Protein AF-R6R7K9-F1 (afdb_monomer)

Mean predicted aligned error: 6.53 Å

Nearest PDB structures (foldseek):
  7tkv-assembly1_B  TM=5.690E-01  e=3.563E-07  Brucella abortus 2308
  2fv0-assembly2_B  TM=6.380E-01  e=2.080E-06  Bacillus sp. GL1
  7tkv-assembly1_A  TM=5.678E-01  e=1.053E-05  Brucella abortus 2308
  3wiw-assembly1_A  TM=5.999E-01  e=1.274E-05  Pedobacter heparinus DSM 2366
  5zig-assembly3_C  TM=6.555E-01  e=5.010E-04  Spirochaeta thermophila DSM 6192

Secondary structure (DSSP, 8-state):
----------------PPPP---------SPTTSSPPPPGGGEEEETTEEEEE-SSEEEEEEEETTEEEEEEEETTT--EEEE-SSSEEEEEEEE-SSS-EEEEEEEE-B-EEEE-SSEEEEEEEEE-TTS-EEEEEEEEEEEETTEEEEEEEEEEEE--TTEEEEEEEEEEEETT----GGGEEEEETTTEEEBSTTPPTTSTTS---SSEEEEEGGGSSSSEEEEEETTT--EEEEEE-S---B-TT-----TT-B-TT-B--EEEEE-SSS-EEEEEES-EEBS--SSSSS-EE-BEE--TT-EEEEEEEEEEE--SSHHHHHHHHHHHHHHHS--------HHHHHHHHHHHHHHH-EEEEETTEEEEEE--S-EETTT---SS---EESSTTT-HHHHHHHHHHHHHHTT-HHHHHHHHHHHHHHTSTTTTSSSSPP-EEEE-SSTTSEEE----EEHHHHHHHHHHHHHHHHHHHHTT---HHHHHHHHHHHHHHHHT--TTS---SEE-TTS-B----SSTTT-TT--TTTTHHHHHHHHHHHHH--HHHHHHHHHHHHHIIIIIIIII-S-B--SSSS-S-B-HHHHHHHHHHHHHHHHHH--HHHHHHHHHHHHHHHHTB--S------SSTTHHHH-TTBTB--TT-EE-STTT-EEESGGGGGHHHHHHHHHHH--HHHHHHHHHHHHHTTTTS-TTSSS--SSTT---SSEE-TTS--B---EE-HHHHHHHHHHHHHHHHHHS-S-GGG--S-HHHHHHHHHHHTTS----

pLDDT: mean 91.7, std 14.49, range [21.94, 98.94]

Solvent-accessible surface area (backbone atoms only — not comparable to full-atom values): 39878 Å² total; per-residue (Å²): 135,84,88,81,88,88,88,86,86,91,89,84,89,84,88,83,86,86,79,93,72,94,70,93,73,84,79,70,81,73,54,94,80,79,56,58,70,43,61,76,85,21,61,44,74,56,95,91,16,52,29,47,45,53,81,60,29,27,41,36,43,46,69,58,96,66,31,40,39,51,29,38,22,35,56,91,75,64,50,59,40,29,29,35,73,56,45,37,34,39,40,39,31,26,71,42,68,102,73,61,66,46,78,47,84,45,73,40,49,27,61,44,78,43,84,54,67,28,38,38,40,34,30,35,74,52,70,47,99,78,59,26,28,35,42,37,41,37,38,39,29,53,76,47,91,46,26,36,31,39,42,39,40,38,35,25,74,35,56,29,92,60,45,44,22,36,25,43,37,42,48,36,30,38,59,85,50,52,53,55,63,82,53,39,36,34,39,28,33,47,53,38,56,46,52,42,77,54,47,43,89,87,18,67,59,40,65,67,96,49,52,50,40,27,39,45,31,62,55,24,12,45,46,39,29,34,46,31,32,72,85,79,22,38,28,47,29,44,29,58,49,67,67,71,50,40,40,72,90,62,79,74,84,58,86,55,43,62,40,76,49,49,36,45,42,10,37,24,38,37,22,52,78,32,33,27,44,35,42,31,40,26,28,36,22,29,70,41,37,97,85,48,100,40,60,40,46,36,19,27,54,50,40,62,77,41,68,52,75,55,37,37,36,42,41,63,49,68,41,94,43,68,65,57,40,50,44,52,47,49,53,56,56,57,73,68,46,84,67,88,69,58,89,61,64,59,68,58,55,44,48,38,35,47,52,44,54,64,70,47,55,47,78,23,42,33,96,88,38,81,52,29,41,42,47,52,39,38,28,32,62,41,71,56,46,56,85,87,38,64,36,42,23,34,10,61,58,33,21,42,31,39,49,20,29,52,30,26,52,51,11,58,78,68,72,34,64,68,45,18,47,55,12,44,47,26,48,53,37,64,34,27,66,80,33,49,66,50,58,35,50,67,54,33,34,35,64,34,68,39,91,72,13,38,47,79,44,94,68,72,40,29,46,57,34,53,44,47,18,47,48,22,43,49,52,38,44,49,50,33,51,72,71,72,44,89,56,65,50,48,50,50,46,50,52,52,46,53,54,48,51,58,72,63,45,42,94,72,26,35,32,55,29,17,20,38,44,79,61,48,71,30,75,67,66,89,49,74,36,56,50,11,79,38,49,67,41,26,33,56,56,20,36,54,26,36,17,47,17,50,56,67,70,44,61,71,32,44,54,48,22,45,37,21,38,50,33,40,45,53,60,30,55,69,66,57,56,51,37,34,26,50,49,74,85,48,58,57,31,38,29,40,57,20,14,46,31,36,22,43,16,20,49,33,39,20,71,78,65,72,43,63,71,28,46,55,51,16,54,43,19,46,48,54,28,51,27,18,23,22,70,56,57,39,54,24,45,66,88,46,79,66,39,69,50,60,52,57,27,54,85,20,43,42,22,23,32,17,44,49,34,43,61,72,47,22,23,30,50,68,49,24,47,44,22,43,64,32,36,48,48,16,56,74,71,69,46,62,68,31,44,54,50,16,53,34,26,66,25,25,27,48,39,49,28,24,74,85,51,84,60,62,39,69,43,35,53,42,37,60,30,64,24,32,50,48,80,47,42,68,49,54,78,45,28,28,42,44,28,65,44,39,25,65,37,52,30,32,50,55,35,24,75,43,69,79,40,64,44,79,89,73,63,81,72,54,71,67,58,49,34,52,31,51,61,71,39,58,64,71,25,61,79,124

Foldseek 3Di:
DDDDDDDDDDDDDDDDDDDDDDDDDPPPVPDPPNADFADPVQFDQDPNFTWGDFDFWIWTFDDDPLFTKIFIATPVPRHGFKIWDLFKKKWWWFDDPPDGIDIDIWGHTFNDWDQDRFGIKTWDWTADPQGWIKIKIWDWGDLDGQKIKIKIKIAGAGFDPGGWFMKMKGKMFGPVQDLDLVQKFKDFQQAHGGALPQFDPPFQRVDPPDQKFKDWQLLWLFAKMKIAGQPQRKIKMKGWAQQPAFPDVPLDPDAAAAAPRGRTKIWIWGRPPGTIIMIMPPYKGPQQDLSDGGIGDYTYTSDHRDMDITMMMIRIDRDNDSLVSLLRNLLVSLVRYDFDQDDAPLVLLLVLLLVVQLVQKDFAAEPNDTQAIWGAQWAFPFARDRPVGRKAFLFDQRVGLLSLLSQLLVCVVVVNPSSNVSSVRNLCNCLDCLQVVFLAGQGMFDAHNDPNRGDGDDDWAFLRSRLSNLVSLLSSCLSCVLVVHDDVSSVVNNVSNLVLQLVQQDPQLFDFGTHHSNSHFPPDCVPLLQNRRDRLQLLSLQLSLLLVCQQPVDCSSVVSLLSSLVCCLPCPCPPVVFHFNQHSRHRGHGWLNSLQSLLLSLLQNCLSPVDCSSLSSNSSSLSSNSRQFNQHKDAQDEPDPVCLLAPLRNPILSGQWGAGTRGNRFTGLLLLQCLLSLVLSCLVPVDCSSVVSSSSSLGSSLSQFLSVCPSVGPGRLFGFARFDRSSSYTDGPSIGTSVSSSSNNVSLVVCCQQQVGSDPVPGDDDSVVSSVSVSVCRSVNHND

Sequence (784 aa):
MKKSTLLLSTFLLMGCSYSSTSNNATSNIYKEGELPTAPQEAFQIINNNYSLVSKNYELIFENDNNVYEVHIAKKENHNTLYKTINSIQINIRDKGGLIGYNEKKYTSSYNSITQTSYGYLLSSTISSQKGSKFLIEDAYYILKEDIFALQRKITVAEANPNDYGFASQIRFFEASLSNKYTDFDYFIPSILYKDSSNMPGGAICSNLDLNQVYVKETRMGLPMVMAHNKNNFNTLALTHLNPQISTGNCTSSGLGETNNDIQYGSLGLDITPNVGVGFIYPSSEFPNSYDANGPISRYNEIKKDYYQEYSLSLIASNKQTYNDAMVYSYQQAYQQEARKIYDMDIDEIYKQNIDLFSSEYREYKSNNNIVSAGFPWALDLPDGKNTEGVSFQMGFVGQQIPASYHLFRYGTLNNDQTIAKKGENILDFWSSDKINANYFPYVWWNPSNNTNGGSVHQYSCFLRCMIDGMEGMIDAYIFAKQQNIDKPSWYNMIIKFANNLVNVQNVDGSFYRAYKTSGEVESDTSDYKTQGKSKLNTPIAVRFLGKMYELTNENKYKDAALKASEYCYNEIYQKLCKYVGGTPDNANVVDKEASVYAMYCFNTAYTLSNDEKYLKASEHAAVNALSWTYVYDYAVPNLTDEDKLINPFSSGGVIGFSIIATGHSSADNYSAYTYFETYRLYLLTGNEFYKNAALLLQNNTKLSTDYDGRLGYKYKAMMPEATRVSDFRFTSTNTWLPWSGVANIEPMIDFFDAFSTKDIYKLKDDFNTQKNKIQAYGCGGKLK

Structure (mmCIF, N/CA/C/O backbone):
data_AF-R6R7K9-F1
#
_entry.id   AF-R6R7K9-F1
#
loop_
_atom_site.group_PDB
_atom_site.id
_atom_site.type_symbol
_atom_site.label_atom_id
_atom_site.label_alt_id
_atom_site.label_comp_id
_atom_site.label_asym_id
_atom_site.label_entity_id
_atom_site.label_seq_id
_atom_site.pdbx_PDB_ins_code
_atom_site.Cartn_x
_atom_site.Cartn_y
_atom_site.Cartn_z
_atom_site.occupancy
_atom_site.B_iso_or_equiv
_atom_site.auth_seq_id
_atom_site.auth_comp_id
_atom_site.auth_asym_id
_atom_site.auth_atom_id
_atom_site.pdbx_PDB_model_num
ATOM 1 N N . MET A 1 1 ? -64.870 9.428 -30.004 1.00 29.80 1 MET A N 1
ATOM 2 C CA . MET A 1 1 ? -65.850 8.317 -30.050 1.00 29.80 1 MET A CA 1
ATOM 3 C C . MET A 1 1 ? -65.217 7.077 -29.423 1.00 29.80 1 MET A C 1
ATOM 5 O O . MET A 1 1 ? -64.169 6.690 -29.906 1.00 29.80 1 MET A O 1
ATOM 9 N N . LYS A 1 2 ? -65.880 6.508 -28.393 1.00 26.27 2 LYS A N 1
ATOM 10 C CA . LYS A 1 2 ? -65.670 5.209 -27.685 1.00 26.27 2 LYS A CA 1
ATOM 11 C C . LYS A 1 2 ? -64.304 4.988 -26.983 1.00 26.27 2 LYS A C 1
ATOM 13 O O . LYS A 1 2 ? -63.290 4.943 -27.653 1.00 26.27 2 LYS A O 1
ATOM 18 N N . LYS A 1 3 ? -64.267 5.039 -25.631 1.00 25.11 3 LYS A N 1
ATOM 19 C CA . LYS A 1 3 ? -64.401 3.943 -24.603 1.00 25.11 3 LYS A CA 1
ATOM 20 C C . LYS A 1 3 ? -63.038 3.246 -24.368 1.00 25.11 3 LYS A C 1
ATOM 22 O O . LYS A 1 3 ? -62.345 3.038 -25.343 1.00 25.11 3 LYS A O 1
ATOM 27 N N . SER A 1 4 ? -62.554 2.861 -23.181 1.00 24.61 4 SER A N 1
ATOM 28 C CA . SER A 1 4 ? -63.130 2.483 -21.868 1.00 24.61 4 SER A CA 1
ATOM 29 C C . SER A 1 4 ? -61.947 2.208 -20.903 1.00 24.61 4 SER A C 1
ATOM 31 O O . SER A 1 4 ? -60.983 1.593 -21.335 1.00 24.61 4 SER A O 1
ATOM 33 N N . THR A 1 5 ? -61.910 2.784 -19.695 1.00 26.17 5 THR A N 1
ATOM 34 C CA . THR A 1 5 ? -62.205 2.164 -18.372 1.00 26.17 5 THR A CA 1
ATOM 35 C C . THR A 1 5 ? -60.967 1.694 -17.587 1.00 26.17 5 THR A C 1
ATOM 37 O O . THR A 1 5 ? -60.351 0.684 -17.903 1.00 26.17 5 THR A O 1
ATOM 40 N N . LEU A 1 6 ? -60.682 2.442 -16.514 1.00 22.09 6 LEU A N 1
ATOM 41 C CA . LEU A 1 6 ? -59.818 2.131 -15.372 1.00 22.09 6 LEU A CA 1
ATOM 42 C C . LEU A 1 6 ? -60.687 1.449 -14.293 1.00 22.09 6 LEU A C 1
ATOM 44 O O . LEU A 1 6 ? -61.818 1.891 -14.081 1.00 22.09 6 LEU A O 1
ATOM 48 N N . LEU A 1 7 ? -60.188 0.413 -13.614 1.00 21.94 7 LEU A N 1
ATOM 49 C CA . LEU A 1 7 ? -60.880 -0.240 -12.495 1.00 21.94 7 LEU A CA 1
ATOM 50 C C . LEU A 1 7 ? -59.964 -0.288 -11.266 1.00 21.94 7 LEU A C 1
ATOM 52 O O . LEU A 1 7 ? -58.849 -0.799 -11.323 1.00 21.94 7 LEU A O 1
ATOM 56 N N . LEU A 1 8 ? -60.481 0.287 -10.182 1.00 22.22 8 LEU A N 1
ATOM 57 C CA . LEU A 1 8 ? -59.973 0.323 -8.815 1.00 22.22 8 LEU A CA 1
ATOM 58 C C . LEU A 1 8 ? -60.866 -0.610 -7.974 1.00 22.22 8 LEU A C 1
ATOM 60 O O . LEU A 1 8 ? -62.086 -0.506 -8.096 1.00 22.22 8 LEU A O 1
ATOM 64 N N . SER A 1 9 ? -60.296 -1.436 -7.090 1.00 22.00 9 SER A N 1
ATOM 65 C CA . SER A 1 9 ? -60.970 -1.943 -5.874 1.00 22.00 9 SER A CA 1
ATOM 66 C C . SER A 1 9 ? -59.962 -2.685 -4.972 1.00 22.00 9 SER A C 1
ATOM 68 O O . SER A 1 9 ? -59.305 -3.582 -5.489 1.00 22.00 9 SER A O 1
ATOM 70 N N . THR A 1 10 ? -59.603 -2.268 -3.746 1.00 22.38 10 THR A N 1
ATOM 71 C CA . THR A 1 10 ? -60.271 -2.199 -2.406 1.00 22.38 10 THR A CA 1
ATOM 72 C C . THR A 1 10 ? -59.859 -3.368 -1.491 1.00 22.38 10 THR A C 1
ATOM 74 O O . THR A 1 10 ? -59.780 -4.489 -1.974 1.00 22.38 10 THR A O 1
ATOM 77 N N . PHE A 1 11 ? -59.696 -3.063 -0.185 1.00 22.81 11 PHE A N 1
ATOM 78 C CA . PHE A 1 11 ? -59.807 -3.879 1.058 1.00 22.81 11 PHE A CA 1
ATOM 79 C C . PHE A 1 11 ? -58.537 -3.795 1.939 1.00 22.81 11 PHE A C 1
ATOM 81 O O . PHE A 1 11 ? -57.441 -3.902 1.415 1.00 22.81 11 PHE A O 1
ATOM 88 N N . LEU A 1 12 ? -58.551 -3.612 3.268 1.00 22.55 12 LEU A N 1
ATOM 89 C CA . LEU A 1 12 ? -59.590 -3.477 4.305 1.00 22.55 12 LEU A CA 1
ATOM 90 C C . LEU A 1 12 ? -58.898 -2.895 5.565 1.00 22.55 12 LEU A C 1
ATOM 92 O O . LEU A 1 12 ? -57.784 -3.296 5.888 1.00 22.55 12 LEU A O 1
ATOM 96 N N . LEU A 1 13 ? -59.555 -1.977 6.280 1.00 23.38 13 LEU A N 1
ATOM 97 C CA . LEU A 1 13 ? -59.165 -1.486 7.611 1.00 23.38 13 LEU A CA 1
ATOM 98 C C . LEU A 1 13 ? -59.845 -2.343 8.688 1.00 23.38 13 LEU A C 1
ATOM 100 O O . LEU A 1 13 ? -61.069 -2.446 8.685 1.00 23.38 13 LEU A O 1
ATOM 104 N N . MET A 1 14 ? -59.083 -2.863 9.651 1.00 23.19 14 MET A N 1
ATOM 105 C CA . MET A 1 14 ? -59.579 -3.214 10.987 1.00 23.19 14 MET A CA 1
ATOM 106 C C . MET A 1 14 ? -58.491 -2.892 12.011 1.00 23.19 14 MET A C 1
ATOM 108 O O . MET A 1 14 ? -57.389 -3.427 11.950 1.00 23.19 14 MET A O 1
ATOM 112 N N . GLY A 1 15 ? -58.804 -1.975 12.925 1.00 22.80 15 GLY A N 1
ATOM 113 C CA . GLY A 1 15 ? -57.980 -1.675 14.089 1.00 22.80 15 GLY A CA 1
ATOM 114 C C . GLY A 1 15 ? -58.385 -2.523 15.289 1.00 22.80 15 GLY A C 1
ATOM 115 O O . GLY A 1 15 ? -59.549 -2.889 15.413 1.00 22.80 15 GLY A O 1
ATOM 116 N N . CYS A 1 16 ? -57.439 -2.746 16.201 1.00 22.03 16 CYS A N 1
ATOM 117 C CA . CYS A 1 16 ? -57.715 -3.053 17.600 1.00 22.03 16 CYS A CA 1
ATOM 118 C C . CYS A 1 16 ? -56.645 -2.413 18.500 1.00 22.03 16 CYS A C 1
ATOM 120 O O . CYS A 1 16 ? -55.462 -2.364 18.178 1.00 22.03 16 CYS A O 1
ATOM 122 N N . SER A 1 17 ? -57.141 -1.895 19.617 1.00 22.34 17 SER A N 1
ATOM 123 C CA . SER A 1 17 ? -56.509 -1.202 20.739 1.00 22.34 17 SER A CA 1
ATOM 124 C C . SER A 1 17 ? -55.350 -1.946 21.411 1.00 22.34 17 SER A C 1
ATOM 126 O O . SER A 1 17 ? -55.472 -3.139 21.677 1.00 22.34 17 SER A O 1
ATOM 128 N N . TYR A 1 18 ? -54.308 -1.215 21.824 1.00 25.20 18 TYR A N 1
ATOM 129 C CA . TYR A 1 18 ? -53.301 -1.708 22.771 1.00 25.20 18 TYR A CA 1
ATOM 130 C C . TYR A 1 18 ? -53.616 -1.244 24.196 1.00 25.20 18 TYR A C 1
ATOM 132 O O . TYR A 1 18 ? -53.635 -0.051 24.497 1.00 25.20 18 TYR A O 1
ATOM 140 N N . SER A 1 19 ? -53.868 -2.220 25.067 1.00 22.77 19 SER A N 1
ATOM 141 C CA . SER A 1 19 ? -53.932 -2.078 26.518 1.00 22.77 19 SER A CA 1
ATOM 142 C C . SER A 1 19 ? -52.530 -1.964 27.116 1.00 22.77 19 SER A C 1
ATOM 144 O O . SER A 1 19 ? -51.626 -2.715 26.754 1.00 22.77 19 SER A O 1
ATOM 146 N N . SER A 1 20 ? -52.377 -1.064 28.083 1.00 29.73 20 SER A N 1
ATOM 147 C CA . SER A 1 20 ? -51.209 -0.934 28.948 1.00 29.73 20 SER A CA 1
ATOM 148 C C . SER A 1 20 ? -51.071 -2.133 29.892 1.00 29.73 20 SER A C 1
ATOM 150 O O . SER A 1 20 ? -51.911 -2.316 30.774 1.00 29.73 20 SER A O 1
ATOM 152 N N . THR A 1 21 ? -49.978 -2.882 29.774 1.00 23.17 21 THR A N 1
ATOM 153 C CA . THR A 1 21 ? -49.473 -3.765 30.835 1.00 23.17 21 THR A CA 1
ATOM 154 C C . THR A 1 21 ? -47.952 -3.723 30.841 1.00 23.17 21 THR A C 1
ATOM 156 O O . THR A 1 21 ? -47.311 -4.033 29.840 1.00 23.17 21 THR A O 1
ATOM 159 N N . SER A 1 22 ? -47.392 -3.326 31.982 1.00 32.66 22 SER A N 1
ATOM 160 C CA . SER A 1 22 ? -45.985 -3.474 32.342 1.00 32.66 22 SER A CA 1
ATOM 161 C C . SER A 1 22 ? -45.551 -4.933 32.214 1.00 32.66 22 SER A C 1
ATOM 163 O O . SER A 1 22 ? -46.170 -5.784 32.847 1.00 32.66 22 SER A O 1
ATOM 165 N N . ASN A 1 23 ? -44.496 -5.212 31.451 1.00 22.92 23 ASN A N 1
ATOM 166 C CA . ASN A 1 23 ? -43.717 -6.445 31.552 1.00 22.92 23 ASN A CA 1
ATOM 167 C C . ASN A 1 23 ? -42.326 -6.218 30.952 1.00 22.92 23 ASN A C 1
ATOM 169 O O . ASN A 1 23 ? -42.195 -5.605 29.895 1.00 22.92 23 ASN A O 1
ATOM 173 N N . ASN A 1 24 ? -41.310 -6.705 31.664 1.00 29.17 24 ASN A N 1
ATOM 174 C CA . ASN A 1 24 ? -39.905 -6.731 31.271 1.00 29.17 24 ASN A CA 1
ATOM 175 C C . ASN A 1 24 ? -39.753 -7.300 29.852 1.00 29.17 24 ASN A C 1
ATOM 177 O O . ASN A 1 24 ? -39.893 -8.504 29.654 1.00 29.17 24 ASN A O 1
ATOM 181 N N . ALA A 1 25 ? -39.481 -6.439 28.873 1.00 25.78 25 ALA A N 1
ATOM 182 C CA . ALA A 1 25 ? -39.118 -6.848 27.527 1.00 25.78 25 ALA A CA 1
ATOM 183 C C . ALA A 1 25 ? -37.592 -6.829 27.427 1.00 25.78 25 ALA A C 1
ATOM 185 O O . ALA A 1 25 ? -36.982 -5.766 27.357 1.00 25.78 25 ALA A O 1
ATOM 186 N N . THR A 1 26 ? -36.982 -8.011 27.443 1.00 32.56 26 THR A N 1
ATOM 187 C CA . THR A 1 26 ? -35.664 -8.229 26.851 1.00 32.56 26 THR A CA 1
ATOM 188 C C . THR A 1 26 ? -35.765 -7.857 25.372 1.00 32.56 26 THR A C 1
ATOM 190 O O . THR A 1 26 ? -36.375 -8.577 24.579 1.00 32.56 26 THR A O 1
ATOM 193 N N . SER A 1 27 ? -35.241 -6.692 25.000 1.00 36.59 27 SER A N 1
ATOM 194 C CA . SER A 1 27 ? -35.091 -6.294 23.606 1.00 36.59 27 SER A CA 1
ATOM 195 C C . SER A 1 27 ? -33.985 -7.141 22.973 1.00 36.59 27 SER A C 1
ATOM 197 O O . SER A 1 27 ? -32.820 -6.784 22.974 1.00 36.59 27 SER A O 1
ATOM 199 N N . ASN A 1 28 ? -34.330 -8.304 22.423 1.00 41.72 28 ASN A N 1
ATOM 200 C CA . ASN A 1 28 ? -33.434 -8.981 21.483 1.00 41.72 28 ASN A CA 1
ATOM 201 C C . ASN A 1 28 ? -33.627 -8.325 20.114 1.00 41.72 28 ASN A C 1
ATOM 203 O O . ASN A 1 28 ? -34.445 -8.780 19.315 1.00 41.72 28 ASN A O 1
ATOM 207 N N . ILE A 1 29 ? -32.943 -7.201 19.878 1.00 51.72 29 ILE A N 1
ATOM 208 C CA . ILE A 1 29 ? -33.009 -6.513 18.581 1.00 51.72 29 ILE A CA 1
ATOM 209 C C . ILE A 1 29 ? -32.295 -7.320 17.487 1.00 51.72 29 ILE A C 1
ATOM 211 O O . ILE A 1 29 ? -32.762 -7.323 16.349 1.00 51.72 29 ILE A O 1
ATOM 215 N N . TYR A 1 30 ? -31.234 -8.052 17.837 1.00 60.97 30 TYR A N 1
ATOM 216 C CA . TYR A 1 30 ? -30.593 -9.015 16.942 1.00 60.97 30 TYR A CA 1
ATOM 217 C C . TYR A 1 30 ? -31.401 -10.313 16.941 1.00 60.97 30 TYR A C 1
ATOM 219 O O . TYR A 1 30 ? -31.568 -10.952 17.987 1.00 60.97 30 TYR A O 1
ATOM 227 N N . LYS A 1 31 ? -31.948 -10.694 15.785 1.00 54.72 31 LYS A N 1
ATOM 228 C CA . LYS A 1 31 ? -32.732 -11.932 15.676 1.00 54.72 31 LYS A CA 1
ATOM 229 C C . LYS A 1 31 ? -31.805 -13.143 15.757 1.00 54.72 31 LYS A C 1
ATOM 231 O O . LYS A 1 31 ? -30.668 -13.107 15.285 1.00 54.72 31 LYS A O 1
ATOM 236 N N . GLU A 1 32 ? -32.306 -14.247 16.313 1.00 51.91 32 GLU A N 1
ATOM 237 C CA . GLU A 1 32 ? -31.607 -15.534 16.229 1.00 51.91 32 GLU A CA 1
ATOM 238 C C . GLU A 1 32 ? -31.271 -15.850 14.761 1.00 51.91 32 GLU A C 1
ATOM 240 O O . GLU A 1 32 ? -32.150 -15.845 13.899 1.00 51.91 32 GLU A O 1
ATOM 245 N N . GLY A 1 33 ? -29.988 -16.105 14.484 1.00 60.41 33 GLY A N 1
ATOM 246 C CA . GLY A 1 33 ? -29.475 -16.417 13.147 1.00 60.41 33 GLY A CA 1
ATOM 247 C C . GLY A 1 33 ? -28.822 -15.256 12.384 1.00 60.41 33 GLY A C 1
ATOM 248 O O . GLY A 1 33 ? -28.247 -15.511 11.331 1.00 60.41 33 GLY A O 1
ATOM 249 N N . GLU A 1 34 ? -28.857 -14.016 12.890 1.00 77.81 34 GLU A N 1
ATOM 250 C CA . GLU A 1 34 ? -28.167 -12.873 12.252 1.00 77.81 34 GLU A CA 1
ATOM 251 C C . GLU A 1 34 ? -26.658 -12.826 12.563 1.00 77.81 34 GLU A C 1
ATOM 253 O O . GLU A 1 34 ? -25.881 -12.298 11.769 1.00 77.81 34 GLU A O 1
ATOM 258 N N . LEU A 1 35 ? -26.234 -13.420 13.684 1.00 88.75 35 LEU A N 1
ATOM 259 C CA . LEU A 1 35 ? -24.838 -13.505 14.125 1.00 88.75 35 LEU A CA 1
ATOM 260 C C . LEU A 1 35 ? -24.335 -14.960 14.169 1.00 88.75 35 LEU A C 1
ATOM 262 O O . LEU A 1 35 ? -25.142 -15.877 14.367 1.00 88.75 35 LEU A O 1
ATOM 266 N N . PRO A 1 36 ? -23.012 -15.200 14.027 1.00 90.62 36 PRO A N 1
ATOM 267 C CA . PRO A 1 36 ? -22.434 -16.536 14.142 1.00 90.62 36 PRO A CA 1
ATOM 268 C C . PRO A 1 36 ? -22.777 -17.182 15.487 1.00 90.62 36 PRO A C 1
ATOM 270 O O . PRO A 1 36 ? -22.616 -16.569 16.539 1.00 90.62 36 PRO A O 1
ATOM 2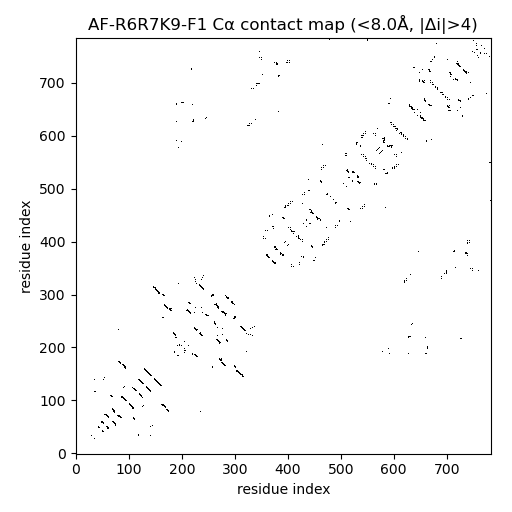73 N N . THR A 1 37 ? -23.238 -18.433 15.461 1.00 93.12 37 THR A N 1
ATOM 274 C CA . THR A 1 37 ? -23.493 -19.194 16.693 1.00 93.12 37 THR A CA 1
ATOM 275 C C . THR A 1 37 ? -22.168 -19.549 17.358 1.00 93.12 37 THR A C 1
ATOM 277 O O . THR A 1 37 ? -21.277 -20.099 16.708 1.00 93.12 37 THR A O 1
ATOM 280 N N . ALA A 1 38 ? -22.042 -19.260 18.652 1.00 94.00 38 ALA A N 1
ATOM 281 C CA . ALA A 1 38 ? -20.866 -19.641 19.418 1.00 94.00 38 ALA A CA 1
ATOM 282 C C . ALA A 1 38 ? -20.934 -21.135 19.795 1.00 94.00 38 ALA A C 1
ATOM 284 O O . ALA A 1 38 ? -22.012 -21.631 20.139 1.00 94.00 38 ALA A O 1
ATOM 285 N N . PRO A 1 39 ? -19.803 -21.866 19.769 1.00 94.00 39 PRO A N 1
ATOM 286 C CA . PRO A 1 39 ? -19.745 -23.233 20.281 1.00 94.00 39 PRO A CA 1
ATOM 287 C C . PRO A 1 39 ? -20.164 -23.289 21.753 1.00 94.00 39 PRO A C 1
ATOM 289 O O . PRO A 1 39 ? -19.859 -22.379 22.524 1.00 94.00 39 PRO A O 1
ATOM 292 N N . GLN A 1 40 ? -20.835 -24.360 22.176 1.00 93.50 40 GLN A N 1
ATOM 293 C CA . GLN A 1 40 ? -21.347 -24.462 23.547 1.00 93.50 40 GLN A CA 1
ATOM 294 C C . GLN A 1 40 ? -20.214 -24.421 24.590 1.00 93.50 40 GLN A C 1
ATOM 296 O O . GLN A 1 40 ? -20.369 -23.836 25.659 1.00 93.50 40 GLN A O 1
ATOM 301 N N . GLU A 1 41 ? -19.057 -24.987 24.259 1.00 95.38 41 GLU A N 1
ATOM 302 C CA . GLU A 1 41 ? -17.836 -24.996 25.068 1.00 95.38 41 GLU A CA 1
ATOM 303 C C . GLU A 1 41 ? -17.158 -23.621 25.213 1.00 95.38 41 GLU A C 1
ATOM 305 O O . GLU A 1 41 ? -16.277 -23.453 26.065 1.00 95.38 41 GLU A O 1
ATOM 310 N N . ALA A 1 42 ? -17.555 -22.640 24.394 1.00 97.06 42 ALA A N 1
ATOM 311 C CA . ALA A 1 42 ? -17.047 -21.277 24.479 1.00 97.06 42 ALA A CA 1
ATOM 312 C C . ALA A 1 42 ? -17.622 -20.524 25.688 1.00 97.06 42 ALA A C 1
ATOM 314 O O . ALA A 1 42 ? -16.985 -19.608 26.200 1.00 97.06 42 ALA A O 1
ATOM 315 N N . PHE A 1 43 ? -18.808 -20.902 26.166 1.00 97.94 43 PHE A N 1
ATOM 316 C CA . PHE A 1 43 ? -19.448 -20.260 27.312 1.00 97.94 43 PHE A CA 1
ATOM 317 C C . PHE A 1 43 ? -18.877 -20.820 28.614 1.00 97.94 43 PHE A C 1
ATOM 319 O O . PHE A 1 43 ? -19.095 -21.985 28.949 1.00 97.94 43 PHE A O 1
ATOM 326 N N . GLN A 1 44 ? -18.148 -19.992 29.362 1.00 97.06 44 GLN A N 1
ATOM 327 C CA . GLN A 1 44 ? -17.514 -20.398 30.618 1.00 97.06 44 GLN A CA 1
ATOM 328 C C . GLN A 1 44 ? -17.770 -19.382 31.731 1.00 97.06 44 GLN A C 1
ATOM 330 O O . GLN A 1 44 ? -18.140 -18.239 31.472 1.00 97.06 44 GLN A O 1
ATOM 335 N N . ILE A 1 45 ? -17.567 -19.814 32.977 1.00 95.19 45 ILE A N 1
ATOM 336 C CA . ILE A 1 45 ? -17.536 -18.935 34.149 1.00 95.19 45 ILE A CA 1
ATOM 337 C C . ILE A 1 45 ? -16.116 -18.965 34.706 1.00 95.19 45 ILE A C 1
ATOM 339 O O . ILE A 1 45 ? -15.644 -20.015 35.141 1.00 95.19 45 ILE A O 1
ATOM 343 N N . ILE A 1 46 ? -15.440 -17.818 34.696 1.00 89.56 46 ILE A N 1
ATOM 344 C CA . ILE A 1 46 ? -14.037 -17.674 35.099 1.00 89.56 46 ILE A CA 1
ATOM 345 C C . ILE A 1 46 ? -13.971 -16.620 36.195 1.00 89.56 46 ILE A C 1
ATOM 347 O O . ILE A 1 46 ? -14.398 -15.486 35.999 1.00 89.56 46 ILE A O 1
ATOM 351 N N . ASN A 1 47 ? -13.458 -16.987 37.371 1.00 89.06 47 ASN A N 1
ATOM 352 C CA . ASN A 1 47 ? -13.396 -16.098 38.540 1.00 89.06 47 ASN A CA 1
ATOM 353 C C . ASN A 1 47 ? -14.753 -15.440 38.874 1.00 89.06 47 ASN A C 1
ATOM 355 O O . ASN A 1 47 ? -14.807 -14.260 39.200 1.00 89.06 47 ASN A O 1
ATOM 359 N N . ASN A 1 48 ? -15.845 -16.211 38.785 1.00 91.94 48 ASN A N 1
ATOM 360 C CA . ASN A 1 48 ? -17.239 -15.764 38.953 1.00 91.94 48 ASN A CA 1
ATOM 361 C C . ASN A 1 48 ? -17.756 -14.765 37.900 1.00 91.94 48 ASN A C 1
ATOM 363 O O . ASN A 1 48 ? -18.845 -14.222 38.070 1.00 91.94 48 ASN A O 1
ATOM 367 N N . ASN A 1 49 ? -17.024 -14.559 36.807 1.00 95.62 49 ASN A N 1
ATOM 368 C CA . ASN A 1 49 ? -17.443 -13.726 35.686 1.00 95.62 49 ASN A CA 1
ATOM 369 C C . ASN A 1 49 ? -17.870 -14.593 34.505 1.00 95.62 49 ASN A C 1
ATOM 371 O O . ASN A 1 49 ? -17.308 -15.668 34.283 1.00 95.62 49 ASN A O 1
ATOM 375 N N . TYR A 1 50 ? -18.848 -14.120 33.735 1.00 96.94 50 TYR A N 1
ATOM 376 C CA . TYR A 1 50 ? -19.175 -14.738 32.455 1.00 96.94 50 TYR A CA 1
ATOM 377 C C . TYR A 1 50 ? -18.008 -14.547 31.490 1.00 96.94 50 TYR A C 1
ATOM 379 O O . TYR A 1 50 ? -17.414 -13.469 31.442 1.00 96.94 50 TYR A O 1
ATOM 387 N N . SER A 1 51 ? -17.721 -15.571 30.693 1.00 97.62 51 SER A N 1
ATOM 388 C CA . SER A 1 51 ? -16.670 -15.526 29.685 1.00 97.62 51 SER A CA 1
ATOM 389 C C . SER A 1 51 ? -17.112 -16.161 28.375 1.00 97.62 51 SER A C 1
ATOM 391 O O . SER A 1 51 ? -17.923 -17.094 28.347 1.00 97.62 51 SER A O 1
ATOM 393 N N . LEU A 1 52 ? -16.540 -15.647 27.289 1.00 97.88 52 LEU A N 1
ATOM 394 C CA . LEU A 1 52 ? -16.652 -16.177 25.937 1.00 97.88 52 LEU A CA 1
ATOM 395 C C . LEU A 1 52 ? -15.248 -16.549 25.443 1.00 97.88 52 LEU A C 1
ATOM 397 O O . LEU A 1 52 ? -14.424 -15.684 25.146 1.00 97.88 52 LEU A O 1
ATOM 401 N N . VAL A 1 53 ? -14.969 -17.847 25.415 1.00 97.69 53 VAL A N 1
ATOM 402 C CA . VAL A 1 53 ? -13.628 -18.421 25.294 1.00 97.69 53 VAL A CA 1
ATOM 403 C C . VAL A 1 53 ? -13.395 -18.970 23.891 1.00 97.69 53 VAL A C 1
ATOM 405 O O . VAL A 1 53 ? -14.205 -19.724 23.359 1.00 97.69 53 VAL A O 1
ATOM 408 N N . SER A 1 54 ? -12.247 -18.628 23.314 1.00 96.56 54 SER A N 1
ATOM 409 C CA . SER A 1 54 ? -11.764 -19.155 22.039 1.00 96.56 54 SER A CA 1
ATOM 410 C C . SER A 1 54 ? -10.565 -20.101 22.275 1.00 96.56 54 SER A C 1
ATOM 412 O O . SER A 1 54 ? -10.471 -20.789 23.301 1.00 96.56 54 SER A O 1
ATOM 414 N N . LYS A 1 55 ? -9.643 -20.214 21.321 1.00 96.19 55 LYS A N 1
ATOM 415 C CA . LYS A 1 55 ? -8.465 -21.070 21.387 1.00 96.19 55 LYS A CA 1
ATOM 416 C C . LYS A 1 55 ? -7.396 -20.508 22.315 1.00 96.19 55 LYS A C 1
ATOM 418 O O . LYS A 1 55 ? -7.033 -21.208 23.256 1.00 96.19 55 LYS A O 1
ATOM 423 N N . ASN A 1 56 ? -6.917 -19.288 22.077 1.00 97.44 56 ASN A N 1
ATOM 424 C CA . ASN A 1 56 ? -5.838 -18.663 22.856 1.00 97.44 56 ASN A CA 1
ATOM 425 C C . ASN A 1 56 ? -6.303 -17.455 23.676 1.00 97.44 56 ASN A C 1
ATOM 427 O O . ASN A 1 56 ? -5.634 -17.072 24.640 1.00 97.44 56 ASN A O 1
ATOM 431 N N . TYR A 1 57 ? -7.440 -16.863 23.313 1.00 98.12 57 TYR A N 1
ATOM 432 C CA . TYR A 1 57 ? -7.971 -15.662 23.951 1.00 98.12 57 TYR A CA 1
ATOM 433 C C . TYR A 1 57 ? -9.418 -15.855 24.400 1.00 98.12 57 TYR A C 1
ATOM 435 O O . TYR A 1 57 ? -10.096 -16.802 23.996 1.00 98.12 57 TYR A O 1
ATOM 443 N N . GLU A 1 58 ? -9.886 -14.942 25.238 1.00 98.06 58 GLU A N 1
ATOM 444 C CA . GLU A 1 58 ? -11.246 -14.918 25.768 1.00 98.06 58 GLU A CA 1
ATOM 445 C C . GLU A 1 58 ? -11.715 -13.483 26.023 1.00 98.06 58 GLU A C 1
ATOM 447 O O . GLU A 1 58 ? -10.903 -12.594 26.300 1.00 98.06 58 GLU A O 1
ATOM 452 N N . LEU A 1 59 ? -13.029 -13.275 25.948 1.00 98.06 59 LEU A N 1
ATOM 453 C CA . LEU A 1 59 ? -13.684 -12.120 26.549 1.00 98.06 59 LEU A CA 1
ATOM 454 C C . LEU A 1 59 ? -14.153 -12.495 27.952 1.00 98.06 59 LEU A C 1
ATOM 456 O O . LEU A 1 59 ? -14.819 -13.516 28.112 1.00 98.06 59 LEU A O 1
ATOM 460 N N . ILE A 1 60 ? -13.842 -11.664 28.942 1.00 97.75 60 ILE A N 1
ATOM 461 C CA . ILE A 1 60 ? -14.355 -11.770 30.311 1.00 97.75 60 ILE A CA 1
ATOM 462 C C . ILE A 1 60 ? -15.267 -10.568 30.553 1.00 97.75 60 ILE A C 1
ATOM 464 O O . ILE A 1 60 ? -14.865 -9.426 30.328 1.00 97.75 60 ILE A O 1
ATOM 468 N N . PHE A 1 61 ? -16.487 -10.825 31.012 1.00 96.94 61 PHE A N 1
ATOM 469 C CA . PHE A 1 61 ? -17.463 -9.808 31.394 1.00 96.94 61 PHE A CA 1
ATOM 470 C C . PHE A 1 61 ? -17.386 -9.616 32.911 1.00 96.94 61 PHE A C 1
ATOM 472 O O . PHE A 1 61 ? -18.113 -10.267 33.665 1.00 96.94 61 PHE A O 1
ATOM 479 N N . GLU A 1 62 ? -16.436 -8.787 33.352 1.00 94.94 62 GLU A N 1
ATOM 480 C CA . GLU A 1 62 ? -16.163 -8.546 34.771 1.00 94.94 62 GLU A CA 1
ATOM 481 C C . GLU A 1 62 ? -17.343 -7.825 35.421 1.00 94.94 62 GLU A C 1
ATOM 483 O O . GLU A 1 62 ? -17.752 -6.771 34.942 1.00 94.94 62 GLU A O 1
ATOM 488 N N . ASN A 1 63 ? -17.884 -8.399 36.497 1.00 92.44 63 ASN A N 1
ATOM 489 C CA . ASN A 1 63 ? -18.998 -7.836 37.252 1.00 92.44 63 ASN A CA 1
ATOM 490 C C . ASN A 1 63 ? -18.508 -7.190 38.555 1.00 92.44 63 ASN A C 1
ATOM 492 O O . ASN A 1 63 ? -18.029 -7.883 39.455 1.00 92.44 63 ASN A O 1
ATOM 496 N N . ASP A 1 64 ? -18.724 -5.886 38.690 1.00 88.69 64 ASP A N 1
ATOM 497 C CA . ASP A 1 64 ? -18.582 -5.147 39.942 1.00 88.69 64 ASP A CA 1
ATOM 498 C C . ASP A 1 64 ? -19.928 -4.507 40.309 1.00 88.69 64 ASP A C 1
ATOM 500 O O . ASP A 1 64 ? -20.409 -3.599 39.639 1.00 88.69 64 ASP A O 1
ATOM 504 N N . ASN A 1 65 ? -20.572 -4.983 41.378 1.00 87.00 65 ASN A N 1
ATOM 505 C CA . ASN A 1 65 ? -21.837 -4.429 41.883 1.00 87.00 65 ASN A CA 1
ATOM 506 C C . ASN A 1 65 ? -22.967 -4.315 40.828 1.00 87.00 65 ASN A C 1
ATOM 508 O O . ASN A 1 65 ? -23.709 -3.330 40.807 1.00 87.00 65 ASN A O 1
ATOM 512 N N . ASN A 1 66 ? -23.145 -5.351 39.995 1.00 82.88 66 ASN A N 1
ATOM 513 C CA . ASN A 1 66 ? -24.096 -5.405 38.867 1.00 82.88 66 ASN A CA 1
ATOM 514 C C . ASN A 1 66 ? -23.775 -4.430 37.728 1.00 82.88 66 ASN A C 1
ATOM 516 O O . ASN A 1 66 ? -24.655 -4.068 36.942 1.00 82.88 66 ASN A O 1
ATOM 520 N N . VAL A 1 67 ? -22.519 -4.015 37.644 1.00 90.88 67 VAL A N 1
ATOM 521 C CA . VAL A 1 67 ? -21.976 -3.242 36.542 1.00 90.88 67 VAL A CA 1
ATOM 522 C C . VAL A 1 67 ? -20.952 -4.103 35.819 1.00 90.88 67 VAL A C 1
ATOM 524 O O . VAL A 1 67 ? -20.077 -4.677 36.461 1.00 90.88 67 VAL A O 1
ATOM 527 N N . TYR A 1 68 ? -21.065 -4.200 34.495 1.00 94.06 68 TYR A N 1
ATOM 528 C CA . TYR A 1 68 ? -20.188 -5.039 33.685 1.00 94.06 68 TYR A CA 1
ATOM 529 C C . TYR A 1 68 ? -19.215 -4.207 32.846 1.00 94.06 68 TYR A C 1
ATOM 531 O O . TYR A 1 68 ? -19.613 -3.238 32.188 1.00 94.06 68 TYR A O 1
ATOM 539 N N . GLU A 1 69 ? -17.955 -4.636 32.835 1.00 93.94 69 GLU A N 1
ATOM 540 C CA . GLU A 1 69 ? -16.899 -4.190 31.923 1.00 93.94 69 GLU A CA 1
ATOM 541 C C . GLU A 1 69 ? -16.374 -5.386 31.116 1.00 93.94 69 GLU A C 1
ATOM 543 O O . GLU A 1 69 ? -16.499 -6.543 31.521 1.00 93.94 69 GLU A O 1
ATOM 548 N N . VAL A 1 70 ? -15.802 -5.118 29.943 1.00 96.50 70 VAL A N 1
ATOM 549 C CA . VAL A 1 70 ? -15.345 -6.149 29.008 1.00 96.50 70 VAL A CA 1
ATOM 550 C C . VAL A 1 70 ? -13.830 -6.173 28.959 1.00 96.50 70 VAL A C 1
ATOM 552 O O . VAL A 1 70 ? -13.173 -5.185 28.623 1.00 96.50 70 VAL A O 1
ATOM 555 N N . HIS A 1 71 ? -13.270 -7.329 29.286 1.00 97.00 71 HIS A N 1
ATOM 556 C CA . HIS A 1 71 ? -11.841 -7.595 29.280 1.00 97.00 71 HIS A CA 1
ATOM 557 C C . HIS A 1 71 ? -11.509 -8.575 28.161 1.00 97.00 71 HIS A C 1
ATOM 559 O O . HIS A 1 71 ? -12.207 -9.562 27.961 1.00 97.00 71 HIS A O 1
ATOM 565 N N . ILE A 1 72 ? -10.407 -8.328 27.464 1.00 97.88 72 ILE A N 1
ATOM 566 C CA . ILE A 1 72 ? -9.803 -9.253 26.509 1.00 97.88 72 ILE A CA 1
ATOM 567 C C . ILE A 1 72 ? -8.610 -9.884 27.215 1.00 97.88 72 ILE A C 1
ATOM 569 O O . ILE A 1 72 ? -7.692 -9.163 27.612 1.00 97.88 72 ILE A O 1
ATOM 573 N N . ALA A 1 73 ? -8.609 -11.202 27.383 1.00 97.69 73 ALA A N 1
ATOM 574 C CA . ALA A 1 73 ? -7.610 -11.916 28.172 1.00 97.69 73 ALA A CA 1
ATOM 575 C C . ALA A 1 73 ? -6.992 -13.103 27.420 1.00 97.69 73 ALA A C 1
ATOM 577 O O . ALA A 1 73 ? -7.528 -13.593 26.425 1.00 97.69 73 ALA A O 1
ATOM 578 N N . LYS A 1 74 ? -5.826 -13.558 27.893 1.00 96.81 74 LYS A N 1
ATOM 579 C CA . LYS A 1 74 ? -5.219 -14.834 27.485 1.00 96.81 74 LYS A CA 1
ATOM 580 C C . LYS A 1 74 ? -5.940 -15.974 28.191 1.00 96.81 74 LYS A C 1
ATOM 582 O O . LYS A 1 74 ? -5.985 -15.990 29.414 1.00 96.81 74 LYS A O 1
ATOM 587 N N . LYS A 1 75 ? -6.376 -16.981 27.439 1.00 95.94 75 LYS A N 1
ATOM 588 C CA . LYS A 1 75 ? -7.060 -18.159 27.990 1.00 95.94 75 LYS A CA 1
ATOM 589 C C . LYS A 1 75 ? -6.200 -18.959 28.974 1.00 95.94 75 LYS A C 1
ATOM 591 O O . LYS A 1 75 ? -6.714 -19.498 29.940 1.00 95.94 75 LYS A O 1
ATOM 596 N N . GLU A 1 76 ? -4.894 -19.066 28.720 1.00 94.88 76 GLU A N 1
ATOM 597 C CA . GLU A 1 76 ? -3.990 -19.922 29.508 1.00 94.88 76 GLU A CA 1
ATOM 598 C C . GLU A 1 76 ? -3.914 -19.520 30.990 1.00 94.88 76 GLU A C 1
ATOM 600 O O . GLU A 1 76 ? -3.754 -20.375 31.857 1.00 94.88 76 GLU A O 1
ATOM 605 N N . ASN A 1 77 ? -4.001 -18.221 31.281 1.00 94.19 77 ASN A N 1
ATOM 606 C CA . ASN A 1 77 ? -3.779 -17.675 32.622 1.00 94.19 77 ASN A CA 1
ATOM 607 C C . ASN A 1 77 ? -4.783 -16.589 33.029 1.00 94.19 77 ASN A C 1
ATOM 609 O O . ASN A 1 77 ? -4.623 -15.996 34.092 1.00 94.19 77 ASN A O 1
ATOM 613 N N . HIS A 1 78 ? -5.783 -16.310 32.192 1.00 94.69 78 HIS A N 1
ATOM 614 C CA . HIS A 1 78 ? -6.806 -15.280 32.392 1.00 94.69 78 HIS A CA 1
ATOM 615 C C . HIS A 1 78 ? -6.240 -13.862 32.574 1.00 94.69 78 HIS A C 1
ATOM 617 O O . HIS A 1 78 ? -6.921 -12.958 33.064 1.00 94.69 78 HIS A O 1
ATOM 623 N N . ASN A 1 79 ? -4.986 -13.630 32.163 1.00 94.62 79 ASN A N 1
ATOM 624 C CA . ASN A 1 79 ? -4.375 -12.310 32.248 1.00 94.62 79 ASN A CA 1
ATOM 625 C C . ASN A 1 79 ? -5.021 -11.384 31.222 1.00 94.62 79 ASN A C 1
ATOM 627 O O . ASN A 1 79 ? -4.996 -11.660 30.020 1.00 94.62 79 ASN A O 1
ATOM 631 N N . THR A 1 80 ? -5.557 -10.263 31.701 1.00 96.62 80 THR A N 1
ATOM 632 C CA . THR A 1 80 ? -6.142 -9.221 30.855 1.00 96.62 80 THR A CA 1
ATOM 633 C C . THR A 1 80 ? -5.054 -8.526 30.035 1.00 96.62 80 THR A C 1
ATOM 635 O O . THR A 1 80 ? -4.006 -8.153 30.558 1.00 96.62 80 THR A O 1
ATOM 638 N N . LEU A 1 81 ? -5.315 -8.358 28.741 1.00 97.31 81 LEU A N 1
ATOM 639 C CA . LEU A 1 81 ? -4.490 -7.616 27.787 1.00 97.31 81 LEU A CA 1
ATOM 640 C C . LEU A 1 81 ? -5.033 -6.200 27.636 1.00 97.31 81 LEU A C 1
ATOM 642 O O . LEU A 1 81 ? -4.287 -5.232 27.749 1.00 97.31 81 LEU A O 1
ATOM 646 N N . TYR A 1 82 ? -6.338 -6.098 27.393 1.00 97.50 82 TYR A N 1
ATOM 647 C CA . TYR A 1 82 ? -7.055 -4.843 27.214 1.00 97.50 82 TYR A CA 1
ATOM 648 C C . TYR A 1 82 ? -8.402 -4.907 27.921 1.00 97.50 82 TYR A C 1
ATOM 650 O O . TYR A 1 82 ? -9.000 -5.977 28.016 1.00 97.50 82 TYR A O 1
ATOM 658 N N . LYS A 1 83 ? -8.893 -3.762 28.387 1.00 95.81 83 LYS A N 1
ATOM 659 C CA . LYS A 1 83 ? -10.196 -3.650 29.039 1.00 95.81 83 LYS A CA 1
ATOM 660 C C . LYS A 1 83 ? -10.894 -2.341 28.730 1.00 95.81 83 LYS A C 1
ATOM 662 O O . LYS A 1 83 ? -10.254 -1.318 28.479 1.00 95.81 83 LYS A O 1
ATOM 667 N N . THR A 1 84 ? -12.210 -2.369 28.781 1.00 93.75 84 THR A N 1
ATOM 668 C CA . THR A 1 84 ? -13.026 -1.161 28.794 1.00 93.75 84 THR A CA 1
ATOM 669 C C . THR A 1 84 ? -12.980 -0.489 30.172 1.00 93.75 84 THR A C 1
ATOM 671 O O . THR A 1 84 ? -12.728 -1.130 31.191 1.00 93.75 84 THR A O 1
ATOM 674 N N . ILE A 1 85 ? -13.181 0.831 30.206 1.00 86.62 85 ILE A N 1
ATOM 675 C CA . ILE A 1 85 ? -13.368 1.605 31.443 1.00 86.62 85 ILE A CA 1
ATOM 676 C C . ILE A 1 85 ? -14.478 2.614 31.174 1.00 86.62 85 ILE A C 1
ATOM 678 O O . ILE A 1 85 ? -14.277 3.537 30.377 1.00 86.62 85 ILE A O 1
ATOM 682 N N . ASN A 1 86 ? -15.630 2.461 31.832 1.00 82.06 86 ASN A N 1
ATOM 683 C CA . ASN A 1 86 ? -16.862 3.145 31.443 1.00 82.06 86 ASN A CA 1
ATOM 684 C C . ASN A 1 86 ? -17.141 2.903 29.950 1.00 82.06 86 ASN A C 1
ATOM 686 O O . ASN A 1 86 ? -17.097 3.835 29.137 1.00 82.06 86 ASN A O 1
ATOM 690 N N . SER A 1 87 ? -17.328 1.619 29.616 1.00 73.94 87 SER A N 1
ATOM 691 C CA . SER A 1 87 ? -17.459 1.030 28.268 1.00 73.94 87 SER A CA 1
ATOM 692 C C . SER A 1 87 ? -18.232 1.848 27.232 1.00 73.94 87 SER A C 1
ATOM 694 O O . SER A 1 87 ? -17.965 1.752 26.030 1.00 73.94 87 SER A O 1
ATOM 696 N N . ILE A 1 88 ? -19.218 2.626 27.673 1.00 85.75 88 ILE A N 1
ATOM 697 C CA . ILE A 1 88 ? -20.097 3.397 26.805 1.00 85.75 88 ILE A CA 1
ATOM 698 C C . ILE A 1 88 ? -19.851 4.877 27.053 1.00 85.75 88 ILE A C 1
ATOM 700 O O . ILE A 1 88 ? -20.022 5.371 28.171 1.00 85.75 88 ILE A O 1
ATOM 704 N N . GLN A 1 89 ? -19.520 5.608 25.989 1.00 93.12 89 GLN A N 1
ATOM 705 C CA . GLN A 1 89 ? -19.465 7.064 26.026 1.00 93.12 89 GLN A CA 1
ATOM 706 C C . GLN A 1 89 ? -20.348 7.644 24.924 1.00 93.12 89 GLN A C 1
ATOM 708 O O . GLN A 1 89 ? -20.278 7.220 23.771 1.00 93.12 89 GLN A O 1
ATOM 713 N N . ILE A 1 90 ? -21.173 8.621 25.290 1.00 95.12 90 ILE A N 1
ATOM 714 C CA . ILE A 1 90 ? -21.971 9.419 24.362 1.00 95.12 90 ILE A CA 1
ATOM 715 C C . ILE A 1 90 ? -21.597 10.8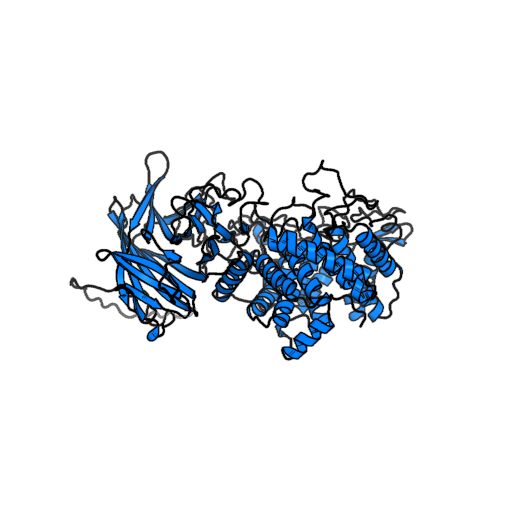80 24.581 1.00 95.12 90 ILE A C 1
ATOM 717 O O . ILE A 1 90 ? -21.743 11.417 25.682 1.00 95.12 90 ILE A O 1
ATOM 721 N N . ASN A 1 91 ? -21.118 11.529 23.527 1.00 94.38 91 ASN A N 1
ATOM 722 C CA . ASN A 1 91 ? -20.933 12.971 23.506 1.00 94.38 91 ASN A CA 1
ATOM 723 C C . ASN A 1 91 ? -22.202 13.603 22.964 1.00 94.38 91 ASN A C 1
ATOM 725 O O . ASN A 1 91 ? -22.597 13.322 21.836 1.00 94.38 91 ASN A O 1
ATOM 729 N N . ILE A 1 92 ? -22.833 14.444 23.777 1.00 93.75 92 ILE A N 1
ATOM 730 C CA . ILE A 1 92 ? -24.037 15.180 23.409 1.00 93.75 92 ILE A CA 1
ATOM 731 C C . ILE A 1 92 ? -23.652 16.622 23.146 1.00 93.75 92 ILE A C 1
ATOM 733 O O . ILE A 1 92 ? -23.020 17.280 23.975 1.00 93.75 92 ILE A O 1
ATOM 737 N N . ARG A 1 93 ? -24.087 17.108 21.994 1.00 89.88 93 ARG A N 1
ATOM 738 C CA . ARG A 1 93 ? -23.980 18.487 21.567 1.00 89.88 93 ARG A CA 1
ATOM 739 C C . ARG A 1 93 ? -25.315 19.178 21.775 1.00 89.88 93 ARG A C 1
ATOM 741 O O . ARG A 1 93 ? -26.329 18.728 21.244 1.00 89.88 93 ARG A O 1
ATOM 748 N N . ASP A 1 94 ? -25.320 20.281 22.508 1.00 85.69 94 ASP A N 1
ATOM 749 C CA . ASP A 1 94 ? -26.503 21.110 22.692 1.00 85.69 94 ASP A CA 1
ATOM 750 C C . ASP A 1 94 ? -26.464 22.409 21.887 1.00 85.69 94 ASP A C 1
ATOM 752 O O . ASP A 1 94 ? -25.399 22.905 21.517 1.00 85.69 94 ASP A O 1
ATOM 756 N N . LYS A 1 95 ? -27.651 22.964 21.608 1.00 71.56 95 LYS A N 1
ATOM 757 C CA . LYS A 1 95 ? -27.767 24.342 21.122 1.00 71.56 95 LYS A CA 1
ATOM 758 C C . LYS A 1 95 ? -27.317 25.247 22.269 1.00 71.56 95 LYS A C 1
ATOM 760 O O . LYS A 1 95 ? -28.019 25.352 23.276 1.00 71.56 95 LYS A O 1
ATOM 765 N N . GLY A 1 96 ? -26.124 25.820 22.146 1.00 64.88 96 GLY A N 1
ATOM 766 C CA . GLY A 1 96 ? -25.579 26.737 23.136 1.00 64.88 96 GLY A CA 1
ATOM 767 C C . GLY A 1 96 ? -26.329 28.071 23.160 1.00 64.88 96 GLY A C 1
ATOM 768 O O . GLY A 1 96 ? -27.433 28.208 22.633 1.00 64.88 96 GLY A O 1
ATOM 769 N N . GLY A 1 97 ? -25.726 29.072 23.805 1.00 57.47 97 GLY A N 1
ATOM 770 C CA . GLY A 1 97 ? -26.231 30.449 23.788 1.00 57.47 97 GLY A CA 1
ATOM 771 C C . GLY A 1 97 ? -25.983 31.155 22.445 1.00 57.47 97 GLY A C 1
ATOM 772 O O . GLY A 1 97 ? -25.851 30.527 21.404 1.00 57.47 97 GLY A O 1
ATOM 773 N N . LEU A 1 98 ? -25.851 32.485 22.465 1.00 48.00 98 LEU A N 1
ATOM 774 C CA . LEU A 1 98 ? -25.621 33.329 21.274 1.00 48.00 98 LEU A CA 1
ATOM 775 C C . LEU A 1 98 ? -24.353 32.991 20.450 1.00 48.00 98 LEU A C 1
ATOM 777 O O . LEU A 1 98 ? -24.190 33.533 19.361 1.00 48.00 98 LEU A O 1
ATOM 781 N N . ILE A 1 99 ? -23.460 32.122 20.945 1.00 48.28 99 ILE A N 1
ATOM 782 C CA . ILE A 1 99 ? -22.203 31.731 20.291 1.00 48.28 99 ILE A CA 1
ATOM 783 C C . ILE A 1 99 ? -22.054 30.200 20.353 1.00 48.28 99 ILE A C 1
ATOM 785 O O . ILE A 1 99 ? -21.567 29.657 21.340 1.00 48.28 99 ILE A O 1
ATOM 789 N N . GLY A 1 100 ? -22.456 29.503 19.288 1.00 66.06 100 GLY A N 1
ATOM 790 C CA . GLY A 1 100 ? -22.089 28.102 19.040 1.00 66.06 100 GLY A CA 1
ATOM 791 C C . GLY A 1 100 ? -22.836 27.029 19.845 1.00 66.06 100 GLY A C 1
ATOM 792 O O . GLY A 1 100 ? -23.936 27.232 20.352 1.00 66.06 100 GLY A O 1
ATOM 793 N N . TYR A 1 101 ? -22.232 25.842 19.901 1.00 74.69 101 TYR A N 1
ATOM 794 C CA . TYR A 1 101 ? -22.769 24.638 20.538 1.00 74.69 101 TYR A CA 1
ATOM 795 C C . TYR A 1 101 ? -21.901 24.256 21.742 1.00 74.69 101 TYR A C 1
ATOM 797 O O . TYR A 1 101 ? -20.681 24.406 21.656 1.00 74.69 101 TYR A O 1
ATOM 805 N N . ASN A 1 102 ? -22.487 23.728 22.824 1.00 82.62 102 ASN A N 1
ATOM 806 C CA . ASN A 1 102 ? -21.698 23.110 23.897 1.00 82.62 102 ASN A CA 1
ATOM 807 C C . ASN A 1 102 ? -21.698 21.593 23.742 1.00 82.62 102 ASN A C 1
ATOM 809 O O . ASN A 1 102 ? -22.694 20.999 23.336 1.00 82.62 102 ASN A O 1
ATOM 813 N N . GLU A 1 103 ? -20.597 20.963 24.131 1.00 88.06 103 GLU A N 1
ATOM 814 C CA . GLU A 1 103 ? -20.449 19.512 24.100 1.00 88.06 103 GLU A CA 1
ATOM 815 C C . GLU A 1 103 ? -20.245 18.989 25.521 1.00 88.06 103 GLU A C 1
ATOM 817 O O . GLU A 1 103 ? -19.464 19.539 26.302 1.00 88.06 103 GLU A O 1
ATOM 822 N N . LYS A 1 104 ? -20.972 17.929 25.874 1.00 91.88 104 LYS A N 1
ATOM 823 C CA . LYS A 1 104 ? -20.858 17.246 27.163 1.00 91.88 104 LYS A CA 1
ATOM 824 C C . LYS A 1 104 ? -20.710 15.751 26.948 1.00 91.88 104 LYS A C 1
ATOM 826 O O . LYS A 1 104 ? -21.483 15.139 26.214 1.00 91.88 104 LYS A O 1
ATOM 831 N N . LYS A 1 105 ? -19.740 15.168 27.649 1.00 93.44 105 LYS A N 1
ATOM 832 C CA . LYS A 1 105 ? -19.528 13.724 27.691 1.00 93.44 105 LYS A CA 1
ATOM 833 C C . LYS A 1 105 ? -20.403 13.090 28.766 1.00 93.44 105 LYS A C 1
ATOM 835 O O . LYS A 1 105 ? -20.380 13.528 29.916 1.00 93.44 105 LYS A O 1
ATOM 840 N N . TYR A 1 106 ? -21.098 12.025 28.397 1.00 95.06 106 TYR A N 1
ATOM 841 C CA . TYR A 1 106 ? -21.831 11.143 29.295 1.00 95.06 106 TYR A CA 1
ATOM 842 C C . TYR A 1 106 ? -21.240 9.744 29.185 1.00 95.06 106 TYR A C 1
ATOM 844 O O . TYR A 1 106 ? -20.979 9.268 28.082 1.00 95.06 106 TYR A O 1
ATOM 852 N N . THR A 1 107 ? -21.008 9.096 30.320 1.00 93.12 107 THR A N 1
ATOM 853 C CA . THR A 1 107 ? -20.420 7.757 30.364 1.00 93.12 107 THR A CA 1
ATOM 854 C C . THR A 1 107 ? -21.287 6.824 31.188 1.00 93.12 107 THR A C 1
ATOM 856 O O . THR A 1 107 ? -21.908 7.255 32.158 1.00 93.12 107 THR A O 1
ATOM 859 N N . SER A 1 108 ? -21.315 5.556 30.806 1.00 89.62 108 SER A N 1
ATOM 860 C CA . SER A 1 108 ? -21.959 4.489 31.564 1.00 89.62 108 SER A CA 1
ATOM 861 C C . SER A 1 108 ? -21.215 3.178 31.332 1.00 89.62 108 SER A C 1
ATOM 863 O O . SER A 1 108 ? -20.455 3.032 30.372 1.00 89.62 108 SER A O 1
ATOM 865 N N . SER A 1 109 ? -21.481 2.223 32.202 1.00 90.88 109 SER A N 1
ATOM 866 C CA . SER A 1 109 ? -21.089 0.828 32.051 1.00 90.88 109 SER A CA 1
ATOM 867 C C . SER A 1 109 ? -22.352 -0.009 31.820 1.00 90.88 109 SER A C 1
ATOM 869 O O . SER A 1 109 ? -23.479 0.501 31.910 1.00 90.88 109 SER A O 1
ATOM 871 N N . TYR A 1 110 ? -22.207 -1.284 31.471 1.00 94.50 110 TYR A N 1
ATOM 872 C CA . TYR A 1 110 ? -23.376 -2.137 31.256 1.00 94.50 110 TYR A CA 1
ATOM 873 C C . TYR A 1 110 ? -24.017 -2.505 32.591 1.00 94.50 110 TYR A C 1
ATOM 875 O O . TYR A 1 110 ? -23.314 -2.753 33.562 1.00 94.50 110 TYR A O 1
ATOM 883 N N . ASN A 1 111 ? -25.345 -2.550 32.646 1.00 92.81 111 ASN A N 1
ATOM 884 C CA . ASN A 1 111 ? -26.094 -2.904 33.861 1.00 92.81 111 ASN A CA 1
ATOM 885 C C . ASN A 1 111 ? -26.924 -4.186 33.700 1.00 92.81 111 ASN A C 1
ATOM 887 O O . ASN A 1 111 ? -27.603 -4.617 34.629 1.00 92.81 111 ASN A O 1
ATOM 891 N N . SER A 1 112 ? -26.860 -4.802 32.520 1.00 94.50 112 SER A N 1
ATOM 892 C CA . SER A 1 112 ? -27.494 -6.074 32.204 1.00 94.50 112 SER A CA 1
ATOM 893 C C . SER A 1 112 ? -26.616 -6.856 31.236 1.00 94.50 112 SER A C 1
ATOM 895 O O . SER A 1 112 ? -25.994 -6.272 30.344 1.00 94.50 112 SER A O 1
ATOM 897 N N . ILE A 1 113 ? -26.607 -8.174 31.410 1.00 95.44 113 ILE A N 1
ATOM 898 C CA . ILE A 1 113 ? -25.977 -9.145 30.522 1.00 95.44 113 ILE A CA 1
ATOM 899 C C . ILE A 1 113 ? -26.944 -10.310 30.313 1.00 95.44 113 ILE A C 1
ATOM 901 O O . ILE A 1 113 ? -27.558 -10.800 31.261 1.00 95.44 113 ILE A O 1
ATOM 905 N N . THR A 1 114 ? -27.102 -10.749 29.070 1.00 95.31 114 THR A N 1
ATOM 906 C CA . THR A 1 114 ? -27.941 -11.892 28.699 1.00 95.31 114 THR A CA 1
ATOM 907 C C . THR A 1 114 ? -27.151 -12.814 27.787 1.00 95.31 114 THR A C 1
ATOM 909 O O . THR A 1 114 ? -26.601 -12.371 26.782 1.00 95.31 114 THR A O 1
ATOM 912 N N . GLN A 1 115 ? -27.088 -14.100 28.128 1.00 95.25 115 GLN A N 1
ATOM 913 C CA . GLN A 1 115 ? -26.503 -15.107 27.248 1.00 95.25 115 GLN A CA 1
ATOM 914 C C . GLN A 1 115 ? -27.432 -15.364 26.052 1.00 95.25 115 GLN A C 1
ATOM 916 O O . GLN A 1 115 ? -28.643 -15.514 26.219 1.00 95.25 115 GLN A O 1
ATOM 921 N N . THR A 1 116 ? -26.862 -15.438 24.853 1.00 94.38 116 THR A N 1
ATOM 922 C CA . THR A 1 116 ? -27.555 -15.706 23.585 1.00 94.38 116 THR A CA 1
ATOM 923 C C . THR A 1 116 ? -26.893 -16.882 22.855 1.00 94.38 116 THR A C 1
ATOM 925 O O . THR A 1 116 ? -25.903 -17.442 23.327 1.00 94.38 116 THR A O 1
ATOM 928 N N . SER A 1 117 ? -27.410 -17.269 21.684 1.00 93.00 117 SER A N 1
ATOM 929 C CA . SER A 1 117 ? -26.773 -18.300 20.850 1.00 93.00 117 SER A CA 1
ATOM 930 C C . SER A 1 117 ? -25.422 -17.864 20.264 1.00 93.00 117 SER A C 1
ATOM 932 O O . SER A 1 117 ? -24.570 -18.707 19.997 1.00 93.00 117 SER A O 1
ATOM 934 N N . TYR A 1 118 ? -25.208 -16.561 20.056 1.00 93.75 118 TYR A N 1
ATOM 935 C CA . TYR A 1 118 ? -23.981 -16.018 19.463 1.00 93.75 118 TYR A CA 1
ATOM 936 C C . TYR A 1 118 ? -22.906 -15.654 20.498 1.00 93.75 118 TYR A C 1
ATOM 938 O O . TYR A 1 118 ? -21.745 -15.457 20.144 1.00 93.75 118 TYR A O 1
ATOM 946 N N . GLY A 1 119 ? -23.280 -15.515 21.771 1.00 96.12 119 GLY A N 1
ATOM 947 C CA . GLY A 1 119 ? -22.410 -14.967 22.806 1.00 96.12 119 GLY A CA 1
ATOM 948 C C . GLY A 1 119 ? -23.217 -14.259 23.889 1.00 96.12 119 GLY A C 1
ATOM 949 O O . GLY A 1 119 ? -24.109 -14.857 24.489 1.00 96.12 119 GLY A O 1
ATOM 950 N N . TYR A 1 120 ? -22.909 -12.991 24.152 1.00 96.44 120 TYR A N 1
ATOM 951 C CA . TYR A 1 120 ? -23.585 -12.216 25.194 1.00 96.44 120 TYR A CA 1
ATOM 952 C C . TYR A 1 120 ? -24.103 -10.884 24.655 1.00 96.44 120 TYR A C 1
ATOM 954 O O . TYR A 1 120 ? -23.413 -10.179 23.919 1.00 96.44 120 TYR A O 1
ATOM 962 N N . LEU A 1 121 ? -25.328 -10.540 25.045 1.00 96.44 121 LEU A N 1
ATOM 963 C CA . LEU A 1 121 ? -25.930 -9.228 24.850 1.00 96.44 121 LEU A CA 1
ATOM 964 C C . LEU A 1 121 ? -25.775 -8.421 26.136 1.00 96.44 121 LEU A C 1
ATOM 966 O O . LEU A 1 121 ? -26.298 -8.818 27.178 1.00 96.44 121 LEU A O 1
ATOM 970 N N . LEU A 1 122 ? -25.073 -7.297 26.060 1.00 95.88 122 LEU A N 1
ATOM 971 C CA . LEU A 1 122 ? -24.938 -6.359 27.164 1.00 95.88 122 LEU A CA 1
ATOM 972 C C . LEU A 1 122 ? -25.749 -5.101 26.864 1.00 95.88 122 LEU A C 1
ATOM 974 O O . LEU A 1 122 ? -25.777 -4.635 25.727 1.00 95.88 122 LEU A O 1
ATOM 978 N N . SER A 1 123 ? -26.404 -4.537 27.878 1.00 95.12 123 SER A N 1
ATOM 979 C CA . SER A 1 123 ? -27.212 -3.329 27.698 1.00 95.12 123 SER A CA 1
ATOM 980 C C . SER A 1 123 ? -26.983 -2.284 28.785 1.00 95.12 123 SER A C 1
ATOM 982 O O . SER A 1 123 ? -26.588 -2.594 29.913 1.00 95.12 123 SER A O 1
ATOM 984 N N . SER A 1 124 ? -27.240 -1.025 28.439 1.00 94.81 124 SER A N 1
ATOM 985 C CA . SER A 1 124 ? -27.221 0.106 29.366 1.00 94.81 124 SER A CA 1
ATOM 986 C C . SER A 1 124 ? -28.179 1.202 28.910 1.00 94.81 124 SER A C 1
ATOM 988 O O . SER A 1 124 ? -28.717 1.184 27.803 1.00 94.81 124 SER A O 1
ATOM 990 N N . THR A 1 125 ? -28.388 2.197 29.765 1.00 95.25 125 THR A N 1
ATOM 991 C CA . THR A 1 125 ? -29.131 3.410 29.421 1.00 95.25 125 THR A CA 1
ATOM 992 C C . THR A 1 125 ? -28.356 4.631 29.886 1.00 95.25 125 THR A C 1
ATOM 994 O O . THR A 1 125 ? -27.943 4.706 31.041 1.00 95.25 125 THR A O 1
ATOM 997 N N . ILE A 1 126 ? -28.194 5.612 29.000 1.00 95.56 126 ILE A N 1
ATOM 998 C CA . ILE A 1 126 ? -27.623 6.922 29.328 1.00 95.56 126 ILE A CA 1
ATOM 999 C C . ILE A 1 126 ? -28.735 7.964 29.262 1.00 95.56 126 ILE A C 1
ATOM 1001 O O . ILE A 1 126 ? -29.478 8.026 28.286 1.00 95.56 126 ILE A O 1
ATOM 1005 N N . SER A 1 127 ? -28.842 8.796 30.299 1.00 95.56 127 SER A N 1
ATOM 1006 C CA . SER A 1 127 ? -29.737 9.957 30.318 1.00 95.56 127 SER A CA 1
ATOM 1007 C C . SER A 1 127 ? -28.922 11.247 30.298 1.00 95.56 127 SER A C 1
ATOM 1009 O O . SER A 1 127 ? -28.002 11.418 31.101 1.00 95.56 127 SER A O 1
ATOM 1011 N N . SER A 1 128 ? -29.264 12.166 29.398 1.00 94.62 128 SER A N 1
ATOM 1012 C CA . SER A 1 128 ? -28.694 13.510 29.393 1.00 94.62 128 SER A CA 1
ATOM 1013 C C . SER A 1 128 ? -29.231 14.326 30.572 1.00 94.62 128 SER A C 1
ATOM 1015 O O . SER A 1 128 ? -30.295 14.041 31.124 1.00 94.62 128 SER A O 1
ATOM 1017 N N . GLN A 1 129 ? -28.541 15.415 30.920 1.00 91.94 129 GLN A N 1
ATOM 1018 C CA . GLN A 1 129 ? -29.036 16.351 31.943 1.00 91.94 129 GLN A CA 1
ATOM 1019 C C . GLN A 1 129 ? -30.373 17.007 31.557 1.00 91.94 129 GLN A C 1
ATOM 1021 O O . GLN A 1 129 ? -31.103 17.459 32.435 1.00 91.94 129 GLN A O 1
ATOM 1026 N N . LYS A 1 130 ? -30.689 17.078 30.257 1.00 92.00 130 LYS A N 1
ATOM 1027 C CA . LYS A 1 130 ? -31.927 17.674 29.735 1.00 92.00 130 LYS A CA 1
ATOM 1028 C C . LYS A 1 130 ? -33.033 16.637 29.512 1.00 92.00 130 LYS A C 1
ATOM 1030 O O . LYS A 1 130 ? -34.140 17.011 29.137 1.00 92.00 130 LYS A O 1
ATOM 1035 N N . GLY A 1 131 ? -32.765 15.357 29.769 1.00 93.94 131 GLY A N 1
ATOM 1036 C CA . GLY A 1 131 ? -33.763 14.289 29.723 1.00 93.94 131 GLY A CA 1
ATOM 1037 C C . GLY A 1 131 ? -33.848 13.517 28.406 1.00 93.94 131 GLY A C 1
ATOM 1038 O O . GLY A 1 131 ? -34.772 12.727 28.258 1.00 93.94 131 GLY A O 1
ATOM 1039 N N . SER A 1 132 ? -32.912 13.691 27.466 1.00 96.94 132 SER A N 1
ATOM 1040 C CA . SER A 1 132 ? -32.780 12.732 26.357 1.00 96.94 132 SER A CA 1
ATOM 1041 C C . SER A 1 132 ? -32.286 11.391 26.899 1.00 96.94 132 SER A C 1
ATOM 1043 O O . SER A 1 132 ? -31.425 11.375 27.781 1.00 96.94 132 SER A O 1
ATOM 1045 N N . LYS A 1 133 ? -32.795 10.272 26.379 1.00 97.69 133 LYS A N 1
ATOM 1046 C CA . LYS A 1 133 ? -32.423 8.918 26.812 1.00 97.69 133 LYS A CA 1
ATOM 1047 C C . LYS A 1 133 ? -31.954 8.076 25.639 1.00 97.69 133 LYS A C 1
ATOM 1049 O O . LYS A 1 133 ? -32.619 8.017 24.607 1.00 97.69 133 LYS A O 1
ATOM 1054 N N . PHE A 1 134 ? -30.847 7.380 25.851 1.00 97.69 134 PHE A N 1
ATOM 1055 C CA . PHE A 1 134 ? -30.206 6.502 24.882 1.00 97.69 134 PHE A CA 1
ATOM 1056 C C . PHE A 1 134 ? -30.209 5.084 25.439 1.00 97.69 134 PHE A C 1
ATOM 1058 O O . PHE A 1 134 ? -29.681 4.863 26.530 1.00 97.69 134 PHE A O 1
ATOM 1065 N N . LEU A 1 135 ? -30.806 4.149 24.706 1.00 96.88 135 LEU A N 1
ATOM 1066 C CA . LEU A 1 135 ? -30.704 2.716 24.964 1.00 96.88 135 LEU A CA 1
ATOM 1067 C C . LEU A 1 135 ? -29.510 2.180 24.178 1.00 96.88 135 LEU A C 1
ATOM 1069 O O . LEU A 1 135 ? -29.434 2.411 22.973 1.00 96.88 135 LEU A O 1
ATOM 1073 N N . ILE A 1 136 ? -28.588 1.507 24.859 1.00 95.94 136 ILE A N 1
ATOM 1074 C CA . ILE A 1 136 ? -27.374 0.950 24.262 1.00 95.94 136 ILE A CA 1
ATOM 1075 C C . ILE A 1 136 ? -27.409 -0.562 24.409 1.00 95.94 136 ILE A C 1
ATOM 1077 O O . ILE A 1 136 ? -27.652 -1.057 25.512 1.00 95.94 136 ILE A O 1
ATOM 1081 N N . GLU A 1 137 ? -27.139 -1.258 23.312 1.00 95.75 137 GLU A N 1
ATOM 1082 C CA . GLU A 1 137 ? -27.124 -2.713 23.218 1.00 95.75 137 GLU A CA 1
ATOM 1083 C C . GLU A 1 137 ? -25.916 -3.179 22.407 1.00 95.75 137 GLU A C 1
ATOM 1085 O O . GLU A 1 137 ? -25.767 -2.848 21.228 1.00 95.75 137 GLU A O 1
ATOM 1090 N N . ASP A 1 138 ? -25.081 -3.986 23.049 1.00 96.12 138 ASP A N 1
ATOM 1091 C CA . ASP A 1 138 ? -23.798 -4.442 22.539 1.00 96.12 138 ASP A CA 1
ATOM 1092 C C . ASP A 1 138 ? -23.779 -5.975 22.532 1.00 96.12 138 ASP A C 1
ATOM 1094 O O . ASP A 1 138 ? -23.770 -6.629 23.578 1.00 96.12 138 ASP A O 1
ATOM 1098 N N . ALA A 1 139 ? -23.800 -6.559 21.335 1.00 96.62 139 ALA A N 1
ATOM 1099 C CA . ALA A 1 139 ? -23.675 -7.992 21.119 1.00 96.62 139 ALA A CA 1
ATOM 1100 C C . ALA A 1 139 ? -22.200 -8.365 20.954 1.00 96.62 139 ALA A C 1
ATOM 1102 O O . ALA A 1 139 ? -21.580 -8.016 19.949 1.00 96.62 139 ALA A O 1
ATOM 1103 N N . TYR A 1 140 ? -21.651 -9.097 21.922 1.00 97.50 140 TYR A N 1
ATOM 1104 C CA . TYR A 1 140 ? -20.298 -9.645 21.866 1.00 97.50 140 TYR A CA 1
ATOM 1105 C C . TYR A 1 140 ? -20.338 -11.111 21.432 1.00 97.50 140 TYR A C 1
ATOM 1107 O O . TYR A 1 140 ? -21.049 -11.919 22.034 1.00 97.50 140 TYR A O 1
ATOM 1115 N N . TYR A 1 141 ? -19.567 -11.454 20.400 1.00 96.75 141 TYR A N 1
ATOM 1116 C CA . TYR A 1 141 ? -19.564 -12.786 19.791 1.00 96.75 141 TYR A CA 1
ATOM 1117 C C . TYR A 1 141 ? -18.179 -13.191 19.273 1.00 96.75 141 TYR A C 1
ATOM 1119 O O . TYR A 1 141 ? -17.278 -12.361 19.121 1.00 96.75 141 TYR A O 1
ATOM 1127 N N . ILE A 1 142 ? -18.006 -14.488 19.006 1.00 96.50 142 ILE A N 1
ATOM 1128 C CA . ILE A 1 142 ? -16.818 -15.021 18.328 1.00 96.50 142 ILE A CA 1
ATOM 1129 C C . ILE A 1 142 ? -17.053 -14.893 16.824 1.00 96.50 142 ILE A C 1
ATOM 1131 O O . ILE A 1 142 ? -17.915 -15.571 16.270 1.00 96.50 142 ILE A O 1
ATOM 1135 N N . LEU A 1 143 ? -16.289 -14.024 16.165 1.00 93.81 143 LEU A N 1
ATOM 1136 C CA . LEU A 1 143 ? -16.356 -13.857 14.713 1.00 93.81 143 LEU A CA 1
ATOM 1137 C C . LEU A 1 143 ? -15.620 -14.999 14.002 1.00 93.81 143 LEU A C 1
ATOM 1139 O O . LEU A 1 143 ? -16.103 -15.551 13.015 1.00 93.81 143 LEU A O 1
ATOM 1143 N N . LYS A 1 144 ? -14.447 -15.361 14.528 1.00 93.19 144 LYS A N 1
ATOM 1144 C CA . LYS A 1 144 ? -13.597 -16.466 14.069 1.00 93.19 144 LYS A CA 1
ATOM 1145 C C . LYS A 1 144 ? -12.721 -16.931 15.234 1.00 93.19 144 LYS A C 1
ATOM 1147 O O . LYS A 1 144 ? -12.669 -16.266 16.263 1.00 93.19 144 LYS A O 1
ATOM 1152 N N . GLU A 1 145 ? -12.014 -18.050 15.074 1.00 93.75 145 GLU A N 1
ATOM 1153 C CA . GLU A 1 145 ? -10.985 -18.477 16.032 1.00 93.75 145 GLU A CA 1
ATOM 1154 C C . GLU A 1 145 ? -10.085 -17.288 16.417 1.00 93.75 145 GLU A C 1
ATOM 1156 O O . GLU A 1 145 ? -9.408 -16.707 15.572 1.00 93.75 145 GLU A O 1
ATOM 1161 N N . ASP A 1 146 ? -10.124 -16.934 17.701 1.00 94.44 146 ASP A N 1
ATOM 1162 C CA . ASP A 1 146 ? -9.346 -15.887 18.376 1.00 94.44 146 ASP A CA 1
ATOM 1163 C C . ASP A 1 146 ? -9.629 -14.446 17.936 1.00 94.44 146 ASP A C 1
ATOM 1165 O O . ASP A 1 146 ? -8.904 -13.520 18.308 1.00 94.44 146 ASP A O 1
ATOM 1169 N N . ILE A 1 147 ? -10.724 -14.247 17.206 1.00 96.50 147 ILE A N 1
ATOM 1170 C CA . ILE A 1 147 ? -11.217 -12.937 16.798 1.00 96.50 147 ILE A CA 1
ATOM 1171 C C . ILE A 1 147 ? -12.623 -12.766 17.351 1.00 96.50 147 ILE A C 1
ATOM 1173 O O . ILE A 1 147 ? -13.554 -13.487 16.981 1.00 96.50 147 ILE A O 1
ATOM 1177 N N . PHE A 1 148 ? -12.777 -11.774 18.217 1.00 97.88 148 PHE A N 1
ATOM 1178 C CA . PHE A 1 148 ? -14.075 -11.397 18.752 1.00 97.88 148 PHE A CA 1
ATOM 1179 C C . PHE A 1 148 ? -14.633 -10.214 17.980 1.00 97.88 148 PHE A C 1
ATOM 1181 O O . PHE A 1 148 ? -13.892 -9.464 17.346 1.00 97.88 148 PHE A O 1
ATOM 1188 N N . ALA A 1 149 ? -15.937 -10.021 18.065 1.00 96.81 149 ALA A N 1
ATOM 1189 C CA . ALA A 1 149 ? -16.582 -8.851 17.514 1.00 96.81 149 ALA A CA 1
ATOM 1190 C C . ALA A 1 149 ? -17.628 -8.298 18.473 1.00 96.81 149 ALA A C 1
ATOM 1192 O O . ALA A 1 149 ? -18.138 -8.992 19.356 1.00 96.81 149 ALA A O 1
ATOM 1193 N N . LEU A 1 150 ? -17.904 -7.017 18.277 1.00 95.31 150 LEU A N 1
ATOM 1194 C CA . LEU A 1 150 ? -18.952 -6.256 18.920 1.00 95.31 150 LEU A CA 1
ATOM 1195 C C . LEU A 1 150 ? -19.876 -5.717 17.831 1.00 95.31 150 LEU A C 1
ATOM 1197 O O . LEU A 1 150 ? -19.409 -4.970 16.978 1.00 95.31 150 LEU A O 1
ATOM 1201 N N . GLN A 1 151 ? -21.171 -6.012 17.893 1.00 95.81 151 GLN A N 1
ATOM 1202 C CA . GLN A 1 151 ? -22.189 -5.264 17.154 1.00 95.81 151 GLN A CA 1
ATOM 1203 C C . GLN A 1 151 ? -22.952 -4.370 18.128 1.00 95.81 151 GLN A C 1
ATOM 1205 O O . GLN A 1 151 ? -23.574 -4.855 19.075 1.00 95.81 151 GLN A O 1
ATOM 1210 N N . ARG A 1 152 ? -22.875 -3.057 17.916 1.00 95.50 152 ARG A N 1
ATOM 1211 C CA . ARG A 1 152 ? -23.490 -2.053 18.783 1.00 95.50 152 ARG A CA 1
ATOM 1212 C C . ARG A 1 152 ? -24.683 -1.415 18.099 1.00 95.50 152 ARG A C 1
ATOM 1214 O O . ARG A 1 152 ? -24.584 -0.986 16.950 1.00 95.50 152 ARG A O 1
ATOM 1221 N N . LYS A 1 153 ? -25.747 -1.229 18.876 1.00 96.06 153 LYS A N 1
ATOM 1222 C CA . LYS A 1 153 ? -26.900 -0.411 18.525 1.00 96.06 153 LYS A CA 1
ATOM 1223 C C . LYS A 1 153 ? -27.195 0.592 19.631 1.00 96.06 153 LYS A C 1
ATOM 1225 O O . LYS A 1 153 ? -27.272 0.240 20.805 1.00 96.06 153 LYS A O 1
ATOM 1230 N N . ILE A 1 154 ? -27.368 1.854 19.249 1.00 96.50 154 ILE A N 1
ATOM 1231 C CA . ILE A 1 154 ? -27.767 2.928 20.162 1.00 96.50 154 ILE A CA 1
ATOM 1232 C C . ILE A 1 154 ? -29.053 3.538 19.642 1.00 96.50 154 ILE A C 1
ATOM 1234 O O . ILE A 1 154 ? -29.038 4.145 18.578 1.00 96.50 154 ILE A O 1
ATOM 1238 N N . THR A 1 155 ? -30.137 3.424 20.403 1.00 97.56 155 THR A N 1
ATOM 1239 C CA . THR A 1 155 ? -31.453 3.967 20.044 1.00 97.56 155 THR A CA 1
ATOM 1240 C C . THR A 1 155 ? -31.791 5.173 20.916 1.00 97.56 155 THR A C 1
ATOM 1242 O O . THR A 1 155 ? -31.705 5.112 22.145 1.00 97.56 155 THR A O 1
ATOM 1245 N N . VAL A 1 156 ? -32.224 6.272 20.297 1.00 97.88 156 VAL A N 1
ATOM 1246 C CA . VAL A 1 156 ? -32.728 7.457 21.002 1.00 97.88 156 VAL A CA 1
ATOM 1247 C C . VAL A 1 156 ? -34.165 7.188 21.465 1.00 97.88 156 VAL A C 1
ATOM 1249 O O . VAL A 1 156 ? -35.126 7.378 20.720 1.00 97.88 156 VAL A O 1
ATOM 1252 N N . ALA A 1 157 ? -34.324 6.736 22.708 1.00 97.44 157 ALA A N 1
ATOM 1253 C CA . ALA A 1 157 ? -35.624 6.400 23.292 1.00 97.44 157 ALA A CA 1
ATOM 1254 C C . ALA A 1 157 ? -36.455 7.650 23.639 1.00 97.44 157 ALA A C 1
ATOM 1256 O O . ALA A 1 157 ? -37.674 7.681 23.448 1.00 97.44 157 ALA A O 1
ATOM 1257 N N . GLU A 1 158 ? -35.791 8.700 24.127 1.00 97.50 158 GLU A N 1
ATOM 1258 C CA . GLU A 1 158 ? -36.387 10.008 24.417 1.00 97.50 158 GLU A CA 1
ATOM 1259 C C . GLU A 1 158 ? -35.459 11.108 23.890 1.00 97.50 158 GLU A C 1
ATOM 1261 O O . GLU A 1 158 ? -34.243 11.021 24.052 1.00 97.50 158 GLU A O 1
ATOM 1266 N N . ALA A 1 159 ? -36.022 12.149 23.273 1.00 96.19 159 ALA A N 1
ATOM 1267 C CA . ALA A 1 159 ? -35.265 13.260 22.699 1.00 96.19 159 ALA A CA 1
ATOM 1268 C C . ALA A 1 159 ? -35.746 14.593 23.281 1.00 96.19 159 ALA A C 1
ATOM 1270 O O . ALA A 1 159 ? -36.922 14.945 23.156 1.00 96.19 159 ALA A O 1
ATOM 1271 N N . ASN A 1 160 ? -34.838 15.350 23.898 1.00 94.25 160 ASN A N 1
ATOM 1272 C CA . ASN A 1 160 ? -35.092 16.725 24.305 1.00 94.25 160 ASN A CA 1
ATOM 1273 C C . ASN A 1 160 ? -34.700 17.688 23.167 1.00 94.25 160 ASN A C 1
ATOM 1275 O O . ASN A 1 160 ? -33.566 17.614 22.704 1.00 94.25 160 ASN A O 1
ATOM 1279 N N . PRO A 1 161 ? -35.549 18.657 22.769 1.00 87.69 161 PRO A N 1
ATOM 1280 C CA . PRO A 1 161 ? -35.243 19.601 21.683 1.00 87.69 161 PRO A CA 1
ATOM 1281 C C . PRO A 1 161 ? -33.976 20.456 21.864 1.00 87.69 161 PRO A C 1
ATOM 1283 O O . PRO A 1 161 ? -33.498 21.063 20.902 1.00 87.69 161 PRO A O 1
ATOM 1286 N N . ASN A 1 162 ? -33.463 20.559 23.094 1.00 88.81 162 ASN A N 1
ATOM 1287 C CA . ASN A 1 162 ? -32.244 21.299 23.413 1.00 88.81 162 ASN A CA 1
ATOM 1288 C C . ASN A 1 162 ? -30.973 20.444 23.342 1.00 88.81 162 ASN A C 1
ATOM 1290 O O . ASN A 1 162 ? -29.886 21.019 23.391 1.00 88.81 162 ASN A O 1
ATOM 1294 N N . ASP A 1 163 ? -31.089 19.120 23.256 1.00 92.00 163 ASP A N 1
ATOM 1295 C CA . ASP A 1 163 ? -29.981 18.246 22.883 1.00 92.00 163 ASP A CA 1
ATOM 1296 C C . ASP A 1 163 ? -30.063 18.044 21.367 1.00 92.00 163 ASP A C 1
ATOM 1298 O O . ASP A 1 163 ? -31.066 17.570 20.845 1.00 92.00 163 ASP A O 1
ATOM 1302 N N . TYR A 1 164 ? -29.042 18.488 20.640 1.00 90.44 164 TYR A N 1
ATOM 1303 C CA . TYR A 1 164 ? -29.108 18.624 19.186 1.00 90.44 164 TYR A CA 1
ATOM 1304 C C . TYR A 1 164 ? -28.508 17.429 18.455 1.00 90.44 164 TYR A C 1
ATOM 1306 O O . TYR A 1 164 ? -29.137 16.874 17.556 1.00 90.44 164 TYR A O 1
ATOM 1314 N N . GLY A 1 165 ? -27.300 17.029 18.847 1.00 93.94 165 GLY A N 1
ATOM 1315 C CA . GLY A 1 165 ? -26.573 15.955 18.187 1.00 93.94 165 GLY A CA 1
ATOM 1316 C C . GLY A 1 165 ? -25.854 15.047 19.169 1.00 93.94 165 GLY A C 1
ATOM 1317 O O . GLY A 1 165 ? -25.530 15.468 20.278 1.00 93.94 165 GLY A O 1
ATOM 1318 N N . PHE A 1 166 ? -25.596 13.808 18.766 1.00 96.00 166 PHE A N 1
ATOM 1319 C CA . PHE A 1 166 ? -24.823 12.853 19.547 1.00 96.00 166 PHE A CA 1
ATOM 1320 C C . PHE A 1 166 ? -23.797 12.096 18.702 1.00 96.00 166 PHE A C 1
ATOM 1322 O O . PHE A 1 166 ? -23.972 11.898 17.499 1.00 96.00 166 PHE A O 1
ATOM 1329 N N . ALA A 1 167 ? -22.707 11.713 19.359 1.00 96.12 167 ALA A N 1
ATOM 1330 C CA . ALA A 1 167 ? -21.696 10.803 18.844 1.00 96.12 167 ALA A CA 1
ATOM 1331 C C . ALA A 1 167 ? -21.406 9.737 19.905 1.00 96.12 167 ALA A C 1
ATOM 1333 O O . ALA A 1 167 ? -21.291 10.059 21.092 1.00 96.12 167 ALA A O 1
ATOM 1334 N N . SER A 1 168 ? -21.288 8.480 19.493 1.00 96.25 168 SER A N 1
ATOM 1335 C CA . SER A 1 168 ? -20.990 7.353 20.371 1.00 96.25 168 SER A CA 1
ATOM 1336 C C . SER A 1 168 ? -19.530 6.952 20.289 1.00 96.25 168 SER A C 1
ATOM 1338 O O . SER A 1 168 ? -18.874 7.135 19.263 1.00 96.25 168 SER A O 1
ATOM 1340 N N . GLN A 1 169 ? -19.008 6.398 21.381 1.00 95.12 169 GLN A N 1
ATOM 1341 C CA . GLN A 1 169 ? -17.622 5.958 21.453 1.00 95.12 169 GLN A CA 1
ATOM 1342 C C . GLN A 1 169 ? -17.488 4.671 22.269 1.00 95.12 169 GLN A C 1
ATOM 1344 O O . GLN A 1 169 ? -18.256 4.415 23.205 1.00 95.12 169 GLN A O 1
ATOM 1349 N N . ILE A 1 170 ? -16.497 3.861 21.908 1.00 94.94 170 ILE A N 1
ATOM 1350 C CA . ILE A 1 170 ? -16.030 2.708 22.685 1.00 94.94 170 ILE A CA 1
ATOM 1351 C C . ILE A 1 170 ? -14.505 2.680 22.677 1.00 94.94 170 ILE A C 1
ATOM 1353 O O . ILE A 1 170 ? -13.884 3.048 21.678 1.00 94.94 170 ILE A O 1
ATOM 1357 N N . ARG A 1 171 ? -13.912 2.291 23.810 1.00 94.19 171 ARG A N 1
ATOM 1358 C CA . ARG A 1 171 ? -12.465 2.329 24.036 1.00 94.19 171 ARG A CA 1
ATOM 1359 C C . ARG A 1 171 ? -12.001 1.113 24.811 1.00 94.19 171 ARG A C 1
ATOM 1361 O O . ARG A 1 171 ? -12.655 0.704 25.769 1.00 94.19 171 ARG A O 1
ATOM 1368 N N . PHE A 1 172 ? -10.842 0.608 24.421 1.00 96.12 172 PHE A N 1
ATOM 1369 C CA . PHE A 1 172 ? -10.147 -0.486 25.078 1.00 96.12 172 PHE A CA 1
ATOM 1370 C C . PHE A 1 172 ? -8.751 -0.009 25.465 1.00 96.12 172 PHE A C 1
ATOM 1372 O O . PHE A 1 172 ? -7.939 0.325 24.602 1.00 96.12 172 PHE A O 1
ATOM 1379 N N . PHE A 1 173 ? -8.475 0.023 26.762 1.00 96.62 173 PHE A N 1
ATOM 1380 C CA . PHE A 1 173 ? -7.200 0.448 27.331 1.00 96.62 173 PHE A CA 1
ATOM 1381 C C . PHE A 1 173 ? -6.332 -0.761 27.642 1.00 96.62 173 PHE A C 1
ATOM 1383 O O . PHE A 1 173 ? -6.848 -1.791 28.077 1.00 96.62 173 PHE A O 1
ATOM 1390 N N . GLU A 1 174 ? -5.023 -0.642 27.438 1.00 96.38 174 GLU A N 1
ATOM 1391 C CA . GLU A 1 174 ? -4.097 -1.723 27.774 1.00 96.38 174 GLU A CA 1
ATOM 1392 C C . GLU A 1 174 ? -4.058 -1.937 29.297 1.00 96.38 174 GLU A C 1
ATOM 1394 O O . GLU A 1 174 ? -4.123 -0.991 30.084 1.00 96.38 174 GLU A O 1
ATOM 1399 N N . ALA A 1 175 ? -3.995 -3.198 29.725 1.00 93.62 175 ALA A N 1
ATOM 1400 C CA . ALA A 1 175 ? -4.237 -3.605 31.105 1.00 93.62 175 ALA A CA 1
ATOM 1401 C C . ALA A 1 175 ? -3.256 -3.024 32.135 1.00 93.62 175 ALA A C 1
ATOM 1403 O O . ALA A 1 175 ? -3.648 -2.834 33.288 1.00 93.62 175 ALA A O 1
ATOM 1404 N N . SER A 1 176 ? -2.011 -2.723 31.746 1.00 88.81 176 SER A N 1
ATOM 1405 C CA . SER A 1 176 ? -1.039 -2.074 32.636 1.00 88.81 176 SER A CA 1
ATOM 1406 C C . SER A 1 176 ? -1.395 -0.621 32.941 1.00 88.81 176 SER A C 1
ATOM 1408 O O . SER A 1 176 ? -0.848 -0.058 33.888 1.00 88.81 176 SER A O 1
ATOM 1410 N N . LEU A 1 177 ? -2.304 -0.024 32.157 1.00 85.75 177 LEU A N 1
ATOM 1411 C CA . LEU A 1 177 ? -2.697 1.379 32.254 1.00 85.75 177 LEU A CA 1
ATOM 1412 C C . LEU A 1 177 ? -1.479 2.318 32.166 1.00 85.75 177 LEU A C 1
ATOM 1414 O O . LEU A 1 177 ? -1.414 3.345 32.840 1.00 85.75 177 LEU A O 1
ATOM 1418 N N . SER A 1 178 ? -0.489 1.956 31.337 1.00 88.50 178 SER A N 1
ATOM 1419 C CA . SER A 1 178 ? 0.613 2.867 31.024 1.00 88.50 178 SER A CA 1
ATOM 1420 C C . SER A 1 178 ? 0.073 4.116 30.329 1.00 88.50 178 SER A C 1
ATOM 1422 O O . SER A 1 178 ? -0.752 4.044 29.415 1.00 88.50 178 SER A O 1
ATOM 1424 N N . ASN A 1 179 ? 0.575 5.267 30.767 1.00 83.75 179 ASN A N 1
ATOM 1425 C CA . ASN A 1 179 ? 0.268 6.588 30.227 1.00 83.75 179 ASN A CA 1
ATOM 1426 C C . ASN A 1 179 ? 1.382 7.127 29.315 1.00 83.75 179 ASN A C 1
ATOM 1428 O O . ASN A 1 179 ? 1.352 8.286 28.904 1.00 83.75 179 ASN A O 1
ATOM 1432 N N . LYS A 1 180 ? 2.399 6.306 29.027 1.00 92.31 180 LYS A N 1
ATOM 1433 C CA . LYS A 1 180 ? 3.548 6.686 28.205 1.00 92.31 180 LYS A CA 1
ATOM 1434 C C . LYS A 1 180 ? 3.366 6.146 26.800 1.00 92.31 180 LYS A C 1
ATOM 1436 O O . LYS A 1 180 ? 3.572 4.959 26.555 1.00 92.31 180 LYS A O 1
ATOM 1441 N N . TYR A 1 181 ? 3.081 7.031 25.849 1.00 92.88 181 TYR A N 1
ATOM 1442 C CA . TYR A 1 181 ? 2.924 6.623 24.452 1.00 92.88 181 TYR A CA 1
ATOM 1443 C C . TYR A 1 181 ? 4.174 5.931 23.880 1.00 92.88 181 TYR A C 1
ATOM 1445 O O . TYR A 1 181 ? 4.057 5.127 22.959 1.00 92.88 181 TYR A O 1
ATOM 1453 N N . THR A 1 182 ? 5.366 6.198 24.424 1.00 95.69 182 THR A N 1
ATOM 1454 C CA . THR A 1 182 ? 6.627 5.587 23.980 1.00 95.69 182 THR A CA 1
ATOM 1455 C C . THR A 1 182 ? 6.775 4.116 24.364 1.00 95.69 182 THR A C 1
ATOM 1457 O O . THR A 1 182 ? 7.605 3.430 23.764 1.00 95.69 182 THR A O 1
ATOM 1460 N N . ASP A 1 183 ? 5.979 3.610 25.311 1.00 96.38 183 ASP A N 1
ATOM 1461 C CA . ASP A 1 183 ? 5.974 2.189 25.695 1.00 96.38 183 ASP A CA 1
ATOM 1462 C C . ASP A 1 183 ? 5.323 1.297 24.623 1.00 96.38 183 ASP A C 1
ATOM 1464 O O . ASP A 1 183 ? 5.352 0.071 24.729 1.00 96.38 183 ASP A O 1
ATOM 1468 N N . PHE A 1 184 ? 4.761 1.898 23.571 1.00 97.88 184 PHE A N 1
ATOM 1469 C CA . PHE A 1 184 ? 4.000 1.210 22.538 1.00 97.88 184 PHE A CA 1
ATOM 1470 C C . PHE A 1 184 ? 4.533 1.500 21.137 1.00 97.88 184 PHE A C 1
ATOM 1472 O O . PHE A 1 184 ? 5.175 2.525 20.888 1.00 97.88 184 PHE A O 1
ATOM 1479 N N . ASP A 1 185 ? 4.266 0.565 20.233 1.00 98.06 185 ASP A N 1
ATOM 1480 C CA . ASP A 1 185 ? 4.320 0.756 18.789 1.00 98.06 185 ASP A CA 1
ATOM 1481 C C . ASP A 1 185 ? 2.898 0.716 18.216 1.00 98.06 185 ASP A C 1
ATOM 1483 O O . ASP A 1 185 ? 2.036 -0.021 18.704 1.00 98.06 185 ASP A O 1
ATOM 1487 N N . TYR A 1 186 ? 2.653 1.503 17.173 1.00 98.44 186 TYR A N 1
ATOM 1488 C CA . TYR A 1 186 ? 1.311 1.755 16.656 1.00 98.44 186 TYR A CA 1
ATOM 1489 C C . TYR A 1 186 ? 1.202 1.461 15.171 1.00 98.44 186 TYR A C 1
ATOM 1491 O O . TYR A 1 186 ? 2.163 1.626 14.421 1.00 98.44 186 TYR A O 1
ATOM 1499 N N . PHE A 1 187 ? 0.006 1.087 14.732 1.00 98.75 187 PHE A N 1
ATOM 1500 C CA . PHE A 1 187 ? -0.290 0.952 13.314 1.00 98.75 187 PHE A CA 1
ATOM 1501 C C . PHE A 1 187 ? -1.691 1.472 12.996 1.00 98.75 187 PHE A C 1
ATOM 1503 O O . PHE A 1 187 ? -2.674 1.049 13.603 1.00 98.75 187 PHE A O 1
ATOM 1510 N N . ILE A 1 188 ? -1.759 2.397 12.042 1.00 98.31 188 ILE A N 1
ATOM 1511 C CA . ILE A 1 188 ? -2.985 2.879 11.403 1.00 98.31 188 ILE A CA 1
ATOM 1512 C C . ILE A 1 188 ? -2.683 2.878 9.899 1.00 98.31 188 ILE A C 1
ATOM 1514 O O . ILE A 1 188 ? -1.809 3.650 9.483 1.00 98.31 188 ILE A O 1
ATOM 1518 N N . PRO A 1 189 ? -3.338 2.024 9.087 1.00 97.69 189 PRO A N 1
ATOM 1519 C CA . PRO A 1 189 ? -3.091 1.936 7.649 1.00 97.69 189 PRO A CA 1
ATOM 1520 C C . PRO A 1 189 ? -3.078 3.313 6.991 1.00 97.69 189 PRO A C 1
ATOM 1522 O O . PRO A 1 189 ? -3.925 4.143 7.313 1.00 97.69 189 PRO A O 1
ATOM 1525 N N . SER A 1 190 ? -2.079 3.551 6.134 1.00 96.00 190 SER A N 1
ATOM 1526 C CA . SER A 1 190 ? -1.755 4.824 5.456 1.00 96.00 190 SER A CA 1
ATOM 1527 C C . SER A 1 190 ? -1.464 6.055 6.324 1.00 96.00 190 SER A C 1
ATOM 1529 O O . SER A 1 190 ? -1.144 7.112 5.780 1.00 96.00 190 SER A O 1
ATOM 1531 N N . ILE A 1 191 ? -1.510 5.945 7.653 1.00 95.94 191 ILE A N 1
ATOM 1532 C CA . ILE A 1 191 ? -1.365 7.094 8.558 1.00 95.94 191 ILE A CA 1
ATOM 1533 C C . ILE A 1 191 ? -0.140 6.972 9.455 1.00 95.94 191 ILE A C 1
ATOM 1535 O O . ILE A 1 191 ? 0.660 7.900 9.518 1.00 95.94 191 ILE A O 1
ATOM 1539 N N . LEU A 1 192 ? 0.009 5.853 10.163 1.00 96.75 192 LEU A N 1
ATOM 1540 C CA . LEU A 1 192 ? 1.025 5.689 11.197 1.00 96.75 192 LEU A CA 1
ATOM 1541 C C . LEU A 1 192 ? 1.616 4.285 11.132 1.00 96.75 192 LEU A C 1
ATOM 1543 O O . LEU A 1 192 ? 0.891 3.298 11.235 1.00 96.75 192 LEU A O 1
ATOM 1547 N N . TYR A 1 193 ? 2.940 4.214 11.014 1.00 97.62 193 TYR A N 1
ATOM 1548 C CA . TYR A 1 193 ? 3.696 2.966 11.024 1.00 97.62 193 TYR A CA 1
ATOM 1549 C C . TYR A 1 193 ? 4.754 3.041 12.118 1.00 97.62 193 TYR A C 1
ATOM 1551 O O . TYR A 1 193 ? 5.694 3.839 12.024 1.00 97.62 193 TYR A O 1
ATOM 1559 N N . LYS A 1 194 ? 4.586 2.202 13.143 1.00 97.38 194 LYS A N 1
ATOM 1560 C CA . LYS A 1 194 ? 5.379 2.095 14.371 1.00 97.38 194 LYS A CA 1
ATOM 1561 C C . LYS A 1 194 ? 5.319 3.325 15.283 1.00 97.38 194 LYS A C 1
ATOM 1563 O O . LYS A 1 194 ? 4.902 3.210 16.432 1.00 97.38 194 LYS A O 1
ATOM 1568 N N . ASP A 1 195 ? 5.728 4.486 14.782 1.00 96.25 195 ASP A N 1
ATOM 1569 C CA . ASP A 1 195 ? 5.832 5.756 15.510 1.00 96.25 195 ASP A CA 1
ATOM 1570 C C . ASP A 1 195 ? 5.812 6.962 14.543 1.00 96.25 195 ASP A C 1
ATOM 1572 O O . ASP A 1 195 ? 5.778 6.788 13.322 1.00 96.25 195 ASP A O 1
ATOM 1576 N N . SER A 1 196 ? 5.863 8.185 15.083 1.00 95.06 196 SER A N 1
ATOM 1577 C CA . SER A 1 196 ? 5.790 9.445 14.322 1.00 95.06 196 SER A CA 1
ATOM 1578 C C . SER A 1 196 ? 7.059 9.829 13.548 1.00 95.06 196 SER A C 1
ATOM 1580 O O . SER A 1 196 ? 7.067 10.856 12.866 1.00 95.06 196 SER A O 1
ATOM 1582 N N . SER A 1 197 ? 8.158 9.072 13.650 1.00 94.38 197 SER A N 1
ATOM 1583 C CA . SER A 1 197 ? 9.374 9.399 12.893 1.00 94.38 197 SER A CA 1
ATOM 1584 C C . SER A 1 197 ? 9.135 9.268 11.386 1.00 94.38 197 SER A C 1
ATOM 1586 O O . SER A 1 197 ? 8.383 8.396 10.941 1.00 94.38 197 SER A O 1
ATOM 1588 N N . ASN A 1 198 ? 9.776 10.147 10.605 1.00 92.69 198 ASN A N 1
ATOM 1589 C CA . ASN A 1 198 ? 9.625 10.265 9.145 1.00 92.69 198 ASN A CA 1
ATOM 1590 C C . ASN A 1 198 ? 8.228 10.695 8.656 1.00 92.69 198 ASN A C 1
ATOM 1592 O O . ASN A 1 198 ? 7.949 10.616 7.460 1.00 92.69 198 ASN A O 1
ATOM 1596 N N . MET A 1 199 ? 7.371 11.195 9.550 1.00 91.25 199 MET A N 1
ATOM 1597 C CA . MET A 1 199 ? 6.129 11.857 9.159 1.00 91.25 199 MET A CA 1
ATOM 1598 C C . MET A 1 199 ? 6.369 13.343 8.864 1.00 91.25 199 MET A C 1
ATOM 1600 O O . MET A 1 199 ? 7.131 13.994 9.587 1.00 91.25 199 MET A O 1
ATOM 1604 N N . PRO A 1 200 ? 5.722 13.916 7.834 1.00 88.81 200 PRO A N 1
ATOM 1605 C CA . PRO A 1 200 ? 5.814 15.345 7.578 1.00 88.81 200 PRO A CA 1
ATOM 1606 C C . PRO A 1 200 ? 5.144 16.149 8.699 1.00 88.81 200 PRO A C 1
ATOM 1608 O O . PRO A 1 200 ? 4.177 15.710 9.327 1.00 88.81 200 PRO A O 1
ATOM 1611 N N . GLY A 1 201 ? 5.661 17.355 8.947 1.00 86.44 201 GLY A N 1
ATOM 1612 C CA . GLY A 1 201 ? 5.107 18.254 9.956 1.00 86.44 201 GLY A CA 1
ATOM 1613 C C . GLY A 1 201 ? 3.645 18.603 9.665 1.00 86.44 201 GLY A C 1
ATOM 1614 O O . GLY A 1 201 ? 3.298 18.931 8.534 1.00 86.44 201 GLY A O 1
ATOM 1615 N N . GLY A 1 202 ? 2.792 18.531 10.689 1.00 84.31 202 GLY A N 1
ATOM 1616 C CA . GLY A 1 202 ? 1.360 18.824 10.574 1.00 84.31 202 GLY A CA 1
ATOM 1617 C C . GLY A 1 202 ? 0.498 17.641 10.123 1.00 84.31 202 GLY A C 1
ATOM 1618 O O . GLY A 1 202 ? -0.727 17.752 10.157 1.00 84.31 202 GLY A O 1
ATOM 1619 N N . ALA A 1 203 ? 1.096 16.502 9.755 1.00 89.69 203 ALA A N 1
ATOM 1620 C CA . ALA A 1 203 ? 0.337 15.284 9.504 1.00 89.69 203 ALA A CA 1
ATOM 1621 C C . ALA A 1 203 ? -0.378 14.796 10.777 1.00 89.69 203 ALA A C 1
ATOM 1623 O O . ALA A 1 203 ? 0.134 14.938 11.890 1.00 89.69 203 ALA A O 1
ATOM 1624 N N . ILE A 1 204 ? -1.546 14.164 10.628 1.00 90.44 204 ILE A N 1
ATOM 1625 C CA . ILE A 1 204 ? -2.166 13.449 11.747 1.00 90.44 204 ILE A CA 1
ATOM 1626 C C . ILE A 1 204 ? -1.188 12.358 12.203 1.00 90.44 204 ILE A C 1
ATOM 1628 O O . ILE A 1 204 ? -0.528 11.746 11.371 1.00 90.44 204 ILE A O 1
ATOM 1632 N N . CYS A 1 205 ? -1.043 12.161 13.515 1.00 92.50 205 CYS A N 1
ATOM 1633 C CA . CYS A 1 205 ? -0.024 11.300 14.132 1.00 92.50 205 CYS A CA 1
ATOM 1634 C C . CYS A 1 205 ? 1.442 11.759 13.991 1.00 92.50 205 CYS A C 1
ATOM 1636 O O . CYS A 1 205 ? 2.320 11.055 14.490 1.00 92.50 205 CYS A O 1
ATOM 1638 N N . SER A 1 206 ? 1.753 12.938 13.423 1.00 92.06 206 SER A N 1
ATOM 1639 C CA . SER A 1 206 ? 3.136 13.464 13.433 1.00 92.06 206 SER A CA 1
ATOM 1640 C C . SER A 1 206 ? 3.629 13.838 14.841 1.00 92.06 206 SER A C 1
ATOM 1642 O O . SER A 1 206 ? 4.813 14.095 15.035 1.00 92.06 206 SER A O 1
ATOM 1644 N N . ASN A 1 207 ? 2.717 13.898 15.815 1.00 91.62 207 ASN A N 1
ATOM 1645 C CA . ASN A 1 207 ? 2.992 13.999 17.243 1.00 91.62 207 ASN A CA 1
ATOM 1646 C C . ASN A 1 207 ? 2.061 13.035 17.996 1.00 91.62 207 ASN A C 1
ATOM 1648 O O . ASN A 1 207 ? 0.855 13.038 17.747 1.00 91.62 207 ASN A O 1
ATOM 1652 N N . LEU A 1 208 ? 2.618 12.241 18.911 1.00 92.56 208 LEU A N 1
ATOM 1653 C CA . LEU A 1 208 ? 1.879 11.334 19.799 1.00 92.56 208 LEU A CA 1
ATOM 1654 C C . LEU A 1 208 ? 1.938 11.772 21.270 1.00 92.56 208 LEU A C 1
ATOM 1656 O O . LEU A 1 208 ? 1.299 11.155 22.113 1.00 92.56 208 LEU A O 1
ATOM 1660 N N . ASP A 1 209 ? 2.641 12.855 21.598 1.00 92.50 209 ASP A N 1
ATOM 1661 C CA . ASP A 1 209 ? 2.578 13.472 22.926 1.00 92.50 209 ASP A CA 1
ATOM 1662 C C . ASP A 1 209 ? 1.312 14.340 23.045 1.00 92.50 209 ASP A C 1
ATOM 1664 O O . ASP A 1 209 ? 1.348 15.571 23.005 1.00 92.50 209 ASP A O 1
ATOM 1668 N N . LEU A 1 210 ? 0.159 13.671 23.039 1.00 90.88 210 LEU A N 1
ATOM 1669 C CA . LEU A 1 210 ? -1.187 14.244 23.016 1.00 90.88 210 LEU A CA 1
ATOM 1670 C C . LEU A 1 210 ? -2.112 13.423 23.921 1.00 90.88 210 LEU A C 1
ATOM 1672 O O . LEU A 1 210 ? -1.770 12.326 24.343 1.00 90.88 210 LEU A O 1
ATOM 1676 N N . ASN A 1 211 ? -3.324 13.919 24.191 1.00 92.31 211 ASN A N 1
ATOM 1677 C CA . ASN A 1 211 ? -4.314 13.138 24.944 1.00 92.31 211 ASN A CA 1
ATOM 1678 C C . ASN A 1 211 ? -4.910 11.996 24.113 1.00 92.31 211 ASN A C 1
ATOM 1680 O O . ASN A 1 211 ? -5.150 10.910 24.635 1.00 92.31 211 ASN A O 1
ATOM 1684 N N . GLN A 1 212 ? -5.180 12.269 22.837 1.00 92.75 212 GLN A N 1
ATOM 1685 C CA . GLN A 1 212 ? -5.816 11.346 21.908 1.00 92.75 212 GLN A CA 1
ATOM 1686 C C . GLN A 1 212 ? -5.508 11.747 20.465 1.00 92.75 212 GLN A C 1
ATOM 1688 O O . GLN A 1 212 ? -5.310 12.932 20.173 1.00 92.75 212 GLN A O 1
ATOM 1693 N N . VAL A 1 213 ? -5.536 10.770 19.565 1.00 95.06 213 VAL A N 1
ATOM 1694 C CA . VAL A 1 213 ? -5.420 10.966 18.119 1.00 95.06 213 VAL A CA 1
ATOM 1695 C C . VAL A 1 213 ? -6.459 10.090 17.441 1.00 95.06 213 VAL A C 1
ATOM 1697 O O . VAL A 1 213 ? -6.447 8.881 17.628 1.00 95.06 213 VAL A O 1
ATOM 1700 N N . TYR A 1 214 ? -7.357 10.686 16.665 1.00 96.00 214 TYR A N 1
ATOM 1701 C CA . TYR A 1 214 ? -8.400 9.960 15.940 1.00 96.00 214 TYR A CA 1
ATOM 1702 C C . TYR A 1 214 ? -8.408 10.403 14.492 1.00 96.00 214 TYR A C 1
ATOM 1704 O O . TYR A 1 214 ? -8.214 11.584 14.198 1.00 96.00 214 TYR A O 1
ATOM 1712 N N . VAL A 1 215 ? -8.630 9.443 13.606 1.00 95.44 215 VAL A N 1
ATOM 1713 C CA . VAL A 1 215 ? -8.531 9.623 12.166 1.00 95.44 215 VAL A CA 1
ATOM 1714 C C . VAL A 1 215 ? -9.806 9.100 11.526 1.00 95.44 215 VAL A C 1
ATOM 1716 O O . VAL A 1 215 ? -10.284 8.014 11.866 1.00 95.44 215 VAL A O 1
ATOM 1719 N N . LYS A 1 216 ? -10.348 9.873 10.587 1.00 94.38 216 LYS A N 1
ATOM 1720 C CA . LYS A 1 216 ? -11.499 9.475 9.781 1.00 94.38 216 LYS A CA 1
ATOM 1721 C C . LYS A 1 216 ? -11.163 8.224 8.973 1.00 94.38 216 LYS A C 1
ATOM 1723 O O . LYS A 1 216 ? -10.106 8.149 8.347 1.00 94.38 216 LYS A O 1
ATOM 1728 N N . GLU A 1 217 ? -12.070 7.255 8.948 1.00 94.50 217 GLU A N 1
ATOM 1729 C CA . GLU A 1 217 ? -11.796 5.956 8.324 1.00 94.50 217 GLU A CA 1
ATOM 1730 C C . GLU A 1 217 ? -11.504 6.030 6.822 1.00 94.50 217 GLU A C 1
ATOM 1732 O O . GLU A 1 217 ? -10.680 5.270 6.332 1.00 94.50 217 GLU A O 1
ATOM 1737 N N . THR A 1 218 ? -12.064 7.005 6.099 1.00 94.50 218 THR A N 1
ATOM 1738 C CA . THR A 1 218 ? -11.759 7.247 4.678 1.00 94.50 218 THR A CA 1
ATOM 1739 C C . THR A 1 218 ? -10.341 7.749 4.410 1.00 94.50 218 THR A C 1
ATOM 1741 O O . THR A 1 218 ? -9.995 7.951 3.253 1.00 94.50 218 THR A O 1
ATOM 1744 N N . ARG A 1 219 ? -9.508 7.955 5.437 1.00 94.88 219 ARG A N 1
ATOM 1745 C CA . ARG A 1 219 ? -8.066 8.218 5.290 1.00 94.88 219 ARG A CA 1
ATOM 1746 C C . ARG A 1 219 ? -7.204 6.964 5.471 1.00 94.88 219 ARG A C 1
ATOM 1748 O O . ARG A 1 219 ? -5.977 7.078 5.466 1.00 94.88 219 ARG A O 1
ATOM 1755 N N . MET A 1 220 ? -7.824 5.802 5.667 1.00 95.88 220 MET A N 1
ATOM 1756 C CA . MET A 1 220 ? -7.162 4.521 5.904 1.00 95.88 220 MET A CA 1
ATOM 1757 C C . MET A 1 220 ? -7.412 3.587 4.722 1.00 95.88 220 MET A C 1
ATOM 1759 O O . MET A 1 220 ? -8.538 3.491 4.248 1.00 95.88 220 MET A O 1
ATOM 1763 N N . GLY A 1 221 ? -6.407 2.832 4.272 1.00 95.75 221 GLY A N 1
ATOM 1764 C CA . GLY A 1 221 ? -6.646 1.776 3.275 1.00 95.75 221 GLY A CA 1
ATOM 1765 C C . GLY A 1 221 ? -7.563 0.658 3.803 1.00 95.75 221 GLY A C 1
ATOM 1766 O O . GLY A 1 221 ? -8.388 0.101 3.080 1.00 95.75 221 GLY A O 1
ATOM 1767 N N . LEU A 1 222 ? -7.478 0.377 5.105 1.00 96.31 222 LEU A N 1
ATOM 1768 C CA . LEU A 1 222 ? -8.390 -0.488 5.854 1.00 96.31 222 LEU A CA 1
ATOM 1769 C C . LEU A 1 222 ? -8.736 0.226 7.174 1.00 96.31 222 LEU A C 1
ATOM 1771 O O . LEU A 1 222 ? -7.796 0.609 7.872 1.00 96.31 222 LEU A O 1
ATOM 1775 N N . PRO A 1 223 ? -10.018 0.410 7.549 1.00 97.06 223 PRO A N 1
ATOM 1776 C CA . PRO A 1 223 ? -10.417 1.080 8.789 1.00 97.06 223 PRO A CA 1
ATOM 1777 C C . PRO A 1 223 ? -10.004 0.316 10.054 1.00 97.06 223 PRO A C 1
ATOM 1779 O O . PRO A 1 223 ? -10.802 -0.399 10.658 1.00 97.06 223 PRO A O 1
ATOM 1782 N N . MET A 1 224 ? -8.747 0.463 10.478 1.00 97.88 224 MET A N 1
ATOM 1783 C CA . MET A 1 224 ? -8.217 -0.178 11.680 1.00 97.88 224 MET A CA 1
ATOM 1784 C C . MET A 1 224 ? -7.208 0.691 12.435 1.00 97.88 224 MET A C 1
ATOM 1786 O O . MET A 1 224 ? -6.531 1.547 11.868 1.00 97.88 224 MET A O 1
ATOM 1790 N N . VAL A 1 225 ? -7.057 0.395 13.723 1.00 98.75 225 VAL A N 1
ATOM 1791 C CA . VAL A 1 225 ? -5.999 0.921 14.590 1.00 98.75 225 VAL A CA 1
ATOM 1792 C C . VAL A 1 225 ? -5.436 -0.211 15.441 1.00 98.75 225 VAL A C 1
ATOM 1794 O O . VAL A 1 225 ? -6.180 -1.081 15.887 1.00 98.75 225 VAL A O 1
ATOM 1797 N N . MET A 1 226 ? -4.128 -0.206 15.677 1.00 98.75 226 MET A N 1
ATOM 1798 C CA . MET A 1 226 ? -3.431 -1.170 16.524 1.00 98.75 226 MET A CA 1
ATOM 1799 C C . MET A 1 226 ? -2.513 -0.451 17.509 1.00 98.75 226 MET A C 1
ATOM 1801 O O . MET A 1 226 ? -1.775 0.460 17.124 1.00 98.75 226 MET A O 1
ATOM 1805 N N . ALA A 1 227 ? -2.505 -0.929 18.752 1.00 98.44 227 ALA A N 1
ATOM 1806 C CA . ALA A 1 227 ? -1.485 -0.611 19.745 1.00 98.44 227 ALA A CA 1
ATOM 1807 C C . ALA A 1 227 ? -0.788 -1.906 20.191 1.00 98.44 227 ALA A C 1
ATOM 1809 O O . ALA A 1 227 ? -1.452 -2.903 20.476 1.00 98.44 227 ALA A O 1
ATOM 1810 N N . HIS A 1 228 ? 0.544 -1.887 20.232 1.00 98.25 228 HIS A N 1
ATOM 1811 C CA . HIS A 1 228 ? 1.405 -3.002 20.624 1.00 98.25 228 HIS A CA 1
ATOM 1812 C C . HIS A 1 228 ? 2.336 -2.561 21.758 1.00 98.25 228 HIS A C 1
ATOM 1814 O O . HIS A 1 228 ? 3.194 -1.705 21.553 1.00 98.25 228 HIS A O 1
ATOM 1820 N N . ASN A 1 229 ? 2.175 -3.121 22.956 1.00 97.81 229 ASN A N 1
ATOM 1821 C CA . ASN A 1 229 ? 3.006 -2.789 24.114 1.00 97.81 229 ASN A CA 1
ATOM 1822 C C . ASN A 1 229 ? 4.378 -3.481 24.017 1.00 97.81 229 ASN A C 1
ATOM 1824 O O . ASN A 1 229 ? 4.460 -4.707 23.979 1.00 97.81 229 ASN A O 1
ATOM 1828 N N . LYS A 1 230 ? 5.466 -2.706 24.040 1.00 96.12 230 LYS A N 1
ATOM 1829 C CA . LYS A 1 230 ? 6.846 -3.203 23.871 1.00 96.12 230 LYS A CA 1
ATOM 1830 C C . LYS A 1 230 ? 7.346 -4.043 25.045 1.00 96.12 230 LYS A C 1
ATOM 1832 O O . LYS A 1 230 ? 8.275 -4.828 24.882 1.00 96.12 230 LYS A O 1
ATOM 1837 N N . ASN A 1 231 ? 6.768 -3.849 26.229 1.00 94.94 231 ASN A N 1
ATOM 1838 C CA . ASN A 1 231 ? 7.257 -4.435 27.475 1.00 94.94 231 ASN A CA 1
ATOM 1839 C C . ASN A 1 231 ? 6.620 -5.799 27.764 1.00 94.94 231 ASN A C 1
ATOM 1841 O O . ASN A 1 231 ? 7.281 -6.682 28.305 1.00 94.94 231 ASN A O 1
ATOM 1845 N N . ASN A 1 232 ? 5.337 -5.971 27.431 1.00 95.06 232 ASN A N 1
ATOM 1846 C CA . ASN A 1 232 ? 4.580 -7.200 27.712 1.00 95.06 232 ASN A CA 1
ATOM 1847 C C . ASN A 1 232 ? 3.974 -7.861 26.455 1.00 95.06 232 ASN A C 1
ATOM 1849 O O . ASN A 1 232 ? 3.321 -8.907 26.552 1.00 95.06 232 ASN A O 1
ATOM 1853 N N . PHE A 1 233 ? 4.194 -7.259 25.283 1.00 97.12 233 PHE A N 1
ATOM 1854 C CA . PHE A 1 233 ? 3.733 -7.704 23.967 1.00 97.12 233 PHE A CA 1
ATOM 1855 C C . PHE A 1 233 ? 2.213 -7.724 23.779 1.00 97.12 233 PHE A C 1
ATOM 1857 O O . PHE A 1 233 ? 1.727 -8.189 22.746 1.00 97.12 233 PHE A O 1
ATOM 1864 N N . ASN A 1 234 ? 1.437 -7.227 24.746 1.00 97.50 234 ASN A N 1
ATOM 1865 C CA . ASN A 1 234 ? -0.011 -7.132 24.625 1.00 97.50 234 ASN A CA 1
ATOM 1866 C C . ASN A 1 234 ? -0.358 -6.268 23.415 1.00 97.50 234 ASN A C 1
ATOM 1868 O O . ASN A 1 234 ? 0.138 -5.152 23.264 1.00 97.50 234 ASN A O 1
ATOM 1872 N N . THR A 1 235 ? -1.188 -6.820 22.537 1.00 98.38 235 THR A N 1
ATOM 1873 C CA . THR A 1 235 ? -1.591 -6.164 21.298 1.00 98.38 235 THR A CA 1
ATOM 1874 C C . THR A 1 235 ? -3.091 -6.280 21.131 1.00 98.38 235 THR A C 1
ATOM 1876 O O . THR A 1 235 ? -3.643 -7.375 21.271 1.00 98.38 235 THR A O 1
ATOM 1879 N N . LEU A 1 236 ? -3.721 -5.169 20.772 1.00 98.62 236 LEU A N 1
ATOM 1880 C CA . LEU A 1 236 ? -5.092 -5.146 20.289 1.00 98.62 236 LEU A CA 1
ATOM 1881 C C . LEU A 1 236 ? -5.151 -4.315 19.014 1.00 98.62 236 LEU A C 1
ATOM 1883 O O . LEU A 1 236 ? -4.705 -3.164 18.996 1.00 98.62 236 LEU A O 1
ATOM 1887 N N . ALA A 1 237 ? -5.723 -4.906 17.970 1.00 98.50 237 ALA A N 1
ATOM 1888 C CA . ALA A 1 237 ? -6.214 -4.169 16.823 1.00 98.50 237 ALA A CA 1
ATOM 1889 C C . ALA A 1 237 ? -7.746 -4.098 16.854 1.00 98.50 237 ALA A C 1
ATOM 1891 O O . ALA A 1 237 ? -8.423 -5.092 17.126 1.00 98.50 237 ALA A O 1
ATOM 1892 N N . LEU A 1 238 ? -8.263 -2.904 16.582 1.00 98.06 238 LEU A N 1
ATOM 1893 C CA . LEU A 1 238 ? -9.680 -2.593 16.446 1.00 98.06 238 LEU A CA 1
ATOM 1894 C C . LEU A 1 238 ? -9.962 -2.276 14.976 1.00 98.06 238 LEU A C 1
ATOM 1896 O O . LEU A 1 238 ? -9.206 -1.520 14.365 1.00 98.06 238 LEU A O 1
ATOM 1900 N N . THR A 1 239 ? -11.021 -2.842 14.402 1.00 97.62 239 THR A N 1
ATOM 1901 C CA . THR A 1 239 ? -11.389 -2.654 12.984 1.00 97.62 239 THR A CA 1
ATOM 1902 C C . THR A 1 239 ? -12.884 -2.397 12.851 1.00 97.62 239 THR A C 1
ATOM 1904 O O . THR A 1 239 ? -13.656 -3.069 13.530 1.00 97.62 239 THR A O 1
ATOM 1907 N N . HIS A 1 240 ? -13.299 -1.457 11.997 1.00 96.31 240 HIS A N 1
ATOM 1908 C CA . HIS A 1 240 ? -14.714 -1.263 11.655 1.00 96.31 240 HIS A CA 1
ATOM 1909 C C . HIS A 1 240 ? -15.124 -2.268 10.573 1.00 96.31 240 HIS A C 1
ATOM 1911 O O . HIS A 1 240 ? -14.624 -2.189 9.458 1.00 96.31 240 HIS A O 1
ATOM 1917 N N . LEU A 1 241 ? -16.005 -3.209 10.929 1.00 92.88 241 LEU A N 1
ATOM 1918 C CA . LEU A 1 241 ? -16.426 -4.321 10.078 1.00 92.88 241 LEU A CA 1
ATOM 1919 C C . LEU A 1 241 ? -17.507 -3.909 9.079 1.00 92.88 241 LEU A C 1
ATOM 1921 O O . LEU A 1 241 ? -18.554 -3.396 9.474 1.00 92.88 241 LEU A O 1
ATOM 1925 N N . ASN A 1 242 ? -17.294 -4.254 7.809 1.00 86.56 242 ASN A N 1
ATOM 1926 C CA . ASN A 1 242 ? -18.205 -4.041 6.684 1.00 86.56 242 ASN A CA 1
ATOM 1927 C C . ASN A 1 242 ? -18.748 -2.601 6.620 1.00 86.56 242 ASN A C 1
ATOM 1929 O O . ASN A 1 242 ? -19.972 -2.410 6.561 1.00 86.56 242 ASN A O 1
ATOM 1933 N N . PRO A 1 243 ? -17.868 -1.582 6.643 1.00 89.00 243 PRO A N 1
ATOM 1934 C CA . PRO A 1 243 ? -18.274 -0.194 6.797 1.00 89.00 243 PRO A CA 1
ATOM 1935 C C . PRO A 1 243 ? -19.176 0.236 5.630 1.00 89.00 243 PRO A C 1
ATOM 1937 O O . PRO A 1 243 ? -18.824 0.084 4.460 1.00 89.00 243 PRO A O 1
ATOM 1940 N N . GLN A 1 244 ? -20.354 0.776 5.951 1.00 87.06 244 GLN A N 1
ATOM 1941 C CA . GLN A 1 244 ? -21.320 1.296 4.974 1.00 87.06 244 GLN A CA 1
ATOM 1942 C C . GLN A 1 244 ? -21.167 2.809 4.852 1.00 87.06 244 GLN A C 1
ATOM 1944 O O . GLN A 1 244 ? -21.954 3.584 5.387 1.00 87.06 244 GLN A O 1
ATOM 1949 N N . ILE A 1 245 ? -20.094 3.216 4.182 1.00 92.25 245 ILE A N 1
ATOM 1950 C CA . ILE A 1 245 ? -19.653 4.607 4.153 1.00 92.25 245 ILE A CA 1
ATOM 1951 C C . ILE A 1 245 ? -20.550 5.447 3.251 1.00 92.25 245 ILE A C 1
ATOM 1953 O O . ILE A 1 245 ? -20.618 5.239 2.039 1.00 92.25 245 ILE A O 1
ATOM 1957 N N . SER A 1 246 ? -21.182 6.457 3.843 1.00 90.31 246 SER A N 1
ATOM 1958 C CA . SER A 1 246 ? -21.984 7.436 3.118 1.00 90.31 246 SER A CA 1
ATOM 1959 C C . SER A 1 246 ? -21.885 8.819 3.744 1.00 90.31 246 SER A C 1
ATOM 1961 O O . SER A 1 246 ? -21.697 8.981 4.949 1.00 90.31 246 SER A O 1
ATOM 1963 N N . THR A 1 247 ? -22.033 9.827 2.896 1.00 87.31 247 THR A N 1
ATOM 1964 C CA . THR A 1 247 ? -22.215 11.221 3.298 1.00 87.31 247 THR A CA 1
ATOM 1965 C C . THR A 1 247 ? -23.573 11.770 2.841 1.00 87.31 247 THR A C 1
ATOM 1967 O O . THR A 1 247 ? -23.846 12.955 3.019 1.00 87.31 247 THR A O 1
ATOM 1970 N N . GLY A 1 248 ? -24.417 10.928 2.226 1.00 85.00 248 GLY A N 1
ATOM 1971 C CA . GLY A 1 248 ? -25.673 11.314 1.578 1.00 85.00 248 GLY A CA 1
ATOM 1972 C C . GLY A 1 248 ? -25.531 12.595 0.755 1.00 85.00 248 GLY A C 1
ATOM 1973 O O . GLY A 1 248 ? -24.638 12.707 -0.082 1.00 85.00 248 GLY A O 1
ATOM 1974 N N . ASN A 1 249 ? -26.384 13.583 1.030 1.00 74.31 249 ASN A N 1
ATOM 1975 C CA . ASN A 1 249 ? -26.306 14.904 0.390 1.00 74.31 249 ASN A CA 1
ATOM 1976 C C . ASN A 1 249 ? -25.461 15.917 1.187 1.00 74.31 249 ASN A C 1
ATOM 1978 O O . ASN A 1 249 ? -25.385 17.094 0.831 1.00 74.31 249 ASN A O 1
ATOM 1982 N N . CYS A 1 250 ? -24.842 15.484 2.284 1.00 73.44 250 CYS A N 1
ATOM 1983 C CA . CYS A 1 250 ? -24.090 16.328 3.197 1.00 73.44 250 CYS A CA 1
ATOM 1984 C C . CYS A 1 250 ? -22.663 16.564 2.684 1.00 73.44 250 CYS A C 1
ATOM 1986 O O . CYS A 1 250 ? -21.717 15.947 3.150 1.00 73.44 250 CYS A O 1
ATOM 1988 N N . THR A 1 251 ? -22.476 17.473 1.729 1.00 62.38 251 THR A N 1
ATOM 1989 C CA . THR A 1 251 ? -21.139 17.809 1.189 1.00 62.38 251 THR A CA 1
ATOM 1990 C C . THR A 1 251 ? -20.410 18.914 1.980 1.00 62.38 251 THR A C 1
ATOM 1992 O O . THR A 1 251 ? -19.289 19.325 1.637 1.00 62.38 251 THR A O 1
ATOM 1995 N N . SER A 1 252 ? -21.027 19.423 3.055 1.00 54.53 252 SER A N 1
ATOM 1996 C CA . SER A 1 252 ? -20.479 20.494 3.888 1.00 54.53 252 SER A CA 1
ATOM 1997 C C . SER A 1 252 ? -19.302 20.015 4.746 1.00 54.53 252 SER A C 1
ATOM 1999 O O . SER A 1 252 ? -19.336 18.988 5.417 1.00 54.53 252 SER A O 1
ATOM 2001 N N . SER A 1 253 ? -18.243 20.825 4.782 1.00 53.53 253 SER A N 1
ATOM 2002 C CA . SER A 1 253 ? -17.093 20.653 5.685 1.00 53.53 253 SER A CA 1
ATOM 2003 C C . SER A 1 253 ? -17.249 21.465 6.976 1.00 53.53 253 SER A C 1
ATOM 2005 O O . SER A 1 253 ? -16.256 21.758 7.639 1.00 53.53 253 SER A O 1
ATOM 2007 N N . GLY A 1 254 ? -18.473 21.878 7.324 1.00 55.16 254 GLY A N 1
ATOM 2008 C CA . GLY A 1 254 ? -18.736 22.776 8.451 1.00 55.16 254 GLY A CA 1
ATOM 2009 C C . GLY A 1 254 ? -18.207 22.219 9.774 1.00 55.16 254 GLY A C 1
ATOM 2010 O O . GLY A 1 254 ? -18.213 21.011 9.993 1.00 55.16 254 GLY A O 1
ATOM 2011 N N . LEU A 1 255 ? -17.729 23.078 10.675 1.00 61.16 255 LEU A N 1
ATOM 2012 C CA . LEU A 1 255 ? -17.281 22.651 12.005 1.00 61.16 255 LEU A CA 1
ATOM 2013 C C . LEU A 1 255 ? -18.470 22.085 12.802 1.00 61.16 255 LEU A C 1
ATOM 2015 O O . LEU A 1 255 ? -19.438 22.795 13.080 1.00 61.16 255 LEU A O 1
ATOM 2019 N N . GLY A 1 256 ? -18.393 20.809 13.192 1.00 70.06 256 GLY A N 1
ATOM 2020 C CA . GLY A 1 256 ? -19.439 20.179 13.998 1.00 70.06 256 GLY A CA 1
ATOM 2021 C C . GLY A 1 256 ? -20.723 19.843 13.235 1.00 70.06 256 GLY A C 1
ATOM 2022 O O . GLY A 1 256 ? -21.797 20.021 13.788 1.00 70.06 256 GLY A O 1
ATOM 2023 N N . GLU A 1 257 ? -20.677 19.418 11.975 1.00 84.00 257 GLU A N 1
ATOM 2024 C CA . GLU A 1 257 ? -21.891 19.022 11.238 1.00 84.00 257 GLU A CA 1
ATOM 2025 C C . GLU A 1 257 ? -22.742 18.000 12.028 1.00 84.00 257 GLU A C 1
ATOM 2027 O O . GLU A 1 257 ? -22.201 17.074 12.639 1.00 84.00 257 GLU A O 1
ATOM 2032 N N . THR A 1 258 ? -24.063 18.203 12.067 1.00 89.31 258 THR A N 1
ATOM 2033 C CA . THR A 1 258 ? -25.019 17.298 12.730 1.00 89.31 258 THR A CA 1
ATOM 2034 C C . THR A 1 258 ? -26.017 16.816 11.692 1.00 89.31 258 THR A C 1
ATOM 2036 O O . THR A 1 258 ? -26.902 17.575 11.311 1.00 89.31 258 THR A O 1
ATOM 2039 N N . ASN A 1 259 ? -25.838 15.591 11.203 1.00 90.25 259 ASN A N 1
ATOM 2040 C CA . ASN A 1 259 ? -26.617 15.052 10.095 1.00 90.25 259 ASN A CA 1
ATOM 2041 C C . ASN A 1 259 ? -26.657 13.516 10.160 1.00 90.25 259 ASN A C 1
ATOM 2043 O O . ASN A 1 259 ? -25.650 12.870 10.443 1.00 90.25 259 ASN A O 1
ATOM 2047 N N . ASN A 1 260 ? -27.827 12.934 9.907 1.00 91.69 260 ASN A N 1
ATOM 2048 C CA . ASN A 1 260 ? -28.064 11.488 9.922 1.00 91.69 260 ASN A CA 1
ATOM 2049 C C . ASN A 1 260 ? -27.603 10.774 8.638 1.00 91.69 260 ASN A C 1
ATOM 2051 O O . ASN A 1 260 ? -27.447 9.558 8.645 1.00 91.69 260 ASN A O 1
ATOM 2055 N N . ASP A 1 261 ? -27.352 11.519 7.558 1.00 90.38 261 ASP A N 1
ATOM 2056 C CA . ASP A 1 261 ? -26.788 10.999 6.304 1.00 90.38 261 ASP A CA 1
ATOM 2057 C C . ASP A 1 261 ? -25.299 10.629 6.434 1.00 90.38 261 ASP A C 1
ATOM 2059 O O . ASP A 1 261 ? -24.746 9.939 5.578 1.00 90.38 261 ASP A O 1
ATOM 2063 N N . ILE A 1 262 ? -24.634 11.114 7.487 1.00 91.31 262 ILE A N 1
ATOM 2064 C CA . ILE A 1 262 ? -23.222 10.851 7.763 1.00 91.31 262 ILE A CA 1
ATOM 2065 C C . ILE A 1 262 ? -23.100 9.469 8.401 1.00 91.31 262 ILE A C 1
ATOM 2067 O O . ILE A 1 262 ? -23.450 9.283 9.569 1.00 91.31 262 ILE A O 1
ATOM 2071 N N . GLN A 1 263 ? -22.561 8.529 7.629 1.00 92.75 263 GLN A N 1
ATOM 2072 C CA . GLN A 1 263 ? -22.412 7.124 7.991 1.00 92.75 263 GLN A CA 1
ATOM 2073 C C . GLN A 1 263 ? -20.965 6.659 7.833 1.00 92.75 263 GLN A C 1
ATOM 2075 O O . GLN A 1 263 ? -20.681 5.706 7.123 1.00 92.75 263 GLN A O 1
ATOM 2080 N N . TYR A 1 264 ? -20.027 7.347 8.468 1.00 94.06 264 TYR A N 1
ATOM 2081 C CA . TYR A 1 264 ? -18.630 6.924 8.502 1.00 94.06 264 TYR A CA 1
ATOM 2082 C C . TYR A 1 264 ? -18.026 7.224 9.859 1.00 94.06 264 TYR A C 1
ATOM 2084 O O . TYR A 1 264 ? -18.402 8.235 10.443 1.00 94.06 264 TYR A O 1
ATOM 2092 N N . GLY A 1 265 ? -17.123 6.344 10.291 1.00 96.00 265 GLY A N 1
ATOM 2093 C CA . GLY A 1 265 ? -16.411 6.272 11.565 1.00 96.00 265 GLY A CA 1
ATOM 2094 C C . GLY A 1 265 ? -15.123 7.098 11.681 1.00 96.00 265 GLY A C 1
ATOM 2095 O O . GLY A 1 265 ? -14.575 7.619 10.701 1.00 96.00 265 GLY A O 1
ATOM 2096 N N . SER A 1 266 ? -14.560 7.101 12.892 1.00 97.19 266 SER A N 1
ATOM 2097 C CA . SER A 1 266 ? -13.134 7.354 13.131 1.00 97.19 266 SER A CA 1
ATOM 2098 C C . SER A 1 266 ? -12.523 6.308 14.058 1.00 97.19 266 SER A C 1
ATOM 2100 O O . SER A 1 266 ? -13.106 5.988 15.094 1.00 97.19 266 SER A O 1
ATOM 2102 N N . LEU A 1 267 ? -11.310 5.848 13.740 1.00 97.88 267 LEU A N 1
ATOM 2103 C CA . LEU A 1 267 ? -10.493 5.011 14.628 1.00 97.88 267 LEU A CA 1
ATOM 2104 C C . LEU A 1 267 ? -9.302 5.796 15.160 1.00 97.88 267 LEU A C 1
ATOM 2106 O O . LEU A 1 267 ? -8.801 6.711 14.501 1.00 97.88 267 LEU A O 1
ATOM 2110 N N . GLY A 1 268 ? -8.842 5.447 16.355 1.00 96.94 268 GLY A N 1
ATOM 2111 C CA . GLY A 1 268 ? -7.781 6.209 16.986 1.00 96.94 268 GLY A CA 1
ATOM 2112 C C . GLY A 1 268 ? -7.178 5.594 18.231 1.00 96.94 268 GLY A C 1
ATOM 2113 O O . GLY A 1 268 ? -7.494 4.473 18.635 1.00 96.94 268 GLY A O 1
ATOM 2114 N N . LEU A 1 269 ? -6.284 6.381 18.811 1.00 96.12 269 LEU A N 1
ATOM 2115 C CA . LEU A 1 269 ? -5.515 6.098 20.003 1.00 96.12 269 LEU A CA 1
ATOM 2116 C C . LEU A 1 269 ? -5.950 7.060 21.108 1.00 96.12 269 LEU A C 1
ATOM 2118 O O . LEU A 1 269 ? -5.882 8.280 20.940 1.00 96.12 269 LEU A O 1
ATOM 2122 N N . ASP A 1 270 ? -6.341 6.513 22.251 1.00 94.25 270 ASP A N 1
ATOM 2123 C CA . ASP A 1 270 ? -6.282 7.245 23.512 1.00 94.25 270 ASP A CA 1
ATOM 2124 C C . ASP A 1 270 ? -4.858 7.088 24.059 1.00 94.25 270 ASP A C 1
ATOM 2126 O O . ASP A 1 270 ? -4.260 6.021 23.937 1.00 94.25 270 ASP A O 1
ATOM 2130 N N . ILE A 1 271 ? -4.297 8.155 24.621 1.00 92.00 271 ILE A N 1
ATOM 2131 C CA . ILE A 1 271 ? -2.915 8.178 25.123 1.00 92.00 271 ILE A CA 1
ATOM 2132 C C . ILE A 1 271 ? -2.900 8.560 26.603 1.00 92.00 271 ILE A C 1
ATOM 2134 O O . ILE A 1 271 ? -2.242 7.907 27.410 1.00 92.00 271 ILE A O 1
ATOM 2138 N N . THR A 1 272 ? -3.675 9.586 26.971 1.00 84.81 272 THR A N 1
ATOM 2139 C CA . THR A 1 272 ? -3.818 10.056 28.356 1.00 84.81 272 THR A CA 1
ATOM 2140 C C . THR A 1 272 ? -5.284 9.939 28.805 1.00 84.81 272 THR A C 1
ATOM 2142 O O . THR A 1 272 ? -6.172 10.386 28.079 1.00 84.81 272 THR A O 1
ATOM 2145 N N . PRO A 1 273 ? -5.581 9.392 30.004 1.00 85.44 273 PRO A N 1
ATOM 2146 C CA . PRO A 1 273 ? -4.629 8.940 31.017 1.00 85.44 273 PRO A CA 1
ATOM 2147 C C . PRO A 1 273 ? -3.976 7.591 30.718 1.00 85.44 273 PRO A C 1
ATOM 2149 O O . PRO A 1 273 ? -2.971 7.313 31.346 1.00 85.44 273 PRO A O 1
ATOM 2152 N N . ASN A 1 274 ? -4.504 6.777 29.803 1.00 92.38 274 ASN A N 1
ATOM 2153 C CA . ASN A 1 274 ? -3.967 5.447 29.514 1.00 92.38 274 ASN A CA 1
ATOM 2154 C C . ASN A 1 274 ? -3.951 5.206 28.007 1.00 92.38 274 ASN A C 1
ATOM 2156 O O . ASN A 1 274 ? -4.883 5.626 27.314 1.00 92.38 274 ASN A O 1
ATOM 2160 N N . VAL A 1 275 ? -2.949 4.470 27.529 1.00 95.19 275 VAL A N 1
ATOM 2161 C CA . VAL A 1 275 ? -2.881 4.067 26.125 1.00 95.19 275 VAL A CA 1
ATOM 2162 C C . VAL A 1 275 ? -3.975 3.047 25.811 1.00 95.19 275 VAL A C 1
ATOM 2164 O O . VAL A 1 275 ? -4.154 2.048 26.516 1.00 95.19 275 VAL A O 1
ATOM 2167 N N . GLY A 1 276 ? -4.708 3.292 24.732 1.00 96.00 276 GLY A N 1
ATOM 2168 C CA . GLY A 1 276 ? -5.787 2.437 24.270 1.00 96.00 276 GLY A CA 1
ATOM 2169 C C . GLY A 1 276 ? -6.131 2.672 22.808 1.00 96.00 276 GLY A C 1
ATOM 2170 O O . GLY A 1 276 ? -5.638 3.602 22.175 1.00 96.00 276 GLY A O 1
ATOM 2171 N N . VAL A 1 277 ? -6.998 1.816 22.283 1.00 97.44 277 VAL A N 1
ATOM 2172 C CA . VAL A 1 277 ? -7.592 1.954 20.950 1.00 97.44 277 VAL A CA 1
ATOM 2173 C C . VAL A 1 277 ? -9.080 2.250 21.082 1.00 97.44 277 VAL A C 1
ATOM 2175 O O . VAL A 1 277 ? -9.734 1.768 22.013 1.00 97.44 277 VAL A O 1
ATOM 2178 N N . GLY A 1 278 ? -9.633 3.021 20.151 1.00 96.25 278 GLY A N 1
ATOM 2179 C CA . GLY A 1 278 ? -11.041 3.393 20.206 1.00 96.25 278 GLY A CA 1
ATOM 2180 C C . GLY A 1 278 ? -11.676 3.672 18.854 1.00 96.25 278 GLY A C 1
ATOM 2181 O O . GLY A 1 278 ? -11.002 3.831 17.834 1.00 96.25 278 GLY A O 1
ATOM 2182 N N . PHE A 1 279 ? -13.004 3.739 18.888 1.00 97.25 279 PHE A N 1
ATOM 2183 C CA . PHE A 1 279 ? -13.866 4.077 17.761 1.00 97.25 279 PHE A CA 1
ATOM 2184 C C . PHE A 1 279 ? -14.832 5.195 18.153 1.00 97.25 279 PHE A C 1
ATOM 2186 O O . PHE A 1 279 ? -15.357 5.195 19.271 1.00 97.25 279 PHE A O 1
ATOM 2193 N N . ILE A 1 280 ? -15.078 6.122 17.230 1.00 96.81 280 ILE A N 1
ATOM 2194 C CA . ILE A 1 280 ? -16.053 7.210 17.357 1.00 96.81 280 ILE A CA 1
ATOM 2195 C C . ILE A 1 280 ? -17.018 7.118 16.174 1.00 96.81 280 ILE A C 1
ATOM 2197 O O . ILE A 1 280 ? -16.549 7.004 15.045 1.00 96.81 280 ILE A O 1
ATOM 2201 N N . TYR A 1 281 ? -18.327 7.212 16.438 1.00 96.56 281 TYR A N 1
ATOM 2202 C CA . TYR A 1 281 ? -19.379 7.252 15.418 1.00 96.56 281 TYR A CA 1
ATOM 2203 C C . TYR A 1 281 ? -20.322 8.468 15.588 1.00 96.56 281 TYR A C 1
ATOM 2205 O O . TYR A 1 281 ? -20.808 8.686 16.701 1.00 96.56 281 TYR A O 1
ATOM 2213 N N . PRO A 1 282 ? -20.621 9.270 14.541 1.00 93.31 282 PRO A N 1
ATOM 2214 C CA . PRO A 1 282 ? -20.124 9.129 13.176 1.00 93.31 282 PRO A CA 1
ATOM 2215 C C . PRO A 1 282 ? -18.621 9.416 13.086 1.00 93.31 282 PRO A C 1
ATOM 2217 O O . PRO A 1 282 ? -17.849 8.492 12.941 1.00 93.31 282 PRO A O 1
ATOM 2220 N N . SER A 1 283 ? -18.109 10.630 13.255 1.00 93.00 283 SER A N 1
ATOM 2221 C CA . SER A 1 283 ? -16.661 10.811 13.065 1.00 93.00 283 SER A CA 1
ATOM 2222 C C . SER A 1 283 ? -16.110 11.979 13.846 1.00 93.00 283 SER A C 1
ATOM 2224 O O . SER A 1 283 ? -16.745 13.025 13.954 1.00 93.00 283 SER A O 1
ATOM 2226 N N . SER A 1 284 ? -14.892 11.807 14.347 1.00 91.62 284 SER A N 1
ATOM 2227 C CA . SER A 1 284 ? -14.072 12.915 14.812 1.00 91.62 284 SER A CA 1
ATOM 2228 C C . SER A 1 284 ? -12.614 12.747 14.397 1.00 91.62 284 SER A C 1
ATOM 2230 O O . SER A 1 284 ? -12.077 11.640 14.418 1.00 91.62 284 SER A O 1
ATOM 2232 N N . GLU A 1 285 ? -11.957 13.850 14.062 1.00 91.06 285 GLU A N 1
ATOM 2233 C CA . GLU A 1 285 ? -10.532 13.916 13.754 1.00 91.06 285 GLU A CA 1
ATOM 2234 C C . GLU A 1 285 ? -9.823 14.847 14.737 1.00 91.06 285 GLU A C 1
ATOM 2236 O O . GLU A 1 285 ? -10.198 16.014 14.886 1.00 91.06 285 GLU A O 1
ATOM 2241 N N . PHE A 1 286 ? -8.797 14.323 15.410 1.00 89.88 286 PHE A N 1
ATOM 2242 C CA . PHE A 1 286 ? -8.009 15.030 16.421 1.00 89.88 286 PHE A CA 1
ATOM 2243 C C . PHE A 1 286 ? -6.522 14.663 16.292 1.00 89.88 286 PHE A C 1
ATOM 2245 O O . PHE A 1 286 ? -6.219 13.521 15.947 1.00 89.88 286 PHE A O 1
ATOM 2252 N N . PRO A 1 287 ? -5.587 15.572 16.632 1.00 86.12 287 PRO A N 1
ATOM 2253 C CA . PRO A 1 287 ? -5.815 16.956 17.073 1.00 86.12 287 PRO A CA 1
ATOM 2254 C C . PRO A 1 287 ? -6.162 17.911 15.921 1.00 86.12 287 PRO A C 1
ATOM 2256 O O . PRO A 1 287 ? -6.667 19.000 16.170 1.00 86.12 287 PRO A O 1
ATOM 2259 N N . ASN A 1 288 ? -5.899 17.499 14.681 1.00 85.38 288 ASN A N 1
ATOM 2260 C CA . ASN A 1 288 ? -6.135 18.262 13.462 1.00 85.38 288 ASN A CA 1
ATOM 2261 C C . ASN A 1 288 ? -6.879 17.386 12.448 1.00 85.38 288 ASN A C 1
ATOM 2263 O O . ASN A 1 288 ? -6.824 16.160 12.534 1.00 85.38 288 ASN A O 1
ATOM 2267 N N . SER A 1 289 ? -7.519 18.018 11.471 1.00 84.62 289 SER A N 1
ATOM 2268 C CA . SER A 1 289 ? -8.069 17.376 10.279 1.00 84.62 289 SER A CA 1
ATOM 2269 C C . SER A 1 289 ? -7.345 17.892 9.033 1.00 84.62 289 SER A C 1
ATOM 2271 O O . SER A 1 289 ? -6.792 18.990 9.048 1.00 84.62 289 SER A O 1
ATOM 2273 N N . TYR A 1 290 ? -7.363 17.133 7.936 1.00 82.69 290 TYR A N 1
ATOM 2274 C CA . TYR A 1 290 ? -6.945 17.662 6.631 1.00 82.69 290 TYR A CA 1
ATOM 2275 C C . TYR A 1 290 ? -8.049 18.487 5.946 1.00 82.69 290 TYR A C 1
ATOM 2277 O O . TYR A 1 290 ? -7.775 19.145 4.942 1.00 82.69 290 TYR A O 1
ATOM 2285 N N . ASP A 1 291 ? -9.263 18.505 6.511 1.00 75.00 291 ASP A N 1
ATOM 2286 C CA . ASP A 1 291 ? -10.405 19.268 5.992 1.00 75.00 291 ASP A CA 1
ATOM 2287 C C . ASP A 1 291 ? -10.468 20.700 6.563 1.00 75.00 291 ASP A C 1
ATOM 2289 O O . ASP A 1 291 ? -11.155 21.557 6.002 1.00 75.00 291 ASP A O 1
ATOM 2293 N N . ALA A 1 292 ? -9.797 20.976 7.691 1.00 72.12 292 ALA A N 1
ATOM 2294 C CA . ALA A 1 292 ? -9.823 22.282 8.356 1.00 72.12 292 ALA A CA 1
ATOM 2295 C C . ALA A 1 292 ? -8.605 22.523 9.263 1.00 72.12 292 ALA A C 1
ATOM 2297 O O . ALA A 1 292 ? -7.917 21.600 9.686 1.00 72.12 292 ALA A O 1
ATOM 2298 N N . ASN A 1 293 ? -8.393 23.787 9.642 1.00 74.75 293 ASN A N 1
ATOM 2299 C CA . ASN A 1 293 ? -7.413 24.154 10.663 1.00 74.75 293 ASN A CA 1
ATOM 2300 C C . ASN A 1 293 ? -7.933 23.777 12.059 1.00 74.75 293 ASN A C 1
ATOM 2302 O O . ASN A 1 293 ? -8.681 24.539 12.673 1.00 74.75 293 ASN A O 1
ATOM 2306 N N . GLY A 1 294 ? -7.518 22.612 12.553 1.00 83.00 294 GLY A N 1
ATOM 2307 C CA . GLY A 1 294 ? -7.858 22.111 13.884 1.00 83.00 294 GLY A CA 1
ATOM 2308 C C . GLY A 1 294 ? -8.786 20.894 13.853 1.00 83.00 294 GLY A C 1
ATOM 2309 O O . GLY A 1 294 ? -8.980 20.284 12.798 1.00 83.00 294 GLY A O 1
ATOM 2310 N N . PRO A 1 295 ? -9.320 20.493 15.015 1.00 87.44 295 PRO A N 1
ATOM 2311 C CA . PRO A 1 295 ? -10.096 19.272 15.127 1.00 87.44 295 PRO A CA 1
ATOM 2312 C C . PRO A 1 295 ? -11.497 19.419 14.540 1.00 87.44 295 PRO A C 1
ATOM 2314 O O . PRO A 1 295 ? -12.099 20.495 14.565 1.00 87.44 295 PRO A O 1
ATOM 2317 N N . ILE A 1 296 ? -12.047 18.303 14.070 1.00 87.69 296 ILE A N 1
ATOM 2318 C CA . ILE A 1 296 ? -13.405 18.235 13.532 1.00 87.69 296 ILE A CA 1
ATOM 2319 C C . ILE A 1 296 ? -14.166 17.128 14.247 1.00 87.69 296 ILE A C 1
ATOM 2321 O O . ILE A 1 296 ? -13.681 16.010 14.333 1.00 87.69 296 ILE A O 1
ATOM 2325 N N . SER A 1 297 ? -15.388 17.420 14.687 1.00 89.50 297 SER A N 1
ATOM 2326 C CA . SER A 1 297 ? -16.357 16.410 15.121 1.00 89.50 297 SER A CA 1
ATOM 2327 C C . SER A 1 297 ? -17.591 16.427 14.223 1.00 89.50 297 SER A C 1
ATOM 2329 O O . SER A 1 297 ? -17.927 17.442 13.602 1.00 89.50 297 SER A O 1
ATOM 2331 N N . ARG A 1 298 ? -18.264 15.285 14.156 1.00 90.19 298 ARG A N 1
ATOM 2332 C CA . ARG A 1 298 ? -19.525 15.044 13.461 1.00 90.19 298 ARG A CA 1
ATOM 2333 C C . ARG A 1 298 ? -20.486 14.384 14.437 1.00 90.19 298 ARG A C 1
ATOM 2335 O O . ARG A 1 298 ? -20.075 13.594 15.284 1.00 90.19 298 ARG A O 1
ATOM 2342 N N . TYR A 1 299 ? -21.761 14.700 14.287 1.00 93.69 299 TYR A N 1
ATOM 2343 C CA . TYR A 1 299 ? -22.830 14.205 15.143 1.00 93.69 299 TYR A CA 1
ATOM 2344 C C . TYR A 1 299 ? -23.982 13.698 14.279 1.00 93.69 299 TYR A C 1
ATOM 2346 O O . TYR A 1 299 ? -24.202 14.205 13.181 1.00 93.69 299 TYR A O 1
ATOM 2354 N N . ASN A 1 300 ? -24.745 12.735 14.779 1.00 94.31 300 ASN A N 1
ATOM 2355 C CA . ASN A 1 300 ? -26.082 12.477 14.252 1.00 94.31 300 ASN A CA 1
ATOM 2356 C C . ASN A 1 300 ? -27.113 13.218 15.108 1.00 94.31 300 ASN A C 1
ATOM 2358 O O . ASN A 1 300 ? -26.842 13.544 16.263 1.00 94.31 300 ASN A O 1
ATOM 2362 N N . GLU A 1 301 ? -28.279 13.520 14.553 1.00 94.06 301 GLU A N 1
ATOM 2363 C CA . GLU A 1 301 ? -29.339 14.240 15.257 1.00 94.06 301 GLU A CA 1
ATOM 2364 C C . GLU A 1 301 ? -29.927 13.405 16.398 1.00 94.06 301 GLU A C 1
ATOM 2366 O O . GLU A 1 301 ? -30.192 12.210 16.257 1.00 94.06 301 GLU A O 1
ATOM 2371 N N . ILE A 1 302 ? -30.225 14.052 17.525 1.00 95.56 302 ILE A N 1
ATOM 2372 C CA . ILE A 1 302 ? -30.986 13.419 18.607 1.00 95.56 302 ILE A CA 1
ATOM 2373 C C . ILE A 1 302 ? -32.472 13.516 18.261 1.00 95.56 302 ILE A C 1
ATOM 2375 O O . ILE A 1 302 ? -33.161 14.483 18.587 1.00 95.56 302 ILE A O 1
ATOM 2379 N N . LYS A 1 303 ? -32.973 12.486 17.584 1.00 95.31 303 LYS A N 1
ATOM 2380 C CA . LYS A 1 303 ? -34.381 12.347 17.213 1.00 95.31 303 LYS A CA 1
ATOM 2381 C C . LYS A 1 303 ? -34.919 11.042 17.773 1.00 95.31 303 LYS A C 1
ATOM 2383 O O . LYS A 1 303 ? -34.280 10.011 17.618 1.00 95.31 303 LYS A O 1
ATOM 2388 N N . LYS A 1 304 ? -36.101 11.079 18.393 1.00 96.12 304 LYS A N 1
ATOM 2389 C CA . LYS A 1 304 ? -36.748 9.868 18.909 1.00 96.12 304 LYS A CA 1
ATOM 2390 C C . LYS A 1 304 ? -36.806 8.785 17.820 1.00 96.12 304 LYS A C 1
ATOM 2392 O O . LYS A 1 304 ? -37.132 9.095 16.675 1.00 96.12 304 LYS A O 1
ATOM 2397 N N . ASP A 1 305 ? -36.479 7.556 18.206 1.00 94.88 305 ASP A N 1
ATOM 2398 C CA . ASP A 1 305 ? -36.435 6.351 17.370 1.00 94.88 305 ASP A CA 1
ATOM 2399 C C . ASP A 1 305 ? -35.311 6.336 16.311 1.00 94.88 305 ASP A C 1
ATOM 2401 O O . ASP A 1 305 ? -35.147 5.340 15.606 1.00 94.88 305 ASP A O 1
ATOM 2405 N N . TYR A 1 306 ? -34.490 7.392 16.214 1.00 96.00 306 TYR A N 1
ATOM 2406 C CA . TYR A 1 306 ? -33.232 7.331 15.467 1.00 96.00 306 TYR A CA 1
ATOM 2407 C C . TYR A 1 306 ? -32.249 6.398 16.176 1.00 96.00 306 TYR A C 1
ATOM 2409 O O . TYR A 1 306 ? -32.224 6.328 17.411 1.00 96.00 306 TYR A O 1
ATOM 2417 N N . TYR A 1 307 ? -31.416 5.708 15.399 1.00 95.44 307 TYR A N 1
ATOM 2418 C CA . TYR A 1 307 ? -30.389 4.838 15.942 1.00 95.44 307 TYR A CA 1
ATOM 2419 C C . TYR A 1 307 ? -29.073 4.923 15.172 1.00 95.44 307 TYR A C 1
ATOM 2421 O O . TYR A 1 307 ? -29.048 5.197 13.975 1.00 95.44 307 TYR A O 1
ATOM 2429 N N . GLN A 1 308 ? -27.983 4.659 15.887 1.00 96.06 308 GLN A N 1
ATOM 2430 C CA . GLN A 1 308 ? -26.684 4.319 15.310 1.00 96.06 308 GLN A CA 1
ATOM 2431 C C . GLN A 1 308 ? -26.497 2.806 15.393 1.00 96.06 308 GLN A C 1
ATOM 2433 O O . GLN A 1 308 ? -26.873 2.198 16.399 1.00 96.06 308 GLN A O 1
ATOM 2438 N N . GLU A 1 309 ? -25.905 2.212 14.361 1.00 94.62 309 GLU A N 1
ATOM 2439 C CA . GLU A 1 309 ? -25.570 0.791 14.321 1.00 94.62 309 GLU A CA 1
ATOM 2440 C C . GLU A 1 309 ? -24.238 0.589 13.596 1.00 94.62 309 GLU A C 1
ATOM 2442 O O . GLU A 1 309 ? -24.035 1.131 12.511 1.00 94.62 309 GLU A O 1
ATOM 2447 N N . TYR A 1 310 ? -23.322 -0.153 14.216 1.00 95.12 310 TYR A N 1
ATOM 2448 C CA . TYR A 1 310 ? -22.012 -0.471 13.646 1.00 95.12 310 TYR A CA 1
ATOM 2449 C C . TYR A 1 310 ? -21.412 -1.719 14.298 1.00 95.12 310 TYR A C 1
ATOM 2451 O O . TYR A 1 310 ? -21.773 -2.090 15.418 1.00 95.12 310 TYR A O 1
ATOM 2459 N N . SER A 1 311 ? -20.467 -2.355 13.602 1.00 95.25 311 SER A N 1
ATOM 2460 C CA . SER A 1 311 ? -19.773 -3.556 14.078 1.00 95.25 311 SER A CA 1
ATOM 2461 C C . SER A 1 311 ? -18.266 -3.346 14.146 1.00 95.25 311 SER A C 1
ATOM 2463 O O . SER A 1 311 ? -17.673 -2.797 13.226 1.00 95.25 311 SER A O 1
ATOM 2465 N N . LEU A 1 312 ? -17.623 -3.811 15.212 1.00 96.75 312 LEU A N 1
ATOM 2466 C CA . LEU A 1 312 ? -16.181 -3.718 15.411 1.00 96.75 312 LEU A CA 1
ATOM 2467 C C . LEU A 1 312 ? -15.574 -5.103 15.627 1.00 96.75 312 LEU A C 1
ATOM 2469 O O . LEU A 1 312 ? -16.123 -5.905 16.377 1.00 96.75 312 LEU A O 1
ATOM 2473 N N . SER A 1 313 ? -14.414 -5.359 15.029 1.00 97.25 313 SER A N 1
ATOM 2474 C CA . SER A 1 313 ? -13.598 -6.545 15.302 1.00 97.25 313 SER A CA 1
ATOM 2475 C C . SER A 1 313 ? -12.530 -6.237 16.345 1.00 97.25 313 SER A C 1
ATOM 2477 O O . SER A 1 313 ? -11.878 -5.194 16.282 1.00 97.25 313 SER A O 1
ATOM 2479 N N . LEU A 1 314 ? -12.317 -7.180 17.259 1.00 98.12 314 LEU A N 1
ATOM 2480 C CA . LEU A 1 314 ? -11.327 -7.155 18.331 1.00 98.12 314 LEU A CA 1
ATOM 2481 C C . LEU A 1 314 ? -10.297 -8.259 18.066 1.00 98.12 314 LEU A C 1
ATOM 2483 O O . LEU A 1 314 ? -10.566 -9.445 18.267 1.00 98.12 314 LEU A O 1
ATOM 2487 N N . ILE A 1 315 ? -9.115 -7.867 17.592 1.00 98.31 315 ILE A N 1
ATOM 2488 C CA . ILE A 1 315 ? -8.049 -8.792 17.192 1.00 98.31 315 ILE A CA 1
ATOM 2489 C C . ILE A 1 315 ? -6.937 -8.725 18.235 1.00 98.31 315 ILE A C 1
ATOM 2491 O O . ILE A 1 315 ? -6.099 -7.818 18.227 1.00 98.31 315 ILE A O 1
ATOM 2495 N N . ALA A 1 316 ? -6.942 -9.689 19.150 1.00 97.81 316 ALA A N 1
ATOM 2496 C CA . ALA A 1 316 ? -5.920 -9.814 20.178 1.00 97.81 316 ALA A CA 1
ATOM 2497 C C . ALA A 1 316 ? -4.685 -10.545 19.640 1.00 97.81 316 ALA A C 1
ATOM 2499 O O . ALA A 1 316 ? -4.786 -11.500 18.866 1.00 97.81 316 ALA A O 1
ATOM 2500 N N . SER A 1 317 ? -3.498 -10.123 20.074 1.00 97.38 317 SER A N 1
ATOM 2501 C CA . SER A 1 317 ? -2.283 -10.909 19.869 1.00 97.38 317 SER A CA 1
ATOM 2502 C C . SER A 1 317 ? -1.239 -10.667 20.962 1.00 97.38 317 SER A C 1
ATOM 2504 O O . SER A 1 317 ? -1.371 -9.778 21.806 1.00 97.38 317 SER A O 1
ATOM 2506 N N . ASN A 1 318 ? -0.191 -11.492 20.969 1.00 96.06 318 ASN A N 1
ATOM 2507 C CA . ASN A 1 318 ? 0.987 -11.305 21.818 1.00 96.06 318 ASN A CA 1
ATOM 2508 C C . ASN A 1 318 ? 2.276 -11.583 21.022 1.00 96.06 318 ASN A C 1
ATOM 2510 O O . ASN A 1 318 ? 3.103 -12.409 21.400 1.00 96.06 318 ASN A O 1
ATOM 2514 N N . LYS A 1 319 ? 2.390 -10.981 19.832 1.00 97.50 319 LYS A N 1
ATOM 2515 C CA . LYS A 1 319 ? 3.578 -11.125 18.974 1.00 97.50 319 LYS A CA 1
ATOM 2516 C C . LYS A 1 319 ? 4.757 -10.377 19.594 1.00 97.50 319 LYS A C 1
ATOM 2518 O O . LYS A 1 319 ? 4.568 -9.294 20.114 1.00 97.50 319 LYS A O 1
ATOM 2523 N N . GLN A 1 320 ? 5.967 -10.927 19.519 1.00 97.12 320 GLN A N 1
ATOM 2524 C CA . GLN A 1 320 ? 7.143 -10.338 20.183 1.00 97.12 320 GLN A CA 1
ATOM 2525 C C . GLN A 1 320 ? 7.673 -9.067 19.507 1.00 97.12 320 GLN A C 1
ATOM 2527 O O . GLN A 1 320 ? 8.390 -8.293 20.131 1.00 97.12 320 GLN A O 1
ATOM 2532 N N . THR A 1 321 ? 7.375 -8.877 18.221 1.00 97.62 321 THR A N 1
ATOM 2533 C CA . THR A 1 321 ? 7.862 -7.738 17.439 1.00 97.62 321 THR A CA 1
ATOM 2534 C C . THR A 1 321 ? 6.697 -6.968 16.838 1.00 97.62 321 THR A C 1
ATOM 2536 O O . THR A 1 321 ? 5.673 -7.558 16.483 1.00 97.62 321 THR A O 1
ATOM 2539 N N . TYR A 1 322 ? 6.887 -5.661 16.646 1.00 98.38 322 TYR A N 1
ATOM 2540 C CA . TYR A 1 322 ? 5.935 -4.822 15.922 1.00 98.38 322 TYR A CA 1
ATOM 2541 C C . TYR A 1 322 ? 5.653 -5.353 14.508 1.00 98.38 322 TYR A C 1
ATOM 2543 O O . TYR A 1 322 ? 4.492 -5.426 14.118 1.00 98.38 322 TYR A O 1
ATOM 2551 N N . ASN A 1 323 ? 6.683 -5.778 13.762 1.00 98.44 323 ASN A N 1
ATOM 2552 C CA . ASN A 1 323 ? 6.513 -6.278 12.391 1.00 98.44 323 ASN A CA 1
ATOM 2553 C C . ASN A 1 323 ? 5.553 -7.481 12.356 1.00 98.44 323 ASN A C 1
ATOM 2555 O O . ASN A 1 323 ? 4.635 -7.522 11.538 1.00 98.44 323 ASN A O 1
ATOM 2559 N N . ASP A 1 324 ? 5.719 -8.429 13.286 1.00 98.44 324 ASP A N 1
ATOM 2560 C CA . ASP A 1 324 ? 4.842 -9.600 13.401 1.00 98.44 324 ASP A CA 1
ATOM 2561 C C . ASP A 1 324 ? 3.428 -9.220 13.865 1.00 98.44 324 ASP A C 1
ATOM 2563 O O . ASP A 1 324 ? 2.446 -9.791 13.385 1.00 98.44 324 ASP A O 1
ATOM 2567 N N . ALA A 1 325 ? 3.314 -8.260 14.791 1.00 98.56 325 ALA A N 1
ATOM 2568 C CA . ALA A 1 325 ? 2.034 -7.745 15.275 1.00 98.56 325 ALA A CA 1
ATOM 2569 C C . ALA A 1 325 ? 1.241 -7.050 14.156 1.00 98.56 325 ALA A C 1
ATOM 2571 O O . ALA A 1 325 ? 0.050 -7.322 13.998 1.00 98.56 325 ALA A O 1
ATOM 2572 N N . MET A 1 326 ? 1.903 -6.211 13.353 1.00 98.69 326 MET A N 1
ATOM 2573 C CA . MET A 1 326 ? 1.316 -5.505 12.213 1.00 98.69 326 MET A CA 1
ATOM 2574 C C . MET A 1 326 ? 0.836 -6.489 11.143 1.00 98.69 326 MET A C 1
ATOM 2576 O O . MET A 1 326 ? -0.327 -6.424 10.744 1.00 98.69 326 MET A O 1
ATOM 2580 N N . VAL A 1 327 ? 1.697 -7.423 10.712 1.00 98.69 327 VAL A N 1
ATOM 2581 C CA . VAL A 1 327 ? 1.351 -8.432 9.693 1.00 98.69 327 VAL A CA 1
ATOM 2582 C C . VAL A 1 327 ? 0.164 -9.271 10.146 1.00 98.69 327 VAL A C 1
ATOM 2584 O O . VAL A 1 327 ? -0.818 -9.384 9.415 1.00 98.69 327 VAL A O 1
ATOM 2587 N N . TYR A 1 328 ? 0.220 -9.807 11.367 1.00 98.31 328 TYR A N 1
ATOM 2588 C CA . TYR A 1 328 ? -0.867 -10.612 11.912 1.00 98.31 328 TYR A CA 1
ATOM 2589 C C . TYR A 1 328 ? -2.177 -9.822 11.974 1.00 98.31 328 TYR A C 1
ATOM 2591 O O . TYR A 1 328 ? -3.191 -10.278 11.447 1.00 98.31 328 TYR A O 1
ATOM 2599 N N . SER A 1 329 ? -2.152 -8.629 12.574 1.00 98.25 329 SER A N 1
ATOM 2600 C CA . SER A 1 329 ? -3.359 -7.829 12.793 1.00 98.25 329 SER A CA 1
ATOM 2601 C C . SER A 1 329 ? -4.002 -7.398 11.480 1.00 98.25 329 SER A C 1
ATOM 2603 O O . SER A 1 329 ? -5.215 -7.529 11.331 1.00 98.25 329 SER A O 1
ATOM 2605 N N . TYR A 1 330 ? -3.205 -6.949 10.504 1.00 98.50 330 TYR A N 1
ATOM 2606 C CA . TYR A 1 330 ? -3.725 -6.561 9.196 1.00 98.50 330 TYR A CA 1
ATOM 2607 C C . TYR A 1 330 ? -4.295 -7.758 8.432 1.00 98.50 330 TYR A C 1
ATOM 2609 O O . TYR A 1 330 ? -5.380 -7.651 7.871 1.00 98.50 330 TYR A O 1
ATOM 2617 N N . GLN A 1 331 ? -3.614 -8.911 8.420 1.00 97.88 331 GLN A N 1
ATOM 2618 C CA . GLN A 1 331 ? -4.131 -10.108 7.747 1.00 97.88 331 GLN A CA 1
ATOM 2619 C C . GLN A 1 331 ? -5.451 -10.577 8.365 1.00 97.88 331 GLN A C 1
ATOM 2621 O O . GLN A 1 331 ? -6.386 -10.895 7.628 1.00 97.88 331 GLN A O 1
ATOM 2626 N N . GLN A 1 332 ? -5.549 -10.584 9.700 1.00 96.69 332 GLN A N 1
ATOM 2627 C CA . GLN A 1 332 ? -6.791 -10.943 10.381 1.00 96.69 332 GLN A CA 1
ATOM 2628 C C . GLN A 1 332 ? -7.908 -9.948 10.063 1.00 96.69 332 GLN A C 1
ATOM 2630 O O . GLN A 1 332 ? -8.989 -10.394 9.692 1.00 96.69 332 GLN A O 1
ATOM 2635 N N . ALA A 1 333 ? -7.647 -8.638 10.138 1.00 96.19 333 ALA A N 1
ATOM 2636 C CA . ALA A 1 333 ? -8.622 -7.594 9.814 1.00 96.19 333 ALA A CA 1
ATOM 2637 C C . ALA A 1 333 ? -9.074 -7.680 8.353 1.00 96.19 333 ALA A C 1
ATOM 2639 O O . ALA A 1 333 ? -10.267 -7.674 8.056 1.00 96.19 333 ALA A O 1
ATOM 2640 N N . TYR A 1 334 ? -8.122 -7.847 7.432 1.00 95.62 334 TYR A N 1
ATOM 2641 C CA . TYR A 1 334 ? -8.414 -7.990 6.017 1.00 95.62 334 TYR A CA 1
ATOM 2642 C C . TYR A 1 334 ? -9.364 -9.160 5.782 1.00 95.62 334 TYR A C 1
ATOM 2644 O O . TYR A 1 334 ? -10.373 -8.983 5.120 1.00 95.62 334 TYR A O 1
ATOM 2652 N N . GLN A 1 335 ? -9.122 -10.332 6.360 1.00 91.81 335 GLN A N 1
ATOM 2653 C CA . GLN A 1 335 ? -9.956 -11.509 6.108 1.00 91.81 335 GLN A CA 1
ATOM 2654 C C . GLN A 1 335 ? -11.421 -11.394 6.575 1.00 91.81 335 GLN A C 1
ATOM 2656 O O . GLN A 1 335 ? -12.213 -12.239 6.162 1.00 91.81 335 GLN A O 1
ATOM 2661 N N . GLN A 1 336 ? -11.788 -10.399 7.395 1.00 86.38 336 GLN A N 1
ATOM 2662 C CA . GLN A 1 336 ? -13.156 -10.271 7.923 1.00 86.38 336 GLN A CA 1
ATOM 2663 C C . GLN A 1 336 ? -14.101 -9.424 7.066 1.00 86.38 336 GLN A C 1
ATOM 2665 O O . GLN A 1 336 ? -15.315 -9.561 7.197 1.00 86.38 336 GLN A O 1
ATOM 2670 N N . GLU A 1 337 ? -13.582 -8.555 6.197 1.00 79.38 337 GLU A N 1
ATOM 2671 C CA . GLU A 1 337 ? -14.450 -7.702 5.378 1.00 79.38 337 GLU A CA 1
ATOM 2672 C C . GLU A 1 337 ? -14.992 -8.467 4.168 1.00 79.38 337 GLU A C 1
ATOM 2674 O O . GLU A 1 337 ? -14.232 -9.035 3.368 1.00 79.38 337 GLU A O 1
ATOM 2679 N N . ALA A 1 338 ? -16.304 -8.392 3.970 1.00 77.88 338 ALA A N 1
ATOM 2680 C CA . ALA A 1 338 ? -16.934 -8.794 2.727 1.00 77.88 338 ALA A CA 1
ATOM 2681 C C . ALA A 1 338 ? -16.600 -7.764 1.641 1.00 77.88 338 ALA A C 1
ATOM 2683 O O . ALA A 1 338 ? -16.961 -6.592 1.731 1.00 77.88 338 ALA A O 1
ATOM 2684 N N . ARG A 1 339 ? -15.904 -8.199 0.587 1.00 86.56 339 ARG A N 1
ATOM 2685 C CA . ARG A 1 339 ? -15.485 -7.322 -0.514 1.00 86.56 339 ARG A CA 1
ATOM 2686 C C . ARG A 1 339 ? -15.981 -7.843 -1.842 1.00 86.56 339 ARG A C 1
ATOM 2688 O O . ARG A 1 339 ? -15.872 -9.032 -2.135 1.00 86.56 339 ARG A O 1
ATOM 2695 N N . LYS A 1 340 ? -16.447 -6.923 -2.682 1.00 90.25 340 LYS A N 1
ATOM 2696 C CA . LYS A 1 340 ? -16.720 -7.213 -4.083 1.00 90.25 340 LYS A CA 1
ATOM 2697 C C . LYS A 1 340 ? -15.422 -7.112 -4.879 1.00 90.25 340 LYS A C 1
ATOM 2699 O O . LYS A 1 340 ? -14.857 -6.028 -5.018 1.00 90.25 340 LYS A O 1
ATOM 2704 N N . ILE A 1 341 ? -14.969 -8.241 -5.411 1.00 93.88 341 ILE A N 1
ATOM 2705 C CA . ILE A 1 341 ? -13.954 -8.266 -6.466 1.00 93.88 341 ILE A CA 1
ATOM 2706 C C . ILE A 1 341 ? -14.705 -8.159 -7.789 1.00 93.88 341 ILE A C 1
ATOM 2708 O O . ILE A 1 341 ? -15.628 -8.934 -8.042 1.00 93.88 341 ILE A O 1
ATOM 2712 N N . TYR A 1 342 ? -14.370 -7.150 -8.583 1.00 94.06 342 TYR A N 1
ATOM 2713 C CA . TYR A 1 342 ? -14.992 -6.949 -9.885 1.00 94.06 342 TYR A CA 1
ATOM 2714 C C . TYR A 1 342 ? -14.391 -7.917 -10.904 1.00 94.06 342 TYR A C 1
ATOM 2716 O O . TYR A 1 342 ? -13.248 -8.341 -10.765 1.00 94.06 342 TYR A O 1
ATOM 2724 N N . ASP A 1 343 ? -15.175 -8.283 -11.909 1.00 92.19 343 ASP A N 1
ATOM 2725 C CA . ASP A 1 343 ? -14.705 -9.106 -13.019 1.00 92.19 343 ASP A CA 1
ATOM 2726 C C . ASP A 1 343 ? -14.221 -8.175 -14.133 1.00 92.19 343 ASP A C 1
ATOM 2728 O O . ASP A 1 343 ? -15.027 -7.469 -14.745 1.00 92.19 343 ASP A O 1
ATOM 2732 N N . MET A 1 344 ? -12.903 -8.095 -14.318 1.00 95.50 344 MET A N 1
ATOM 2733 C CA . MET A 1 344 ? -12.273 -7.225 -15.308 1.00 95.50 344 MET A CA 1
ATOM 2734 C C . MET A 1 344 ? -11.721 -8.045 -16.466 1.00 95.50 344 MET A C 1
ATOM 2736 O O . MET A 1 344 ? -10.997 -9.018 -16.261 1.00 95.50 344 MET A O 1
ATOM 2740 N N . ASP A 1 345 ? -11.962 -7.591 -17.697 1.00 97.06 345 ASP A N 1
ATOM 2741 C CA . ASP A 1 345 ? -11.294 -8.161 -18.865 1.00 97.06 345 ASP A CA 1
ATOM 2742 C C . ASP A 1 345 ? -9.846 -7.656 -18.943 1.00 97.06 345 ASP A C 1
ATOM 2744 O O . ASP A 1 345 ? -9.542 -6.604 -19.506 1.00 97.06 345 ASP A O 1
ATOM 2748 N N . ILE A 1 346 ? -8.937 -8.420 -18.340 1.00 97.62 346 ILE A N 1
ATOM 2749 C CA . ILE A 1 346 ? -7.513 -8.080 -18.238 1.00 97.62 346 ILE A CA 1
ATOM 2750 C C . ILE A 1 346 ? -6.841 -7.953 -19.614 1.00 97.62 346 ILE A C 1
ATOM 2752 O O . ILE A 1 346 ? -5.937 -7.132 -19.784 1.00 97.62 346 ILE A O 1
ATOM 2756 N N . ASP A 1 347 ? -7.278 -8.728 -20.610 1.00 97.12 347 ASP A N 1
ATOM 2757 C CA . ASP A 1 347 ? -6.720 -8.649 -21.962 1.00 97.12 347 ASP A CA 1
ATOM 2758 C C . ASP A 1 347 ? -7.168 -7.361 -22.670 1.00 97.12 347 ASP A C 1
ATOM 2760 O O . ASP A 1 347 ? -6.359 -6.708 -23.339 1.00 97.12 347 ASP A O 1
ATOM 2764 N N . GLU A 1 348 ? -8.421 -6.952 -22.471 1.00 97.94 348 GLU A N 1
ATOM 2765 C CA . GLU A 1 348 ? -8.944 -5.683 -22.978 1.00 97.94 348 GLU A CA 1
ATOM 2766 C C . GLU A 1 348 ? -8.289 -4.477 -22.281 1.00 97.94 348 GLU A C 1
ATOM 2768 O O . GLU A 1 348 ? -7.871 -3.543 -22.962 1.00 97.94 348 GLU A O 1
ATOM 2773 N N . ILE A 1 349 ? -8.082 -4.510 -20.957 1.00 98.12 349 ILE A N 1
ATOM 2774 C CA . ILE A 1 349 ? -7.331 -3.459 -20.237 1.00 98.12 349 ILE A CA 1
ATOM 2775 C C . ILE A 1 349 ? -5.920 -3.299 -20.815 1.00 98.12 349 ILE A C 1
ATOM 2777 O O . ILE A 1 349 ? -5.456 -2.173 -21.034 1.00 98.12 349 ILE A O 1
ATOM 2781 N N . TYR A 1 350 ? -5.229 -4.413 -21.078 1.00 98.50 350 TYR A N 1
ATOM 2782 C CA . TYR A 1 350 ? -3.907 -4.384 -21.699 1.00 98.50 350 TYR A CA 1
ATOM 2783 C C . TYR A 1 350 ? -3.958 -3.691 -23.065 1.00 98.50 350 TYR A C 1
ATOM 2785 O O . TYR A 1 350 ? -3.185 -2.767 -23.326 1.00 98.50 350 TYR A O 1
ATOM 2793 N N . LYS A 1 351 ? -4.913 -4.083 -23.914 1.00 98.38 351 LYS A N 1
ATOM 2794 C CA . LYS A 1 351 ? -5.099 -3.508 -25.249 1.00 98.38 351 LYS A CA 1
ATOM 2795 C C . LYS A 1 351 ? -5.420 -2.012 -25.212 1.00 98.38 351 LYS A C 1
ATOM 2797 O O . LYS A 1 351 ? -4.802 -1.253 -25.950 1.00 98.38 351 LYS A O 1
ATOM 2802 N N . GLN A 1 352 ? -6.307 -1.570 -24.324 1.00 98.56 352 GLN A N 1
ATOM 2803 C CA . GLN A 1 352 ? -6.675 -0.155 -24.186 1.00 98.56 352 GLN A CA 1
ATOM 2804 C C . GLN A 1 352 ? -5.468 0.735 -23.854 1.00 98.56 352 GLN A C 1
ATOM 2806 O O . GLN A 1 352 ? -5.364 1.857 -24.353 1.00 98.56 352 GLN A O 1
ATOM 2811 N N . ASN A 1 353 ? -4.531 0.234 -23.043 1.00 98.62 353 ASN A N 1
ATOM 2812 C CA . ASN A 1 353 ? -3.286 0.941 -22.746 1.00 98.62 353 ASN A CA 1
ATOM 2813 C C . ASN A 1 353 ? -2.344 0.978 -23.959 1.00 98.62 353 ASN A C 1
ATOM 2815 O O . ASN A 1 353 ? -1.758 2.023 -24.242 1.00 98.62 353 ASN A O 1
ATOM 2819 N N . ILE A 1 354 ? -2.225 -0.125 -24.709 1.00 98.75 354 ILE A N 1
ATOM 2820 C CA . ILE A 1 354 ? -1.465 -0.152 -25.970 1.00 98.75 354 ILE A CA 1
ATOM 2821 C C . ILE A 1 354 ? -2.034 0.855 -26.977 1.00 98.75 354 ILE A C 1
ATOM 2823 O O . ILE A 1 354 ? -1.264 1.586 -27.604 1.00 98.75 354 ILE A O 1
ATOM 2827 N N . ASP A 1 355 ? -3.359 0.930 -27.107 1.00 98.44 355 ASP A N 1
ATOM 2828 C CA . ASP A 1 355 ? -4.036 1.861 -28.011 1.00 98.44 355 ASP A CA 1
ATOM 2829 C C . ASP A 1 355 ? -3.747 3.321 -27.628 1.00 98.44 355 ASP A C 1
ATOM 2831 O O . ASP A 1 355 ? -3.415 4.127 -28.504 1.00 98.44 355 ASP A O 1
ATOM 2835 N N . LEU A 1 356 ? -3.785 3.653 -26.329 1.00 98.50 356 LEU A N 1
ATOM 2836 C CA . LEU A 1 356 ? -3.408 4.974 -25.815 1.00 98.50 356 LEU A CA 1
ATOM 2837 C C . LEU A 1 356 ? -1.948 5.299 -26.162 1.00 98.50 356 LEU A C 1
ATOM 2839 O O . LEU A 1 356 ? -1.689 6.284 -26.857 1.00 98.50 356 LEU A O 1
ATOM 2843 N N . PHE A 1 357 ? -0.990 4.465 -25.741 1.00 98.56 357 PHE A N 1
ATOM 2844 C CA . PHE A 1 357 ? 0.436 4.717 -25.982 1.00 98.56 357 PHE A CA 1
ATOM 2845 C C . PHE A 1 357 ? 0.758 4.808 -27.479 1.00 98.56 357 PHE A C 1
ATOM 2847 O O . PHE A 1 357 ? 1.479 5.706 -27.914 1.00 98.56 357 PHE A O 1
ATOM 2854 N N . SER A 1 358 ? 0.191 3.921 -28.298 1.00 98.38 358 SER A N 1
ATOM 2855 C CA . SER A 1 358 ? 0.381 3.947 -29.750 1.00 98.38 358 SER A CA 1
ATOM 2856 C C . SER A 1 358 ? -0.160 5.238 -30.367 1.00 98.38 358 SER A C 1
ATOM 2858 O O . SER A 1 358 ? 0.487 5.807 -31.253 1.00 98.38 358 SER A O 1
ATOM 2860 N N . SER A 1 359 ? -1.319 5.718 -29.910 1.00 97.88 359 SER A N 1
ATOM 2861 C CA . SER A 1 359 ? -1.949 6.944 -30.420 1.00 97.88 359 SER A CA 1
ATOM 2862 C C . SER A 1 359 ? -1.200 8.208 -29.994 1.00 97.88 359 SER A C 1
ATOM 2864 O O . SER A 1 359 ? -1.125 9.178 -30.750 1.00 97.88 359 SER A O 1
ATOM 2866 N N . GLU A 1 360 ? -0.593 8.190 -28.809 1.00 97.31 360 GLU A N 1
ATOM 2867 C CA . GLU A 1 360 ? 0.104 9.340 -28.228 1.00 97.31 360 GLU A CA 1
ATOM 2868 C C . GLU A 1 360 ? 1.622 9.344 -28.481 1.00 97.31 360 GLU A C 1
ATOM 2870 O O . GLU A 1 360 ? 2.333 10.237 -28.023 1.00 97.31 360 GLU A O 1
ATOM 2875 N N . TYR A 1 361 ? 2.118 8.411 -29.298 1.00 97.88 361 TYR A N 1
ATOM 2876 C CA . TYR A 1 361 ? 3.484 8.420 -29.821 1.00 97.88 361 TYR A CA 1
ATOM 2877 C C . TYR A 1 361 ? 3.818 9.745 -30.531 1.00 97.88 361 TYR A C 1
ATOM 2879 O O . TYR A 1 361 ? 3.024 10.283 -31.314 1.00 97.88 361 TYR A O 1
ATOM 2887 N N . ARG A 1 362 ? 5.024 10.261 -30.284 1.00 96.75 362 ARG A N 1
ATOM 2888 C CA . ARG A 1 362 ? 5.597 11.458 -30.908 1.00 96.75 362 ARG A CA 1
ATOM 2889 C C . ARG A 1 362 ? 6.980 11.150 -31.455 1.00 96.75 362 ARG A C 1
ATOM 2891 O O . ARG A 1 362 ? 7.793 10.504 -30.800 1.00 96.75 362 ARG A O 1
ATOM 2898 N N . GLU A 1 363 ? 7.261 11.687 -32.635 1.00 96.19 363 GLU A N 1
ATOM 2899 C CA . GLU A 1 363 ? 8.582 11.662 -33.254 1.00 96.19 363 GLU A CA 1
ATOM 2900 C C . GLU A 1 363 ? 9.055 13.082 -33.546 1.00 96.19 363 GLU A C 1
ATOM 2902 O O . GLU A 1 363 ? 8.275 13.955 -33.932 1.00 96.19 363 GLU A O 1
ATOM 2907 N N . TYR A 1 364 ? 10.355 13.290 -33.399 1.00 96.38 364 TYR A N 1
ATOM 2908 C CA . TYR A 1 364 ? 11.023 14.527 -33.756 1.00 96.38 364 TYR A CA 1
ATOM 2909 C C . TYR A 1 364 ? 12.114 14.210 -34.762 1.00 96.38 364 TYR A C 1
ATOM 2911 O O . TYR A 1 364 ? 12.832 13.211 -34.640 1.00 96.38 364 TYR A O 1
ATOM 2919 N N . LYS A 1 365 ? 12.209 15.049 -35.791 1.00 94.94 365 LYS A N 1
ATOM 2920 C CA . LYS A 1 365 ? 13.002 14.772 -36.984 1.00 94.94 365 LYS A CA 1
ATOM 2921 C C . LYS A 1 365 ? 14.016 15.871 -37.260 1.00 94.94 365 LYS A C 1
ATOM 2923 O O . LYS A 1 365 ? 13.739 17.056 -37.098 1.00 94.94 365 LYS A O 1
ATOM 2928 N N . SER A 1 366 ? 15.179 15.457 -37.750 1.00 94.06 366 SER A N 1
ATOM 2929 C CA . SER A 1 366 ? 16.182 16.331 -38.354 1.00 94.06 366 SER A CA 1
ATOM 2930 C C . SER A 1 366 ? 16.644 15.703 -39.661 1.00 94.06 366 SER A C 1
ATOM 2932 O O . SER A 1 366 ? 16.988 14.523 -39.690 1.00 94.06 366 SER A O 1
ATOM 2934 N N . ASN A 1 367 ? 16.603 16.464 -40.759 1.00 91.31 367 ASN A N 1
ATOM 2935 C CA . ASN A 1 367 ? 16.898 15.963 -42.108 1.00 91.31 367 ASN A CA 1
ATOM 2936 C C . ASN A 1 367 ? 16.142 14.657 -42.443 1.00 91.31 367 ASN A C 1
ATOM 2938 O O . ASN A 1 367 ? 16.726 13.713 -42.964 1.00 91.31 367 ASN A O 1
ATOM 2942 N N . ASN A 1 368 ? 14.847 14.598 -42.103 1.00 88.69 368 ASN A N 1
ATOM 2943 C CA . ASN A 1 368 ? 13.947 13.441 -42.255 1.00 88.69 368 ASN A CA 1
ATOM 2944 C C . ASN A 1 368 ? 14.287 12.181 -41.436 1.00 88.69 368 ASN A C 1
ATOM 2946 O O . ASN A 1 368 ? 13.518 11.223 -41.477 1.00 88.69 368 ASN A O 1
ATOM 2950 N N . ASN A 1 369 ? 15.354 12.193 -40.636 1.00 90.75 369 ASN A N 1
ATOM 2951 C CA . ASN A 1 369 ? 15.680 11.108 -39.715 1.00 90.75 369 ASN A CA 1
ATOM 2952 C C . ASN A 1 369 ? 15.054 11.365 -38.345 1.00 90.75 369 ASN A C 1
ATOM 2954 O O . ASN A 1 369 ? 15.090 12.496 -37.854 1.00 90.75 369 ASN A O 1
ATOM 2958 N N . ILE A 1 370 ? 14.507 10.322 -37.719 1.00 92.31 370 ILE A N 1
ATOM 2959 C CA . ILE A 1 370 ? 14.030 10.390 -36.333 1.00 92.31 370 ILE A CA 1
ATOM 2960 C C . ILE A 1 370 ? 15.250 10.566 -35.424 1.00 92.31 370 ILE A C 1
ATOM 2962 O O . ILE A 1 370 ? 16.180 9.764 -35.464 1.00 92.31 370 ILE A O 1
ATOM 2966 N N . VAL A 1 371 ? 15.253 11.634 -34.630 1.00 93.62 371 VAL A N 1
ATOM 2967 C CA . VAL A 1 371 ? 16.361 11.998 -33.726 1.00 93.62 371 VAL A CA 1
ATOM 2968 C C . VAL A 1 371 ? 15.988 11.896 -32.248 1.00 93.62 371 VAL A C 1
ATOM 2970 O O . VAL A 1 371 ? 16.880 11.823 -31.398 1.00 93.62 371 VAL A O 1
ATOM 2973 N N . SER A 1 372 ? 14.689 11.886 -31.948 1.00 96.12 372 SER A N 1
ATOM 2974 C CA . SER A 1 372 ? 14.111 11.500 -30.662 1.00 96.12 372 SER A CA 1
ATOM 2975 C C . SER A 1 372 ? 12.652 11.080 -30.848 1.00 96.12 372 SER A C 1
ATOM 2977 O O . SER A 1 372 ? 11.983 11.502 -31.797 1.00 96.12 372 SER A O 1
ATOM 2979 N N . ALA A 1 373 ? 12.171 10.218 -29.956 1.00 97.44 373 ALA A N 1
ATOM 2980 C CA . ALA A 1 373 ? 10.799 9.731 -29.945 1.00 97.44 373 ALA A CA 1
ATOM 2981 C C . ALA A 1 373 ? 10.355 9.441 -28.507 1.00 97.44 373 ALA A C 1
ATOM 2983 O O . ALA A 1 373 ? 11.194 9.134 -27.658 1.00 97.44 373 ALA A O 1
ATOM 2984 N N . GLY A 1 374 ? 9.049 9.526 -28.253 1.00 97.44 374 GLY A N 1
ATOM 2985 C CA . GLY A 1 374 ? 8.475 9.281 -26.932 1.00 97.44 374 GLY A CA 1
ATOM 2986 C C . GLY A 1 374 ? 6.980 9.575 -26.856 1.00 97.44 374 GLY A C 1
ATOM 2987 O O . GLY A 1 374 ? 6.309 9.718 -27.878 1.00 97.44 374 GLY A O 1
ATOM 2988 N N . PHE A 1 375 ? 6.477 9.702 -25.634 1.00 95.56 375 PHE A N 1
ATOM 2989 C CA . PHE A 1 375 ? 5.104 10.092 -25.297 1.00 95.56 375 PHE A CA 1
ATOM 2990 C C . PHE A 1 375 ? 5.087 11.465 -24.610 1.00 95.56 375 PHE A C 1
ATOM 2992 O O . PHE A 1 375 ? 6.099 11.843 -24.013 1.00 95.56 375 PHE A O 1
ATOM 2999 N N . PRO A 1 376 ? 3.975 12.218 -24.656 1.00 95.31 376 PRO A N 1
ATOM 3000 C CA . PRO A 1 376 ? 3.805 13.407 -23.821 1.00 95.31 376 PRO A CA 1
ATOM 3001 C C . PRO A 1 376 ? 3.981 13.099 -22.326 1.00 95.31 376 PRO A C 1
ATOM 3003 O O . PRO A 1 376 ? 3.793 11.963 -21.891 1.00 95.31 376 PRO A O 1
ATOM 3006 N N . TRP A 1 377 ? 4.322 14.128 -21.544 1.00 93.88 377 TRP A N 1
ATOM 3007 C CA . TRP A 1 377 ? 4.493 14.001 -20.092 1.00 93.88 377 TRP A CA 1
ATOM 3008 C C . TRP A 1 377 ? 3.168 13.723 -19.370 1.00 93.88 377 TRP A C 1
ATOM 3010 O O . TRP A 1 377 ? 3.131 12.917 -18.448 1.00 93.88 377 TRP A O 1
ATOM 3020 N N . ALA A 1 378 ? 2.090 14.362 -19.827 1.00 96.25 378 ALA A N 1
ATOM 3021 C CA . ALA A 1 378 ? 0.749 14.240 -19.272 1.00 96.25 378 ALA A CA 1
ATOM 3022 C C . ALA A 1 378 ? -0.321 14.443 -20.356 1.00 96.25 378 ALA A C 1
ATOM 3024 O O . ALA A 1 378 ? -0.057 15.066 -21.394 1.00 96.25 378 ALA A O 1
ATOM 3025 N N . LEU A 1 379 ? -1.530 13.946 -20.100 1.00 97.50 379 LEU A N 1
ATOM 3026 C CA . LEU A 1 379 ? -2.725 14.181 -20.914 1.00 97.50 379 LEU A CA 1
ATOM 3027 C C . LEU A 1 379 ? -3.889 14.642 -20.031 1.00 97.50 379 LEU A C 1
ATOM 3029 O O . LEU A 1 379 ? -4.161 14.015 -19.015 1.00 97.50 379 LEU A O 1
ATOM 3033 N N . ASP A 1 380 ? -4.602 15.683 -20.440 1.00 96.62 380 ASP A N 1
ATOM 3034 C CA . ASP A 1 380 ? -5.716 16.272 -19.694 1.00 96.62 380 ASP A CA 1
ATOM 3035 C C . ASP A 1 380 ? -6.976 15.404 -19.793 1.00 96.62 380 ASP A C 1
ATOM 3037 O O . ASP A 1 380 ? -7.301 14.872 -20.856 1.00 96.62 380 ASP A O 1
ATOM 3041 N N . LEU A 1 381 ? -7.725 15.275 -18.701 1.00 95.69 381 LEU A N 1
ATOM 3042 C CA . LEU A 1 381 ? -9.045 14.649 -18.699 1.00 95.69 381 LEU A CA 1
ATOM 3043 C C . LEU A 1 381 ? -10.144 15.660 -19.074 1.00 95.69 381 LEU A C 1
ATOM 3045 O O . LEU A 1 381 ? -10.041 16.833 -18.723 1.00 95.69 381 LEU A O 1
ATOM 3049 N N . PRO A 1 382 ? -11.237 15.224 -19.729 1.00 95.31 382 PRO A N 1
ATOM 3050 C CA . PRO A 1 382 ? -11.456 13.892 -20.305 1.00 95.31 382 PRO A CA 1
ATOM 3051 C C . PRO A 1 382 ? -10.912 13.757 -21.741 1.00 95.31 382 PRO A C 1
ATOM 3053 O O . PRO A 1 382 ? -10.922 12.668 -22.315 1.00 95.31 382 PRO A O 1
ATOM 3056 N N . ASP A 1 383 ? -10.487 14.860 -22.363 1.00 95.44 383 ASP A N 1
ATOM 3057 C CA . ASP A 1 383 ? -10.323 14.964 -23.817 1.00 95.44 383 ASP A CA 1
ATOM 3058 C C . ASP A 1 383 ? -8.922 14.616 -24.343 1.00 95.44 383 ASP A C 1
ATOM 3060 O O . ASP A 1 383 ? -8.698 14.633 -25.555 1.00 95.44 383 ASP A O 1
ATOM 3064 N N . GLY A 1 384 ? -7.981 14.279 -23.462 1.00 95.50 384 GLY A N 1
ATOM 3065 C CA . GLY A 1 384 ? -6.615 13.884 -23.788 1.00 95.50 384 GLY A CA 1
ATOM 3066 C C . GLY A 1 384 ? -5.841 14.948 -24.564 1.00 95.50 384 GLY A C 1
ATOM 3067 O O . GLY A 1 384 ? -5.055 14.608 -25.459 1.00 95.50 384 GLY A O 1
ATOM 3068 N N . LYS A 1 385 ? -6.087 16.232 -24.279 1.00 96.19 385 LYS A N 1
ATOM 3069 C CA . LYS A 1 385 ? -5.190 17.323 -24.683 1.00 96.19 385 LYS A CA 1
ATOM 3070 C C . LYS A 1 385 ? -3.852 17.206 -23.951 1.00 96.19 385 LYS A C 1
ATOM 3072 O O . LYS A 1 385 ? -3.744 16.564 -22.920 1.00 96.19 385 LYS A O 1
ATOM 3077 N N . ASN A 1 386 ? -2.809 17.811 -24.507 1.00 94.38 386 ASN A N 1
ATOM 3078 C CA . ASN A 1 386 ? -1.487 17.862 -23.885 1.00 94.38 386 ASN A CA 1
ATOM 3079 C C . ASN A 1 386 ? -1.127 19.325 -23.595 1.00 94.38 386 ASN A C 1
ATOM 3081 O O . ASN A 1 386 ? -0.400 19.948 -24.370 1.00 94.38 386 ASN A O 1
ATOM 3085 N N . THR A 1 387 ? -1.683 19.897 -22.523 1.00 93.06 387 THR A N 1
ATOM 3086 C CA . THR A 1 387 ? -1.414 21.298 -22.147 1.00 93.06 387 THR A CA 1
ATOM 3087 C C . THR A 1 387 ? -0.066 21.496 -21.452 1.00 93.06 387 THR A C 1
ATOM 3089 O O . THR A 1 387 ? 0.567 22.528 -21.670 1.00 93.06 387 THR A O 1
ATOM 3092 N N . GLU A 1 388 ? 0.432 20.503 -20.708 1.00 86.88 388 GLU A N 1
ATOM 3093 C CA . GLU A 1 388 ? 1.760 20.558 -20.064 1.00 86.88 388 GLU A CA 1
ATOM 3094 C C . GLU A 1 388 ? 2.940 20.430 -21.049 1.00 86.88 388 GLU A C 1
ATOM 3096 O O . GLU A 1 388 ? 4.098 20.656 -20.694 1.00 86.88 388 GLU A O 1
ATOM 3101 N N . GLY A 1 389 ? 2.660 20.098 -22.311 1.00 86.88 389 GLY A N 1
ATOM 3102 C CA . GLY A 1 389 ? 3.663 19.935 -23.357 1.00 86.88 389 GLY A CA 1
ATOM 3103 C C . GLY A 1 389 ? 4.366 18.574 -23.345 1.00 86.88 389 GLY A C 1
ATOM 3104 O O . GLY A 1 389 ? 3.979 17.624 -22.657 1.00 86.88 389 GLY A O 1
ATOM 3105 N N . VAL A 1 390 ? 5.404 18.464 -24.177 1.00 92.62 390 VAL A N 1
ATOM 3106 C CA . VAL A 1 390 ? 6.105 17.201 -24.434 1.00 92.62 390 VAL A CA 1
ATOM 3107 C C . VAL A 1 390 ? 7.505 17.249 -23.835 1.00 92.62 390 VAL A C 1
ATOM 3109 O O . VAL A 1 390 ? 8.346 18.041 -24.258 1.00 92.62 390 VAL A O 1
ATOM 3112 N N . SER A 1 391 ? 7.764 16.353 -22.888 1.00 95.62 391 SER A N 1
ATOM 3113 C CA . SER A 1 391 ? 9.098 16.025 -22.391 1.00 95.62 391 SER A CA 1
ATOM 3114 C C . SER A 1 391 ? 9.165 14.528 -22.086 1.00 95.62 391 SER A C 1
ATOM 3116 O O . SER A 1 391 ? 8.145 13.903 -21.801 1.00 95.62 391 SER A O 1
ATOM 3118 N N . PHE A 1 392 ? 10.351 13.936 -22.193 1.00 97.31 392 PHE A N 1
ATOM 3119 C CA . PHE A 1 392 ? 10.552 12.494 -22.069 1.00 97.31 392 PHE A CA 1
ATOM 3120 C C . PHE A 1 392 ? 11.385 12.193 -20.824 1.00 97.31 392 PHE A C 1
ATOM 3122 O O . PHE A 1 392 ? 12.545 12.591 -20.768 1.00 97.31 392 PHE A O 1
ATOM 3129 N N . GLN A 1 393 ? 10.834 11.462 -19.856 1.00 97.56 393 GLN A N 1
ATOM 3130 C CA . GLN A 1 393 ? 11.567 10.949 -18.691 1.00 97.56 393 GLN A CA 1
ATOM 3131 C C . GLN A 1 393 ? 11.625 9.423 -18.746 1.00 97.56 393 GLN A C 1
ATOM 3133 O O . GLN A 1 393 ? 10.599 8.772 -18.932 1.00 97.56 393 GLN A O 1
ATOM 3138 N N . MET A 1 394 ? 12.820 8.848 -18.607 1.00 97.75 394 MET A N 1
ATOM 3139 C CA . MET A 1 394 ? 13.039 7.428 -18.911 1.00 97.75 394 MET A CA 1
ATOM 3140 C C . MET A 1 394 ? 12.200 6.468 -18.051 1.00 97.75 394 MET A C 1
ATOM 3142 O O . MET A 1 394 ? 11.727 5.458 -18.570 1.00 97.75 394 MET A O 1
ATOM 3146 N N . GLY A 1 395 ? 12.008 6.808 -16.774 1.00 97.38 395 GLY A N 1
ATOM 3147 C CA . GLY A 1 395 ? 11.262 6.054 -15.763 1.00 97.38 395 GLY A CA 1
ATOM 3148 C C . GLY A 1 395 ? 10.398 6.979 -14.896 1.00 97.38 395 GLY A C 1
ATOM 3149 O O . GLY A 1 395 ? 10.002 8.048 -15.361 1.00 97.38 395 GLY A O 1
ATOM 3150 N N . PHE A 1 396 ? 10.128 6.596 -13.643 1.00 95.50 396 PHE A N 1
ATOM 3151 C CA . PHE A 1 396 ? 9.307 7.340 -12.675 1.00 95.50 396 PHE A CA 1
ATOM 3152 C C . PHE A 1 396 ? 7.926 7.752 -13.217 1.00 95.50 396 PHE A C 1
ATOM 3154 O O . PHE A 1 396 ? 7.093 6.878 -13.418 1.00 95.50 396 PHE A O 1
ATOM 3161 N N . VAL A 1 397 ? 7.657 9.039 -13.451 1.00 94.94 397 VAL A N 1
ATOM 3162 C CA . VAL A 1 397 ? 6.351 9.506 -13.946 1.00 94.94 397 VAL A CA 1
ATOM 3163 C C . VAL A 1 397 ? 6.239 9.314 -15.457 1.00 94.94 397 VAL A C 1
ATOM 3165 O O . VAL A 1 397 ? 5.185 8.927 -15.964 1.00 94.94 397 VAL A O 1
ATOM 3168 N N . GLY A 1 398 ? 7.333 9.552 -16.186 1.00 96.00 398 GLY A N 1
ATOM 3169 C CA . GLY A 1 398 ? 7.310 9.509 -17.646 1.00 96.00 398 GLY A CA 1
ATOM 3170 C C . GLY A 1 398 ? 7.284 8.104 -18.240 1.00 96.00 398 GLY A C 1
ATOM 3171 O O . GLY A 1 398 ? 6.838 7.974 -19.378 1.00 96.00 398 GLY A O 1
ATOM 3172 N N . GLN A 1 399 ? 7.779 7.092 -17.508 1.00 97.69 399 GLN A N 1
ATOM 3173 C CA . GLN A 1 399 ? 7.831 5.662 -17.881 1.00 97.69 399 GLN A CA 1
ATOM 3174 C C . GLN A 1 399 ? 8.068 5.390 -19.377 1.00 97.69 399 GLN A C 1
ATOM 3176 O O . GLN A 1 399 ? 7.477 4.485 -19.972 1.00 97.69 399 GLN A O 1
ATOM 3181 N N . GLN A 1 400 ? 8.935 6.181 -20.014 1.00 98.31 400 GLN A N 1
ATOM 3182 C CA . GLN A 1 400 ? 9.074 6.154 -21.468 1.00 98.31 400 GLN A CA 1
ATOM 3183 C C . GLN A 1 400 ? 9.601 4.805 -21.942 1.00 98.31 400 GLN A C 1
ATOM 3185 O O . GLN A 1 400 ? 9.115 4.273 -22.940 1.00 98.31 400 GLN A O 1
ATOM 3190 N N . ILE A 1 401 ? 10.580 4.239 -21.231 1.00 98.75 401 ILE A N 1
ATOM 3191 C CA . ILE A 1 401 ? 11.184 2.969 -21.626 1.00 98.75 401 ILE A CA 1
ATOM 3192 C C . ILE A 1 401 ? 10.226 1.791 -21.362 1.00 98.75 401 ILE A C 1
ATOM 3194 O O . ILE A 1 401 ? 9.963 1.061 -22.323 1.00 98.75 401 ILE A O 1
ATOM 3198 N N . PRO A 1 402 ? 9.627 1.615 -20.163 1.00 98.69 402 PRO A N 1
ATOM 3199 C CA . PRO A 1 402 ? 8.685 0.514 -19.931 1.00 98.69 402 PRO A CA 1
ATOM 3200 C C . PRO A 1 402 ? 7.448 0.550 -20.838 1.00 98.69 402 PRO A C 1
ATOM 3202 O O . PRO A 1 402 ? 7.086 -0.466 -21.432 1.00 98.69 402 PRO A O 1
ATOM 3205 N N . ALA A 1 403 ? 6.843 1.721 -21.065 1.00 98.62 403 ALA A N 1
ATOM 3206 C CA . ALA A 1 403 ? 5.724 1.838 -22.005 1.00 98.62 403 ALA A CA 1
ATOM 3207 C C . ALA A 1 403 ? 6.125 1.434 -23.440 1.00 98.62 403 ALA A C 1
ATOM 3209 O O . ALA A 1 403 ? 5.366 0.774 -24.156 1.00 98.62 403 ALA A O 1
ATOM 3210 N N . SER A 1 404 ? 7.349 1.769 -23.855 1.00 98.75 404 SER A N 1
ATOM 3211 C CA . SER A 1 404 ? 7.868 1.427 -25.185 1.00 98.75 404 SER A CA 1
ATOM 3212 C C . SER A 1 404 ? 8.180 -0.055 -25.349 1.00 98.75 404 SER A C 1
ATOM 3214 O O . SER A 1 404 ? 7.953 -0.598 -26.433 1.00 98.75 404 SER A O 1
ATOM 3216 N N . TYR A 1 405 ? 8.636 -0.723 -24.283 1.00 98.75 405 TYR A N 1
ATOM 3217 C CA . TYR A 1 405 ? 8.738 -2.182 -24.241 1.00 98.75 405 TYR A CA 1
ATOM 3218 C C . TYR A 1 405 ? 7.387 -2.827 -24.570 1.00 98.75 405 TYR A C 1
ATOM 3220 O O . TYR A 1 405 ? 7.316 -3.689 -25.448 1.00 98.75 405 TYR A O 1
ATOM 3228 N N . HIS A 1 406 ? 6.302 -2.369 -23.940 1.00 98.75 406 HIS A N 1
ATOM 3229 C CA . HIS A 1 406 ? 4.973 -2.923 -24.190 1.00 98.75 406 HIS A CA 1
ATOM 3230 C C . HIS A 1 406 ? 4.498 -2.712 -25.634 1.00 98.75 406 HIS A C 1
ATOM 3232 O O . HIS A 1 406 ? 3.971 -3.657 -26.225 1.00 98.75 406 HIS A O 1
ATOM 3238 N N . LEU A 1 407 ? 4.735 -1.539 -26.238 1.00 98.88 407 LEU A N 1
ATOM 3239 C CA . LEU A 1 407 ? 4.453 -1.324 -27.665 1.00 98.88 407 LEU A CA 1
ATOM 3240 C C . LEU A 1 407 ? 5.274 -2.267 -28.553 1.00 98.88 407 LEU A C 1
ATOM 3242 O O . LEU A 1 407 ? 4.717 -2.948 -29.415 1.00 98.88 407 LEU A O 1
ATOM 3246 N N . PHE A 1 408 ? 6.588 -2.342 -28.331 1.00 98.81 408 PHE A N 1
ATOM 3247 C CA . PHE A 1 408 ? 7.479 -3.193 -29.118 1.00 98.81 408 PHE A CA 1
ATOM 3248 C C . PHE A 1 408 ? 7.058 -4.667 -29.041 1.00 98.81 408 PHE A C 1
ATOM 3250 O O . PHE A 1 408 ? 6.916 -5.333 -30.073 1.00 98.81 408 PHE A O 1
ATOM 3257 N N . ARG A 1 409 ? 6.776 -5.152 -27.828 1.00 98.56 409 ARG A N 1
ATOM 3258 C CA . ARG A 1 409 ? 6.299 -6.511 -27.579 1.00 98.56 409 ARG A CA 1
ATOM 3259 C C . ARG A 1 409 ? 4.968 -6.784 -28.266 1.00 98.56 409 ARG A C 1
ATOM 3261 O O . ARG A 1 409 ? 4.859 -7.760 -29.008 1.00 98.56 409 ARG A O 1
ATOM 3268 N N . TYR A 1 410 ? 3.967 -5.936 -28.032 1.00 98.62 410 TYR A N 1
ATOM 3269 C CA . TYR A 1 410 ? 2.634 -6.121 -28.598 1.00 98.62 410 TYR A CA 1
ATOM 3270 C C . TYR A 1 410 ? 2.673 -6.134 -30.126 1.00 98.62 410 TYR A C 1
ATOM 3272 O O . TYR A 1 410 ? 2.130 -7.053 -30.738 1.00 98.62 410 TYR A O 1
ATOM 3280 N N . GLY A 1 411 ? 3.339 -5.150 -30.737 1.00 98.56 411 GLY A N 1
ATOM 3281 C CA . GLY A 1 411 ? 3.438 -5.054 -32.190 1.00 98.56 411 GLY A CA 1
ATOM 3282 C C . GLY A 1 411 ? 4.142 -6.264 -32.799 1.00 98.56 411 GLY A C 1
ATOM 3283 O O . GLY A 1 411 ? 3.659 -6.826 -33.778 1.00 98.56 411 GLY A O 1
ATOM 3284 N N . THR A 1 412 ? 5.227 -6.732 -32.175 1.00 98.44 412 THR A N 1
ATOM 3285 C CA . THR A 1 412 ? 5.963 -7.914 -32.647 1.00 98.44 412 THR A CA 1
ATOM 3286 C C . THR A 1 412 ? 5.107 -9.181 -32.575 1.00 98.44 412 THR A C 1
ATOM 3288 O O . THR A 1 412 ? 4.998 -9.897 -33.566 1.00 98.44 412 THR A O 1
ATOM 3291 N N . LEU A 1 413 ? 4.441 -9.439 -31.442 1.00 97.50 413 LEU A N 1
ATOM 3292 C CA . LEU A 1 413 ? 3.618 -10.645 -31.262 1.00 97.50 413 LEU A CA 1
ATOM 3293 C C . LEU A 1 413 ? 2.347 -10.656 -32.125 1.00 97.50 413 LEU A C 1
ATOM 3295 O O . LEU A 1 413 ? 1.863 -11.729 -32.477 1.00 97.50 413 LEU A O 1
ATOM 3299 N N . ASN A 1 414 ? 1.810 -9.484 -32.477 1.00 97.69 414 ASN A N 1
ATOM 3300 C CA . ASN A 1 414 ? 0.602 -9.355 -33.301 1.00 97.69 414 ASN A CA 1
ATOM 3301 C C . ASN A 1 414 ? 0.898 -9.073 -34.783 1.00 97.69 414 ASN A C 1
ATOM 3303 O O . ASN A 1 414 ? -0.030 -8.831 -35.550 1.00 97.69 414 ASN A O 1
ATOM 3307 N N . ASN A 1 415 ? 2.168 -9.113 -35.203 1.00 97.75 415 ASN A N 1
ATOM 3308 C CA . ASN A 1 415 ? 2.603 -8.750 -36.556 1.00 97.75 415 ASN A CA 1
ATOM 3309 C C . ASN A 1 415 ? 2.178 -7.328 -36.991 1.00 97.75 415 ASN A C 1
ATOM 3311 O O . ASN A 1 415 ? 2.020 -7.057 -38.182 1.00 97.75 415 ASN A O 1
ATOM 3315 N N . ASP A 1 416 ? 2.026 -6.404 -36.040 1.00 98.25 416 ASP A N 1
ATOM 3316 C CA . ASP A 1 416 ? 1.800 -4.984 -36.301 1.00 98.25 416 ASP A CA 1
ATOM 3317 C C . ASP A 1 416 ? 3.142 -4.241 -36.299 1.00 98.25 416 ASP A C 1
ATOM 3319 O O . ASP A 1 416 ? 3.644 -3.772 -35.271 1.00 98.25 416 ASP A O 1
ATOM 3323 N N . GLN A 1 417 ? 3.731 -4.130 -37.491 1.00 97.62 417 GLN A N 1
ATOM 3324 C CA . GLN A 1 417 ? 5.009 -3.445 -37.689 1.00 97.62 417 GLN A CA 1
ATOM 3325 C C . GLN A 1 417 ? 4.949 -1.952 -37.338 1.00 97.62 417 GLN A C 1
ATOM 3327 O O . GLN A 1 417 ? 5.971 -1.379 -36.964 1.00 97.62 417 GLN A O 1
ATOM 3332 N N . THR A 1 418 ? 3.776 -1.317 -37.423 1.00 98.31 418 THR A N 1
ATOM 3333 C CA . THR A 1 418 ? 3.628 0.106 -37.094 1.00 98.31 418 THR A CA 1
ATOM 3334 C C . THR A 1 418 ? 3.791 0.310 -35.595 1.00 98.31 418 THR A C 1
ATOM 3336 O O . THR A 1 418 ? 4.574 1.160 -35.169 1.00 98.31 418 THR A O 1
ATOM 3339 N N . ILE A 1 419 ? 3.092 -0.490 -34.787 1.00 98.56 419 ILE A N 1
ATOM 3340 C CA . ILE A 1 419 ? 3.201 -0.432 -33.325 1.00 98.56 419 ILE A CA 1
ATOM 3341 C C . ILE A 1 419 ? 4.591 -0.880 -32.865 1.00 98.56 419 ILE A C 1
ATOM 3343 O O . ILE A 1 419 ? 5.209 -0.194 -32.047 1.00 98.56 419 ILE A O 1
ATOM 3347 N N . ALA A 1 420 ? 5.117 -1.971 -33.434 1.00 98.62 420 ALA A N 1
ATOM 3348 C CA . ALA A 1 420 ? 6.449 -2.462 -33.092 1.00 98.62 420 ALA A CA 1
ATOM 3349 C C . ALA A 1 420 ? 7.511 -1.376 -33.316 1.00 98.62 420 ALA A C 1
ATOM 3351 O O . ALA A 1 420 ? 8.330 -1.117 -32.432 1.00 98.62 420 ALA A O 1
ATOM 3352 N N . LYS A 1 421 ? 7.447 -0.677 -34.460 1.00 98.44 421 LYS A N 1
ATOM 3353 C CA . LYS A 1 421 ? 8.417 0.364 -34.805 1.00 98.44 421 LYS A CA 1
ATOM 3354 C C . LYS A 1 421 ? 8.324 1.592 -33.901 1.00 98.44 421 LYS A C 1
ATOM 3356 O O . LYS A 1 421 ? 9.353 2.187 -33.593 1.00 98.44 421 LYS A O 1
ATOM 3361 N N . LYS A 1 422 ? 7.125 1.962 -33.437 1.00 98.69 422 LYS A N 1
ATOM 3362 C CA . LYS A 1 422 ? 6.955 3.050 -32.457 1.00 98.69 422 LYS A CA 1
ATOM 3363 C C . LYS A 1 422 ? 7.704 2.750 -31.158 1.00 98.69 422 LYS A C 1
ATOM 3365 O O . LYS A 1 422 ? 8.498 3.580 -30.724 1.00 98.69 422 LYS A O 1
ATOM 3370 N N . GLY A 1 423 ? 7.499 1.563 -30.581 1.00 98.69 423 GLY A N 1
ATOM 3371 C CA . GLY A 1 423 ? 8.220 1.142 -29.375 1.00 98.69 423 GLY A CA 1
ATOM 3372 C C . GLY A 1 423 ? 9.731 1.069 -29.605 1.00 98.69 423 GLY A C 1
ATOM 3373 O O . GLY A 1 423 ? 10.509 1.633 -28.838 1.00 98.69 423 GLY A O 1
ATOM 3374 N N . GLU A 1 424 ? 10.145 0.458 -30.716 1.00 98.69 424 GLU A N 1
ATOM 3375 C CA . GLU A 1 424 ? 11.555 0.332 -31.095 1.00 98.69 424 GLU A CA 1
ATOM 3376 C C . GLU A 1 424 ? 12.255 1.695 -31.228 1.00 98.69 424 GLU A C 1
ATOM 3378 O O . GLU A 1 424 ? 13.353 1.863 -30.711 1.00 98.69 424 GLU A O 1
ATOM 3383 N N . ASN A 1 425 ? 11.625 2.692 -31.858 1.00 98.62 425 ASN A N 1
ATOM 3384 C CA . ASN A 1 425 ? 12.221 4.021 -32.042 1.00 98.62 425 ASN A CA 1
ATOM 3385 C C . ASN A 1 425 ? 12.494 4.741 -30.712 1.00 98.62 425 ASN A C 1
ATOM 3387 O O . ASN A 1 425 ? 13.489 5.458 -30.594 1.00 98.62 425 ASN A O 1
ATOM 3391 N N . ILE A 1 426 ? 11.623 4.569 -29.713 1.00 98.69 426 ILE A N 1
ATOM 3392 C CA . ILE A 1 426 ? 11.816 5.164 -28.384 1.00 98.69 426 ILE A CA 1
ATOM 3393 C C . ILE A 1 426 ? 12.960 4.451 -27.655 1.00 98.69 426 ILE A C 1
ATOM 3395 O O . ILE A 1 426 ? 13.843 5.106 -27.098 1.00 98.69 426 ILE A O 1
ATOM 3399 N N . LEU A 1 427 ? 12.992 3.117 -27.709 1.00 98.81 427 LEU A N 1
ATOM 3400 C CA . LEU A 1 427 ? 14.073 2.308 -27.136 1.00 98.81 427 LEU A CA 1
ATOM 3401 C C . LEU A 1 427 ? 15.431 2.629 -27.788 1.00 98.81 427 LEU A C 1
ATOM 3403 O O . LEU A 1 427 ? 16.437 2.807 -27.096 1.00 98.81 427 LEU A O 1
ATOM 3407 N N . ASP A 1 428 ? 15.464 2.786 -29.111 1.00 98.44 428 ASP A N 1
ATOM 3408 C CA . ASP A 1 428 ? 16.653 3.189 -29.870 1.00 98.44 428 ASP A CA 1
ATOM 3409 C C . ASP A 1 428 ? 17.108 4.616 -29.500 1.00 98.44 428 ASP A C 1
ATOM 3411 O O . ASP A 1 428 ? 18.307 4.874 -29.379 1.00 98.44 428 ASP A O 1
ATOM 3415 N N . PHE A 1 429 ? 16.179 5.544 -29.244 1.00 98.06 429 PHE A N 1
ATOM 3416 C CA . PHE A 1 429 ? 16.520 6.884 -28.756 1.00 98.06 429 PHE A CA 1
ATOM 3417 C C . PHE A 1 429 ? 17.183 6.840 -27.370 1.00 98.06 429 PHE A C 1
ATOM 3419 O O . PHE A 1 429 ? 18.277 7.391 -27.196 1.00 98.06 429 PHE A O 1
ATOM 3426 N N . TRP A 1 430 ? 16.561 6.168 -26.398 1.00 98.25 430 TRP A N 1
ATOM 3427 C CA . TRP A 1 430 ? 17.086 6.085 -25.030 1.00 98.25 430 TRP A CA 1
ATOM 3428 C C . TRP A 1 430 ? 18.401 5.304 -24.934 1.00 98.25 430 TRP A C 1
ATOM 3430 O O . TRP A 1 430 ? 19.239 5.623 -24.094 1.00 98.25 430 TRP A O 1
ATOM 3440 N N . SER A 1 431 ? 18.629 4.341 -25.827 1.00 98.25 431 SER A N 1
ATOM 3441 C CA . SER A 1 431 ? 19.888 3.583 -25.920 1.00 98.25 431 SER A CA 1
ATOM 3442 C C . SER A 1 431 ? 20.977 4.254 -26.761 1.00 98.25 431 SER A C 1
ATOM 3444 O O . SER A 1 431 ? 22.080 3.721 -26.876 1.00 98.25 431 SER A O 1
ATOM 3446 N N . SER A 1 432 ? 20.715 5.436 -27.325 1.00 96.69 432 SER A N 1
ATOM 3447 C CA . SER A 1 432 ? 21.693 6.143 -28.154 1.00 96.69 432 SER A CA 1
ATOM 3448 C C . SER A 1 432 ? 22.925 6.605 -27.365 1.00 96.69 432 SER A C 1
ATOM 3450 O O . SER A 1 432 ? 22.844 6.927 -26.173 1.00 96.69 432 SER A O 1
ATOM 3452 N N . ASP A 1 433 ? 24.061 6.733 -28.058 1.00 94.69 433 ASP A N 1
ATOM 3453 C CA . ASP A 1 433 ? 25.322 7.233 -27.485 1.00 94.69 433 ASP A CA 1
ATOM 3454 C C . ASP A 1 433 ? 25.164 8.608 -26.831 1.00 94.69 433 ASP A C 1
ATOM 3456 O O . ASP A 1 433 ? 25.814 8.911 -25.838 1.00 94.69 433 ASP A O 1
ATOM 3460 N N . LYS A 1 434 ? 24.265 9.439 -27.364 1.00 92.06 434 LYS A N 1
ATOM 3461 C CA . LYS A 1 434 ? 23.970 10.781 -26.851 1.00 92.06 434 LYS A CA 1
ATOM 3462 C C . LYS A 1 434 ? 23.385 10.740 -25.442 1.00 92.06 434 LYS A C 1
ATOM 3464 O O . LYS A 1 434 ? 23.817 11.494 -24.575 1.00 92.06 434 LYS A O 1
ATOM 3469 N N . ILE A 1 435 ? 22.398 9.873 -25.222 1.00 95.88 435 ILE A N 1
ATOM 3470 C CA . ILE A 1 435 ? 21.771 9.698 -23.909 1.00 95.88 435 ILE A CA 1
ATOM 3471 C C . ILE A 1 435 ? 22.751 9.037 -22.941 1.00 95.88 435 ILE A C 1
ATOM 3473 O O . ILE A 1 435 ? 22.848 9.434 -21.779 1.00 95.88 435 ILE A O 1
ATOM 3477 N N . ASN A 1 436 ? 23.534 8.087 -23.449 1.00 95.75 436 ASN A N 1
ATOM 3478 C CA . ASN A 1 436 ? 24.459 7.274 -22.671 1.00 95.75 436 ASN A CA 1
ATOM 3479 C C . ASN A 1 436 ? 25.896 7.815 -22.665 1.00 95.75 436 ASN A C 1
ATOM 3481 O O . ASN A 1 436 ? 26.821 7.067 -22.350 1.00 95.75 436 ASN A O 1
ATOM 3485 N N . ALA A 1 437 ? 26.112 9.095 -22.983 1.00 94.56 437 ALA A N 1
ATOM 3486 C CA . ALA A 1 437 ? 27.451 9.671 -23.137 1.00 94.56 437 ALA A CA 1
ATOM 3487 C C . ALA A 1 437 ? 28.236 9.746 -21.815 1.00 94.56 437 ALA A C 1
ATOM 3489 O O . ALA A 1 437 ? 29.463 9.665 -21.812 1.00 94.56 437 ALA A O 1
ATOM 3490 N N . ASN A 1 438 ? 27.536 9.878 -20.686 1.00 97.12 438 ASN A N 1
ATOM 3491 C CA . ASN A 1 438 ? 28.134 10.095 -19.367 1.00 97.12 438 ASN A CA 1
ATOM 3492 C C . ASN A 1 438 ? 28.267 8.790 -18.558 1.00 97.12 438 ASN A C 1
ATOM 3494 O O . ASN A 1 438 ? 28.122 7.690 -19.100 1.00 97.12 438 ASN A O 1
ATOM 3498 N N . TYR A 1 439 ? 28.583 8.902 -17.264 1.00 98.12 439 TYR A N 1
ATOM 3499 C CA . TYR A 1 439 ? 28.644 7.765 -16.343 1.00 98.12 439 TYR A CA 1
ATOM 3500 C C . TYR A 1 439 ? 27.244 7.179 -16.125 1.00 98.12 439 TYR A C 1
ATOM 3502 O O . TYR A 1 439 ? 27.010 6.005 -16.405 1.00 98.12 439 TYR A O 1
ATOM 3510 N N . PHE A 1 440 ? 26.291 8.016 -15.719 1.00 98.25 440 PHE A N 1
ATOM 3511 C CA . PHE A 1 440 ? 24.866 7.688 -15.740 1.00 98.25 440 PHE A CA 1
ATOM 3512 C C . PHE A 1 440 ? 24.179 8.365 -16.932 1.00 98.25 440 PHE A C 1
ATOM 3514 O O . PHE A 1 440 ? 24.617 9.443 -17.351 1.00 98.25 440 PHE A O 1
ATOM 3521 N N . PRO A 1 441 ? 23.133 7.745 -17.511 1.00 97.06 441 PRO A N 1
ATOM 3522 C CA . PRO A 1 441 ? 22.428 8.321 -18.648 1.00 97.06 441 PRO A CA 1
ATOM 3523 C C . PRO A 1 441 ? 21.719 9.620 -18.260 1.00 97.06 441 PRO A C 1
ATOM 3525 O O . PRO A 1 441 ? 21.371 9.842 -17.096 1.00 97.06 441 PRO A O 1
ATOM 3528 N N . TYR A 1 442 ? 21.445 10.465 -19.253 1.00 97.25 442 TYR A N 1
ATOM 3529 C CA . TYR A 1 442 ? 20.432 11.502 -19.071 1.00 97.25 442 TYR A CA 1
ATOM 3530 C C . TYR A 1 442 ? 19.077 10.843 -18.821 1.00 97.25 442 TYR A C 1
ATOM 3532 O O . TYR A 1 442 ? 18.685 9.943 -19.556 1.00 97.25 442 TYR A O 1
ATOM 3540 N N . VAL A 1 443 ? 18.368 11.305 -17.793 1.00 96.94 443 VAL A N 1
ATOM 3541 C CA . VAL A 1 443 ? 17.108 10.689 -1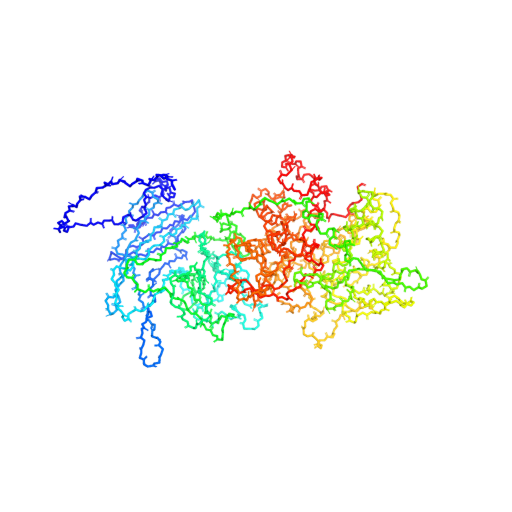7.347 1.00 96.94 443 VAL A CA 1
ATOM 3542 C C . VAL A 1 443 ? 15.866 11.455 -17.805 1.00 96.94 443 VAL A C 1
ATOM 3544 O O . VAL A 1 443 ? 14.761 10.921 -17.731 1.00 96.94 443 VAL A O 1
ATOM 3547 N N . TRP A 1 444 ? 16.036 12.695 -18.282 1.00 97.44 444 TRP A N 1
ATOM 3548 C CA . TRP A 1 444 ? 14.953 13.563 -18.742 1.00 97.44 444 TRP A CA 1
ATOM 3549 C C . TRP A 1 444 ? 15.406 14.443 -19.917 1.00 97.44 444 TRP A C 1
ATOM 3551 O O . TRP A 1 444 ? 16.479 15.054 -19.899 1.00 97.44 444 TRP A O 1
ATOM 3561 N N . TRP A 1 445 ? 14.591 14.484 -20.967 1.00 97.19 445 TRP A N 1
ATOM 3562 C CA . TRP A 1 445 ? 14.876 15.117 -22.245 1.00 97.19 445 TRP A CA 1
ATOM 3563 C C . TRP A 1 445 ? 13.722 16.006 -22.725 1.00 97.19 445 TRP A C 1
ATOM 3565 O O . TRP A 1 445 ? 12.561 15.606 -22.687 1.00 97.19 445 TRP A O 1
ATOM 3575 N N . ASN A 1 446 ? 14.048 17.190 -23.240 1.00 97.31 446 ASN A N 1
ATOM 3576 C CA . ASN A 1 446 ? 13.118 18.104 -23.900 1.00 97.31 446 ASN A CA 1
ATOM 3577 C C . ASN A 1 446 ? 13.291 17.966 -25.426 1.00 97.31 446 ASN A C 1
ATOM 3579 O O . ASN A 1 446 ? 14.287 18.457 -25.972 1.00 97.31 446 ASN A O 1
ATOM 3583 N N . PRO A 1 447 ? 12.388 17.272 -26.138 1.00 96.56 447 PRO A N 1
ATOM 3584 C CA . PRO A 1 447 ? 12.566 16.971 -27.554 1.00 96.56 447 PRO A CA 1
ATOM 3585 C C . PRO A 1 447 ? 12.354 18.189 -28.465 1.00 96.56 447 PRO A C 1
ATOM 3587 O O . PRO A 1 447 ? 11.593 19.103 -28.158 1.00 96.56 447 PRO A O 1
ATOM 3590 N N . SER A 1 448 ? 13.025 18.204 -29.622 1.00 95.25 448 SER A N 1
ATOM 3591 C CA . SER A 1 448 ? 12.820 19.231 -30.657 1.00 95.25 448 SER A CA 1
ATOM 3592 C C . SER A 1 448 ? 13.305 18.769 -32.038 1.00 95.25 448 SER A C 1
ATOM 3594 O O . SER A 1 448 ? 14.155 17.883 -32.135 1.00 95.25 448 SER A O 1
ATOM 3596 N N . ASN A 1 449 ? 12.821 19.415 -33.108 1.00 93.88 449 ASN A N 1
ATOM 3597 C CA . ASN A 1 449 ? 13.206 19.147 -34.505 1.00 93.88 449 ASN A CA 1
ATOM 3598 C C . ASN A 1 449 ? 14.569 19.766 -34.890 1.00 93.88 449 ASN A C 1
ATOM 3600 O O . ASN A 1 449 ? 14.698 20.434 -35.916 1.00 93.88 449 ASN A O 1
ATOM 3604 N N . ASN A 1 450 ? 15.591 19.593 -34.049 1.00 92.19 450 ASN A N 1
ATOM 3605 C CA . ASN A 1 450 ? 16.959 20.047 -34.316 1.00 92.19 450 ASN A CA 1
ATOM 3606 C C . ASN A 1 450 ? 17.917 18.857 -34.492 1.00 92.19 450 ASN A C 1
ATOM 3608 O O . ASN A 1 450 ? 17.559 17.714 -34.219 1.00 92.19 450 ASN A O 1
ATOM 3612 N N . THR A 1 451 ? 19.150 19.111 -34.935 1.00 87.88 451 THR A N 1
ATOM 3613 C CA . THR A 1 451 ? 20.163 18.058 -35.163 1.00 87.88 451 THR A CA 1
ATOM 3614 C C . THR A 1 451 ? 20.493 17.253 -33.906 1.00 87.88 451 THR A C 1
ATOM 3616 O O . THR A 1 451 ? 20.861 16.085 -33.998 1.00 87.88 451 THR A O 1
ATOM 3619 N N . ASN A 1 452 ? 20.319 17.850 -32.726 1.00 85.62 452 ASN A N 1
ATOM 3620 C CA . ASN A 1 452 ? 20.523 17.189 -31.441 1.00 85.62 452 ASN A CA 1
ATOM 3621 C C . ASN A 1 452 ? 19.282 16.408 -30.979 1.00 85.62 452 ASN A C 1
ATOM 3623 O O . ASN A 1 452 ? 19.366 15.675 -29.999 1.00 85.62 452 ASN A O 1
ATOM 3627 N N . GLY A 1 453 ? 18.145 16.513 -31.672 1.00 89.19 453 GLY A N 1
ATOM 3628 C CA . GLY A 1 453 ? 16.866 15.910 -31.292 1.00 89.19 453 GLY A CA 1
ATOM 3629 C C . GLY A 1 453 ? 16.247 16.475 -30.014 1.00 89.19 453 GLY A C 1
ATOM 3630 O O . GLY A 1 453 ? 15.396 15.813 -29.417 1.00 89.19 453 GLY A O 1
ATOM 3631 N N . GLY A 1 454 ? 16.670 17.661 -29.566 1.00 94.81 454 GLY A N 1
ATOM 3632 C CA . GLY A 1 454 ? 16.275 18.241 -28.279 1.00 94.81 454 GLY A CA 1
ATOM 3633 C C . GLY A 1 454 ? 17.440 18.700 -27.410 1.00 94.81 454 GLY A C 1
ATOM 3634 O O . GLY A 1 454 ? 18.554 18.915 -27.897 1.00 94.81 454 GLY A O 1
ATOM 3635 N N . SER A 1 455 ? 17.154 18.862 -26.123 1.00 96.06 455 SER A N 1
ATOM 3636 C CA . SER A 1 455 ? 18.111 19.213 -25.079 1.00 96.06 455 SER A CA 1
ATOM 3637 C C . SER A 1 455 ? 17.826 18.447 -23.789 1.00 96.06 455 SER A C 1
ATOM 3639 O O . SER A 1 455 ? 16.718 17.973 -23.547 1.00 96.06 455 SER A O 1
ATOM 3641 N N . VAL A 1 456 ? 18.843 18.339 -22.938 1.00 95.81 456 VAL A N 1
ATOM 3642 C CA . VAL A 1 456 ? 18.711 17.740 -21.607 1.00 95.81 456 VAL A CA 1
ATOM 3643 C C . VAL A 1 456 ? 17.807 18.615 -20.741 1.00 95.81 456 VAL A C 1
ATOM 3645 O O . VAL A 1 456 ? 17.998 19.832 -20.674 1.00 95.81 456 VAL A O 1
ATOM 3648 N N . HIS A 1 457 ? 16.856 17.994 -20.048 1.00 94.69 457 HIS A N 1
ATOM 3649 C CA . HIS A 1 457 ? 16.151 18.631 -18.944 1.00 94.69 457 HIS A CA 1
ATOM 3650 C C . HIS A 1 457 ? 17.018 18.490 -17.686 1.00 94.69 457 HIS A C 1
ATOM 3652 O O . HIS A 1 457 ? 17.411 17.379 -17.333 1.00 94.69 457 HIS A O 1
ATOM 3658 N N . GLN A 1 458 ? 17.373 19.604 -17.038 1.00 91.19 458 GLN A N 1
ATOM 3659 C CA . GLN A 1 458 ? 18.240 19.566 -15.855 1.00 91.19 458 GLN A CA 1
ATOM 3660 C C . GLN A 1 458 ? 17.512 18.867 -14.707 1.00 91.19 458 GLN A C 1
ATOM 3662 O O . GLN A 1 458 ? 16.535 19.385 -14.178 1.00 91.19 458 GLN A O 1
ATOM 3667 N N . TYR A 1 459 ? 17.975 17.670 -14.362 1.00 92.81 459 TYR A N 1
ATOM 3668 C CA . TYR A 1 459 ? 17.365 16.825 -13.348 1.00 92.81 459 TYR A CA 1
ATOM 3669 C C . TYR A 1 459 ? 18.416 15.869 -12.790 1.00 92.81 459 TYR A C 1
ATOM 3671 O O . TYR A 1 459 ? 19.227 15.329 -13.549 1.00 92.81 459 TYR A O 1
ATOM 3679 N N . SER A 1 460 ? 18.412 15.652 -11.477 1.00 93.38 460 SER A N 1
ATOM 3680 C CA . SER A 1 460 ? 19.327 14.695 -10.859 1.00 93.38 460 SER A CA 1
ATOM 3681 C C . SER A 1 460 ? 19.017 13.274 -11.332 1.00 93.38 460 SER A C 1
ATOM 3683 O O . SER A 1 460 ? 17.867 12.896 -11.570 1.00 93.38 460 SER A O 1
ATOM 3685 N N . CYS A 1 461 ? 20.053 12.449 -11.429 1.00 95.75 461 CYS A N 1
ATOM 3686 C CA . CYS A 1 461 ? 19.929 11.028 -11.713 1.00 95.75 461 CYS A CA 1
ATOM 3687 C C . CYS A 1 461 ? 19.441 10.310 -10.443 1.00 95.75 461 CYS A C 1
ATOM 3689 O O . CYS A 1 461 ? 20.221 9.676 -9.729 1.00 95.75 461 CYS A O 1
ATOM 3691 N N . PHE A 1 462 ? 18.154 10.458 -10.115 1.00 97.00 462 PHE A N 1
ATOM 3692 C CA . PHE A 1 462 ? 17.525 9.717 -9.022 1.00 97.00 462 PHE A CA 1
ATOM 3693 C C . PHE A 1 462 ? 17.583 8.219 -9.307 1.00 97.00 462 PHE A C 1
ATOM 3695 O O . PHE A 1 462 ? 17.240 7.784 -10.410 1.00 97.00 462 PHE A O 1
ATOM 3702 N N . LEU A 1 463 ? 17.957 7.432 -8.294 1.00 97.25 463 LEU A N 1
ATOM 3703 C CA . LEU A 1 463 ? 18.044 5.975 -8.398 1.00 97.25 463 LEU A CA 1
ATOM 3704 C C . LEU A 1 463 ? 16.727 5.383 -8.913 1.00 97.25 463 LEU A C 1
ATOM 3706 O O . LEU A 1 463 ? 16.743 4.555 -9.814 1.00 97.25 463 LEU A O 1
ATOM 3710 N N . ARG A 1 464 ? 15.597 5.897 -8.411 1.00 96.00 464 ARG A N 1
ATOM 3711 C CA . ARG A 1 464 ? 14.245 5.550 -8.866 1.00 96.00 464 ARG A CA 1
ATOM 3712 C C . ARG A 1 464 ? 14.059 5.720 -10.376 1.00 96.00 464 ARG A C 1
ATOM 3714 O O . ARG A 1 464 ? 13.701 4.775 -11.061 1.00 96.00 464 ARG A O 1
ATOM 3721 N N . CYS A 1 465 ? 14.335 6.915 -10.897 1.00 97.31 465 CYS A N 1
ATOM 3722 C CA . CYS A 1 465 ? 14.103 7.231 -12.306 1.00 97.31 465 CYS A CA 1
ATOM 3723 C C . CYS A 1 465 ? 14.991 6.390 -13.237 1.00 97.31 465 CYS A C 1
ATOM 3725 O O . CYS A 1 465 ? 14.522 5.892 -14.260 1.00 97.31 465 CYS A O 1
ATOM 3727 N N . MET A 1 466 ? 16.259 6.188 -12.860 1.00 98.25 466 MET A N 1
ATOM 3728 C CA . MET A 1 466 ? 17.179 5.353 -13.633 1.00 98.25 466 MET A CA 1
ATOM 3729 C C . MET A 1 466 ? 16.759 3.883 -13.641 1.00 98.25 466 MET A C 1
ATOM 3731 O O . MET A 1 466 ? 16.757 3.268 -14.703 1.00 98.25 466 MET A O 1
ATOM 3735 N N . ILE A 1 467 ? 16.424 3.321 -12.477 1.00 98.25 467 ILE A N 1
ATOM 3736 C CA . ILE A 1 467 ? 16.117 1.894 -12.351 1.00 98.25 467 ILE A CA 1
ATOM 3737 C C . ILE A 1 467 ? 14.830 1.537 -13.087 1.00 98.25 467 ILE A C 1
ATOM 3739 O O . ILE A 1 467 ? 14.860 0.590 -13.864 1.00 98.25 467 ILE A O 1
ATOM 3743 N N . ASP A 1 468 ? 13.760 2.319 -12.936 1.00 98.12 468 ASP A N 1
ATOM 3744 C CA . ASP A 1 468 ? 12.495 2.070 -13.643 1.00 98.12 468 ASP A CA 1
ATOM 3745 C C . ASP A 1 468 ? 12.710 1.984 -15.160 1.00 98.12 468 ASP A C 1
ATOM 3747 O O . ASP A 1 468 ? 12.284 1.036 -15.818 1.00 98.12 468 ASP A O 1
ATOM 3751 N N . GLY A 1 469 ? 13.452 2.945 -15.723 1.00 98.38 469 GLY A N 1
ATOM 3752 C CA . GLY A 1 469 ? 13.763 2.920 -17.148 1.00 98.38 469 GLY A CA 1
ATOM 3753 C C . GLY A 1 469 ? 14.670 1.747 -17.543 1.00 98.38 469 GLY A C 1
ATOM 3754 O O . GLY A 1 469 ? 14.490 1.158 -18.606 1.00 98.38 469 GLY A O 1
ATOM 3755 N N . MET A 1 470 ? 15.638 1.379 -16.703 1.00 98.69 470 MET A N 1
ATOM 3756 C CA . MET A 1 470 ? 16.580 0.294 -16.997 1.00 98.69 470 MET A CA 1
ATOM 3757 C C . MET A 1 470 ? 15.961 -1.099 -16.867 1.00 98.69 470 MET A C 1
ATOM 3759 O O . MET A 1 470 ? 16.336 -1.987 -17.631 1.00 98.69 470 MET A O 1
ATOM 3763 N N . GLU A 1 471 ? 14.999 -1.299 -15.966 1.00 98.31 471 GLU A N 1
ATOM 3764 C CA . GLU A 1 471 ? 14.232 -2.545 -15.902 1.00 98.31 471 GLU A CA 1
ATOM 3765 C C . GLU A 1 471 ? 13.407 -2.744 -17.178 1.00 98.31 471 GLU A C 1
ATOM 3767 O O . GLU A 1 471 ? 13.509 -3.809 -17.787 1.00 98.31 471 GLU A O 1
ATOM 3772 N N . GLY A 1 472 ? 12.729 -1.699 -17.672 1.00 98.31 472 GLY A N 1
ATOM 3773 C CA . GLY A 1 472 ? 12.040 -1.764 -18.966 1.00 98.31 472 GLY A CA 1
ATOM 3774 C C . GLY A 1 472 ? 12.978 -2.030 -20.150 1.00 98.31 472 GLY A C 1
ATOM 3775 O O . GLY A 1 472 ? 12.607 -2.737 -21.088 1.00 98.31 472 GLY A O 1
ATOM 3776 N N . MET A 1 473 ? 14.212 -1.506 -20.119 1.00 98.81 473 MET A N 1
ATOM 3777 C CA . MET A 1 473 ? 15.207 -1.782 -21.165 1.00 98.81 473 MET A CA 1
ATOM 3778 C C . MET A 1 473 ? 15.670 -3.246 -21.126 1.00 98.81 473 MET A C 1
ATOM 3780 O O . MET A 1 473 ? 15.812 -3.861 -22.185 1.00 98.81 473 MET A O 1
ATOM 3784 N N . ILE A 1 474 ? 15.874 -3.821 -19.929 1.00 98.50 474 ILE A N 1
ATOM 3785 C CA . ILE A 1 474 ? 16.169 -5.256 -19.764 1.00 98.50 474 ILE A CA 1
ATOM 3786 C C . ILE A 1 474 ? 15.056 -6.100 -20.378 1.00 98.50 474 ILE A C 1
ATOM 3788 O O . ILE A 1 474 ? 15.353 -7.003 -21.162 1.00 98.50 474 ILE A O 1
ATOM 3792 N N . ASP A 1 475 ? 13.798 -5.786 -20.074 1.00 98.44 475 ASP A N 1
ATOM 3793 C CA . ASP A 1 475 ? 12.654 -6.553 -20.575 1.00 98.44 475 ASP A CA 1
ATOM 3794 C C . ASP A 1 475 ? 12.532 -6.466 -22.097 1.00 98.44 475 ASP A C 1
ATOM 3796 O O . ASP A 1 475 ? 12.351 -7.484 -22.774 1.00 98.44 475 ASP A O 1
ATOM 3800 N N . ALA A 1 476 ? 12.747 -5.274 -22.661 1.00 98.69 476 ALA A N 1
ATOM 3801 C CA . ALA A 1 476 ? 12.814 -5.086 -24.104 1.00 98.69 476 ALA A CA 1
ATOM 3802 C C . ALA A 1 476 ? 13.935 -5.907 -24.753 1.00 98.69 476 ALA A C 1
ATOM 3804 O O . ALA A 1 476 ? 13.705 -6.544 -25.784 1.00 98.69 476 ALA A O 1
ATOM 3805 N N . TYR A 1 477 ? 15.133 -5.920 -24.162 1.00 98.69 477 TYR A N 1
ATOM 3806 C CA . TYR A 1 477 ? 16.265 -6.681 -24.686 1.00 98.69 477 TYR A CA 1
ATOM 3807 C C . TYR A 1 477 ? 16.033 -8.195 -24.615 1.00 98.69 477 TYR A C 1
ATOM 3809 O O . TYR A 1 477 ? 16.255 -8.891 -25.608 1.00 98.69 477 TYR A O 1
ATOM 3817 N N . ILE A 1 478 ? 15.561 -8.706 -23.474 1.00 97.94 478 ILE A N 1
ATOM 3818 C CA . ILE A 1 478 ? 15.254 -10.132 -23.294 1.00 97.94 478 ILE A CA 1
ATOM 3819 C C . ILE A 1 478 ? 14.214 -10.570 -24.323 1.00 97.94 478 ILE A C 1
ATOM 3821 O O . ILE A 1 478 ? 14.425 -11.561 -25.026 1.00 97.94 478 ILE A O 1
ATOM 3825 N N . PHE A 1 479 ? 13.129 -9.806 -24.468 1.00 98.19 479 PHE A N 1
ATOM 3826 C CA . PHE A 1 479 ? 12.101 -10.101 -25.457 1.00 98.19 479 PHE A CA 1
ATOM 3827 C C . PHE A 1 479 ? 12.654 -10.049 -26.890 1.00 98.19 479 PHE A C 1
ATOM 3829 O O . PHE A 1 479 ? 12.446 -10.991 -27.653 1.00 98.19 479 PHE A O 1
ATOM 3836 N N . ALA A 1 480 ? 13.411 -9.007 -27.259 1.00 98.25 480 ALA A N 1
ATOM 3837 C CA . ALA A 1 480 ? 14.040 -8.912 -28.580 1.00 98.25 480 ALA A CA 1
ATOM 3838 C C . ALA A 1 480 ? 14.906 -10.143 -28.877 1.00 98.25 480 ALA A C 1
ATOM 3840 O O . ALA A 1 480 ? 14.789 -10.745 -29.947 1.00 98.25 480 ALA A O 1
ATOM 3841 N N . LYS A 1 481 ? 15.712 -10.577 -27.900 1.00 97.44 481 LYS A N 1
ATOM 3842 C CA . LYS A 1 481 ? 16.575 -11.747 -28.043 1.00 97.44 481 LYS A CA 1
ATOM 3843 C C . LYS A 1 481 ? 15.777 -13.035 -28.245 1.00 97.44 481 LYS A C 1
ATOM 3845 O O . LYS A 1 481 ? 16.138 -13.816 -29.123 1.00 97.44 481 LYS A O 1
ATOM 3850 N N . GLN A 1 482 ? 14.679 -13.225 -27.509 1.00 95.75 482 GLN A N 1
ATOM 3851 C CA . GLN A 1 482 ? 13.754 -14.357 -27.687 1.00 95.75 482 GLN A CA 1
ATOM 3852 C C . GLN A 1 482 ? 13.103 -14.368 -29.081 1.00 95.75 482 GLN A C 1
ATOM 3854 O O . GLN A 1 482 ? 12.840 -15.434 -29.631 1.00 95.75 482 GLN A O 1
ATOM 3859 N N . GLN A 1 483 ? 12.881 -13.193 -29.677 1.00 96.62 483 GLN A N 1
ATOM 3860 C CA . GLN A 1 483 ? 12.380 -13.048 -31.049 1.00 96.62 483 GLN A CA 1
ATOM 3861 C C . GLN A 1 483 ? 13.490 -13.088 -32.117 1.00 96.62 483 GLN A C 1
ATOM 3863 O O . GLN A 1 483 ? 13.215 -12.866 -33.293 1.00 96.62 483 GLN A O 1
ATOM 3868 N N . ASN A 1 484 ? 14.741 -13.384 -31.741 1.00 96.94 484 ASN A N 1
ATOM 3869 C CA . ASN A 1 484 ? 15.916 -13.350 -32.622 1.00 96.94 484 ASN A CA 1
ATOM 3870 C C . ASN A 1 484 ? 16.175 -11.978 -33.278 1.00 96.94 484 ASN A C 1
ATOM 3872 O O . ASN A 1 484 ? 16.743 -11.900 -34.368 1.00 96.94 484 ASN A O 1
ATOM 3876 N N . ILE A 1 485 ? 15.784 -10.892 -32.610 1.00 97.31 485 ILE A N 1
ATOM 3877 C CA . ILE A 1 485 ? 16.048 -9.515 -33.030 1.00 97.31 485 ILE A CA 1
ATOM 3878 C C . ILE A 1 485 ? 17.302 -9.030 -32.300 1.00 97.31 485 ILE A C 1
ATOM 3880 O O . ILE A 1 485 ? 17.347 -9.004 -31.069 1.00 97.31 485 ILE A O 1
ATOM 3884 N N . ASP A 1 486 ? 18.338 -8.657 -33.054 1.00 96.81 486 ASP A N 1
ATOM 3885 C CA . ASP A 1 486 ? 19.599 -8.195 -32.472 1.00 96.81 486 ASP A CA 1
ATOM 3886 C C . ASP A 1 486 ? 19.553 -6.703 -32.116 1.00 96.81 486 ASP A C 1
ATOM 3888 O O . ASP A 1 486 ? 19.231 -5.854 -32.952 1.00 96.81 486 ASP A O 1
ATOM 3892 N N . LYS A 1 487 ? 19.872 -6.390 -30.856 1.00 97.88 487 LYS A N 1
ATOM 3893 C CA . LYS A 1 487 ? 19.788 -5.044 -30.268 1.00 97.88 487 LYS A CA 1
ATOM 3894 C C . LYS A 1 487 ? 21.003 -4.729 -29.388 1.00 97.88 487 LYS A C 1
ATOM 3896 O O . LYS A 1 487 ? 20.880 -4.601 -28.167 1.00 97.88 487 LYS A O 1
ATOM 3901 N N . PRO A 1 488 ? 22.199 -4.588 -29.990 1.00 97.88 488 PRO A N 1
ATOM 3902 C CA . PRO A 1 488 ? 23.437 -4.391 -29.240 1.00 97.88 488 PRO A CA 1
ATOM 3903 C C . PRO A 1 488 ? 23.465 -3.076 -28.448 1.00 97.88 488 PRO A C 1
ATOM 3905 O O . PRO A 1 488 ? 24.011 -3.052 -27.350 1.00 97.88 488 PRO A O 1
ATOM 3908 N N . SER A 1 489 ? 22.853 -1.993 -28.942 1.00 98.25 489 SER A N 1
ATOM 3909 C CA . SER A 1 489 ? 22.785 -0.720 -28.203 1.00 98.25 489 SER A CA 1
ATOM 3910 C C . SER A 1 489 ? 21.991 -0.843 -26.899 1.00 98.25 489 SER A C 1
ATOM 3912 O O . SER A 1 489 ? 22.411 -0.304 -25.877 1.00 98.25 489 SER A O 1
ATOM 3914 N N . TRP A 1 490 ? 20.888 -1.599 -26.909 1.00 98.62 490 TRP A N 1
ATOM 3915 C CA . TRP A 1 490 ? 20.042 -1.823 -25.731 1.00 98.62 490 TRP A CA 1
ATOM 3916 C C . TRP A 1 490 ? 20.819 -2.602 -24.667 1.00 98.62 490 TRP A C 1
ATOM 3918 O O . TRP A 1 490 ? 20.904 -2.176 -23.517 1.00 98.62 490 TRP A O 1
ATOM 3928 N N . TYR A 1 491 ? 21.486 -3.686 -25.077 1.00 98.50 491 TYR A N 1
ATOM 3929 C CA . TYR A 1 491 ? 22.365 -4.465 -24.202 1.00 98.50 491 TYR A CA 1
ATOM 3930 C C . TYR A 1 491 ? 23.508 -3.625 -23.618 1.00 98.50 491 TYR A C 1
ATOM 3932 O O . TYR A 1 491 ? 23.751 -3.646 -22.411 1.00 98.50 491 TYR A O 1
ATOM 3940 N N . ASN A 1 492 ? 24.191 -2.843 -24.460 1.00 98.50 492 ASN A N 1
ATOM 3941 C CA . ASN A 1 492 ? 25.317 -2.009 -24.042 1.00 98.50 492 ASN A CA 1
ATOM 3942 C C . ASN A 1 492 ? 24.901 -0.957 -23.006 1.00 98.50 492 ASN A C 1
ATOM 3944 O O . ASN A 1 492 ? 25.636 -0.737 -22.041 1.00 98.50 492 ASN A O 1
ATOM 3948 N N . MET A 1 493 ? 23.728 -0.336 -23.174 1.00 98.44 493 MET A N 1
ATOM 3949 C CA . MET A 1 493 ? 23.160 0.605 -22.204 1.00 98.44 493 MET A CA 1
ATOM 3950 C C . MET A 1 493 ? 22.972 -0.056 -20.835 1.00 98.44 493 MET A C 1
ATOM 3952 O O . MET A 1 493 ? 23.473 0.459 -19.831 1.00 98.44 493 MET A O 1
ATOM 3956 N N . ILE A 1 494 ? 22.313 -1.217 -20.803 1.00 98.44 494 ILE A N 1
ATOM 3957 C CA . ILE A 1 494 ? 22.038 -1.958 -19.568 1.00 98.44 494 ILE A CA 1
ATOM 3958 C C . ILE A 1 494 ? 23.346 -2.363 -18.871 1.00 98.44 494 ILE A C 1
ATOM 3960 O O . ILE A 1 494 ? 23.513 -2.115 -17.677 1.00 98.44 494 ILE A O 1
ATOM 3964 N N . ILE A 1 495 ? 24.296 -2.959 -19.602 1.00 98.56 495 ILE A N 1
ATOM 3965 C CA . ILE A 1 495 ? 25.567 -3.441 -19.035 1.00 98.56 495 ILE A CA 1
ATOM 3966 C C . ILE A 1 495 ? 26.402 -2.285 -18.491 1.00 98.56 495 ILE A C 1
ATOM 3968 O O . ILE A 1 495 ? 26.943 -2.377 -17.384 1.00 98.56 495 ILE A O 1
ATOM 3972 N N . LYS A 1 496 ? 26.497 -1.180 -19.243 1.00 98.69 496 LYS A N 1
ATOM 3973 C CA . LYS A 1 496 ? 27.208 0.021 -18.796 1.00 98.69 496 LYS A CA 1
ATOM 3974 C C . LYS A 1 496 ? 26.597 0.552 -17.502 1.00 98.69 496 LYS A C 1
ATOM 3976 O O . LYS A 1 496 ? 27.329 0.770 -16.538 1.00 98.69 496 LYS A O 1
ATOM 3981 N N . PHE A 1 497 ? 25.275 0.713 -17.465 1.00 98.81 497 PHE A N 1
ATOM 3982 C CA . PHE A 1 497 ? 24.575 1.185 -16.276 1.00 98.81 497 PHE A CA 1
ATOM 3983 C C . PHE A 1 497 ? 24.772 0.245 -15.080 1.00 98.81 497 PHE A C 1
ATOM 3985 O O . PHE A 1 497 ? 25.145 0.711 -14.007 1.00 98.81 497 PHE A O 1
ATOM 3992 N N . ALA A 1 498 ? 24.604 -1.067 -15.259 1.00 98.81 498 ALA A N 1
ATOM 3993 C CA . ALA A 1 498 ? 24.742 -2.042 -14.181 1.00 98.81 498 ALA A CA 1
ATOM 3994 C C . ALA A 1 498 ? 26.160 -2.065 -13.587 1.00 98.81 498 ALA A C 1
ATOM 3996 O O . ALA A 1 498 ? 26.320 -2.099 -12.368 1.00 98.81 498 ALA A O 1
ATOM 3997 N N . ASN A 1 499 ? 27.197 -2.005 -14.431 1.00 98.88 499 ASN A N 1
ATOM 3998 C CA . ASN A 1 499 ? 28.587 -1.911 -13.973 1.00 98.88 499 ASN A CA 1
ATOM 3999 C C . ASN A 1 499 ? 28.827 -0.632 -13.164 1.00 98.88 499 ASN A C 1
ATOM 4001 O O . ASN A 1 499 ? 29.439 -0.671 -12.098 1.00 98.88 499 ASN A O 1
ATOM 4005 N N . ASN A 1 500 ? 28.313 0.492 -13.656 1.00 98.81 500 ASN A N 1
ATOM 4006 C CA . ASN A 1 500 ? 28.429 1.786 -12.998 1.00 98.81 500 ASN A CA 1
ATOM 4007 C C . ASN A 1 500 ? 27.672 1.827 -11.667 1.00 98.81 500 ASN A C 1
ATOM 4009 O O . ASN A 1 500 ? 28.193 2.350 -10.687 1.00 98.81 500 ASN A O 1
ATOM 4013 N N . LEU A 1 501 ? 26.492 1.209 -11.596 1.00 98.75 501 LEU A N 1
ATOM 4014 C CA . LEU A 1 501 ? 25.730 1.081 -10.361 1.00 98.75 501 LEU A CA 1
ATOM 4015 C C . LEU A 1 501 ? 26.502 0.271 -9.310 1.00 98.75 501 LEU A C 1
ATOM 4017 O O . LEU A 1 501 ? 26.663 0.742 -8.189 1.00 98.75 501 LEU A O 1
ATOM 4021 N N . VAL A 1 502 ? 27.044 -0.900 -9.667 1.00 98.88 502 VAL A N 1
ATOM 4022 C CA . VAL A 1 502 ? 27.863 -1.716 -8.747 1.00 98.88 502 VAL A CA 1
ATOM 4023 C C . VAL A 1 502 ? 29.070 -0.929 -8.224 1.00 98.88 502 VAL A C 1
ATOM 4025 O O . VAL A 1 502 ? 29.364 -0.978 -7.032 1.00 98.88 502 VAL A O 1
ATOM 4028 N N . ASN A 1 503 ? 29.733 -0.154 -9.085 1.00 98.62 503 ASN A N 1
ATOM 4029 C CA . ASN A 1 503 ? 30.909 0.639 -8.716 1.00 98.62 503 ASN A CA 1
ATOM 4030 C C . ASN A 1 503 ? 30.616 1.751 -7.694 1.00 98.62 503 ASN A C 1
ATOM 4032 O O . ASN A 1 503 ? 31.518 2.133 -6.949 1.00 98.62 503 ASN A O 1
ATOM 4036 N N . VAL A 1 504 ? 29.386 2.275 -7.645 1.00 98.50 504 VAL A N 1
ATOM 4037 C CA . VAL A 1 504 ? 28.984 3.314 -6.678 1.00 98.50 504 VAL A CA 1
ATOM 4038 C C . VAL A 1 504 ? 28.324 2.748 -5.416 1.00 98.50 504 VAL A C 1
ATOM 4040 O O . VAL A 1 504 ? 27.856 3.524 -4.578 1.00 98.50 504 VAL A O 1
ATOM 4043 N N . GLN A 1 505 ? 28.261 1.418 -5.258 1.00 98.81 505 GLN A N 1
ATOM 4044 C CA . GLN A 1 505 ? 27.729 0.798 -4.045 1.00 98.81 505 GLN A CA 1
ATOM 4045 C C . GLN A 1 505 ? 28.601 1.150 -2.834 1.00 98.81 505 GLN A C 1
ATOM 4047 O O . GLN A 1 505 ? 29.823 0.988 -2.849 1.00 98.81 505 GLN A O 1
ATOM 4052 N N . ASN A 1 506 ? 27.970 1.591 -1.746 1.00 98.69 506 ASN A N 1
ATOM 4053 C CA . ASN A 1 506 ? 28.685 1.910 -0.517 1.00 98.69 506 ASN A CA 1
ATOM 4054 C C . ASN A 1 506 ? 29.260 0.648 0.159 1.00 98.69 506 ASN A C 1
ATOM 4056 O O . ASN A 1 506 ? 28.824 -0.488 -0.055 1.00 98.69 506 ASN A O 1
ATOM 4060 N N . VAL A 1 507 ? 30.229 0.849 1.059 1.00 98.12 507 VAL A N 1
ATOM 4061 C CA . VAL A 1 507 ? 30.868 -0.244 1.817 1.00 98.12 507 VAL A CA 1
ATOM 4062 C C . VAL A 1 507 ? 29.859 -1.050 2.641 1.00 98.12 507 VAL A C 1
ATOM 4064 O O . VAL A 1 507 ? 30.017 -2.262 2.747 1.00 98.12 507 VAL A O 1
ATOM 4067 N N . ASP A 1 508 ? 28.804 -0.416 3.151 1.00 98.31 508 ASP A N 1
ATOM 4068 C CA . ASP A 1 508 ? 27.714 -1.060 3.899 1.00 98.31 508 ASP A CA 1
ATOM 4069 C C . ASP A 1 508 ? 26.648 -1.724 3.005 1.00 98.31 508 ASP A C 1
ATOM 4071 O O . ASP A 1 508 ? 25.693 -2.289 3.521 1.00 98.31 508 ASP A O 1
ATOM 4075 N N . GLY A 1 509 ? 26.801 -1.671 1.676 1.00 98.62 509 GLY A N 1
ATOM 4076 C CA . GLY A 1 509 ? 25.855 -2.233 0.707 1.00 98.62 509 GLY A CA 1
ATOM 4077 C C . GLY A 1 509 ? 24.787 -1.263 0.211 1.00 98.62 509 GLY A C 1
ATOM 4078 O O . GLY A 1 509 ? 24.125 -1.559 -0.783 1.00 98.62 509 GLY A O 1
ATOM 4079 N N . SER A 1 510 ? 24.630 -0.108 0.857 1.00 98.81 510 SER A N 1
ATOM 4080 C CA . SER A 1 510 ? 23.605 0.869 0.489 1.00 98.81 510 SER A CA 1
ATOM 4081 C C . SER A 1 510 ? 23.891 1.581 -0.834 1.00 98.81 510 SER A C 1
ATOM 4083 O O . SER A 1 510 ? 25.042 1.708 -1.263 1.00 98.8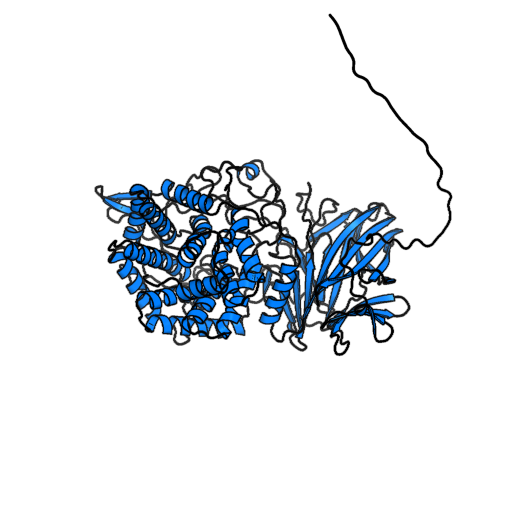1 510 SER A O 1
ATOM 4085 N N . PHE A 1 511 ? 22.835 2.137 -1.424 1.00 98.62 511 PHE A N 1
ATOM 4086 C CA . PHE A 1 511 ? 22.914 3.091 -2.527 1.00 98.62 511 PHE A CA 1
ATOM 4087 C C . PHE A 1 511 ? 22.379 4.449 -2.089 1.00 98.62 511 PHE A C 1
ATOM 4089 O O . PHE A 1 511 ? 21.515 4.542 -1.216 1.00 98.62 511 PHE A O 1
ATOM 4096 N N . TYR A 1 512 ? 22.900 5.505 -2.703 1.00 97.69 512 TYR A N 1
ATOM 4097 C CA . TYR A 1 512 ? 22.387 6.851 -2.504 1.00 97.69 512 TYR A CA 1
ATOM 4098 C C . TYR A 1 512 ? 21.134 7.088 -3.352 1.00 97.69 512 TYR A C 1
ATOM 4100 O O . TYR A 1 512 ? 20.927 6.466 -4.394 1.00 97.69 512 TYR A O 1
ATOM 4108 N N . ARG A 1 513 ? 20.282 8.002 -2.893 1.00 96.25 513 ARG A N 1
ATOM 4109 C CA . ARG A 1 513 ? 19.005 8.346 -3.524 1.00 96.25 513 ARG A CA 1
ATOM 4110 C C . ARG A 1 513 ? 19.174 9.023 -4.881 1.00 96.25 513 ARG A C 1
ATOM 4112 O O . ARG A 1 513 ? 18.360 8.780 -5.772 1.00 96.25 513 ARG A O 1
ATOM 4119 N N . ALA A 1 514 ? 20.196 9.863 -5.041 1.00 96.50 514 ALA A N 1
ATOM 4120 C CA . ALA A 1 514 ? 20.428 10.590 -6.283 1.00 96.50 514 ALA A CA 1
ATOM 4121 C C . ALA A 1 514 ? 21.914 10.810 -6.579 1.00 96.50 514 ALA A C 1
ATOM 4123 O O . ALA A 1 514 ? 22.736 11.003 -5.679 1.00 96.50 514 ALA A O 1
ATOM 4124 N N . TYR A 1 515 ? 22.222 10.823 -7.871 1.00 97.50 515 TYR A N 1
ATOM 4125 C CA . TYR A 1 515 ? 23.549 11.028 -8.433 1.00 97.50 515 TYR A CA 1
ATOM 4126 C C . TYR A 1 515 ? 23.511 12.134 -9.493 1.00 97.50 515 TYR A C 1
ATOM 4128 O O . TYR A 1 515 ? 22.448 12.541 -9.965 1.00 97.50 515 TYR A O 1
ATOM 4136 N N . LYS A 1 516 ? 24.685 12.595 -9.906 1.00 96.75 516 LYS A N 1
ATOM 4137 C CA . LYS A 1 516 ? 24.899 13.390 -11.115 1.00 96.75 516 LYS A CA 1
ATOM 4138 C C . LYS A 1 516 ? 25.200 12.460 -12.288 1.00 96.75 516 LYS A C 1
ATOM 4140 O O . LYS A 1 516 ? 25.608 11.314 -12.100 1.00 96.75 516 LYS A O 1
ATOM 4145 N N . THR A 1 517 ? 25.115 12.973 -13.512 1.00 96.62 517 THR A N 1
ATOM 4146 C CA . THR A 1 517 ? 25.503 12.218 -14.719 1.00 96.62 517 THR A CA 1
ATOM 4147 C C . THR A 1 517 ? 26.977 11.799 -14.716 1.00 96.62 517 THR A C 1
ATOM 4149 O O . THR A 1 517 ? 27.332 10.827 -15.379 1.00 96.62 517 THR A O 1
ATOM 4152 N N . SER A 1 518 ? 27.835 12.474 -13.941 1.00 96.88 518 SER A N 1
ATOM 4153 C CA . SER A 1 518 ? 29.241 12.105 -13.719 1.00 96.88 518 SER A CA 1
ATOM 4154 C C . SER A 1 518 ? 29.438 10.869 -12.832 1.00 96.88 518 SER A C 1
ATOM 4156 O O . SER A 1 518 ? 30.551 10.358 -12.767 1.00 96.88 518 SER A O 1
ATOM 4158 N N . GLY A 1 519 ? 28.390 10.385 -12.155 1.00 96.69 519 GLY A N 1
ATOM 4159 C CA . GLY A 1 519 ? 28.468 9.297 -11.174 1.00 96.69 519 GLY A CA 1
ATOM 4160 C C . GLY A 1 519 ? 28.709 9.769 -9.739 1.00 96.69 519 GLY A C 1
ATOM 4161 O O . GLY A 1 519 ? 28.557 8.989 -8.802 1.00 96.69 519 GLY A O 1
ATOM 4162 N N . GLU A 1 520 ? 29.033 11.049 -9.541 1.00 97.50 520 GLU A N 1
ATOM 4163 C CA . GLU A 1 520 ? 29.121 11.644 -8.207 1.00 97.50 520 GLU A CA 1
ATOM 4164 C C . GLU A 1 520 ? 27.746 11.697 -7.537 1.00 97.50 520 GLU A C 1
ATOM 4166 O O . GLU A 1 520 ? 26.722 11.859 -8.198 1.00 97.50 520 GLU A O 1
ATOM 4171 N N . VAL A 1 521 ? 27.715 11.604 -6.209 1.00 97.56 521 VAL A N 1
ATOM 4172 C CA . VAL A 1 521 ? 26.474 11.746 -5.435 1.00 97.56 521 VAL A CA 1
ATOM 4173 C C . VAL A 1 521 ? 25.918 13.157 -5.606 1.00 97.56 521 VAL A C 1
ATOM 4175 O O . VAL A 1 521 ? 26.670 14.133 -5.546 1.00 97.56 521 VAL A O 1
ATOM 4178 N N . GLU A 1 522 ? 24.600 13.275 -5.770 1.00 95.62 522 GLU A N 1
ATOM 4179 C CA . GLU A 1 522 ? 23.958 14.583 -5.750 1.00 95.62 522 GLU A CA 1
ATOM 4180 C C . GLU A 1 522 ? 24.009 15.143 -4.326 1.00 95.62 522 GLU A C 1
ATOM 4182 O O . GLU A 1 522 ? 23.439 14.591 -3.380 1.00 95.62 522 GLU A O 1
ATOM 4187 N N . SER A 1 523 ? 24.752 16.230 -4.169 1.00 92.56 523 SER A N 1
ATOM 4188 C CA . SER A 1 523 ? 24.979 16.881 -2.884 1.00 92.56 523 SER A CA 1
ATOM 4189 C C . SER A 1 523 ? 24.347 18.260 -2.812 1.00 92.56 523 SER A C 1
ATOM 4191 O O . SER A 1 523 ? 24.488 18.900 -1.771 1.00 92.56 523 SER A O 1
ATOM 4193 N N . ASP A 1 524 ? 23.710 18.731 -3.888 1.00 87.75 524 ASP A N 1
ATOM 4194 C CA . ASP A 1 524 ? 22.932 19.958 -3.842 1.00 87.75 524 ASP A CA 1
ATOM 4195 C C . ASP A 1 524 ? 21.718 19.778 -2.917 1.00 87.75 524 ASP A C 1
ATOM 4197 O O . ASP A 1 524 ? 20.932 18.836 -3.041 1.00 87.75 524 ASP A O 1
ATOM 4201 N N . THR A 1 525 ? 21.609 20.681 -1.950 1.00 84.06 525 THR A N 1
ATOM 4202 C CA . THR A 1 525 ? 20.530 20.738 -0.960 1.00 84.06 525 THR A CA 1
ATOM 4203 C C . THR A 1 525 ? 19.641 21.965 -1.157 1.00 84.06 525 THR A C 1
ATOM 4205 O O . THR A 1 525 ? 18.867 22.292 -0.260 1.00 84.06 525 THR A O 1
ATOM 4208 N N . SER A 1 526 ? 19.781 22.679 -2.280 1.00 87.12 526 SER A N 1
ATOM 4209 C CA . SER A 1 526 ? 18.940 23.825 -2.638 1.00 87.12 526 SER A CA 1
ATOM 4210 C C . SER A 1 526 ? 17.468 23.428 -2.782 1.00 87.12 526 SER A C 1
ATOM 4212 O O . SER A 1 526 ? 16.590 24.158 -2.324 1.00 87.12 526 SER A O 1
ATOM 4214 N N . ASP A 1 527 ? 17.208 22.234 -3.321 1.00 86.62 527 ASP A N 1
ATOM 4215 C CA . ASP A 1 527 ? 15.915 21.562 -3.250 1.00 86.62 527 ASP A CA 1
ATOM 4216 C C . ASP A 1 527 ? 15.912 20.534 -2.107 1.00 86.62 527 ASP A C 1
ATOM 4218 O O . ASP A 1 527 ? 16.620 19.519 -2.129 1.00 86.62 527 ASP A O 1
ATOM 4222 N N . TYR A 1 528 ? 15.073 20.786 -1.099 1.00 84.31 528 TYR A N 1
ATOM 4223 C CA . TYR A 1 528 ? 14.915 19.909 0.061 1.00 84.31 528 TYR A CA 1
ATOM 4224 C C . TYR A 1 528 ? 14.393 18.509 -0.308 1.00 84.31 528 TYR A C 1
ATOM 4226 O O . TYR A 1 528 ? 14.540 17.580 0.490 1.00 84.31 528 TYR A O 1
ATOM 4234 N N . LYS A 1 529 ? 13.783 18.333 -1.487 1.00 85.38 529 LYS A N 1
ATOM 4235 C CA . LYS A 1 529 ? 13.251 17.050 -1.972 1.00 85.38 529 LYS A CA 1
ATOM 4236 C C . LYS A 1 529 ? 14.340 16.109 -2.472 1.00 85.38 529 LYS A C 1
ATOM 4238 O O . LYS A 1 529 ? 14.191 14.888 -2.360 1.00 85.38 529 LYS A O 1
ATOM 4243 N N . THR A 1 530 ? 15.452 16.663 -2.957 1.00 88.94 530 THR A N 1
ATOM 4244 C CA . THR A 1 530 ? 16.547 15.895 -3.554 1.00 88.94 530 THR A CA 1
ATOM 4245 C C . THR A 1 530 ? 17.116 14.882 -2.570 1.00 88.94 530 THR A C 1
ATOM 4247 O O . THR A 1 530 ? 17.119 13.683 -2.853 1.00 88.94 530 THR A O 1
ATOM 4250 N N . GLN A 1 531 ? 17.563 15.350 -1.395 1.00 92.00 531 GLN A N 1
ATOM 4251 C CA . GLN A 1 531 ? 18.162 14.528 -0.330 1.00 92.00 531 GLN A CA 1
ATOM 4252 C C . GLN A 1 531 ? 19.116 13.445 -0.864 1.00 92.00 531 GLN A C 1
ATOM 4254 O O . GLN A 1 531 ? 19.035 12.284 -0.457 1.00 92.00 531 GLN A O 1
ATOM 4259 N N . GLY A 1 532 ? 20.012 13.802 -1.792 1.00 94.31 532 GLY A N 1
ATOM 4260 C CA . GLY A 1 532 ? 20.727 12.815 -2.609 1.00 94.31 532 GLY A CA 1
ATOM 4261 C C . GLY A 1 532 ? 21.551 11.805 -1.808 1.00 94.31 532 GLY A C 1
ATOM 4262 O O . GLY A 1 532 ? 21.619 10.642 -2.188 1.00 94.31 532 GLY A O 1
ATOM 4263 N N . LYS A 1 533 ? 22.064 12.193 -0.632 1.00 95.69 533 LYS A N 1
ATOM 4264 C CA . LYS A 1 533 ? 22.808 11.318 0.296 1.00 95.69 533 LYS A CA 1
ATOM 4265 C C . LYS A 1 533 ? 21.941 10.360 1.131 1.00 95.69 533 LYS A C 1
ATOM 4267 O O . LYS A 1 533 ? 22.486 9.593 1.925 1.00 95.69 533 LYS A O 1
ATOM 4272 N N . SER A 1 534 ? 20.616 10.397 0.997 1.00 95.69 534 SER A N 1
ATOM 4273 C CA . SER A 1 534 ? 19.730 9.423 1.641 1.00 95.69 534 SER A CA 1
ATOM 4274 C C . SER A 1 534 ? 20.040 8.012 1.149 1.00 95.69 534 SER A C 1
ATOM 4276 O O . SER A 1 534 ? 20.272 7.811 -0.040 1.00 95.69 534 SER A O 1
ATOM 4278 N N . LYS A 1 535 ? 20.017 7.040 2.063 1.00 97.19 535 LYS A N 1
ATOM 4279 C CA . LYS A 1 535 ? 20.218 5.610 1.773 1.00 97.19 535 LYS A CA 1
ATOM 4280 C C . LYS A 1 535 ? 18.917 4.803 1.782 1.00 97.19 535 LYS A C 1
ATOM 4282 O O . LYS A 1 535 ? 18.926 3.601 1.525 1.00 97.19 535 LYS A O 1
ATOM 4287 N N . LEU A 1 536 ? 17.790 5.459 2.061 1.00 96.56 536 LEU A N 1
ATOM 4288 C CA . LEU A 1 536 ? 16.481 4.817 2.215 1.00 96.56 536 LEU A CA 1
ATOM 4289 C C . LEU A 1 536 ? 15.952 4.228 0.895 1.00 96.56 536 LEU A C 1
ATOM 4291 O O . LEU A 1 536 ? 15.214 3.252 0.913 1.00 96.56 536 LEU A O 1
ATOM 4295 N N . ASN A 1 537 ? 16.425 4.741 -0.245 1.00 96.12 537 ASN A N 1
ATOM 4296 C CA . ASN A 1 537 ? 16.115 4.246 -1.588 1.00 96.12 537 ASN A CA 1
ATOM 4297 C C . ASN A 1 537 ? 16.930 3.006 -2.009 1.00 96.12 537 ASN A C 1
ATOM 4299 O O . ASN A 1 537 ? 16.750 2.527 -3.125 1.00 96.12 537 ASN A O 1
ATOM 4303 N N . THR A 1 538 ? 17.793 2.456 -1.145 1.00 98.62 538 THR A N 1
ATOM 4304 C CA . THR A 1 538 ? 18.568 1.231 -1.440 1.00 98.62 538 THR A CA 1
ATOM 4305 C C . THR A 1 538 ? 17.724 0.066 -1.992 1.00 98.62 538 THR A C 1
ATOM 4307 O O . THR A 1 538 ? 18.205 -0.570 -2.934 1.00 98.62 538 THR A O 1
ATOM 4310 N N . PRO A 1 539 ? 16.485 -0.210 -1.512 1.00 98.69 539 PRO A N 1
ATOM 4311 C CA . PRO A 1 539 ? 15.666 -1.303 -2.045 1.00 98.69 539 PRO A CA 1
ATOM 4312 C C . PRO A 1 539 ? 15.447 -1.249 -3.563 1.00 98.69 539 PRO A C 1
ATOM 4314 O O . PRO A 1 539 ? 15.335 -2.294 -4.199 1.00 98.69 539 PRO A O 1
ATOM 4317 N N . ILE A 1 540 ? 15.442 -0.045 -4.150 1.00 98.50 540 ILE A N 1
ATOM 4318 C CA . ILE A 1 540 ? 15.159 0.180 -5.573 1.00 98.50 540 ILE A CA 1
ATOM 4319 C C . ILE A 1 540 ? 16.152 -0.569 -6.469 1.00 98.50 540 ILE A C 1
ATOM 4321 O O . ILE A 1 540 ? 15.761 -1.128 -7.483 1.00 98.50 540 ILE A O 1
ATOM 4325 N N . ALA A 1 541 ? 17.428 -0.646 -6.090 1.00 98.62 541 ALA A N 1
ATOM 4326 C CA . ALA A 1 541 ? 18.458 -1.246 -6.939 1.00 98.62 541 ALA A CA 1
ATOM 4327 C C . ALA A 1 541 ? 18.381 -2.782 -7.039 1.00 98.62 541 ALA A C 1
ATOM 4329 O O . ALA A 1 541 ? 18.987 -3.374 -7.934 1.00 98.62 541 ALA A O 1
ATOM 4330 N N . VAL A 1 542 ? 17.705 -3.449 -6.100 1.00 98.88 542 VAL A N 1
ATOM 4331 C CA . VAL A 1 542 ? 17.916 -4.883 -5.854 1.00 98.88 542 V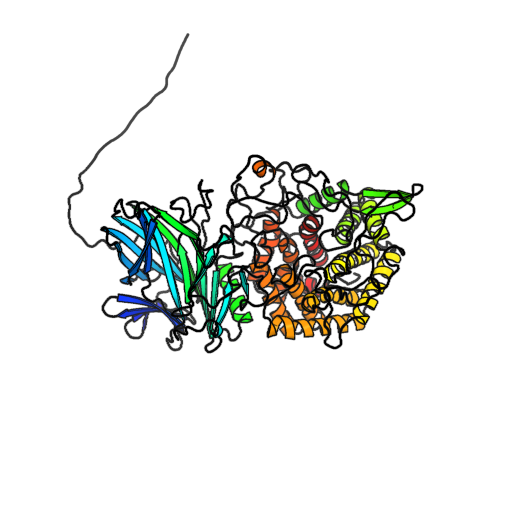AL A CA 1
ATOM 4332 C C . VAL A 1 542 ? 17.302 -5.766 -6.941 1.00 98.88 542 VAL A C 1
ATOM 4334 O O . VAL A 1 542 ? 17.996 -6.659 -7.430 1.00 98.88 542 VAL A O 1
ATOM 4337 N N . ARG A 1 543 ? 16.052 -5.512 -7.361 1.00 98.69 543 ARG A N 1
ATOM 4338 C CA . ARG A 1 543 ? 15.378 -6.299 -8.416 1.00 98.69 543 ARG A CA 1
ATOM 4339 C C . ARG A 1 543 ? 16.141 -6.217 -9.736 1.00 98.69 543 ARG A C 1
ATOM 4341 O O . ARG A 1 543 ? 16.496 -7.254 -10.296 1.00 98.69 543 ARG A O 1
ATOM 4348 N N . PHE A 1 544 ? 16.515 -5.007 -10.147 1.00 98.81 544 PHE A N 1
ATOM 4349 C CA . PHE A 1 544 ? 17.366 -4.763 -11.309 1.00 98.81 544 PHE A CA 1
ATOM 4350 C C . PHE A 1 544 ? 18.678 -5.565 -11.264 1.00 98.81 544 PHE A C 1
ATOM 4352 O O . PHE A 1 544 ? 19.007 -6.267 -12.219 1.00 98.81 544 PHE A O 1
ATOM 4359 N N . LEU A 1 545 ? 19.420 -5.522 -10.151 1.00 98.94 545 LEU A N 1
ATOM 4360 C CA . LEU A 1 545 ? 20.666 -6.286 -10.003 1.00 98.94 545 LEU A CA 1
ATOM 4361 C C . LEU A 1 545 ? 20.424 -7.808 -10.035 1.00 98.94 545 LEU A C 1
ATOM 4363 O O . LEU A 1 545 ? 21.233 -8.548 -10.596 1.00 98.94 545 LEU A O 1
ATOM 4367 N N . GLY A 1 546 ? 19.295 -8.277 -9.497 1.00 98.81 546 GLY A N 1
ATOM 4368 C CA . GLY A 1 546 ? 18.857 -9.669 -9.616 1.00 98.81 546 GLY A CA 1
ATOM 4369 C C . GLY A 1 546 ? 18.592 -10.083 -11.066 1.00 98.81 546 GLY A C 1
ATOM 4370 O O . GLY A 1 546 ? 19.099 -11.117 -11.501 1.00 98.81 546 GLY A O 1
ATOM 4371 N N . LYS A 1 547 ? 17.879 -9.252 -11.840 1.00 98.69 547 LYS A N 1
ATOM 4372 C CA . LYS A 1 547 ? 17.667 -9.461 -13.284 1.00 98.69 547 LYS A CA 1
ATOM 4373 C C . LYS A 1 547 ? 18.995 -9.472 -14.044 1.00 98.69 547 LYS A C 1
ATOM 4375 O O . LYS A 1 547 ? 19.205 -10.330 -14.896 1.00 98.69 547 LYS A O 1
ATOM 4380 N N . MET A 1 548 ? 19.929 -8.588 -13.692 1.00 98.75 548 MET A N 1
ATOM 4381 C CA . MET A 1 548 ? 21.265 -8.553 -14.297 1.00 98.75 548 MET A CA 1
ATOM 4382 C C . MET A 1 548 ? 22.085 -9.812 -14.036 1.00 98.75 548 MET A C 1
ATOM 4384 O O . MET A 1 548 ? 22.763 -10.295 -14.946 1.00 98.75 548 MET A O 1
ATOM 4388 N N . TYR A 1 549 ? 22.022 -10.362 -12.823 1.00 98.81 549 TYR A N 1
ATOM 4389 C CA . TYR A 1 549 ? 22.651 -11.646 -12.529 1.00 98.81 549 TYR A CA 1
ATOM 4390 C C . TYR A 1 549 ? 22.069 -12.761 -13.402 1.00 98.81 549 TYR A C 1
ATOM 4392 O O . TYR A 1 549 ? 22.828 -13.518 -13.995 1.00 98.81 549 TYR A O 1
ATOM 4400 N N . GLU A 1 550 ? 20.746 -12.836 -13.538 1.00 98.25 550 GLU A N 1
ATOM 4401 C CA . GLU A 1 550 ? 20.107 -13.860 -14.372 1.00 98.25 550 GLU A CA 1
ATOM 4402 C C . GLU A 1 550 ? 20.412 -13.701 -15.866 1.00 98.25 550 GLU A C 1
ATOM 4404 O O . GLU A 1 550 ? 20.586 -14.703 -16.559 1.00 98.25 550 GLU A O 1
ATOM 4409 N N . LEU A 1 551 ? 20.523 -12.461 -16.350 1.00 98.25 551 LEU A N 1
ATOM 4410 C CA . LEU A 1 551 ? 20.824 -12.158 -17.748 1.00 98.25 551 LEU A CA 1
ATOM 4411 C C . LEU A 1 551 ? 22.273 -12.499 -18.127 1.00 98.25 551 LEU A C 1
ATOM 4413 O O . LEU A 1 551 ? 22.533 -12.977 -19.229 1.00 98.25 551 LEU A O 1
ATOM 4417 N N . THR A 1 552 ? 23.223 -12.215 -17.233 1.00 97.88 552 THR A N 1
ATOM 4418 C CA . THR A 1 552 ? 24.671 -12.260 -17.534 1.00 97.88 552 THR A CA 1
ATOM 4419 C C . THR A 1 552 ? 25.403 -13.440 -16.901 1.00 97.88 552 THR A C 1
ATOM 4421 O O . THR A 1 552 ? 26.504 -13.783 -17.329 1.00 97.88 552 THR A O 1
ATOM 4424 N N . ASN A 1 553 ? 24.816 -14.046 -15.867 1.00 97.38 553 ASN A N 1
ATOM 4425 C CA . ASN A 1 553 ? 25.449 -15.012 -14.972 1.00 97.38 553 ASN A CA 1
ATOM 4426 C C . ASN A 1 553 ? 26.717 -14.475 -14.260 1.00 97.38 553 ASN A C 1
ATOM 4428 O O . ASN A 1 553 ? 27.550 -15.250 -13.787 1.00 97.38 553 ASN A O 1
ATOM 4432 N N . GLU A 1 554 ? 26.889 -13.149 -14.163 1.00 98.44 554 GLU A N 1
ATOM 4433 C CA . GLU A 1 554 ? 28.019 -12.525 -13.466 1.00 98.44 554 GLU A CA 1
ATOM 4434 C C . GLU A 1 554 ? 27.719 -12.309 -11.973 1.00 98.44 554 GLU A C 1
ATOM 4436 O O . GLU A 1 554 ? 26.863 -11.504 -11.596 1.00 98.44 554 GLU A O 1
ATOM 4441 N N . ASN A 1 555 ? 28.482 -12.973 -11.096 1.00 98.56 555 ASN A N 1
ATOM 4442 C CA . ASN A 1 555 ? 28.253 -12.945 -9.643 1.00 98.56 555 ASN A CA 1
ATOM 4443 C C . ASN A 1 555 ? 28.319 -11.545 -9.015 1.00 98.56 555 ASN A C 1
ATOM 4445 O O . ASN A 1 555 ? 27.622 -11.304 -8.037 1.00 98.56 555 ASN A O 1
ATOM 4449 N N . LYS A 1 556 ? 29.067 -10.597 -9.596 1.00 98.75 556 LYS A N 1
ATOM 4450 C CA . LYS A 1 556 ? 29.171 -9.226 -9.064 1.00 98.75 556 LYS A CA 1
ATOM 4451 C C . LYS A 1 556 ? 27.805 -8.545 -8.888 1.00 98.75 556 LYS A C 1
ATOM 4453 O O . LYS A 1 556 ? 27.631 -7.759 -7.961 1.00 98.75 556 LYS A O 1
ATOM 4458 N N . TYR A 1 557 ? 26.828 -8.860 -9.747 1.00 98.88 557 TYR A N 1
ATOM 4459 C CA . TYR A 1 557 ? 25.471 -8.321 -9.637 1.00 98.88 557 TYR A CA 1
ATOM 4460 C C . TYR A 1 557 ? 24.683 -8.995 -8.512 1.00 98.88 557 TYR A C 1
ATOM 4462 O O . TYR A 1 557 ? 24.026 -8.307 -7.733 1.00 98.88 557 TYR A O 1
ATOM 4470 N N . LYS A 1 558 ? 24.807 -10.322 -8.371 1.00 98.81 558 LYS A N 1
ATOM 4471 C CA . LYS A 1 558 ? 24.217 -11.076 -7.257 1.00 98.81 558 LYS A CA 1
ATOM 4472 C C . LYS A 1 558 ? 24.772 -10.609 -5.912 1.00 98.81 558 LYS A C 1
ATOM 4474 O O . LYS A 1 558 ? 24.000 -10.357 -4.991 1.00 98.81 558 LYS A O 1
ATOM 4479 N N . ASP A 1 559 ? 26.088 -10.456 -5.816 1.00 98.88 559 ASP A N 1
ATOM 4480 C CA . ASP A 1 559 ? 26.770 -10.021 -4.598 1.00 98.88 559 ASP A CA 1
ATOM 4481 C C . ASP A 1 559 ? 26.332 -8.604 -4.207 1.00 98.88 559 ASP A C 1
ATOM 4483 O O . ASP A 1 559 ? 25.978 -8.361 -3.052 1.00 98.88 559 ASP A O 1
ATOM 4487 N N . ALA A 1 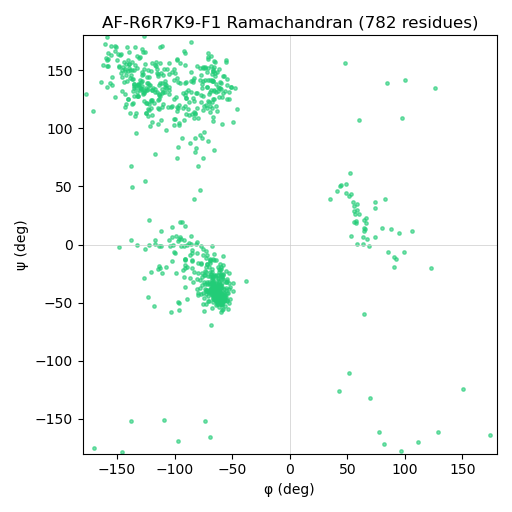560 ? 26.260 -7.681 -5.175 1.00 98.94 560 ALA A N 1
ATOM 4488 C CA . ALA A 1 560 ? 25.755 -6.332 -4.940 1.00 98.94 560 ALA A CA 1
ATOM 4489 C C . ALA A 1 560 ? 24.281 -6.334 -4.493 1.00 98.94 560 ALA A C 1
ATOM 4491 O O . ALA A 1 560 ? 23.941 -5.638 -3.533 1.00 98.94 560 ALA A O 1
ATOM 4492 N N . ALA A 1 561 ? 23.422 -7.140 -5.131 1.00 98.94 561 ALA A N 1
ATOM 4493 C CA . ALA A 1 561 ? 22.011 -7.276 -4.765 1.00 98.94 561 ALA A CA 1
ATOM 4494 C C . ALA A 1 561 ? 21.843 -7.781 -3.324 1.00 98.94 561 ALA A C 1
ATOM 4496 O O . ALA A 1 561 ? 21.107 -7.181 -2.538 1.00 98.94 561 ALA A O 1
ATOM 4497 N N . LEU A 1 562 ? 22.554 -8.848 -2.945 1.00 98.94 562 LEU A N 1
ATOM 4498 C CA . LEU A 1 562 ? 22.472 -9.429 -1.601 1.00 98.94 562 LEU A CA 1
ATOM 4499 C C . LEU A 1 562 ? 23.058 -8.498 -0.535 1.00 98.94 562 LEU A C 1
ATOM 4501 O O . LEU A 1 562 ? 22.478 -8.362 0.540 1.00 98.94 562 LEU A O 1
ATOM 4505 N N . LYS A 1 563 ? 24.145 -7.782 -0.838 1.00 98.88 563 LYS A N 1
ATOM 4506 C CA . LYS A 1 563 ? 24.724 -6.793 0.081 1.00 98.88 563 LYS A CA 1
ATOM 4507 C C . LYS A 1 563 ? 23.778 -5.613 0.335 1.00 98.88 563 LYS A C 1
ATOM 4509 O O . LYS A 1 563 ? 23.619 -5.183 1.475 1.00 98.88 563 LYS A O 1
ATOM 4514 N N . ALA A 1 564 ? 23.109 -5.122 -0.709 1.00 98.94 564 ALA A N 1
ATOM 4515 C CA . ALA A 1 564 ? 22.070 -4.102 -0.582 1.00 98.94 564 ALA A CA 1
ATOM 4516 C C . ALA A 1 564 ? 20.844 -4.622 0.185 1.00 98.94 564 ALA A C 1
ATOM 4518 O O . ALA A 1 564 ? 20.287 -3.910 1.020 1.00 98.94 564 ALA A O 1
ATOM 4519 N N . SER A 1 565 ? 20.456 -5.877 -0.044 1.00 98.94 565 SER A N 1
ATOM 4520 C CA . SER A 1 565 ? 19.354 -6.532 0.674 1.00 98.94 565 SER A CA 1
ATOM 4521 C C . SER A 1 565 ? 19.651 -6.680 2.164 1.00 98.94 565 SER A C 1
ATOM 4523 O O . SER A 1 565 ? 18.767 -6.471 2.990 1.00 98.94 565 SER A O 1
ATOM 4525 N N . GLU A 1 566 ? 20.900 -6.976 2.526 1.00 98.94 566 GLU A N 1
ATOM 4526 C CA . GLU A 1 566 ? 21.343 -7.045 3.918 1.00 98.94 566 GLU A CA 1
ATOM 4527 C C . GLU A 1 566 ? 21.282 -5.677 4.610 1.00 98.94 566 GLU A C 1
ATOM 4529 O O . GLU A 1 566 ? 20.787 -5.578 5.734 1.00 98.94 566 GLU A O 1
ATOM 4534 N N . TYR A 1 567 ? 21.693 -4.603 3.924 1.00 98.88 567 TYR A N 1
ATOM 4535 C CA . TYR A 1 567 ? 21.480 -3.236 4.410 1.00 98.88 567 TYR A CA 1
ATOM 4536 C C . TYR A 1 567 ? 19.989 -2.956 4.646 1.00 98.88 567 TYR A C 1
ATOM 4538 O O . TYR A 1 567 ? 19.608 -2.488 5.718 1.00 98.88 567 TYR A O 1
ATOM 4546 N N . CYS A 1 568 ? 19.134 -3.284 3.671 1.00 98.88 568 CYS A N 1
ATOM 4547 C CA . CYS A 1 568 ? 17.688 -3.078 3.778 1.00 98.88 568 CYS A CA 1
ATOM 4548 C C . CYS A 1 568 ? 17.082 -3.880 4.935 1.00 98.88 568 CYS A C 1
ATOM 4550 O O . CYS A 1 568 ? 16.226 -3.375 5.659 1.00 98.88 568 CYS A O 1
ATOM 4552 N N . TYR A 1 569 ? 17.528 -5.118 5.137 1.00 98.88 569 TYR A N 1
ATOM 4553 C CA . TYR A 1 569 ? 17.047 -5.967 6.219 1.00 98.88 569 TYR A CA 1
ATOM 4554 C C . TYR A 1 569 ? 17.379 -5.367 7.592 1.00 98.88 569 TYR A C 1
ATOM 4556 O O . TYR A 1 569 ? 16.486 -5.212 8.426 1.00 98.88 569 TYR A O 1
ATOM 4564 N N . ASN A 1 570 ? 18.631 -4.958 7.803 1.00 98.75 570 ASN A N 1
ATOM 4565 C CA . ASN A 1 570 ? 19.096 -4.447 9.093 1.00 98.75 570 ASN A CA 1
ATOM 4566 C C . ASN A 1 570 ? 18.602 -3.018 9.375 1.00 98.75 570 ASN A C 1
ATOM 4568 O O . ASN A 1 570 ? 18.015 -2.751 10.423 1.00 98.75 570 ASN A O 1
ATOM 4572 N N . GLU A 1 571 ? 18.792 -2.089 8.435 1.00 98.44 571 GLU A N 1
ATOM 4573 C CA . GLU A 1 571 ? 18.522 -0.668 8.678 1.00 98.44 571 GLU A CA 1
ATOM 4574 C C . GLU A 1 571 ? 17.068 -0.271 8.407 1.00 98.44 571 GLU A C 1
ATOM 4576 O O . GLU A 1 571 ? 16.575 0.648 9.053 1.00 98.44 571 GLU A O 1
ATOM 4581 N N . ILE A 1 572 ? 16.362 -0.946 7.494 1.00 98.12 572 ILE A N 1
ATOM 4582 C CA . ILE A 1 572 ? 14.987 -0.572 7.120 1.00 98.12 572 ILE A CA 1
ATOM 4583 C C . ILE A 1 572 ? 13.976 -1.514 7.783 1.00 98.12 572 ILE A C 1
ATOM 4585 O O . ILE A 1 572 ? 13.133 -1.070 8.559 1.00 98.12 572 ILE A O 1
ATOM 4589 N N . TYR A 1 573 ? 14.071 -2.823 7.545 1.00 98.56 573 TYR A N 1
ATOM 4590 C CA . TYR A 1 573 ? 13.091 -3.778 8.070 1.00 98.56 573 TYR A CA 1
ATOM 4591 C C . TYR A 1 573 ? 13.184 -3.969 9.594 1.00 98.56 573 TYR A C 1
ATOM 4593 O O . TYR A 1 573 ? 12.157 -3.885 10.269 1.00 98.56 573 TYR A O 1
ATOM 4601 N N . GLN A 1 574 ? 14.379 -4.203 10.149 1.00 97.94 574 GLN A N 1
ATOM 4602 C CA . GLN A 1 574 ? 14.542 -4.441 11.590 1.00 97.94 574 GLN A CA 1
ATOM 4603 C C . GLN A 1 574 ? 14.542 -3.159 12.426 1.00 97.94 574 GLN A C 1
ATOM 4605 O O . GLN A 1 574 ? 13.943 -3.130 13.498 1.00 97.94 574 GLN A O 1
ATOM 4610 N N . LYS A 1 575 ? 15.240 -2.114 11.967 1.00 97.31 575 LYS A N 1
ATOM 4611 C CA . LYS A 1 575 ? 15.452 -0.894 12.758 1.00 97.31 575 LYS A CA 1
ATOM 4612 C C . LYS A 1 575 ? 14.355 0.152 12.571 1.00 97.31 575 LYS A C 1
ATOM 4614 O O . LYS A 1 575 ? 13.883 0.695 13.566 1.00 97.31 575 LYS A O 1
ATOM 4619 N N . LEU A 1 576 ? 13.956 0.448 11.329 1.00 97.12 576 LEU A N 1
ATOM 4620 C CA . LEU A 1 576 ? 12.883 1.418 11.064 1.00 97.12 576 LEU A CA 1
ATOM 4621 C C . LEU A 1 576 ? 11.487 0.795 11.158 1.00 97.12 576 LEU A C 1
ATOM 4623 O O . LEU A 1 576 ? 10.550 1.492 11.545 1.00 97.12 576 LEU A O 1
ATOM 4627 N N . CYS A 1 577 ? 11.336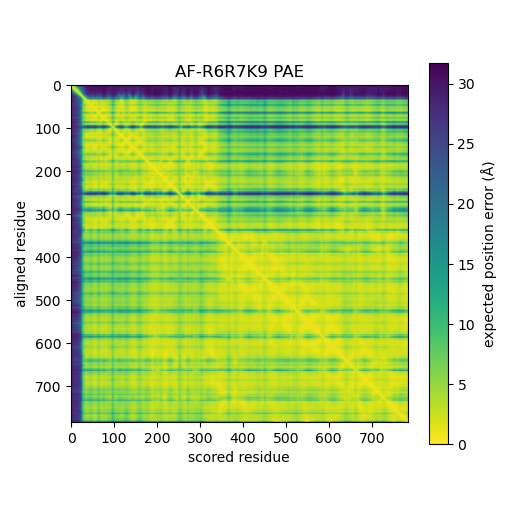 -0.488 10.802 1.00 97.56 577 CYS A N 1
ATOM 4628 C CA . CYS A 1 577 ? 10.049 -1.198 10.751 1.00 97.56 577 CYS A CA 1
ATOM 4629 C C . CYS A 1 577 ? 8.988 -0.524 9.858 1.00 97.56 577 CYS A C 1
ATOM 4631 O O . CYS A 1 577 ? 7.788 -0.755 10.003 1.00 97.56 577 CYS A O 1
ATOM 4633 N N . LYS A 1 578 ? 9.420 0.344 8.942 1.00 96.75 578 LYS A N 1
ATOM 4634 C CA . LYS A 1 578 ? 8.580 1.105 8.016 1.00 96.75 578 LYS A CA 1
ATOM 4635 C C . LYS A 1 578 ? 9.398 1.482 6.783 1.00 96.75 578 LYS A C 1
ATOM 4637 O O . LYS A 1 578 ? 10.628 1.440 6.821 1.00 96.75 578 LYS A O 1
ATOM 4642 N N . TYR A 1 579 ? 8.726 1.869 5.705 1.00 97.31 579 TYR A N 1
ATOM 4643 C CA . TYR A 1 579 ? 9.368 2.154 4.422 1.00 97.31 579 TYR A CA 1
ATOM 4644 C C . TYR A 1 579 ? 9.220 3.627 4.057 1.00 97.31 579 TYR A C 1
ATOM 4646 O O . TYR A 1 579 ? 8.137 4.194 4.175 1.00 97.31 579 TYR A O 1
ATOM 4654 N N . VAL A 1 580 ? 10.331 4.251 3.669 1.00 95.31 580 VAL A N 1
ATOM 4655 C CA . VAL A 1 580 ? 10.462 5.708 3.570 1.00 95.31 580 VAL A CA 1
ATOM 4656 C C . VAL A 1 580 ? 11.160 6.089 2.265 1.00 95.31 580 VAL A C 1
ATOM 4658 O O . VAL A 1 580 ? 12.196 5.514 1.938 1.00 95.31 580 VAL A O 1
ATOM 4661 N N . GLY A 1 581 ? 10.650 7.107 1.568 1.00 88.06 581 GLY A N 1
ATOM 4662 C CA . GLY A 1 581 ? 11.350 7.785 0.475 1.00 88.06 581 GLY A CA 1
ATOM 4663 C C . GLY A 1 581 ? 11.256 7.109 -0.892 1.00 88.06 581 GLY A C 1
ATOM 4664 O O . GLY A 1 581 ? 12.233 7.129 -1.636 1.00 88.06 581 GLY A O 1
ATOM 4665 N N . GLY A 1 582 ? 10.110 6.546 -1.268 1.00 85.56 582 GLY A N 1
ATOM 4666 C CA . GLY A 1 582 ? 9.935 5.812 -2.525 1.00 85.56 582 GLY A CA 1
ATOM 4667 C C . GLY A 1 582 ? 10.037 6.678 -3.784 1.00 85.56 582 GLY A C 1
ATOM 4668 O O . GLY A 1 582 ? 10.474 6.196 -4.831 1.00 85.56 582 GLY A O 1
ATOM 4669 N N . THR A 1 583 ? 9.719 7.969 -3.678 1.00 90.38 583 THR A N 1
ATOM 4670 C CA . THR A 1 583 ? 9.550 8.885 -4.821 1.00 90.38 583 THR A CA 1
ATOM 4671 C C . THR A 1 583 ? 10.606 9.998 -4.871 1.00 90.38 583 THR A C 1
ATOM 4673 O O . THR A 1 583 ? 10.971 10.486 -3.799 1.00 90.38 583 THR A O 1
ATOM 4676 N N . PRO A 1 584 ? 11.054 10.479 -6.050 1.00 90.69 584 PRO A N 1
ATOM 4677 C CA . PRO A 1 584 ? 11.909 11.666 -6.198 1.00 90.69 584 PRO A CA 1
ATOM 4678 C C . PRO A 1 584 ? 11.305 12.995 -5.707 1.00 90.69 584 PRO A C 1
ATOM 4680 O O . PRO A 1 584 ? 12.036 13.848 -5.210 1.00 90.69 584 PRO A O 1
ATOM 4683 N N . ASP A 1 585 ? 9.993 13.179 -5.834 1.00 85.00 585 ASP A N 1
ATOM 4684 C CA . ASP A 1 585 ? 9.269 14.443 -5.630 1.00 85.00 585 ASP A CA 1
ATOM 4685 C C . ASP A 1 585 ? 8.756 14.667 -4.193 1.00 85.00 585 ASP A C 1
ATOM 4687 O O . ASP A 1 585 ? 8.429 15.808 -3.838 1.00 85.00 585 ASP A O 1
ATOM 4691 N N . ASN A 1 586 ? 8.766 13.622 -3.353 1.00 82.62 586 ASN A N 1
ATOM 4692 C CA . ASN A 1 586 ? 8.539 13.703 -1.907 1.00 82.62 586 ASN A CA 1
ATOM 4693 C C . ASN A 1 586 ? 9.780 13.341 -1.079 1.00 82.62 586 ASN A C 1
ATOM 4695 O O . ASN A 1 586 ? 10.512 12.383 -1.334 1.00 82.62 586 ASN A O 1
ATOM 4699 N N . ALA A 1 587 ? 10.005 14.141 -0.042 1.00 79.25 587 ALA A N 1
ATOM 4700 C CA . ALA A 1 587 ? 11.242 14.208 0.719 1.00 79.25 587 ALA A CA 1
ATOM 4701 C C . ALA A 1 587 ? 11.299 13.166 1.864 1.00 79.25 587 ALA A C 1
ATOM 4703 O O . ALA A 1 587 ? 10.979 13.510 2.995 1.00 79.25 587 ALA A O 1
ATOM 4704 N N . ASN A 1 588 ? 11.764 11.930 1.609 1.00 88.12 588 ASN A N 1
ATOM 4705 C CA . ASN A 1 588 ? 11.962 10.868 2.627 1.00 88.12 588 ASN A CA 1
ATOM 4706 C C . ASN A 1 588 ? 10.797 10.752 3.641 1.00 88.12 588 ASN A C 1
ATOM 4708 O O . ASN A 1 588 ? 11.009 10.743 4.858 1.00 88.12 588 ASN A O 1
ATOM 4712 N N . VAL A 1 589 ? 9.571 10.673 3.124 1.00 91.56 589 VAL A N 1
ATOM 4713 C CA . VAL A 1 589 ? 8.347 10.427 3.902 1.00 91.56 589 VAL A CA 1
ATOM 4714 C C . VAL A 1 589 ? 7.955 8.954 3.831 1.00 91.56 589 VAL A C 1
ATOM 4716 O O . VAL A 1 589 ? 8.393 8.239 2.930 1.00 91.56 589 VAL A O 1
ATOM 4719 N N . VAL A 1 590 ? 7.156 8.491 4.790 1.00 94.44 590 VAL A N 1
ATOM 4720 C CA . VAL A 1 590 ? 6.606 7.130 4.773 1.00 94.44 590 VAL A CA 1
ATOM 4721 C C . VAL A 1 590 ? 5.569 7.022 3.649 1.00 94.44 590 VAL A C 1
ATOM 4723 O O . VAL A 1 590 ? 4.606 7.793 3.617 1.00 94.44 590 VAL A O 1
ATOM 4726 N N . ASP A 1 591 ? 5.773 6.088 2.719 1.00 92.31 591 ASP A N 1
ATOM 4727 C CA . ASP A 1 591 ? 4.927 5.952 1.530 1.00 92.31 591 ASP A CA 1
ATOM 4728 C C . ASP A 1 591 ? 4.785 4.494 1.037 1.00 92.31 591 ASP A C 1
ATOM 4730 O O . ASP A 1 591 ? 5.539 3.582 1.406 1.00 92.31 591 ASP A O 1
ATOM 4734 N N . LYS A 1 592 ? 3.771 4.273 0.192 1.00 93.88 592 LYS A N 1
ATOM 4735 C CA . LYS A 1 592 ? 3.479 2.968 -0.419 1.00 93.88 592 LYS A CA 1
ATOM 4736 C C . LYS A 1 592 ? 4.564 2.516 -1.390 1.00 93.88 592 LYS A C 1
ATOM 4738 O O . LYS A 1 592 ? 4.849 1.327 -1.465 1.00 93.88 592 LYS A O 1
ATOM 4743 N N . GLU A 1 593 ? 5.186 3.434 -2.123 1.00 95.06 593 GLU A N 1
ATOM 4744 C CA . GLU A 1 593 ? 6.118 3.092 -3.197 1.00 95.06 593 GLU A CA 1
ATOM 4745 C C . GLU A 1 593 ? 7.407 2.501 -2.624 1.00 95.06 593 GLU A C 1
ATOM 4747 O O . GLU A 1 593 ? 7.885 1.473 -3.097 1.00 95.06 593 GLU A O 1
ATOM 4752 N N . ALA A 1 594 ? 7.912 3.067 -1.527 1.00 96.56 594 ALA A N 1
ATOM 4753 C CA . ALA A 1 594 ? 9.012 2.525 -0.741 1.00 96.56 594 ALA A CA 1
ATOM 4754 C C . ALA A 1 594 ? 8.696 1.109 -0.244 1.00 96.56 594 ALA A C 1
ATOM 4756 O O . ALA A 1 594 ? 9.574 0.246 -0.241 1.00 96.56 594 ALA A O 1
ATOM 4757 N N . SER A 1 595 ? 7.441 0.859 0.137 1.00 97.62 595 SER A N 1
ATOM 4758 C CA . SER A 1 595 ? 6.973 -0.466 0.560 1.00 97.62 595 SER A CA 1
ATOM 4759 C C . SER A 1 595 ? 6.973 -1.461 -0.604 1.00 97.62 595 SER A C 1
ATOM 4761 O O . SER A 1 595 ? 7.420 -2.595 -0.444 1.00 97.62 595 SER A O 1
ATOM 4763 N N . VAL A 1 596 ? 6.562 -1.026 -1.800 1.00 98.12 596 VAL A N 1
ATOM 4764 C CA . VAL A 1 596 ? 6.610 -1.838 -3.027 1.00 98.12 596 VAL A CA 1
ATOM 4765 C C . VAL A 1 596 ? 8.051 -2.183 -3.415 1.00 98.12 596 VAL A C 1
ATOM 4767 O O . VAL A 1 596 ? 8.351 -3.355 -3.633 1.00 98.12 596 VAL A O 1
ATOM 4770 N N . TYR A 1 597 ? 8.982 -1.223 -3.412 1.00 98.44 597 TYR A N 1
ATOM 4771 C CA . TYR A 1 597 ? 10.392 -1.537 -3.693 1.00 98.44 597 TYR A CA 1
ATOM 4772 C C . TYR A 1 597 ? 11.041 -2.393 -2.607 1.00 98.44 597 TYR A C 1
ATOM 4774 O O . TYR A 1 597 ? 11.918 -3.199 -2.913 1.00 98.44 597 TYR A O 1
ATOM 4782 N N . ALA A 1 598 ? 10.619 -2.271 -1.348 1.00 98.75 598 ALA A N 1
ATOM 4783 C CA . ALA A 1 598 ? 11.058 -3.190 -0.305 1.00 98.75 598 ALA A CA 1
ATOM 4784 C C . ALA A 1 598 ? 10.552 -4.620 -0.546 1.00 98.75 598 ALA A C 1
ATOM 4786 O O . ALA A 1 598 ? 11.319 -5.565 -0.367 1.00 98.75 598 ALA A O 1
ATOM 4787 N N . MET A 1 599 ? 9.312 -4.785 -1.016 1.00 98.56 599 MET A N 1
ATOM 4788 C CA . MET A 1 599 ? 8.777 -6.086 -1.431 1.00 98.56 599 MET A CA 1
ATOM 4789 C C . MET A 1 599 ? 9.595 -6.663 -2.595 1.00 98.56 599 MET A C 1
ATOM 4791 O O . MET A 1 599 ? 10.050 -7.803 -2.513 1.00 98.56 599 MET A O 1
ATOM 4795 N N . TYR A 1 600 ? 9.882 -5.864 -3.631 1.00 98.62 600 TYR A N 1
ATOM 4796 C CA . TYR A 1 600 ? 10.735 -6.279 -4.754 1.00 98.62 600 TYR A CA 1
ATOM 4797 C C . TYR A 1 600 ? 12.142 -6.683 -4.294 1.00 98.62 600 TYR A C 1
ATOM 4799 O O . TYR A 1 600 ? 12.667 -7.716 -4.719 1.00 98.62 600 TYR A O 1
ATOM 4807 N N . CYS A 1 601 ? 12.737 -5.897 -3.395 1.00 98.88 601 CYS A N 1
ATOM 4808 C CA . CYS A 1 601 ? 14.044 -6.156 -2.803 1.00 98.88 601 CYS A CA 1
ATOM 4809 C C . CYS A 1 601 ? 14.078 -7.505 -2.083 1.00 98.88 601 CYS A C 1
ATOM 4811 O O . CYS A 1 601 ? 14.893 -8.364 -2.419 1.00 98.88 601 CYS A O 1
ATOM 4813 N N . PHE A 1 602 ? 13.167 -7.731 -1.137 1.00 98.88 602 PHE A N 1
ATOM 4814 C CA . PHE A 1 602 ? 13.191 -8.936 -0.317 1.00 98.88 602 PHE A CA 1
ATOM 4815 C C . PHE A 1 602 ? 12.739 -10.194 -1.075 1.00 98.88 602 PHE A C 1
ATOM 4817 O O . PHE A 1 602 ? 13.334 -11.254 -0.872 1.00 98.88 602 PHE A O 1
ATOM 4824 N N . ASN A 1 603 ? 11.794 -10.093 -2.021 1.00 98.31 603 ASN A N 1
ATOM 4825 C CA . ASN A 1 603 ? 11.468 -11.203 -2.929 1.00 98.31 603 ASN A CA 1
ATOM 4826 C C . ASN A 1 603 ? 12.668 -11.595 -3.800 1.00 98.31 603 ASN A C 1
ATOM 4828 O O . ASN A 1 603 ? 12.960 -12.785 -3.962 1.00 98.31 603 ASN A O 1
ATOM 4832 N N . THR A 1 604 ? 13.395 -10.610 -4.331 1.00 98.75 604 THR A N 1
ATOM 4833 C CA . THR A 1 604 ? 14.617 -10.850 -5.110 1.00 98.75 604 THR A CA 1
ATOM 4834 C C . THR A 1 604 ? 15.700 -11.484 -4.239 1.00 98.75 604 THR A C 1
ATOM 4836 O O . THR A 1 604 ? 16.285 -12.497 -4.620 1.00 98.75 604 THR A O 1
ATOM 4839 N N . ALA A 1 605 ? 15.928 -10.953 -3.036 1.00 98.88 605 ALA A N 1
ATOM 4840 C CA . ALA A 1 605 ? 16.907 -11.483 -2.092 1.00 98.88 605 ALA A CA 1
ATOM 4841 C C . ALA A 1 605 ? 16.614 -12.944 -1.722 1.00 98.88 605 ALA A C 1
ATOM 4843 O O . ALA A 1 605 ? 17.519 -13.782 -1.778 1.00 98.88 605 ALA A O 1
ATOM 4844 N N . TYR A 1 606 ? 15.352 -13.272 -1.424 1.00 98.81 606 TYR A N 1
ATOM 4845 C CA . TYR A 1 606 ? 14.917 -14.648 -1.190 1.00 98.81 606 TYR A CA 1
ATOM 4846 C C . TYR A 1 606 ? 15.168 -15.530 -2.415 1.00 98.81 606 TYR A C 1
ATOM 4848 O O . TYR A 1 606 ? 15.743 -16.603 -2.295 1.00 98.81 606 TYR A O 1
ATOM 4856 N N . THR A 1 607 ? 14.837 -15.053 -3.613 1.00 98.25 607 THR A N 1
ATOM 4857 C CA . THR A 1 607 ? 15.043 -15.809 -4.860 1.00 98.25 607 THR A CA 1
ATOM 4858 C C . THR A 1 607 ? 16.520 -16.126 -5.120 1.00 98.25 607 THR A C 1
ATOM 4860 O O . THR A 1 607 ? 16.847 -17.206 -5.607 1.00 98.25 607 THR A O 1
ATOM 4863 N N . LEU A 1 608 ? 17.431 -15.215 -4.766 1.00 98.44 608 LEU A N 1
ATOM 4864 C CA . LEU A 1 608 ? 18.873 -15.373 -4.989 1.00 98.44 608 LEU A CA 1
ATOM 4865 C C . LEU A 1 608 ? 19.597 -16.194 -3.906 1.00 98.44 608 LEU A C 1
ATOM 4867 O O . LEU A 1 608 ? 20.684 -16.723 -4.180 1.00 98.44 608 LEU A O 1
ATOM 4871 N N . SER A 1 609 ? 19.045 -16.261 -2.690 1.00 98.25 609 SER A N 1
ATOM 4872 C CA . SER A 1 609 ? 19.708 -16.838 -1.504 1.00 98.25 609 SER A CA 1
ATOM 4873 C C . SER A 1 609 ? 18.971 -18.011 -0.856 1.00 98.25 609 SER A C 1
ATOM 4875 O O . SER A 1 609 ? 19.606 -18.814 -0.179 1.00 98.25 609 SER A O 1
ATOM 4877 N N . ASN A 1 610 ? 17.656 -18.111 -1.059 1.00 97.44 610 ASN A N 1
ATOM 4878 C CA . ASN A 1 610 ? 16.738 -19.003 -0.352 1.00 97.44 610 ASN A CA 1
ATOM 4879 C C . ASN A 1 610 ? 16.756 -18.821 1.186 1.00 97.44 610 ASN A C 1
ATOM 4881 O O . ASN A 1 610 ? 16.473 -19.762 1.926 1.00 97.44 610 ASN A O 1
ATOM 4885 N N . ASP A 1 611 ? 17.114 -17.625 1.675 1.00 98.50 611 ASP A N 1
ATOM 4886 C CA . ASP A 1 611 ? 17.097 -17.282 3.103 1.00 98.50 611 ASP A CA 1
ATOM 4887 C C . ASP A 1 611 ? 15.713 -16.763 3.527 1.00 98.50 611 ASP A C 1
ATOM 4889 O O . ASP A 1 611 ? 15.289 -15.663 3.155 1.00 98.50 611 ASP A O 1
ATOM 4893 N N . GLU A 1 612 ? 15.019 -17.559 4.340 1.00 98.19 612 GLU A N 1
ATOM 4894 C CA . GLU A 1 612 ? 13.662 -17.307 4.843 1.00 98.19 612 GLU A CA 1
ATOM 4895 C C . GLU A 1 612 ? 13.502 -15.960 5.568 1.00 98.19 612 GLU A C 1
ATOM 4897 O O . GLU A 1 612 ? 12.397 -15.410 5.613 1.00 98.19 612 GLU A O 1
ATOM 4902 N N . LYS A 1 613 ? 14.586 -15.362 6.088 1.00 98.50 613 LYS A N 1
ATOM 4903 C CA . LYS A 1 613 ? 14.506 -14.027 6.704 1.00 98.50 613 LYS A CA 1
ATOM 4904 C C . LYS A 1 613 ? 14.021 -12.967 5.709 1.00 98.50 613 LYS A C 1
ATOM 4906 O O . LYS A 1 613 ? 13.296 -12.049 6.095 1.00 98.50 613 LYS A O 1
ATOM 4911 N N . TYR A 1 614 ? 14.396 -13.103 4.435 1.00 98.88 614 TYR A N 1
ATOM 4912 C CA . TYR A 1 614 ? 13.957 -12.195 3.383 1.00 98.88 614 TYR A CA 1
ATOM 4913 C C . TYR A 1 614 ? 12.516 -12.483 2.968 1.00 98.88 614 TYR A C 1
ATOM 4915 O O . TYR A 1 614 ? 11.774 -11.535 2.736 1.00 98.88 614 TYR A O 1
ATOM 4923 N N . LEU A 1 615 ? 12.069 -13.744 2.962 1.00 98.56 615 LEU A N 1
ATOM 4924 C CA . LEU A 1 615 ? 10.656 -14.042 2.706 1.00 98.56 615 LEU A CA 1
ATOM 4925 C C . LEU A 1 615 ? 9.761 -13.379 3.765 1.00 98.56 615 LEU A C 1
ATOM 4927 O O . LEU A 1 615 ? 8.836 -12.649 3.413 1.00 98.56 615 LEU A O 1
ATOM 4931 N N . LYS A 1 616 ? 10.124 -13.502 5.048 1.00 98.44 616 LYS A N 1
ATOM 4932 C CA . LYS A 1 616 ? 9.424 -12.828 6.152 1.00 98.44 616 LYS A CA 1
ATOM 4933 C C . LYS A 1 616 ? 9.433 -11.296 6.017 1.00 98.44 616 LYS A C 1
ATOM 4935 O O . LYS A 1 616 ? 8.421 -10.637 6.257 1.00 98.44 616 LYS A O 1
ATOM 4940 N N . ALA A 1 617 ? 10.565 -10.708 5.625 1.00 98.88 617 ALA A N 1
ATOM 4941 C CA . ALA A 1 617 ? 10.659 -9.265 5.394 1.00 98.88 617 ALA A CA 1
ATOM 4942 C C . ALA A 1 617 ? 9.812 -8.806 4.190 1.00 98.88 617 ALA A C 1
ATOM 4944 O O . ALA A 1 617 ? 9.255 -7.705 4.213 1.00 98.88 617 ALA A O 1
ATOM 4945 N N . SER A 1 618 ? 9.672 -9.657 3.170 1.00 98.69 618 SER A N 1
ATOM 4946 C CA . SER A 1 618 ? 8.803 -9.413 2.021 1.00 98.69 618 SER A CA 1
ATOM 4947 C C . SER A 1 618 ? 7.320 -9.470 2.390 1.00 98.69 618 SER A C 1
ATOM 4949 O O . SER A 1 618 ? 6.560 -8.591 1.991 1.00 98.69 618 SER A O 1
ATOM 4951 N N . GLU A 1 619 ? 6.907 -10.425 3.228 1.00 98.75 619 GLU A N 1
ATOM 4952 C CA . GLU A 1 619 ? 5.537 -10.494 3.755 1.00 98.75 619 GLU A CA 1
ATOM 4953 C C . GLU A 1 619 ? 5.141 -9.206 4.496 1.00 98.75 619 GLU A C 1
ATOM 4955 O O . GLU A 1 619 ? 4.039 -8.686 4.292 1.00 98.75 619 GLU A O 1
ATOM 4960 N N . HIS A 1 620 ? 6.056 -8.650 5.300 1.00 98.81 620 HIS A N 1
ATOM 4961 C CA . HIS A 1 620 ? 5.869 -7.357 5.963 1.00 98.81 620 HIS A CA 1
ATOM 4962 C C . HIS A 1 620 ? 5.778 -6.194 4.965 1.00 98.81 620 HIS A C 1
ATOM 4964 O O . HIS A 1 620 ? 4.895 -5.344 5.094 1.00 98.81 620 HIS A O 1
ATOM 4970 N N . ALA A 1 621 ? 6.647 -6.164 3.950 1.00 98.75 621 ALA A N 1
ATOM 4971 C CA . ALA A 1 621 ? 6.615 -5.143 2.904 1.00 98.75 621 ALA A CA 1
ATOM 4972 C C . ALA A 1 621 ? 5.308 -5.174 2.099 1.00 98.75 621 ALA A C 1
ATOM 4974 O O . ALA A 1 621 ? 4.715 -4.124 1.856 1.00 98.75 621 ALA A O 1
ATOM 4975 N N . ALA A 1 622 ? 4.820 -6.368 1.759 1.00 98.62 622 ALA A N 1
ATOM 4976 C CA . ALA A 1 622 ? 3.568 -6.568 1.040 1.00 98.62 622 ALA A CA 1
ATOM 4977 C C . ALA A 1 622 ? 2.348 -6.139 1.863 1.00 98.62 622 ALA A C 1
ATOM 4979 O O . ALA A 1 622 ? 1.468 -5.457 1.344 1.00 98.62 622 ALA A O 1
ATOM 4980 N N . VAL A 1 623 ? 2.304 -6.480 3.158 1.00 98.69 623 VAL A N 1
ATOM 4981 C CA . VAL A 1 623 ? 1.238 -6.001 4.052 1.00 98.69 623 VAL A CA 1
ATOM 4982 C C . VAL A 1 623 ? 1.292 -4.483 4.204 1.00 98.69 623 VAL A C 1
ATOM 4984 O O . VAL A 1 623 ? 0.247 -3.837 4.143 1.00 98.69 623 VAL A O 1
ATOM 4987 N N . ASN A 1 624 ? 2.486 -3.897 4.349 1.00 98.56 624 ASN A N 1
ATOM 4988 C CA . ASN A 1 624 ? 2.624 -2.444 4.392 1.00 98.56 624 ASN A CA 1
ATOM 4989 C C . ASN A 1 624 ? 2.094 -1.812 3.098 1.00 98.56 624 ASN A C 1
ATOM 4991 O O . ASN A 1 624 ? 1.200 -0.976 3.176 1.00 98.56 624 ASN A O 1
ATOM 4995 N N . ALA A 1 625 ? 2.536 -2.280 1.926 1.00 98.06 625 ALA A N 1
ATOM 4996 C CA . ALA A 1 625 ? 2.073 -1.795 0.625 1.00 98.06 625 ALA A CA 1
ATOM 4997 C C . ALA A 1 625 ? 0.544 -1.906 0.464 1.00 98.06 625 ALA A C 1
ATOM 4999 O O . ALA A 1 625 ? -0.113 -0.927 0.103 1.00 98.06 625 ALA A O 1
ATOM 5000 N N . LEU A 1 626 ? -0.044 -3.059 0.798 1.00 98.19 626 LEU A N 1
ATOM 5001 C CA . LEU A 1 626 ? -1.490 -3.271 0.712 1.00 98.19 626 LEU A CA 1
ATOM 5002 C C . LEU A 1 626 ? -2.269 -2.384 1.692 1.00 98.19 626 LEU A C 1
ATOM 5004 O O . LEU A 1 626 ? -3.367 -1.944 1.367 1.00 98.19 626 LEU A O 1
ATOM 5008 N N . SER A 1 627 ? -1.696 -2.047 2.851 1.00 98.06 627 SER A N 1
ATOM 5009 C CA . SER A 1 627 ? -2.349 -1.179 3.839 1.00 98.06 627 SER A CA 1
ATOM 5010 C C . SER A 1 627 ? -2.577 0.265 3.366 1.00 98.06 627 SER A C 1
ATOM 5012 O O . SER A 1 627 ? -3.383 0.981 3.954 1.00 98.06 627 SER A O 1
ATOM 5014 N N . TRP A 1 628 ? -1.955 0.678 2.260 1.00 97.56 628 TRP A N 1
ATOM 5015 C CA . TRP A 1 628 ? -2.256 1.944 1.582 1.00 97.56 628 TRP A CA 1
ATOM 5016 C C . TRP A 1 628 ? -3.428 1.864 0.604 1.00 97.56 628 TRP A C 1
ATOM 5018 O O . TRP A 1 628 ? -3.905 2.896 0.140 1.00 97.56 628 TRP A O 1
ATOM 5028 N N . THR A 1 629 ? -3.859 0.659 0.244 1.00 97.31 629 THR A N 1
ATOM 5029 C CA . THR A 1 629 ? -4.918 0.427 -0.740 1.00 97.31 629 THR A CA 1
ATOM 5030 C C . THR A 1 629 ? -6.265 0.429 -0.039 1.00 97.31 629 THR A C 1
ATOM 5032 O O . THR A 1 629 ? -6.416 -0.257 0.967 1.00 97.31 629 THR A O 1
ATOM 5035 N N . TYR A 1 630 ? -7.249 1.150 -0.575 1.00 97.38 630 TYR A N 1
ATOM 5036 C CA . TYR A 1 630 ? -8.632 1.025 -0.131 1.00 97.38 630 TYR A CA 1
ATOM 5037 C C . TYR A 1 630 ? -9.121 -0.390 -0.414 1.00 97.38 630 TYR A C 1
ATOM 5039 O O . TYR A 1 630 ? -9.227 -0.814 -1.565 1.00 97.38 630 TYR A O 1
ATOM 5047 N N . VAL A 1 631 ? -9.420 -1.137 0.642 1.00 95.94 631 VAL A N 1
ATOM 5048 C CA . VAL A 1 631 ? -9.962 -2.499 0.537 1.00 95.94 631 VAL A CA 1
ATOM 5049 C C . VAL A 1 631 ? -11.468 -2.530 0.804 1.00 95.94 631 VAL A C 1
ATOM 5051 O O . VAL A 1 631 ? -12.041 -3.580 1.041 1.00 95.94 631 VAL A O 1
ATOM 5054 N N . TYR A 1 632 ? -12.124 -1.384 0.776 1.00 94.81 632 TYR A N 1
ATOM 5055 C CA . TYR A 1 632 ? -13.565 -1.205 0.904 1.00 94.81 632 TYR A CA 1
ATOM 5056 C C . TYR A 1 632 ? -13.980 -0.121 -0.091 1.00 94.81 632 TYR A C 1
ATOM 5058 O O . TYR A 1 632 ? -13.122 0.570 -0.647 1.00 94.81 632 TYR A O 1
ATOM 5066 N N . ASP A 1 633 ? -15.276 -0.006 -0.357 1.00 94.69 633 ASP A N 1
ATOM 5067 C CA . ASP A 1 633 ? -15.785 0.866 -1.413 1.00 94.69 633 ASP A CA 1
ATOM 5068 C C . ASP A 1 633 ? -16.732 1.933 -0.862 1.00 94.69 633 ASP A C 1
ATOM 5070 O O . ASP A 1 633 ? -17.416 1.708 0.136 1.00 94.69 633 ASP A O 1
ATOM 5074 N N . TYR A 1 634 ? -16.753 3.095 -1.510 1.00 94.50 634 TYR A N 1
ATOM 5075 C CA . TYR A 1 634 ? -17.656 4.204 -1.204 1.00 94.50 634 TYR A CA 1
ATOM 5076 C C . TYR A 1 634 ? -17.724 5.181 -2.376 1.00 94.50 634 TYR A C 1
ATOM 5078 O O . TYR A 1 634 ? -16.789 5.292 -3.169 1.00 94.50 634 TYR A O 1
ATOM 5086 N N . ALA A 1 635 ? -18.838 5.904 -2.485 1.00 94.44 635 ALA A N 1
ATOM 5087 C CA . ALA A 1 635 ? -19.025 6.907 -3.526 1.00 94.44 635 ALA A CA 1
ATOM 5088 C C . ALA A 1 635 ? -18.398 8.255 -3.138 1.00 94.44 635 ALA A C 1
ATOM 5090 O O . ALA A 1 635 ? -18.497 8.699 -1.991 1.00 94.44 635 ALA A O 1
ATOM 5091 N N . VAL A 1 636 ? -17.804 8.935 -4.119 1.00 94.06 636 VAL A N 1
ATOM 5092 C CA . VAL A 1 636 ? -17.256 10.291 -3.979 1.00 94.06 636 VAL A CA 1
ATOM 5093 C C . VAL A 1 636 ? -18.120 11.245 -4.805 1.00 94.06 636 VAL A C 1
ATOM 5095 O O . VAL A 1 636 ? -18.050 11.201 -6.034 1.00 94.06 636 VAL A O 1
ATOM 5098 N N . PRO A 1 637 ? -18.949 12.099 -4.181 1.00 90.88 637 PRO A N 1
ATOM 5099 C CA . PRO A 1 637 ? -19.886 12.941 -4.913 1.00 90.88 637 PRO A CA 1
ATOM 5100 C C . PRO A 1 637 ? -19.174 13.993 -5.773 1.00 90.88 637 PRO A C 1
ATOM 5102 O O . PRO A 1 637 ? -18.094 14.482 -5.441 1.00 90.88 637 PRO A O 1
ATOM 5105 N N . ASN A 1 638 ? -19.834 14.371 -6.868 1.00 90.88 638 ASN A N 1
ATOM 5106 C CA . ASN A 1 638 ? -19.436 15.497 -7.710 1.00 90.88 638 ASN A CA 1
ATOM 5107 C C . ASN A 1 638 ? -19.810 16.809 -7.013 1.00 90.88 638 ASN A C 1
ATOM 5109 O O . ASN A 1 638 ? -20.969 16.989 -6.629 1.00 90.88 638 ASN A O 1
ATOM 5113 N N . LEU A 1 639 ? -18.857 17.727 -6.870 1.00 85.12 639 LEU A N 1
ATOM 5114 C CA . LEU A 1 639 ? -19.101 19.068 -6.336 1.00 85.12 639 LEU A CA 1
ATOM 5115 C C . LEU A 1 639 ? -19.418 20.070 -7.444 1.00 85.12 639 LEU A C 1
ATOM 5117 O O . LEU A 1 639 ? -20.123 21.051 -7.207 1.00 85.12 639 LEU A O 1
ATOM 5121 N N . THR A 1 640 ? -18.899 19.823 -8.644 1.00 89.25 640 THR A N 1
ATOM 5122 C CA . THR A 1 640 ? -19.075 20.679 -9.816 1.00 89.25 640 THR A CA 1
ATOM 5123 C C . THR A 1 640 ? -19.622 19.893 -11.011 1.00 89.25 640 THR A C 1
ATOM 5125 O O . THR A 1 640 ? -19.632 18.660 -11.026 1.00 89.25 640 THR A O 1
ATOM 5128 N N . ASP A 1 641 ? -20.105 20.607 -12.032 1.00 89.81 641 ASP A N 1
ATOM 5129 C CA . ASP A 1 641 ? -20.469 19.982 -13.310 1.00 89.81 641 ASP A CA 1
ATOM 5130 C C . ASP A 1 641 ? -19.242 19.458 -14.072 1.00 89.81 641 ASP A C 1
ATOM 5132 O O . ASP A 1 641 ? -19.377 18.518 -14.850 1.00 89.81 641 ASP A O 1
ATOM 5136 N N . GLU A 1 642 ? -18.055 20.022 -13.827 1.00 89.00 642 GLU A N 1
ATOM 5137 C CA . GLU A 1 642 ? -16.793 19.547 -14.400 1.00 89.00 642 GLU A CA 1
ATOM 5138 C C . GLU A 1 642 ? -16.413 18.181 -13.821 1.00 89.00 642 GLU A C 1
ATOM 5140 O O . GLU A 1 642 ? -16.105 17.268 -14.584 1.00 89.00 642 GLU A O 1
ATOM 5145 N N . ASP A 1 643 ? -16.571 17.984 -12.505 1.00 91.00 643 ASP A N 1
ATOM 5146 C CA . ASP A 1 643 ? -16.314 16.694 -11.849 1.00 91.00 643 ASP A CA 1
ATOM 5147 C C . ASP A 1 643 ? -17.128 15.565 -12.493 1.00 91.00 643 ASP A C 1
ATOM 5149 O O . ASP A 1 643 ? -16.623 14.460 -12.673 1.00 91.00 643 ASP A O 1
ATOM 5153 N N . LYS A 1 644 ? -18.376 15.833 -12.909 1.00 90.19 644 LYS A N 1
ATOM 5154 C CA . LYS A 1 644 ? -19.236 14.828 -13.566 1.00 90.19 644 LYS A CA 1
ATOM 5155 C C . LYS A 1 644 ? -18.611 14.246 -14.832 1.00 90.19 644 LYS A C 1
ATOM 5157 O O . LYS A 1 644 ? -18.964 13.132 -15.205 1.00 90.19 644 LYS A O 1
ATOM 5162 N N . LEU A 1 645 ? -17.731 14.997 -15.492 1.00 91.12 645 LEU A N 1
ATOM 5163 C CA . LEU A 1 645 ? -17.055 14.577 -16.715 1.00 91.12 645 LEU A CA 1
ATOM 5164 C C . LEU A 1 645 ? -15.802 13.739 -16.441 1.00 91.12 645 LEU A C 1
ATOM 5166 O O . LEU A 1 645 ? -15.350 13.055 -17.351 1.00 91.12 645 LEU A O 1
ATOM 5170 N N . ILE A 1 646 ? -15.230 13.811 -15.232 1.00 94.00 646 ILE A N 1
ATOM 5171 C CA . ILE A 1 646 ? -13.893 13.271 -14.920 1.00 94.00 646 ILE A CA 1
ATOM 5172 C C . ILE A 1 646 ? -13.812 12.433 -13.633 1.00 94.00 646 ILE A C 1
ATOM 5174 O O . ILE A 1 646 ? -12.739 11.953 -13.272 1.00 94.00 646 ILE A O 1
ATOM 5178 N N . ASN A 1 647 ? -14.914 12.256 -12.907 1.00 95.50 647 ASN A N 1
ATOM 5179 C CA . ASN A 1 647 ? -14.933 11.520 -11.648 1.00 95.50 647 ASN A CA 1
ATOM 5180 C C . ASN A 1 647 ? -15.371 10.054 -11.852 1.00 95.50 647 ASN A C 1
ATOM 5182 O O . ASN A 1 647 ? -16.578 9.780 -11.933 1.00 95.50 647 ASN A O 1
ATOM 5186 N N . PRO A 1 648 ? -14.436 9.081 -11.848 1.00 95.69 648 PRO A N 1
ATOM 5187 C CA . PRO A 1 648 ? -14.765 7.660 -11.956 1.00 95.69 648 PRO A CA 1
ATOM 5188 C C . PRO A 1 648 ? -15.467 7.095 -10.711 1.00 95.69 648 PRO A C 1
ATOM 5190 O O . PRO A 1 648 ? -15.992 5.985 -10.787 1.00 95.69 648 PRO A O 1
ATOM 5193 N N . PHE A 1 649 ? -15.483 7.834 -9.593 1.00 96.25 649 PHE A N 1
ATOM 5194 C CA . PHE A 1 649 ? -15.869 7.365 -8.257 1.00 96.25 649 PHE A CA 1
ATOM 5195 C C . PHE A 1 649 ? -17.253 7.847 -7.795 1.00 96.25 649 PHE A C 1
ATOM 5197 O O . PHE A 1 649 ? -17.666 7.578 -6.665 1.00 96.25 649 PHE A O 1
ATOM 5204 N N . SER A 1 650 ? -17.997 8.552 -8.653 1.00 94.19 650 SER A N 1
ATOM 5205 C CA . SER A 1 650 ? -19.304 9.140 -8.307 1.00 94.19 650 SER A CA 1
ATOM 5206 C C . SER A 1 650 ? -20.368 8.130 -7.862 1.00 94.19 650 SER A C 1
ATOM 5208 O O . SER A 1 650 ? -21.312 8.503 -7.171 1.00 94.19 650 SER A O 1
ATOM 5210 N N . SER A 1 651 ? -20.203 6.854 -8.221 1.00 91.62 651 SER A N 1
ATOM 5211 C CA . SER A 1 651 ? -21.099 5.746 -7.852 1.00 91.62 651 SER A CA 1
ATOM 5212 C C . SER A 1 651 ? -20.379 4.622 -7.092 1.00 91.62 651 SER A C 1
ATOM 5214 O O . SER A 1 651 ? -20.852 3.488 -7.086 1.00 91.62 651 SER A O 1
ATOM 5216 N N . GLY A 1 652 ? -19.231 4.917 -6.477 1.00 93.75 652 GLY A N 1
ATOM 5217 C CA . GLY A 1 652 ? -18.306 3.907 -5.954 1.00 93.75 652 GLY A CA 1
ATOM 5218 C C . GLY A 1 652 ? -17.171 3.602 -6.932 1.00 93.75 652 GLY A C 1
ATOM 5219 O O . GLY A 1 652 ? -17.076 4.217 -7.993 1.00 93.75 652 GLY A O 1
ATOM 5220 N N . GLY A 1 653 ? -16.305 2.658 -6.573 1.00 94.25 653 GLY A N 1
ATOM 5221 C CA . GLY A 1 653 ? -15.113 2.275 -7.331 1.00 94.25 653 GLY A CA 1
ATOM 5222 C C . GLY A 1 653 ? -13.789 2.759 -6.734 1.00 94.25 653 GLY A C 1
ATOM 5223 O O . GLY A 1 653 ? -12.768 2.683 -7.412 1.00 94.25 653 GLY A O 1
ATOM 5224 N N . VAL A 1 654 ? -13.786 3.257 -5.491 1.00 95.94 654 VAL A N 1
ATOM 5225 C CA . VAL A 1 654 ? -12.553 3.665 -4.787 1.00 95.94 654 VAL A CA 1
ATOM 5226 C C . VAL A 1 654 ? -11.752 2.442 -4.329 1.00 95.94 654 VAL A C 1
ATOM 5228 O O . VAL A 1 654 ? -10.529 2.513 -4.198 1.00 95.94 654 VAL A O 1
ATOM 5231 N N . ILE A 1 655 ? -12.414 1.301 -4.115 1.00 96.38 655 ILE A N 1
ATOM 5232 C CA . ILE A 1 655 ? -11.744 0.038 -3.788 1.00 96.38 655 ILE A CA 1
ATOM 5233 C C . ILE A 1 655 ? -10.655 -0.298 -4.823 1.00 96.38 655 ILE A C 1
ATOM 5235 O O . ILE A 1 655 ? -10.885 -0.266 -6.026 1.00 96.38 655 ILE A O 1
ATOM 5239 N N . GLY A 1 656 ? -9.457 -0.643 -4.352 1.00 95.94 656 GLY A N 1
ATOM 5240 C CA . GLY A 1 656 ? -8.272 -0.871 -5.182 1.00 95.94 656 GLY A CA 1
ATOM 5241 C C . GLY A 1 656 ? -7.414 0.377 -5.417 1.00 95.94 656 GLY A C 1
ATOM 5242 O O . GLY A 1 656 ? -6.232 0.230 -5.719 1.00 95.94 656 GLY A O 1
ATOM 5243 N N . PHE A 1 657 ? -7.942 1.588 -5.223 1.00 96.00 657 PHE A N 1
ATOM 5244 C CA . PHE A 1 657 ? -7.175 2.836 -5.291 1.00 96.00 657 PHE A CA 1
ATOM 5245 C C . PHE A 1 657 ? -6.278 2.993 -4.050 1.00 96.00 657 PHE A C 1
ATOM 5247 O O . PHE A 1 657 ? -6.576 2.439 -2.992 1.00 96.00 657 PHE A O 1
ATOM 5254 N N . SER A 1 658 ? -5.159 3.709 -4.155 1.00 96.00 658 SER A N 1
ATOM 5255 C CA . SER A 1 658 ? -4.099 3.698 -3.136 1.00 96.00 658 SER A CA 1
ATOM 5256 C C . SER A 1 658 ? -3.690 5.088 -2.661 1.00 96.00 658 SER A C 1
ATOM 5258 O O . SER A 1 658 ? -3.360 5.961 -3.456 1.00 96.00 658 SER A O 1
ATOM 5260 N N . ILE A 1 659 ? -3.660 5.291 -1.348 1.00 95.44 659 ILE A N 1
ATOM 5261 C CA . ILE A 1 659 ? -3.378 6.579 -0.705 1.00 95.44 659 ILE A CA 1
ATOM 5262 C C . ILE A 1 659 ? -1.905 6.989 -0.893 1.00 95.44 659 ILE A C 1
ATOM 5264 O O . ILE A 1 659 ? -0.998 6.159 -0.847 1.00 95.44 659 ILE A O 1
ATOM 5268 N N . ILE A 1 660 ? -1.664 8.280 -1.116 1.00 89.56 660 ILE A N 1
ATOM 5269 C CA . ILE A 1 660 ? -0.373 8.922 -1.364 1.00 89.56 660 ILE A CA 1
ATOM 5270 C C . ILE A 1 660 ? 0.113 9.570 -0.085 1.00 89.56 660 ILE A C 1
ATOM 5272 O O . ILE A 1 660 ? -0.388 10.620 0.319 1.00 89.56 660 ILE A O 1
ATOM 5276 N N . ALA A 1 661 ? 1.132 8.898 0.445 1.00 87.06 661 ALA A N 1
ATOM 5277 C CA . ALA A 1 661 ? 1.993 9.223 1.567 1.00 87.06 661 ALA A CA 1
ATOM 5278 C C . ALA A 1 661 ? 1.289 9.675 2.854 1.00 87.06 661 ALA A C 1
ATOM 5280 O O . ALA A 1 661 ? 0.168 10.186 2.901 1.00 87.06 661 ALA A O 1
ATOM 5281 N N . THR A 1 662 ? 1.991 9.495 3.965 1.00 88.62 662 THR A N 1
ATOM 5282 C CA . THR A 1 662 ? 1.571 10.143 5.203 1.00 88.62 662 THR A CA 1
ATOM 5283 C C . THR A 1 662 ? 1.525 11.658 4.992 1.00 88.62 662 THR A C 1
ATOM 5285 O O . THR A 1 662 ? 2.517 12.226 4.537 1.00 88.62 662 THR A O 1
ATOM 5288 N N . GLY A 1 663 ? 0.428 12.324 5.366 1.00 85.06 663 GLY A N 1
ATOM 5289 C CA . GLY A 1 663 ? 0.364 13.790 5.418 1.00 85.06 663 GLY A CA 1
ATOM 5290 C C . GLY A 1 663 ? -0.722 14.475 4.592 1.00 85.06 663 GLY A C 1
ATOM 5291 O O . GLY A 1 663 ? -1.033 15.617 4.920 1.00 85.06 663 GLY A O 1
ATOM 5292 N N . HIS A 1 664 ? -1.306 13.841 3.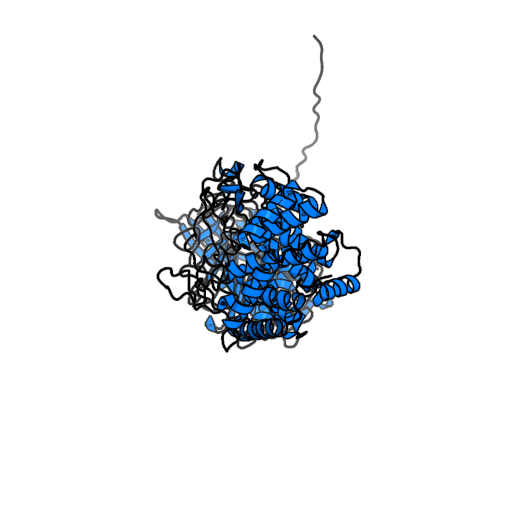566 1.00 77.62 664 HIS A N 1
ATOM 5293 C CA . HIS A 1 664 ? -2.301 14.532 2.723 1.00 77.62 664 HIS A CA 1
ATOM 5294 C C . HIS A 1 664 ? -3.429 13.679 2.108 1.00 77.62 664 HIS A C 1
ATOM 5296 O O . HIS A 1 664 ? -4.319 14.255 1.491 1.00 77.62 664 HIS A O 1
ATOM 5302 N N . SER A 1 665 ? -3.471 12.355 2.299 1.00 84.19 665 SER A N 1
ATOM 5303 C CA . SER A 1 665 ? -4.601 11.458 1.943 1.00 84.19 665 SER A CA 1
ATOM 5304 C C . SER A 1 665 ? -5.147 11.498 0.495 1.00 84.19 665 SER A C 1
ATOM 5306 O O . SER A 1 665 ? -6.135 10.818 0.211 1.00 84.19 665 SER A O 1
ATOM 5308 N N . SER A 1 666 ? -4.515 12.218 -0.441 1.00 91.06 666 SER A N 1
ATOM 5309 C CA . SER A 1 666 ? -4.726 12.018 -1.887 1.00 91.06 666 SER A CA 1
ATOM 5310 C C . SER A 1 666 ? -4.464 10.558 -2.259 1.00 91.06 666 SER A C 1
ATOM 5312 O O . SER A 1 666 ? -3.771 9.868 -1.525 1.00 91.06 666 SER A O 1
ATOM 5314 N N . ALA A 1 667 ? -4.984 10.072 -3.378 1.00 94.69 667 ALA A N 1
ATOM 5315 C CA . ALA A 1 667 ? -4.834 8.689 -3.811 1.00 94.69 667 ALA A CA 1
ATOM 5316 C C . ALA A 1 667 ? -4.588 8.583 -5.329 1.00 94.69 667 ALA A C 1
ATOM 5318 O O . ALA A 1 667 ? -4.948 9.483 -6.085 1.00 94.69 667 ALA A O 1
ATOM 5319 N N . ASP A 1 668 ? -3.959 7.491 -5.756 1.00 94.88 668 ASP A N 1
ATOM 5320 C CA . ASP A 1 668 ? -3.673 7.130 -7.152 1.00 94.88 668 ASP A CA 1
ATOM 5321 C C . ASP A 1 668 ? -3.746 5.594 -7.345 1.00 94.88 668 ASP A C 1
ATOM 5323 O O . ASP A 1 668 ? -3.999 4.833 -6.401 1.00 94.88 668 ASP A O 1
ATOM 5327 N N . ASN A 1 669 ? -3.486 5.105 -8.559 1.00 94.44 669 ASN A N 1
ATOM 5328 C CA . ASN A 1 669 ? -3.577 3.686 -8.912 1.00 94.44 669 ASN A CA 1
ATOM 5329 C C . ASN A 1 669 ? -2.280 2.866 -8.733 1.00 94.44 669 ASN A C 1
ATOM 5331 O O . ASN A 1 669 ? -2.194 1.762 -9.274 1.00 94.44 669 ASN A O 1
ATOM 5335 N N . TYR A 1 670 ? -1.272 3.353 -8.005 1.00 95.62 670 TYR A N 1
ATOM 5336 C CA . TYR A 1 670 ? 0.050 2.716 -7.902 1.00 95.62 670 TYR A CA 1
ATOM 5337 C C . TYR A 1 670 ? 0.016 1.273 -7.374 1.00 95.62 670 TYR A C 1
ATOM 5339 O O . TYR A 1 670 ? 0.837 0.443 -7.764 1.00 95.62 670 TYR A O 1
ATOM 5347 N N . SER A 1 671 ? -0.967 0.927 -6.538 1.00 96.50 671 SER A N 1
ATOM 5348 C CA . SER A 1 671 ? -1.221 -0.454 -6.088 1.00 96.50 671 SER A CA 1
ATOM 5349 C C . SER A 1 671 ? -1.352 -1.465 -7.241 1.00 96.50 671 SER A C 1
ATOM 5351 O O . SER A 1 671 ? -1.051 -2.646 -7.046 1.00 96.50 671 SER A O 1
ATOM 5353 N N . ALA A 1 672 ? -1.724 -1.023 -8.451 1.00 97.25 672 ALA A N 1
ATOM 5354 C CA . ALA A 1 672 ? -1.830 -1.853 -9.652 1.00 97.25 672 ALA A CA 1
ATOM 5355 C C . ALA A 1 672 ? -0.546 -2.631 -9.979 1.00 97.25 672 ALA A C 1
ATOM 5357 O O . ALA A 1 672 ? -0.659 -3.765 -10.445 1.00 97.25 672 ALA A O 1
ATOM 5358 N N . TYR A 1 673 ? 0.636 -2.092 -9.649 1.00 97.62 673 TYR A N 1
ATOM 5359 C CA . TYR A 1 673 ? 1.929 -2.759 -9.858 1.00 97.62 673 TYR A CA 1
ATOM 5360 C C . TYR A 1 673 ? 2.078 -4.084 -9.087 1.00 97.62 673 TYR A C 1
ATOM 5362 O O . TYR A 1 673 ? 2.921 -4.914 -9.411 1.00 97.62 673 TYR A O 1
ATOM 5370 N N . THR A 1 674 ? 1.296 -4.300 -8.029 1.00 97.06 674 THR A N 1
ATOM 5371 C CA . THR A 1 674 ? 1.694 -5.247 -6.977 1.00 97.06 674 THR A CA 1
ATOM 5372 C C . THR A 1 674 ? 1.044 -6.625 -7.068 1.00 97.06 674 THR A C 1
ATOM 5374 O O . THR A 1 674 ? 1.444 -7.524 -6.324 1.00 97.06 674 THR A O 1
ATOM 5377 N N . TYR A 1 675 ? 0.070 -6.848 -7.959 1.00 97.31 675 TYR A N 1
ATOM 5378 C CA . TYR A 1 675 ? -0.692 -8.102 -7.928 1.00 97.31 675 TYR A CA 1
ATOM 5379 C C . TYR A 1 675 ? 0.155 -9.332 -8.301 1.00 97.31 675 TYR A C 1
ATOM 5381 O O . TYR A 1 675 ? -0.026 -10.383 -7.687 1.00 97.31 675 TYR A O 1
ATOM 5389 N N . PHE A 1 676 ? 1.105 -9.208 -9.239 1.00 98.25 676 PHE A N 1
ATOM 5390 C CA . PHE A 1 676 ? 2.014 -10.302 -9.607 1.00 98.25 676 PHE A CA 1
ATOM 5391 C C . PHE A 1 676 ? 2.880 -10.731 -8.414 1.00 98.25 676 PHE A C 1
ATOM 5393 O O . PHE A 1 676 ? 2.895 -11.904 -8.043 1.00 98.25 676 PHE A O 1
ATOM 5400 N N . GLU A 1 677 ? 3.539 -9.776 -7.755 1.00 97.62 677 GLU A N 1
ATOM 5401 C CA . GLU A 1 677 ? 4.398 -10.043 -6.594 1.00 97.62 677 GLU A CA 1
ATOM 5402 C C . GLU A 1 677 ? 3.601 -10.515 -5.369 1.00 97.62 677 GLU A C 1
ATOM 5404 O O . GLU A 1 677 ? 4.058 -11.369 -4.607 1.00 97.62 677 GLU A O 1
ATOM 5409 N N . THR A 1 678 ? 2.364 -10.041 -5.215 1.00 98.50 678 THR A N 1
ATOM 5410 C CA . THR A 1 678 ? 1.451 -10.538 -4.180 1.00 98.50 678 THR A CA 1
ATOM 5411 C C . THR A 1 678 ? 1.048 -11.991 -4.467 1.00 98.50 678 THR A C 1
ATOM 5413 O O . THR A 1 678 ? 1.095 -12.835 -3.574 1.00 98.50 678 THR A O 1
ATOM 5416 N N . TYR A 1 679 ? 0.736 -12.344 -5.720 1.00 98.62 679 TYR A N 1
ATOM 5417 C CA . TYR A 1 679 ? 0.448 -13.734 -6.095 1.00 98.62 679 TYR A CA 1
ATOM 5418 C C . TYR A 1 679 ? 1.681 -14.639 -5.955 1.00 98.62 679 TYR A C 1
ATOM 5420 O O . TYR A 1 679 ? 1.579 -15.789 -5.524 1.00 98.62 679 TYR A O 1
ATOM 5428 N N . ARG A 1 680 ? 2.875 -14.118 -6.249 1.00 98.31 680 ARG A N 1
ATOM 5429 C CA . ARG A 1 680 ? 4.141 -14.807 -5.978 1.00 98.31 680 ARG A CA 1
ATOM 5430 C C . ARG A 1 680 ? 4.272 -15.157 -4.497 1.00 98.31 680 ARG A C 1
ATOM 5432 O O . ARG A 1 680 ? 4.595 -16.302 -4.191 1.00 98.31 680 ARG A O 1
ATOM 5439 N N . LEU A 1 681 ? 3.971 -14.234 -3.580 1.00 98.50 681 LEU A N 1
ATOM 5440 C CA . LEU A 1 681 ? 3.991 -14.520 -2.140 1.00 98.50 681 LEU A CA 1
ATOM 5441 C C . LEU A 1 681 ? 3.015 -15.633 -1.746 1.00 98.50 681 LEU A C 1
ATOM 5443 O O . LEU A 1 681 ? 3.375 -16.475 -0.923 1.00 98.50 681 LEU A O 1
ATOM 5447 N N . TYR A 1 682 ? 1.834 -15.710 -2.368 1.00 98.56 682 TYR A N 1
ATOM 5448 C CA . TYR A 1 682 ? 0.930 -16.849 -2.181 1.00 98.56 682 TYR A CA 1
ATOM 5449 C C . TYR A 1 682 ? 1.604 -18.180 -2.541 1.00 98.56 682 TYR A C 1
ATOM 5451 O O . TYR A 1 682 ? 1.578 -19.115 -1.745 1.00 98.56 682 TYR A O 1
ATOM 5459 N N . LEU A 1 683 ? 2.264 -18.267 -3.697 1.00 98.44 683 LEU A N 1
ATOM 5460 C CA . LEU A 1 683 ? 2.940 -19.499 -4.123 1.00 98.44 683 LEU A CA 1
ATOM 5461 C C . LEU A 1 683 ? 4.148 -19.856 -3.244 1.00 98.44 683 LEU A C 1
ATOM 5463 O O . LEU A 1 683 ? 4.445 -21.036 -3.027 1.00 98.44 683 LEU A O 1
ATOM 5467 N N . LEU A 1 684 ? 4.858 -18.852 -2.727 1.00 96.94 684 LEU A N 1
ATOM 5468 C CA . LEU A 1 684 ? 6.013 -19.072 -1.857 1.00 96.94 684 LEU A CA 1
ATOM 5469 C C . LEU A 1 684 ? 5.594 -19.554 -0.461 1.00 96.94 684 LEU A C 1
ATOM 5471 O O . LEU A 1 684 ? 6.185 -20.512 0.039 1.00 96.94 684 LEU A O 1
ATOM 5475 N N . THR A 1 685 ? 4.544 -18.962 0.111 1.00 97.06 685 THR A N 1
ATOM 5476 C CA . THR A 1 685 ? 4.127 -19.169 1.513 1.00 97.06 685 THR A CA 1
ATOM 5477 C C . THR A 1 685 ? 2.974 -20.163 1.692 1.00 97.06 685 THR A C 1
ATOM 5479 O O . THR A 1 685 ? 2.822 -20.742 2.764 1.00 97.06 685 THR A O 1
ATOM 5482 N N . GLY A 1 686 ? 2.136 -20.356 0.670 1.00 97.38 686 GLY A N 1
ATOM 5483 C CA . GLY A 1 686 ? 0.855 -21.064 0.773 1.00 97.38 686 GLY A CA 1
ATOM 5484 C C . GLY A 1 686 ? -0.254 -20.272 1.483 1.00 97.38 686 GLY A C 1
ATOM 5485 O O . GLY A 1 686 ? -1.326 -20.818 1.734 1.00 97.38 686 GLY A O 1
ATOM 5486 N N . ASN A 1 687 ? -0.029 -18.999 1.826 1.00 97.25 687 ASN A N 1
ATOM 5487 C CA . ASN A 1 687 ? -0.992 -18.189 2.569 1.00 97.25 687 ASN A CA 1
ATOM 5488 C C . ASN A 1 687 ? -2.052 -17.570 1.636 1.00 97.25 687 ASN A C 1
ATOM 5490 O O . ASN A 1 687 ? -1.776 -16.632 0.885 1.00 97.25 687 ASN A O 1
ATOM 5494 N N . GLU A 1 688 ? -3.290 -18.071 1.714 1.00 96.12 688 GLU A N 1
ATOM 5495 C CA . GLU A 1 688 ? -4.437 -17.644 0.889 1.00 96.12 688 GLU A CA 1
ATOM 5496 C C . GLU A 1 688 ? -4.792 -16.151 1.030 1.00 96.12 688 GLU A C 1
ATOM 5498 O O . GLU A 1 688 ? -5.419 -15.586 0.133 1.00 96.12 688 GLU A O 1
ATOM 5503 N N . PHE A 1 689 ? -4.358 -15.470 2.102 1.00 97.06 689 PHE A N 1
ATOM 5504 C CA . PHE A 1 689 ? -4.465 -14.008 2.204 1.00 97.06 689 PHE A CA 1
ATOM 5505 C C . PHE A 1 689 ? -3.882 -13.313 0.967 1.00 97.06 689 PHE A C 1
ATOM 5507 O O . PHE A 1 689 ? -4.534 -12.450 0.378 1.00 97.06 689 PHE A O 1
ATOM 5514 N N . TYR A 1 690 ? -2.687 -13.725 0.538 1.00 98.50 690 TYR A N 1
ATOM 5515 C CA . TYR A 1 690 ? -1.998 -13.104 -0.589 1.00 98.50 690 TYR A CA 1
ATOM 5516 C C . TYR A 1 690 ? -2.695 -13.385 -1.920 1.00 98.50 690 TYR A C 1
ATOM 5518 O O . TYR A 1 690 ? -2.758 -12.509 -2.777 1.00 98.50 690 TYR A O 1
ATOM 5526 N N . LYS A 1 691 ? -3.299 -14.564 -2.085 1.00 97.44 691 LYS A N 1
ATOM 5527 C CA . LYS A 1 691 ? -4.099 -14.873 -3.276 1.00 97.44 691 LYS A CA 1
ATOM 5528 C C . LYS A 1 691 ? -5.307 -13.944 -3.385 1.00 97.44 691 LYS A C 1
ATOM 5530 O O . LYS A 1 691 ? -5.539 -13.356 -4.438 1.00 97.44 691 LYS A O 1
ATOM 5535 N N . ASN A 1 692 ? -6.043 -13.775 -2.288 1.00 96.56 692 ASN A N 1
ATOM 5536 C CA . ASN A 1 692 ? -7.219 -12.904 -2.244 1.00 96.56 692 ASN A CA 1
ATOM 5537 C C . ASN A 1 692 ? -6.842 -11.432 -2.468 1.00 96.56 692 ASN A C 1
ATOM 5539 O O . ASN A 1 692 ? -7.510 -10.734 -3.232 1.00 96.56 692 ASN A O 1
ATOM 5543 N N . ALA A 1 693 ? -5.736 -10.981 -1.871 1.00 97.88 693 ALA A N 1
ATOM 5544 C CA . ALA A 1 693 ? -5.192 -9.652 -2.116 1.00 97.88 693 ALA A CA 1
ATOM 5545 C C . ALA A 1 693 ? -4.797 -9.454 -3.588 1.00 97.88 693 ALA A C 1
ATOM 5547 O O . ALA A 1 693 ? -5.167 -8.446 -4.183 1.00 97.88 693 ALA A O 1
ATOM 5548 N N . ALA A 1 694 ? -4.118 -10.426 -4.204 1.00 98.31 694 ALA A N 1
ATOM 5549 C CA . ALA A 1 694 ? -3.745 -10.367 -5.615 1.00 98.31 694 ALA A CA 1
ATOM 5550 C C . ALA A 1 694 ? -4.971 -10.288 -6.539 1.00 98.31 694 ALA A C 1
ATOM 5552 O O . ALA A 1 694 ? -4.969 -9.501 -7.481 1.00 98.31 694 ALA A O 1
ATOM 5553 N N . LEU A 1 695 ? -6.046 -11.028 -6.244 1.00 97.69 695 LEU A N 1
ATOM 5554 C CA . LEU A 1 695 ? -7.304 -10.942 -6.995 1.00 97.69 695 LEU A CA 1
ATOM 5555 C C . LEU A 1 695 ? -7.954 -9.555 -6.887 1.00 97.69 695 LEU A C 1
ATOM 5557 O O . LEU A 1 695 ? -8.410 -9.017 -7.898 1.00 97.69 695 LEU A O 1
ATOM 5561 N N . LEU A 1 696 ? -7.965 -8.946 -5.696 1.00 97.81 696 LEU A N 1
ATOM 5562 C CA . LEU A 1 696 ? -8.443 -7.571 -5.521 1.00 97.81 696 LEU A CA 1
ATOM 5563 C C . LEU A 1 696 ? -7.587 -6.587 -6.327 1.00 97.81 696 LEU A C 1
ATOM 5565 O O . LEU A 1 696 ? -8.129 -5.748 -7.043 1.00 97.81 696 LEU A O 1
ATOM 5569 N N . LEU A 1 697 ? -6.261 -6.704 -6.242 1.00 98.25 697 LEU A N 1
ATOM 5570 C CA . LEU A 1 697 ? -5.321 -5.808 -6.916 1.00 98.25 697 LEU A CA 1
ATOM 5571 C C . LEU A 1 697 ? -5.379 -5.942 -8.445 1.00 98.25 697 LEU A C 1
ATOM 5573 O O . LEU A 1 697 ? -5.341 -4.928 -9.137 1.00 98.25 697 LEU A O 1
ATOM 5577 N N . GLN A 1 698 ? -5.518 -7.157 -8.984 1.00 98.06 698 GLN A N 1
ATOM 5578 C CA . GLN A 1 698 ? -5.649 -7.393 -10.427 1.00 98.06 698 GLN A CA 1
ATOM 5579 C C . GLN A 1 698 ? -6.865 -6.653 -10.999 1.00 98.06 698 GLN A C 1
ATOM 5581 O O . GLN A 1 698 ? -6.761 -6.002 -12.040 1.00 98.06 698 GLN A O 1
ATOM 5586 N N . ASN A 1 699 ? -8.005 -6.748 -10.311 1.00 97.88 699 ASN A N 1
ATOM 5587 C CA . ASN A 1 699 ? -9.288 -6.311 -10.848 1.00 97.88 699 ASN A CA 1
ATOM 5588 C C . ASN A 1 699 ? -9.670 -4.895 -10.401 1.00 97.88 699 ASN A C 1
ATOM 5590 O O . ASN A 1 699 ? -9.895 -4.007 -11.220 1.00 97.88 699 ASN A O 1
ATOM 5594 N N . ASN A 1 700 ? -9.727 -4.642 -9.097 1.00 97.81 700 ASN A N 1
ATOM 5595 C CA . ASN A 1 700 ? -10.352 -3.425 -8.582 1.00 97.81 700 ASN A CA 1
ATOM 5596 C C . ASN A 1 700 ? -9.497 -2.174 -8.832 1.00 97.81 700 ASN A C 1
ATOM 5598 O O . ASN A 1 700 ? -10.042 -1.087 -8.983 1.00 97.81 700 ASN A O 1
ATOM 5602 N N . THR A 1 701 ? -8.178 -2.317 -9.008 1.00 97.19 701 THR A N 1
ATOM 5603 C CA . THR A 1 701 ? -7.303 -1.194 -9.406 1.00 97.19 701 THR A CA 1
ATOM 5604 C C . THR A 1 701 ? -7.677 -0.588 -10.762 1.00 97.19 701 THR A C 1
ATOM 5606 O O . THR A 1 701 ? -7.262 0.527 -11.060 1.00 97.19 701 THR A O 1
ATOM 5609 N N . LYS A 1 702 ? -8.469 -1.293 -11.587 1.00 96.94 702 LYS A N 1
ATOM 5610 C CA . LYS A 1 702 ? -8.916 -0.820 -12.906 1.00 96.94 702 LYS A CA 1
ATOM 5611 C C . LYS A 1 702 ? -10.161 0.061 -12.836 1.00 96.94 702 LYS A C 1
ATOM 5613 O O . LYS A 1 702 ? -10.463 0.749 -13.808 1.00 96.94 702 LYS A O 1
ATOM 5618 N N . LEU A 1 703 ? -10.856 0.091 -11.696 1.00 96.62 703 LEU A N 1
ATOM 5619 C CA . LEU A 1 703 ? -12.089 0.867 -11.517 1.00 96.62 703 LEU A CA 1
ATOM 5620 C C . LEU A 1 703 ? -11.868 2.380 -11.643 1.00 96.62 703 LEU A C 1
ATOM 5622 O O . LEU A 1 703 ? -12.788 3.083 -12.054 1.00 96.62 703 LEU A O 1
ATOM 5626 N N . SER A 1 704 ? -10.656 2.872 -11.365 1.00 94.88 704 SER A N 1
ATOM 5627 C CA . SER A 1 704 ? -10.291 4.282 -11.550 1.00 94.88 704 SER A CA 1
ATOM 5628 C C . SER A 1 704 ? -10.204 4.707 -13.021 1.00 94.88 704 SER A C 1
ATOM 5630 O O . SER A 1 704 ? -10.163 5.901 -13.305 1.00 94.88 704 SER A O 1
ATOM 5632 N N . THR A 1 705 ? -10.175 3.753 -13.954 1.00 96.56 705 THR A N 1
ATOM 5633 C CA . THR A 1 705 ? -10.126 4.019 -15.397 1.00 96.56 705 THR A CA 1
ATOM 5634 C C . THR A 1 705 ? -11.519 4.088 -16.014 1.00 96.56 705 THR A C 1
ATOM 5636 O O . THR A 1 705 ? -12.508 3.620 -15.436 1.00 96.56 705 THR A O 1
ATOM 5639 N N . ASP A 1 706 ? -11.582 4.588 -17.244 1.00 96.50 706 ASP A N 1
ATOM 5640 C CA . ASP A 1 706 ? -12.767 4.504 -18.097 1.00 96.50 706 ASP A CA 1
ATOM 5641 C C . ASP A 1 706 ? -12.851 3.156 -18.848 1.00 96.50 706 ASP A C 1
ATOM 5643 O O . ASP A 1 706 ? -13.203 3.104 -20.027 1.00 96.50 706 ASP A O 1
ATOM 5647 N N . TYR A 1 707 ? -12.491 2.049 -18.180 1.00 95.56 707 TYR A N 1
ATOM 5648 C CA . TYR A 1 707 ? -12.350 0.707 -18.772 1.00 95.56 707 TYR A CA 1
ATOM 5649 C C . TYR A 1 707 ? -13.545 0.258 -19.633 1.00 95.56 707 TYR A C 1
ATOM 5651 O O . TYR A 1 707 ? -13.379 -0.466 -20.619 1.00 95.56 707 TYR A O 1
ATOM 5659 N N . ASP A 1 708 ? -14.757 0.683 -19.276 1.00 94.75 708 ASP A N 1
ATOM 5660 C CA . ASP A 1 708 ? -16.014 0.369 -19.956 1.00 94.75 708 ASP A CA 1
ATOM 5661 C C . ASP A 1 708 ? -16.514 1.495 -20.881 1.00 94.75 708 ASP A C 1
ATOM 5663 O O . ASP A 1 708 ? -17.435 1.271 -21.668 1.00 94.75 708 ASP A O 1
ATOM 5667 N N . GLY A 1 709 ? -15.870 2.664 -20.884 1.00 95.44 709 GLY A N 1
ATOM 5668 C CA . GLY A 1 709 ? -16.264 3.838 -21.667 1.00 95.44 709 GLY A CA 1
ATOM 5669 C C . GLY A 1 709 ? -17.401 4.655 -21.044 1.00 95.44 709 GLY A C 1
ATOM 5670 O O . GLY A 1 709 ? -18.013 5.463 -21.746 1.00 95.44 709 GLY A O 1
ATOM 5671 N N . ARG A 1 710 ? -17.732 4.427 -19.766 1.00 94.38 710 ARG A N 1
ATOM 5672 C CA . ARG A 1 710 ? -18.829 5.105 -19.057 1.00 94.38 710 ARG A CA 1
ATOM 5673 C C . ARG A 1 710 ? -18.618 6.610 -18.864 1.00 94.38 710 ARG A C 1
ATOM 5675 O O . ARG A 1 710 ? -19.603 7.331 -18.727 1.00 94.38 710 ARG A O 1
ATOM 5682 N N . LEU A 1 711 ? -17.370 7.071 -18.825 1.00 94.25 711 LEU A N 1
ATOM 5683 C CA . LEU A 1 711 ? -16.996 8.479 -18.636 1.00 94.25 711 LEU A CA 1
ATOM 5684 C C . LEU A 1 711 ? -16.814 9.201 -19.974 1.00 94.25 711 LEU A C 1
ATOM 5686 O O . LEU A 1 711 ? -16.941 10.422 -20.035 1.00 94.25 711 LEU A O 1
ATOM 5690 N N . GLY A 1 712 ? -16.555 8.458 -21.053 1.00 96.19 712 GLY A N 1
ATOM 5691 C CA . GLY A 1 712 ? -16.347 9.027 -22.381 1.00 96.19 712 GLY A CA 1
ATOM 5692 C C . GLY A 1 712 ? -14.992 9.718 -22.521 1.00 96.19 712 GLY A C 1
ATOM 5693 O O . GLY A 1 712 ? -14.878 10.696 -23.264 1.00 96.19 712 GLY A O 1
ATOM 5694 N N . TYR A 1 713 ? -13.970 9.229 -21.815 1.00 97.38 713 TYR A N 1
ATOM 5695 C CA . TYR A 1 713 ? -12.601 9.703 -21.996 1.00 97.38 713 TYR A CA 1
ATOM 5696 C C . TYR A 1 713 ? -12.128 9.440 -23.422 1.00 97.38 713 TYR A C 1
ATOM 5698 O O . TYR A 1 713 ? -12.527 8.461 -24.058 1.00 97.38 713 TYR A O 1
ATOM 5706 N N . LYS A 1 714 ? -11.215 10.284 -23.921 1.00 97.56 714 LYS A N 1
ATOM 5707 C CA . LYS A 1 714 ? -10.594 10.076 -25.239 1.00 97.56 714 LYS A CA 1
ATOM 5708 C C . LYS A 1 714 ? -9.997 8.673 -25.366 1.00 97.56 714 LYS A C 1
ATOM 5710 O O . LYS A 1 714 ? -10.104 8.062 -26.428 1.00 97.56 714 LYS A O 1
ATOM 5715 N N . TYR A 1 715 ? -9.406 8.163 -24.285 1.00 98.06 715 TYR A N 1
ATOM 5716 C CA . TYR A 1 715 ? -8.946 6.783 -24.188 1.00 98.06 715 TYR A CA 1
ATOM 5717 C C . TYR A 1 715 ? -9.462 6.134 -22.908 1.00 98.06 715 TYR A C 1
ATOM 5719 O O . TYR A 1 715 ? -9.312 6.689 -21.822 1.00 98.06 715 TYR A O 1
ATOM 5727 N N . LYS A 1 716 ? -9.971 4.906 -23.027 1.00 97.56 716 LYS A N 1
ATOM 5728 C CA . LYS A 1 716 ? -10.499 4.120 -21.900 1.00 97.56 716 LYS A CA 1
ATOM 5729 C C . LYS A 1 716 ? -9.479 3.855 -20.787 1.00 97.56 716 LYS A C 1
ATOM 5731 O O . LYS A 1 716 ? -9.838 3.741 -19.623 1.00 97.56 716 LYS A O 1
ATOM 5736 N N . ALA A 1 717 ? -8.194 3.805 -21.138 1.00 97.38 717 ALA A N 1
ATOM 5737 C CA . ALA A 1 717 ? -7.101 3.607 -20.188 1.00 97.38 717 ALA A CA 1
ATOM 5738 C C . ALA A 1 717 ? -6.766 4.849 -19.336 1.00 97.38 717 ALA A C 1
ATOM 5740 O O . ALA A 1 717 ? -5.967 4.748 -18.403 1.00 97.38 717 ALA A O 1
ATOM 5741 N N . MET A 1 718 ? -7.338 6.019 -19.648 1.00 97.00 718 MET A N 1
ATOM 5742 C CA . MET A 1 718 ? -7.108 7.230 -18.861 1.00 97.00 718 MET A CA 1
ATOM 5743 C C . MET A 1 718 ? -7.793 7.155 -17.493 1.00 97.00 718 MET A C 1
ATOM 5745 O O . MET A 1 718 ? -8.815 6.492 -17.318 1.00 97.00 718 MET A O 1
ATOM 5749 N N . MET A 1 719 ? -7.213 7.860 -16.522 1.00 95.69 719 MET A N 1
ATOM 5750 C CA . MET A 1 719 ? -7.694 7.952 -15.145 1.00 95.69 719 MET A CA 1
ATOM 5751 C C . MET A 1 719 ? -7.160 9.222 -14.473 1.00 95.69 719 MET A C 1
ATOM 5753 O O . MET A 1 719 ? -6.162 9.760 -14.960 1.00 95.69 719 MET A O 1
ATOM 5757 N N . PRO A 1 720 ? -7.791 9.693 -13.383 1.00 93.94 720 PRO A N 1
ATOM 5758 C CA . PRO A 1 720 ? -7.321 10.864 -12.651 1.00 93.94 720 PRO A CA 1
ATOM 5759 C C . PRO A 1 720 ? -6.121 10.545 -11.754 1.00 93.94 720 PRO A C 1
ATOM 5761 O O . PRO A 1 720 ? -6.040 9.469 -11.158 1.00 93.94 720 PRO A O 1
ATOM 5764 N N . GLU A 1 721 ? -5.224 11.521 -11.623 1.00 92.12 721 GLU A N 1
ATOM 5765 C CA . GLU A 1 721 ? -4.008 11.442 -10.814 1.00 92.12 721 GLU A CA 1
ATOM 5766 C C . GLU A 1 721 ? -4.109 12.267 -9.519 1.00 92.12 721 GLU A C 1
ATOM 5768 O O . GLU A 1 721 ? -4.843 13.260 -9.452 1.00 92.12 721 GLU A O 1
ATOM 5773 N N . ALA A 1 722 ? -3.392 11.830 -8.474 1.00 92.12 722 ALA A N 1
ATOM 5774 C CA . ALA A 1 722 ? -3.283 12.505 -7.173 1.00 92.12 722 ALA A CA 1
ATOM 5775 C C . ALA A 1 722 ? -4.634 13.018 -6.632 1.00 92.12 722 ALA A C 1
ATOM 5777 O O . ALA A 1 722 ? -4.803 14.179 -6.247 1.00 92.12 722 ALA A O 1
ATOM 5778 N N . THR A 1 723 ? -5.615 12.120 -6.608 1.00 94.19 723 THR A N 1
ATOM 5779 C CA . THR A 1 723 ? -7.029 12.439 -6.416 1.00 94.19 723 THR A CA 1
ATOM 5780 C C . THR A 1 723 ? -7.414 12.421 -4.943 1.00 94.19 723 THR A C 1
ATOM 5782 O O . THR A 1 723 ? -7.232 11.424 -4.245 1.00 94.19 723 THR A O 1
ATOM 5785 N N . ARG A 1 724 ? -8.012 13.504 -4.452 1.00 91.94 724 ARG A N 1
ATOM 5786 C CA . ARG A 1 724 ? -8.681 13.526 -3.151 1.00 91.94 724 ARG A CA 1
ATOM 5787 C C . ARG A 1 724 ? -9.988 12.747 -3.249 1.00 91.94 724 ARG A C 1
ATOM 5789 O O . ARG A 1 724 ? -10.859 13.072 -4.047 1.00 91.94 724 ARG A O 1
ATOM 5796 N N . VAL A 1 725 ? -10.096 11.704 -2.433 1.00 92.62 725 VAL A N 1
ATOM 5797 C CA . VAL A 1 725 ? -11.310 10.880 -2.281 1.00 92.62 725 VAL A CA 1
ATOM 5798 C C . VAL A 1 725 ? -11.730 10.769 -0.816 1.00 92.62 725 VAL A C 1
ATOM 5800 O O . VAL A 1 725 ? -12.923 10.718 -0.519 1.00 92.62 725 VAL A O 1
ATOM 5803 N N . SER A 1 726 ? -10.767 10.856 0.112 1.00 91.88 726 SER A N 1
ATOM 5804 C CA . SER A 1 726 ? -10.982 10.706 1.554 1.00 91.88 726 SER A CA 1
ATOM 5805 C C . SER A 1 726 ? -11.957 11.722 2.141 1.00 91.88 726 SER A C 1
ATOM 5807 O O . SER A 1 726 ? -12.585 11.472 3.170 1.00 91.88 726 SER A O 1
ATOM 5809 N N . ASP A 1 727 ? -12.099 12.878 1.503 1.00 87.62 727 ASP A N 1
ATOM 5810 C CA . ASP A 1 727 ? -12.855 14.009 2.039 1.00 87.62 727 ASP A CA 1
ATOM 5811 C C . ASP A 1 727 ? -14.298 14.036 1.496 1.00 87.62 727 ASP A C 1
ATOM 5813 O O . ASP A 1 727 ? -15.046 14.958 1.804 1.00 87.62 727 ASP A O 1
ATOM 5817 N N . PHE A 1 728 ? -14.704 13.024 0.711 1.00 88.38 728 PHE A N 1
ATOM 5818 C CA . PHE A 1 728 ? -15.937 13.020 -0.099 1.00 88.38 728 PHE A CA 1
ATOM 5819 C C . PHE A 1 728 ? -16.016 14.204 -1.067 1.00 88.38 728 PHE A C 1
ATOM 5821 O O . PHE A 1 728 ? -17.083 14.752 -1.338 1.00 88.38 728 PHE A O 1
ATOM 5828 N N . ARG A 1 729 ? -14.855 14.623 -1.567 1.00 85.19 729 ARG A N 1
ATOM 5829 C CA . ARG A 1 729 ? -14.700 15.735 -2.498 1.00 85.19 729 ARG A CA 1
ATOM 5830 C C . ARG A 1 729 ? -13.759 15.307 -3.595 1.00 85.19 729 ARG A C 1
ATOM 5832 O O . ARG A 1 729 ? -12.575 15.142 -3.322 1.00 85.19 729 ARG A O 1
ATOM 5839 N N . PHE A 1 730 ? -14.286 15.136 -4.801 1.00 91.44 730 PHE A N 1
ATOM 5840 C CA . PHE A 1 730 ? -13.446 14.835 -5.945 1.00 91.44 730 PHE A CA 1
ATOM 5841 C C . PHE A 1 730 ? -12.596 16.062 -6.291 1.00 91.44 730 PHE A C 1
ATOM 5843 O O . PHE A 1 730 ? -13.108 17.149 -6.549 1.00 91.44 730 PHE A O 1
ATOM 5850 N N . THR A 1 731 ? -11.278 15.915 -6.238 1.00 90.00 731 THR A N 1
ATOM 5851 C CA . THR A 1 731 ? -10.325 16.923 -6.719 1.00 90.00 731 THR A CA 1
ATOM 5852 C C . THR A 1 731 ? -9.067 16.196 -7.158 1.00 90.00 731 THR A C 1
ATOM 5854 O O . THR A 1 731 ? -8.513 15.427 -6.378 1.00 90.00 731 THR A O 1
ATOM 5857 N N . SER A 1 732 ? -8.613 16.429 -8.382 1.00 91.69 732 SER A N 1
ATOM 5858 C CA . SER A 1 732 ? -7.459 15.762 -8.991 1.00 91.69 732 SER A CA 1
ATOM 5859 C C . SER A 1 732 ? -6.570 16.805 -9.673 1.00 91.69 732 SER A C 1
ATOM 5861 O O . SER A 1 732 ? -6.961 17.963 -9.821 1.00 91.69 732 SER A O 1
ATOM 5863 N N . THR A 1 733 ? -5.373 16.407 -10.105 1.00 90.25 733 THR A N 1
ATOM 5864 C CA . THR A 1 733 ? -4.593 17.183 -11.084 1.00 90.25 733 THR A CA 1
ATOM 5865 C C . THR A 1 733 ? -5.270 17.238 -12.457 1.00 90.25 733 THR A C 1
ATOM 5867 O O . THR A 1 733 ? -4.821 17.991 -13.313 1.00 90.25 733 THR A O 1
ATOM 5870 N N . ASN A 1 734 ? -6.348 16.468 -12.663 1.00 88.81 734 ASN A N 1
ATOM 5871 C CA . ASN A 1 734 ? -7.123 16.365 -13.901 1.00 88.81 734 ASN A CA 1
ATOM 5872 C C . ASN A 1 734 ? -6.287 15.878 -15.093 1.00 88.81 734 ASN A C 1
ATOM 5874 O O . ASN A 1 734 ? -6.614 16.155 -16.245 1.00 88.81 734 ASN A O 1
ATOM 5878 N N . THR A 1 735 ? -5.223 15.125 -14.814 1.00 92.94 735 THR A N 1
ATOM 5879 C CA . THR A 1 735 ? -4.297 14.599 -15.813 1.00 92.94 735 THR A CA 1
ATOM 5880 C C . THR A 1 735 ? -4.092 13.098 -15.648 1.00 92.94 735 THR A C 1
ATOM 5882 O O . THR A 1 735 ? -4.146 12.560 -14.545 1.00 92.94 735 THR A O 1
ATOM 5885 N N . TRP A 1 736 ? -3.845 12.423 -16.767 1.00 96.56 736 TRP A N 1
ATOM 5886 C CA . TRP A 1 736 ? -3.278 11.083 -16.835 1.00 96.56 736 TRP A CA 1
ATOM 5887 C C . TRP A 1 736 ? -1.774 11.188 -17.091 1.00 96.56 736 TRP A C 1
ATOM 5889 O O . TRP A 1 736 ? -1.336 11.993 -17.922 1.00 96.56 736 TRP A O 1
ATOM 5899 N N . LEU A 1 737 ? -0.994 10.342 -16.419 1.00 96.31 737 LEU A N 1
ATOM 5900 C CA . LEU A 1 737 ? 0.454 10.250 -16.580 1.00 96.31 737 LEU A CA 1
ATOM 5901 C C . LEU A 1 737 ? 0.843 8.878 -17.163 1.00 96.31 737 LEU A C 1
ATOM 5903 O O . LEU A 1 737 ? 0.193 7.877 -16.848 1.00 96.31 737 LEU A O 1
ATOM 5907 N N . PRO A 1 738 ? 1.922 8.778 -17.968 1.00 97.00 738 PRO A N 1
ATOM 5908 C CA . PRO A 1 738 ? 2.369 7.514 -18.557 1.00 97.00 738 PRO A CA 1
ATOM 5909 C C . PRO A 1 738 ? 2.549 6.376 -17.554 1.00 97.00 738 PRO A C 1
ATOM 5911 O O . PRO A 1 738 ? 2.226 5.223 -17.858 1.00 97.00 738 PRO A O 1
ATOM 5914 N N . TRP A 1 739 ? 3.019 6.691 -16.345 1.00 96.81 739 TRP A N 1
ATOM 5915 C CA . TRP A 1 739 ? 3.185 5.693 -15.298 1.00 96.81 739 TRP A CA 1
ATOM 5916 C C . TRP A 1 739 ? 1.882 5.001 -14.914 1.00 96.81 739 TRP A C 1
ATOM 5918 O O . TRP A 1 739 ? 1.911 3.801 -14.643 1.00 96.81 739 TRP A O 1
ATOM 5928 N N . SER A 1 740 ? 0.747 5.705 -14.944 1.00 96.81 740 SER A N 1
ATOM 5929 C CA . SER A 1 740 ? -0.555 5.129 -14.616 1.00 96.81 740 SER A CA 1
ATOM 5930 C C . SER A 1 740 ? -0.901 4.015 -15.599 1.00 96.81 740 SER A C 1
ATOM 5932 O O . SER A 1 740 ? -1.437 2.986 -15.193 1.00 96.81 740 SER A O 1
ATOM 5934 N N . GLY A 1 741 ? -0.547 4.173 -16.880 1.00 97.19 741 GLY A N 1
ATOM 5935 C CA . GLY A 1 741 ? -0.718 3.121 -17.879 1.00 97.19 741 GLY A CA 1
ATOM 5936 C C . GLY A 1 741 ? 0.187 1.918 -17.620 1.00 97.19 741 GLY A C 1
ATOM 5937 O O . GLY A 1 741 ? -0.300 0.790 -17.542 1.00 97.19 741 GLY A O 1
ATOM 5938 N N . VAL A 1 742 ? 1.486 2.156 -17.400 1.00 98.38 742 VAL A N 1
ATOM 5939 C CA . VAL A 1 742 ? 2.470 1.090 -17.121 1.00 98.38 742 VAL A CA 1
ATOM 5940 C C . VAL A 1 742 ? 2.111 0.295 -15.864 1.00 98.38 742 VAL A C 1
ATOM 5942 O O . VAL A 1 742 ? 2.101 -0.933 -15.917 1.00 98.38 742 VAL A O 1
ATOM 5945 N N . ALA A 1 743 ? 1.677 0.964 -14.792 1.00 97.56 743 ALA A N 1
ATOM 5946 C CA . ALA A 1 743 ? 1.214 0.332 -13.554 1.00 97.56 743 ALA A CA 1
ATOM 5947 C C . ALA A 1 743 ? 0.130 -0.723 -13.781 1.00 97.56 743 ALA A C 1
ATOM 5949 O O . ALA A 1 743 ? 0.051 -1.719 -13.063 1.00 97.56 743 ALA A O 1
ATOM 5950 N N . ASN A 1 744 ? -0.725 -0.511 -14.784 1.00 96.75 744 ASN A N 1
ATOM 5951 C CA . ASN A 1 744 ? -1.794 -1.441 -15.096 1.00 96.75 744 ASN A CA 1
ATOM 5952 C C . ASN A 1 744 ? -1.330 -2.646 -15.907 1.00 96.75 744 ASN A C 1
ATOM 5954 O O . ASN A 1 744 ? -1.939 -3.703 -15.758 1.00 96.75 744 ASN A O 1
ATOM 5958 N N . ILE A 1 745 ? -0.294 -2.505 -16.737 1.00 97.81 745 ILE A N 1
ATOM 5959 C CA . ILE A 1 745 ? 0.069 -3.505 -17.747 1.00 97.81 745 ILE A CA 1
ATOM 5960 C C . ILE A 1 745 ? 1.377 -4.249 -17.482 1.00 97.81 745 ILE A C 1
ATOM 5962 O O . ILE A 1 745 ? 1.505 -5.380 -17.952 1.00 97.81 745 ILE A O 1
ATOM 5966 N N . GLU A 1 746 ? 2.319 -3.676 -16.729 1.00 98.00 746 GLU A N 1
ATOM 5967 C CA . GLU A 1 746 ? 3.589 -4.337 -16.388 1.00 98.00 746 GLU A CA 1
ATOM 5968 C C . GLU A 1 746 ? 3.341 -5.684 -15.691 1.00 98.00 746 GLU A C 1
ATOM 5970 O O . GLU A 1 746 ? 3.742 -6.716 -16.241 1.00 98.00 746 GLU A O 1
ATOM 5975 N N . PRO A 1 747 ? 2.546 -5.759 -14.603 1.00 97.88 747 PRO A N 1
ATOM 5976 C CA . PRO A 1 747 ? 2.388 -7.019 -13.884 1.00 97.88 747 PRO A CA 1
ATOM 5977 C C . PRO A 1 747 ? 1.578 -8.055 -14.678 1.00 97.88 747 PRO A C 1
ATOM 5979 O O . PRO A 1 747 ? 1.683 -9.250 -14.418 1.00 97.88 747 PRO A O 1
ATOM 5982 N N . MET A 1 748 ? 0.794 -7.623 -15.679 1.00 98.19 748 MET A N 1
ATOM 5983 C CA . MET A 1 748 ? 0.125 -8.521 -16.632 1.00 98.19 748 MET A CA 1
ATOM 5984 C C . MET A 1 748 ? 1.109 -9.268 -17.511 1.00 98.19 748 MET A C 1
ATOM 5986 O O . MET A 1 748 ? 0.896 -10.446 -17.805 1.00 98.19 748 MET A O 1
ATOM 5990 N N . ILE A 1 749 ? 2.180 -8.601 -17.929 1.00 97.75 749 ILE A N 1
ATOM 5991 C CA . ILE A 1 749 ? 3.215 -9.238 -18.731 1.00 97.75 749 ILE A CA 1
ATOM 5992 C C . ILE A 1 749 ? 4.129 -10.094 -17.861 1.00 97.75 749 ILE A C 1
ATOM 5994 O O . ILE A 1 749 ? 4.425 -11.209 -18.281 1.00 97.75 749 ILE A O 1
ATOM 5998 N N . ASP A 1 750 ? 4.453 -9.673 -16.638 1.00 97.44 750 ASP A N 1
ATOM 5999 C CA . ASP A 1 750 ? 5.176 -10.526 -15.684 1.00 97.44 750 ASP A CA 1
ATOM 6000 C C . ASP A 1 750 ? 4.403 -11.825 -15.397 1.00 97.44 750 ASP A C 1
ATOM 6002 O O . ASP A 1 750 ? 4.947 -12.931 -15.481 1.00 97.44 750 ASP A O 1
ATOM 6006 N N . PHE A 1 751 ? 3.094 -11.713 -15.140 1.00 98.06 751 PHE A N 1
ATOM 6007 C CA . PHE A 1 751 ? 2.223 -12.867 -14.921 1.00 98.06 751 PHE A CA 1
ATOM 6008 C C . PHE A 1 751 ? 2.129 -13.750 -16.177 1.00 98.06 751 PHE A C 1
ATOM 6010 O O . PHE A 1 751 ? 2.212 -14.977 -16.077 1.00 98.06 751 PHE A O 1
ATOM 6017 N N . PHE A 1 752 ? 2.059 -13.155 -17.373 1.00 97.31 752 PHE A N 1
ATOM 6018 C CA . PHE A 1 752 ? 2.079 -13.898 -18.636 1.00 97.31 752 PHE A CA 1
ATOM 6019 C C . PHE A 1 752 ? 3.406 -14.611 -18.884 1.00 97.31 752 PHE A C 1
ATOM 6021 O O . PHE A 1 752 ? 3.412 -15.768 -19.306 1.00 97.31 752 PHE A O 1
ATOM 6028 N N . ASP A 1 753 ? 4.534 -13.975 -18.602 1.00 95.94 753 ASP A N 1
ATOM 6029 C CA . ASP A 1 753 ? 5.844 -14.581 -18.805 1.00 95.94 753 ASP A CA 1
ATOM 6030 C C . ASP A 1 753 ? 6.116 -15.697 -17.783 1.00 95.94 753 ASP A C 1
ATOM 6032 O O . ASP A 1 753 ? 6.816 -16.663 -18.112 1.00 95.94 753 ASP A O 1
ATOM 6036 N N . ALA A 1 754 ? 5.507 -15.646 -16.595 1.00 96.25 754 ALA A N 1
ATOM 6037 C CA . ALA A 1 754 ? 5.536 -16.736 -15.621 1.00 96.25 754 ALA A CA 1
ATOM 6038 C C . ALA A 1 754 ? 4.540 -17.875 -15.939 1.00 96.25 754 ALA A C 1
ATOM 6040 O O . ALA A 1 754 ? 4.895 -19.051 -15.820 1.00 96.25 754 ALA A O 1
ATOM 6041 N N . PHE A 1 755 ? 3.308 -17.560 -16.358 1.00 97.12 755 PHE A N 1
ATOM 6042 C CA . PHE A 1 755 ? 2.191 -18.520 -16.377 1.00 97.12 755 PHE A CA 1
ATOM 6043 C C . PHE A 1 755 ? 1.468 -18.692 -17.720 1.00 97.12 755 PHE A C 1
ATOM 6045 O O . PHE A 1 755 ? 0.599 -19.556 -17.831 1.00 97.12 755 PHE A O 1
ATOM 6052 N N . SER A 1 756 ? 1.826 -17.922 -18.748 1.00 95.31 756 SER A N 1
ATOM 6053 C CA . SER A 1 756 ? 1.195 -17.916 -20.082 1.00 95.31 756 SER A CA 1
ATOM 6054 C C . SER A 1 756 ? -0.268 -17.445 -20.111 1.00 95.31 756 SER A C 1
ATOM 6056 O O . SER A 1 756 ? -1.001 -17.714 -21.060 1.00 95.31 756 SER A O 1
ATOM 6058 N N . THR A 1 757 ? -0.692 -16.708 -19.089 1.00 96.25 757 THR A N 1
ATOM 6059 C CA . THR A 1 757 ? -1.959 -15.965 -19.012 1.00 96.25 757 THR A CA 1
ATOM 6060 C C . THR A 1 757 ? -1.694 -14.646 -18.291 1.00 96.25 757 THR A C 1
ATOM 6062 O O . THR A 1 757 ? -0.741 -14.583 -17.529 1.00 96.25 757 THR A O 1
ATOM 6065 N N . LYS A 1 758 ? -2.501 -13.603 -18.520 1.00 96.62 758 LYS A N 1
ATOM 6066 C CA . LYS A 1 758 ? -2.436 -12.335 -17.761 1.00 96.62 758 LYS A CA 1
ATOM 6067 C C . LYS A 1 758 ? -3.355 -12.327 -16.533 1.00 96.62 758 LYS A C 1
ATOM 6069 O O . LYS A 1 758 ? -3.279 -11.422 -15.718 1.00 96.62 758 LYS A O 1
ATOM 6074 N N . ASP A 1 759 ? -4.249 -13.308 -16.442 1.00 97.31 759 ASP A N 1
ATOM 6075 C CA . ASP A 1 759 ? -5.367 -13.330 -15.501 1.00 97.31 759 ASP A CA 1
ATOM 6076 C C . ASP A 1 759 ? -5.275 -14.550 -14.577 1.00 97.31 759 ASP A C 1
ATOM 6078 O O . ASP A 1 759 ? -5.224 -15.694 -15.054 1.00 97.31 759 ASP A O 1
ATOM 6082 N N . ILE A 1 760 ? -5.280 -14.294 -13.265 1.00 97.31 760 ILE A N 1
ATOM 6083 C CA . ILE A 1 760 ? -5.281 -15.302 -12.201 1.00 97.31 760 ILE A CA 1
ATOM 6084 C C . ILE A 1 760 ? -6.460 -16.273 -12.354 1.00 97.31 760 ILE A C 1
ATOM 6086 O O . ILE A 1 760 ? -6.271 -17.476 -12.175 1.00 97.31 760 ILE A O 1
ATOM 6090 N N . TYR A 1 761 ? -7.654 -15.808 -12.740 1.00 96.19 761 TYR A N 1
ATOM 6091 C CA . TYR A 1 761 ? -8.830 -16.676 -12.901 1.00 96.19 761 TYR A CA 1
ATOM 6092 C C . TYR A 1 761 ? -8.693 -17.669 -14.061 1.00 96.19 761 TYR A C 1
ATOM 6094 O O . TYR A 1 761 ? -9.361 -18.704 -14.076 1.00 96.19 761 TYR A O 1
ATOM 6102 N N . LYS A 1 762 ? -7.807 -17.389 -15.024 1.00 96.38 762 LYS A N 1
ATOM 6103 C CA . LYS A 1 762 ? -7.541 -18.263 -16.176 1.00 96.38 762 LYS A CA 1
ATOM 6104 C C . LYS A 1 762 ? -6.434 -19.293 -15.904 1.00 96.38 762 LYS A C 1
ATOM 6106 O O . LYS A 1 762 ? -6.137 -20.094 -16.795 1.00 96.38 762 LYS A O 1
ATOM 6111 N N . LEU A 1 763 ? -5.824 -19.308 -14.711 1.00 95.38 763 LEU A N 1
ATOM 6112 C CA . LEU A 1 763 ? -4.850 -20.335 -14.327 1.00 95.38 763 LEU A CA 1
ATOM 6113 C C . LEU A 1 763 ? -5.509 -21.716 -14.216 1.00 95.38 763 LEU A C 1
ATOM 6115 O O . LEU A 1 763 ? -6.537 -21.882 -13.566 1.00 95.38 763 LEU A O 1
ATOM 6119 N N . LYS A 1 764 ? -4.880 -22.721 -14.836 1.00 93.06 764 LYS A N 1
ATOM 6120 C CA . LYS A 1 764 ? -5.364 -24.115 -14.848 1.00 93.06 764 LYS A CA 1
ATOM 6121 C C . LYS A 1 764 ? -4.448 -25.095 -14.124 1.00 93.06 764 LYS A C 1
ATOM 6123 O O . LYS A 1 764 ? -4.886 -26.186 -13.775 1.00 93.06 764 LYS A O 1
ATOM 6128 N N . ASP A 1 765 ? -3.185 -24.724 -13.949 1.00 95.75 765 ASP A N 1
ATOM 6129 C CA . ASP A 1 765 ? -2.185 -25.572 -13.307 1.00 95.75 765 ASP A CA 1
ATOM 6130 C C . ASP A 1 765 ? -2.482 -25.740 -11.814 1.00 95.75 765 ASP A C 1
ATOM 6132 O O . ASP A 1 765 ? -3.061 -24.853 -11.187 1.00 95.75 765 ASP A O 1
ATOM 6136 N N . ASP A 1 766 ? -2.042 -26.844 -11.214 1.00 96.69 766 ASP A N 1
ATOM 6137 C CA . ASP A 1 766 ? -2.089 -27.017 -9.762 1.00 96.69 766 ASP A CA 1
ATOM 6138 C C . ASP A 1 766 ? -1.064 -26.118 -9.039 1.00 96.69 766 ASP A C 1
ATOM 6140 O O . ASP A 1 766 ? -0.121 -25.598 -9.640 1.00 96.69 766 ASP A O 1
ATOM 6144 N N . PHE A 1 767 ? -1.224 -25.961 -7.721 1.00 97.12 767 PHE A N 1
ATOM 6145 C CA . PHE A 1 767 ? -0.370 -25.102 -6.894 1.00 97.12 767 PHE A CA 1
ATOM 6146 C C . PHE A 1 767 ? 1.132 -25.414 -7.023 1.00 97.12 767 PHE A C 1
ATOM 6148 O O . PHE A 1 767 ? 1.940 -24.491 -7.120 1.00 97.12 767 PHE A O 1
ATOM 6155 N N . ASN A 1 768 ? 1.530 -26.691 -7.060 1.00 97.69 768 ASN A N 1
ATOM 6156 C CA . ASN A 1 768 ? 2.946 -27.064 -7.136 1.00 97.69 768 ASN A CA 1
ATOM 6157 C C . ASN A 1 768 ? 3.524 -26.749 -8.516 1.00 97.69 768 ASN A C 1
ATOM 6159 O O . ASN A 1 768 ? 4.642 -26.244 -8.619 1.00 97.69 768 ASN A O 1
ATOM 6163 N N . THR A 1 769 ? 2.752 -26.987 -9.575 1.00 98.06 769 THR A N 1
ATOM 6164 C CA . THR A 1 769 ? 3.136 -26.600 -10.936 1.00 98.06 769 THR A CA 1
ATOM 6165 C C . THR A 1 769 ? 3.295 -25.082 -11.054 1.00 98.06 769 THR A C 1
ATOM 6167 O O . THR A 1 769 ? 4.302 -24.611 -11.588 1.00 98.06 769 THR A O 1
ATOM 6170 N N . GLN A 1 770 ? 2.370 -24.300 -10.489 1.00 97.94 770 GLN A N 1
ATOM 6171 C CA . GLN A 1 770 ? 2.493 -22.838 -10.429 1.00 97.94 770 GLN A CA 1
ATOM 6172 C C . GLN A 1 770 ? 3.728 -22.399 -9.623 1.00 97.94 770 GLN A C 1
ATOM 6174 O O . GLN A 1 770 ? 4.487 -21.536 -10.069 1.00 97.94 770 GLN A O 1
ATOM 6179 N N . LYS A 1 771 ? 3.990 -23.028 -8.471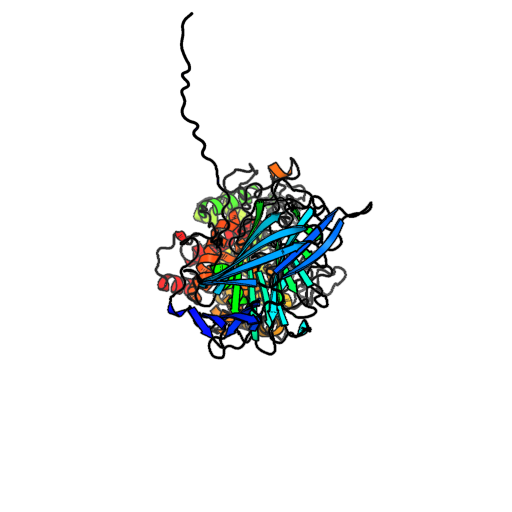 1.00 97.44 771 LYS A N 1
ATOM 6180 C CA . LYS A 1 771 ? 5.174 -22.753 -7.645 1.00 97.44 771 LYS A CA 1
ATOM 6181 C C . LYS A 1 771 ? 6.484 -23.030 -8.395 1.00 97.44 771 LYS A C 1
ATOM 6183 O O . LYS A 1 771 ? 7.412 -22.225 -8.348 1.00 97.44 771 LYS A O 1
ATOM 6188 N N . ASN A 1 772 ? 6.551 -24.120 -9.154 1.00 97.44 772 ASN A N 1
ATOM 6189 C CA . ASN A 1 772 ? 7.717 -24.428 -9.984 1.00 97.44 772 ASN A CA 1
ATOM 6190 C C . ASN A 1 772 ? 7.900 -23.394 -11.106 1.00 97.44 772 ASN A C 1
ATOM 6192 O O . ASN A 1 772 ? 9.026 -22.980 -11.382 1.00 97.44 772 ASN A O 1
ATOM 6196 N N . LYS A 1 773 ? 6.805 -22.930 -11.727 1.00 97.38 773 LYS A N 1
ATOM 6197 C CA . LYS A 1 773 ? 6.848 -21.871 -12.747 1.00 97.38 773 LYS A CA 1
ATOM 6198 C C . LYS A 1 773 ? 7.386 -20.554 -12.191 1.00 97.38 773 LYS A C 1
ATOM 6200 O O . LYS A 1 773 ? 8.238 -19.947 -12.835 1.00 97.38 773 LYS A O 1
ATOM 6205 N N . ILE A 1 774 ? 6.973 -20.138 -10.990 1.00 96.31 774 ILE A N 1
ATOM 6206 C CA . ILE A 1 774 ? 7.482 -18.891 -10.394 1.00 96.31 774 ILE A CA 1
ATOM 6207 C C . ILE A 1 774 ? 8.953 -19.007 -9.958 1.00 96.31 774 ILE A C 1
ATOM 6209 O O . ILE A 1 774 ? 9.720 -18.059 -10.113 1.00 96.31 774 ILE A O 1
ATOM 6213 N N . GLN A 1 775 ? 9.398 -20.183 -9.502 1.00 94.69 775 GLN A N 1
ATOM 6214 C CA . GLN A 1 775 ? 10.821 -20.447 -9.245 1.00 94.69 775 GLN A CA 1
ATOM 6215 C C . GLN A 1 775 ? 11.647 -20.436 -10.543 1.00 94.69 775 GLN A C 1
ATOM 6217 O O . GLN A 1 775 ? 12.756 -19.897 -10.585 1.00 94.69 775 GLN A O 1
ATOM 6222 N N . ALA A 1 776 ? 11.097 -20.993 -11.626 1.00 95.25 776 ALA A N 1
ATOM 6223 C CA . ALA A 1 776 ? 11.718 -20.960 -12.945 1.00 95.25 776 ALA A CA 1
ATOM 6224 C C . ALA A 1 776 ? 11.782 -19.534 -13.512 1.00 95.25 776 ALA A C 1
ATOM 6226 O O . ALA A 1 776 ? 12.810 -19.181 -14.088 1.00 95.25 776 ALA A O 1
ATOM 6227 N N . TYR A 1 777 ? 10.753 -18.709 -13.291 1.00 96.00 777 TYR A N 1
ATOM 6228 C CA . TYR A 1 777 ? 10.737 -17.286 -13.649 1.00 96.00 777 TYR A CA 1
ATOM 6229 C C . TYR A 1 777 ? 11.876 -16.509 -12.969 1.00 96.00 777 TYR A C 1
ATOM 6231 O O . TYR A 1 777 ? 12.574 -15.740 -13.626 1.00 96.00 777 TYR A O 1
ATOM 6239 N N . GLY A 1 778 ? 12.130 -16.776 -11.682 1.00 96.31 778 GLY A N 1
ATOM 6240 C CA . GLY A 1 778 ? 13.240 -16.169 -10.949 1.00 96.31 778 GLY A CA 1
ATOM 6241 C C . GLY A 1 778 ? 13.027 -14.672 -10.701 1.00 96.31 778 GLY A C 1
ATOM 6242 O O . GLY A 1 778 ? 11.968 -14.267 -10.218 1.00 96.31 778 GLY A O 1
ATOM 6243 N N . CYS A 1 779 ? 14.030 -13.850 -10.982 1.00 96.81 779 CYS A N 1
ATOM 6244 C CA . CYS A 1 779 ? 13.959 -12.389 -10.887 1.00 96.81 779 CYS A CA 1
ATOM 6245 C C . CYS A 1 779 ? 13.379 -11.741 -12.161 1.00 96.81 779 CYS A C 1
ATOM 6247 O O . CYS A 1 779 ? 13.176 -10.530 -12.172 1.00 96.81 779 CYS A O 1
ATOM 6249 N N . GLY A 1 780 ? 13.111 -12.525 -13.214 1.00 95.25 780 GLY A N 1
ATOM 6250 C CA . GLY A 1 780 ? 12.616 -12.044 -14.509 1.00 95.25 780 GLY A CA 1
ATOM 6251 C C . GLY A 1 780 ? 13.722 -11.641 -15.492 1.00 95.25 780 GLY A C 1
ATOM 6252 O O . GLY A 1 780 ? 13.443 -10.980 -16.484 1.00 95.25 780 GLY A O 1
ATOM 6253 N N . GLY A 1 781 ? 14.984 -12.000 -15.230 1.00 95.12 781 GLY A N 1
ATOM 6254 C CA . GLY A 1 781 ? 16.135 -11.656 -16.077 1.00 95.12 781 GLY A CA 1
ATOM 6255 C C . GLY A 1 781 ? 16.637 -12.782 -16.990 1.00 95.12 781 GLY A C 1
ATOM 6256 O O . GLY A 1 781 ? 17.613 -12.592 -17.712 1.00 95.12 781 GLY A O 1
ATOM 6257 N N . LYS A 1 782 ? 16.022 -13.969 -16.956 1.00 93.62 782 LYS A N 1
ATOM 6258 C CA . LYS A 1 782 ? 16.512 -15.152 -17.686 1.00 93.62 782 LYS A CA 1
ATOM 6259 C C . LYS A 1 782 ? 16.213 -15.084 -19.188 1.00 93.62 782 LYS A C 1
ATOM 6261 O O . LYS A 1 782 ? 15.075 -14.856 -19.599 1.00 93.62 782 LYS A O 1
ATOM 6266 N N . LEU A 1 783 ? 17.213 -15.410 -20.009 1.00 85.25 783 LEU A N 1
ATOM 6267 C CA . LEU A 1 783 ? 17.010 -15.773 -21.415 1.00 85.25 783 LEU A CA 1
ATOM 6268 C C . LEU A 1 783 ? 16.449 -17.204 -21.463 1.00 85.25 783 LEU A C 1
ATOM 6270 O O . LEU A 1 783 ? 17.101 -18.131 -20.985 1.00 85.25 783 LEU A O 1
ATOM 6274 N N . LYS A 1 784 ? 15.218 -17.355 -21.960 1.00 66.81 784 LYS A N 1
ATOM 6275 C CA . LYS A 1 784 ? 14.549 -18.654 -22.120 1.00 66.81 784 LYS A CA 1
ATOM 6276 C C . LYS A 1 784 ? 15.029 -19.389 -23.361 1.00 66.81 784 LYS A C 1
ATOM 6278 O O . LYS A 1 784 ? 15.285 -18.698 -24.374 1.00 66.81 784 LYS A O 1
#

Radius of gyration: 29.0 Å; Cα contacts (8 Å, |Δi|>4): 1826; chains: 1; bounding box: 97×60×84 Å